Protein 9MRP (pdb70)

Secondary structure (DSSP, 8-state):
--EEEEEEETTEEEEEEE-TT-SS-SS-HHHHHHHH-TTTSS--SEEEEEEE--TT-SEEEEEEETTS---S--HHHHHHHHHHHHHHHGGG---SB--EEETTEEEEEEE-TTS-EEEEEE--B-BGGGTT-SSS-TTSB-SSEEEEETTEEEEEEEEESSSEEEEEE-S-GGGS-HHHHHHHHHT-TT-TT--EEEEEEEEETTEEEEEEEETTTEE-S--HHHHHHHHHHHHHTTSS-SEEEEEETTEEEEEEE-TTTS-EEEEE--EEEEEEE--/--EEEEEEETTEEEEEEE-TT-SS-SS-HHHHHHHH-TTTS---SEEEEEEE--TT-SEEEEEEETTS---S--HHHHHHHHHHHHHHHGGG---SB--EEETTEEEEEEE-TTS-EEEEEE--B-BGGGTT-SSS-TTSB--SEEEEETTEEEEEEEEESSSEEEEEE-S-GGG--HHHHHHHHHT-TT-TT--EEEEEEEEETTEEEEEEEETTTEE-S--HHHHHHHHHHHHHTTSS-SEEEEEETTEEEEEEE-TTTS-EEEEE--EEEEEEE--/--EEEEEEETTEEEEEEE-TT-SS-SS-HHHHHHHH-TTTS---SEEEEEEE--TT-SEEEEEEETTS---S--HHHHHHHHHHHHHHHGGG---SB--EEETTEEEEEEE-TTS-EEEE----B-BGGGTT-SSS-TTSB--SEEEEETTEEEEEEEEESSSEEEEEE-S-GGG--HHHHHHHHHT-TT-TT--EEEEEEEEETTEEEEEEEETTTEE-S--HHHHHHHHHHHHHTTSS-SEEEEEETTEEEEEEE-TTTS-EEEEE--EEEEEEE--/--EEEEEEETTEEEEEEE-TT-SS-SS-HHHHHHHH-TTTS---SEEEEEEE--TT-SEEEEEEETTS---S--HHHHHHHHHHHHHHHGGG---SB--EEETTEEEEEEE-TTS-EEEE----B-BGGGTT-SSS-TTSB--SEEEEETTEEEEEEEEESSSEEEEEE-S-GGG--HHHHHHHHHT-TT-TT--EEEEEEEEETTEEEEEEEETTTEE-S--HHHHHHHHHHHHHTTSS-SEEEEEETTEEEEEEE-TTTS-EEEEE--EEEEEEE--

Nearest PDB structures (foldseek):
  8qzy-assembly1_A  TM=8.515E-01  e=1.798E-38  Pseudomonas aeruginosa PA14
  2q9h-assembly1_A  TM=8.620E-01  e=3.036E-36  Haemophilus influenzae
  1bwz-assembly1_A  TM=8.539E-01  e=1.030E-35  Haemophilus influenzae
  4ik0-assembly1_A  TM=8.401E-01  e=2.735E-35  Escherichia coli K-12
  6vcm-assembly1_A  TM=7.415E-01  e=3.492E-35  Escherichia coli K-12

Foldseek 3Di:
DFKWFWKWFLQQIETEGEAAPDQDPPDALVVFLQQCPVPRHVHHQKYWYFYPDDPPFRTEIWIAGNLSDTAFDFDRVVQQVLVVVCVVCPVVDDAQKGFYQTSLGTKIWGQDDVQKIKIFLFAKDFACLQLPFQQDPRRDGQAQGWDAFVNDTFGWGWIDSSYIEIEGEDADQVPDPQQPRVVSQQPPPRDPNGHKYWYWYDPAQAEIEIWIQGNRRGGGQDTQRHQQGHLVNCVVNVNHDQWHWYQTNSGIKTWGQDPVRRTIMIMGHMGTDDMDDDD/DFKWFWKWFLQQIETEGEAAPDQDPPDALVVFLQQCPVPRHVHHQWYWYFYPDDPPWRTEIWIAGNLSDTAFDFDRVVQQVLVVVCVVCPPVDDAQKTFYQTSLGTKIWGQDDVQKIKIFLFAKDFACLQLPFPQDPRRDGQAQGWDQQPNDIFGWGWIDSSYIETEGEDADQVPDPQQPRVVSQQPPPRDPPGHKYWYWYQPAQAEIEIWIQGNRRGGGQDTQRHVQGRLVNCVVNVNHDQWHWYQTNSGIWTWGCDPVRRTIMIMGHMGTDGMDDDD/DFKWFWKWFLQQIETEGEAAVDQDDPDALVVFLQQCPVPRHVHHQKYWYFYCDDPPWRTEIWIAGNLSHTAFDFDRVVFQSLVVVCVVCDPVDDAQKTFYQTNLGTKIWGQDPVAKIKIFLWAKDFACLQLPFPQDPRRDGQAQGWDQQPNDIFGWGWIDSSYIETEGEDQDQVPDPCQPRQVSQQPPPRDVNGHKYWYWYQPAQAEIEIWIQGNRRGGGQDTQRHQQRHLVNCVVRVNHDQWHWYQTNSGIKTWGCDPVRRTIMIMGHMGTDGMDDDD/DFKWFWKWFLQQIETEGEAQVDQDDPDALVVFLQQCDVPRHVHHQKYWYFYCDDPPFRTEIWIAGNLSDTAFDFDRVVFQVLVVVCVVCDPVDDAQKTFYQTNLGTKIWGQDPVQKIKIFLFAKDFACLQLPFPQDPRRDGQAQGWDAQPNDIFGWGWIDSSYIETEGEDQDQVPDPCQPRVVSQQPPPRGVNGHKYWYWYQPAQAEIEIWIQGNRRGGGQDTQRHQQGRLVNCVVNVNHDQWHWYQGNSGIKTWGCDPVRRTIMIMGHMGTDGMDDDD

Radius of gyration: 39.55 Å; Cα contacts (8 Å, |Δi|>4): 2999; chains: 4; bounding box: 97×107×73 Å

B-factor: mean 26.13, std 8.15, range [13.4, 76.64]

Sequence (1116 aa):
AIEFTKYHGLGNDFILIDNRASKTPAITPEKAVEMCDRHFGIGADGVIFALPGENGTDYTMRIFNSDGSEPEMCGNGIRCLAAFLADLEGLSRNKDTYRIHTLAGVITPQLTPDGQIKVDMGLPRLLAGEIPTNIAAADQKVINQPLEVEGKTWEVTCVSMGNPHCITFVEDVAAIPLETIGPKFEHHPAFPQRTNTEFIQVVSRDYLKMRVWERGAGITLACGTGACASLVAAVLTGRSDRLATVELPGGPLEIEWSEVDQRIYMTGPADRVFTGKLHAIEFTKYHGLGNDFILIDNRASKTPAITPEKAVEMCDRHFGIGADGVIFALPGENGTDYTMRIFNSDGSEPEMCGNGIRCLAAFLADLEGLSRNKDTYRIHTLAGVITPQLTPDGQIKVDMGLPRLLAGEIPTNIAAADQKVINQPLEVEGKTWEVTCVSMGNPHCITFVEDVAAIPLETIGPKFEHHPAFPQRTNTEFIQVVSRDYLKMRVWERGAGITLACGTGACASLVAAVLTGRSDRLATVELPGGPLEIEWSEVDQRIYMTGPADRVFTGKLHAIEFTKYHGLGNDFILIDNRASKTPAITPEKAVEMCDRHFGIGADGVIFALPGENGTDYTMRIFNSDGSEPEMCGNGIRCLAAFLADLEGLSRNKDTYRIHTLAGVITPQLTPDGQIKVDMGLPRLLAGEIPTNIAAADQKVINQPLEVEGKTWEVTCVSMGNPHCITFVEDVAAIPLETIGPKFEHHPAFPQRTNTEFIQVVSRDYLKMRVWERGAGITLACGTGACASLVAAVLTGRSDRLATVELPGGPLEIEWSEVDQRIYMTGPADRVFTGKLHAIEFTKYHGLGNDFILIDNRASKTPAITPEKAVEMCDRHFGIGADGVIFALPGENGTDYTMRIFNSDGSEPEMCGNGIRCLAAFLADLEGLSRNKDTYRIHTLAGVITPQLTPDGQIKVDMGLPRLLAGEIPTNIAAADQKVINQPLEVEGKTWEVTCVSMGNPHCITFVEDVAAIPLETIGPKFEHHPAFPQRTNTEFIQVVSRDYLKMRVWERGAGITLACGTGACASLVAAVLTGRSDRLATVELPGGPLEIEWSEVDQRIYMTGPADRVFTGKLH

Solvent-accessible surface area: 45319 Å² total; per-residue (Å²): 112,49,131,11,6,21,2,55,0,14,21,3,16,5,0,0,8,64,7,109,110,48,87,94,20,79,9,75,50,124,82,0,60,106,4,4,58,129,171,190,34,36,3,2,13,0,0,0,0,0,0,34,32,66,144,74,13,54,28,5,3,76,6,7,10,28,72,14,33,60,10,43,3,16,0,0,0,0,0,0,0,0,19,8,0,18,76,55,36,39,196,96,101,126,81,64,45,0,114,0,46,2,105,20,30,52,5,35,0,65,31,31,148,117,58,51,4,77,0,28,6,9,96,17,85,26,58,0,44,78,4,30,6,108,39,28,64,69,107,97,103,0,35,34,63,88,7,109,4,135,62,114,82,28,73,0,1,1,0,0,5,7,7,0,0,0,1,2,33,26,168,78,0,68,70,20,80,1,117,82,19,0,38,64,0,9,111,34,115,14,7,84,102,59,0,6,0,0,0,0,43,52,84,47,36,82,70,0,63,1,48,1,39,19,17,8,24,11,70,3,86,0,9,1,2,0,0,0,0,0,0,0,0,0,10,31,0,6,23,4,50,32,114,4,26,0,53,5,75,32,18,71,0,75,0,64,16,9,90,146,57,69,72,0,43,0,29,0,43,27,66,108,79,92,76,21,158,44,227,101,46,120,16,9,20,2,51,0,14,22,3,15,4,0,0,7,65,7,108,109,48,113,93,21,79,9,75,51,125,80,0,60,105,4,5,57,129,167,192,34,35,3,2,13,0,0,0,0,0,3,31,26,60,153,74,13,53,28,9,3,76,6,6,10,27,69,12,32,59,11,44,3,16,0,0,0,0,0,0,0,0,20,7,0,19,74,56,36,38,195,97,99,126,80,63,44,0,112,0,51,3,103,19,31,54,5,35,0,65,31,29,146,116,57,53,5,78,0,30,6,8,98,18,85,27,60,0,43,80,3,31,6,43,0,24,53,69,103,96,104,1,54,60,51,47,2,42,4,134,52,117,72,25,76,0,1,1,0,0,5,7,8,1,0,0,1,3,32,25,169,78,0,68,72,21,81,2,117,83,18,0,39,65,0,9,111,14,42,0,7,84,100,58,0,6,0,0,0,0,42,54,86,47,117,81,70,0,64,1,47,1,39,19,16,7,25,11,70,4,86,0,9,1,1,0,0,0,0,0,0,0,0,0,30,46,27,49,69,4,64,56,110,4,28,0,53,5,73,32,17,70,0,74,0,65,16,8,124,145,56,69,71,0,42,0,29,0,33,20,70,114,84,90,82,23,150,45,229,116,39,120,15,7,20,2,55,0,13,22,4,15,4,0,0,6,63,7,98,108,49,133,100,24,64,10,75,54,124,80,0,61,107,4,4,56,129,168,189,32,38,2,2,13,0,0,0,0,0,4,35,27,51,150,75,14,50,28,10,4,76,6,5,9,27,68,12,33,61,12,43,3,15,0,0,0,0,0,0,0,0,22,7,0,18,77,54,30,37,196,89,99,128,77,63,43,0,120,0,57,3,111,18,32,53,5,34,0,63,36,26,147,112,58,50,3,78,0,29,6,8,98,17,85,28,62,0,43,82,4,30,6,43,0,24,59,68,100,92,109,1,52,58,50,44,2,40,4,131,45,118,73,24,77,1,1,1,0,0,6,7,7,0,0,0,0,3,33,27,166,76,0,70,69,22,80,1,118,85,20,0,41,68,0,9,109,16,39,0,7,84,99,58,0,6,0,0,0,0,43,52,87,50,118,80,70,0,67,1,49,0,40,18,18,7,24,11,69,3,88,0,9,1,2,0,0,0,0,0,0,0,0,0,30,47,27,51,69,4,64,57,111,3,27,0,51,5,74,32,16,70,0,77,0,63,16,11,123,147,57,68,70,0,41,0,29,0,42,26,67,102,80,92,86,25,141,42,230,115,41,119,16,8,20,2,50,0,13,23,4,15,4,0,0,6,62,8,97,107,49,121,98,25,63,10,77,50,121,79,0,59,107,5,4,58,128,172,192,32,38,2,2,13,0,0,0,0,0,4,31,25,57,150,74,14,53,28,9,4,79,6,6,8,27,70,12,35,58,11,44,3,16,1,0,0,0,0,0,0,0,23,6,0,15,80,55,31,38,194,88,94,127,79,61,42,0,118,0,58,2,110,19,31,53,5,33,0,65,35,28,150,112,59,50,6,80,0,30,6,8,97,18,85,26,61,0,42,80,4,30,6,108,40,27,62,71,100,91,110,0,35,33,64,88,7,107,4,130,64,118,84,26,75,1,1,1,0,1,5,7,7,0,0,0,0,3,33,28,165,74,0,71,70,21,77,1,117,85,19,0,39,69,0,9,108,35,115,13,7,85,99,59,0,6,0,0,0,0,43,50,81,50,33,83,69,0,66,1,48,1,39,19,17,7,25,11,69,3,87,0,9,1,2,0,0,0,0,0,0,0,0,0,11,32,0,7,23,3,51,31,114,3,26,0,52,5,74,31,16,69,0,75,0,62,16,10,91,146,56,69,73,0,42,0,28,0,32,19,71,110,83,92,85,24,143,40,230

Structure (mmCIF, N/CA/C/O backbone):
data_9MRP
#
_entry.id   9MRP
#
_cell.length_a   179.460
_cell.length_b   102.596
_cell.length_c   47.674
_cell.angle_alpha   90.00
_cell.angle_beta   103.13
_cell.angle_gamma   90.00
#
_symmetry.space_group_name_H-M   'P 1 2 1'
#
loop_
_entity.id
_entity.type
_entity.pdbx_description
1 polymer 'Diaminopimelate epimerase'
2 non-polymer '(2S,6S)-2,6-DIAMINO-2-METHYLHEPTANEDIOIC ACID'
3 water water
#
loop_
_atom_site.group_PDB
_atom_site.id
_atom_site.type_symbol
_atom_site.label_atom_id
_atom_site.label_alt_id
_atom_site.label_comp_id
_atom_site.label_asym_id
_atom_site.label_entity_id
_atom_site.label_seq_id
_atom_site.pdbx_PDB_ins_code
_atom_site.Cartn_x
_atom_site.Cartn_y
_atom_site.Cartn_z
_atom_site.occupancy
_atom_site.B_iso_or_equiv
_atom_site.auth_seq_id
_atom_site.auth_comp_id
_atom_site.auth_asym_id
_atom_site.auth_atom_id
_atom_site.pdbx_PDB_model_num
ATOM 1 N N . ALA A 1 2 ? 2.972 13.691 12.243 1.00 49.57 2 ALA A N 1
ATOM 2 C CA . ALA A 1 2 ? 1.941 14.503 11.595 1.00 50.97 2 ALA A CA 1
ATOM 3 C C . ALA A 1 2 ? 2.579 15.508 10.627 1.00 43.73 2 ALA A C 1
ATOM 4 O O . ALA A 1 2 ? 1.890 16.179 9.875 1.00 47.90 2 ALA A O 1
ATOM 10 N N . ILE A 1 3 ? 3.895 15.627 10.684 1.00 36.34 3 ILE A N 1
ATOM 11 C CA . ILE A 1 3 ? 4.641 16.514 9.810 1.00 33.63 3 ILE A CA 1
ATOM 12 C C . ILE A 1 3 ? 4.872 15.804 8.476 1.00 29.76 3 ILE A C 1
ATOM 13 O O . ILE A 1 3 ? 5.461 14.725 8.446 1.00 29.10 3 ILE A O 1
ATOM 29 N N . GLU A 1 4 ? 4.384 16.401 7.385 1.00 27.48 4 GLU A N 1
ATOM 30 C CA . GLU A 1 4 ? 4.651 15.889 6.038 1.00 26.07 4 GLU A CA 1
ATOM 31 C C . GLU A 1 4 ? 5.879 16.618 5.473 1.00 21.53 4 GLU A C 1
ATOM 32 O O . GLU A 1 4 ? 6.059 17.814 5.685 1.00 22.98 4 GLU A O 1
ATOM 44 N N . PHE A 1 5 ? 6.718 15.895 4.742 1.00 21.40 5 PHE A N 1
ATOM 45 C CA . PHE A 1 5 ? 7.932 16.453 4.193 1.00 20.48 5 PHE A CA 1
ATOM 46 C C . PHE A 1 5 ? 8.269 15.736 2.890 1.00 19.17 5 PHE A C 1
ATOM 47 O O . PHE A 1 5 ? 7.805 14.618 2.625 1.00 20.54 5 PHE A O 1
ATOM 64 N N . THR A 1 6 ? 9.183 16.347 2.160 1.00 18.45 6 THR A N 1
ATOM 65 C CA . THR A 1 6 ? 9.777 15.758 0.973 1.00 18.15 6 THR A CA 1
ATOM 66 C C . THR A 1 6 ? 11.294 15.810 1.077 1.00 16.96 6 THR A C 1
ATOM 67 O O . THR A 1 6 ? 11.881 16.863 1.376 1.00 18.92 6 THR A O 1
ATOM 78 N N . LYS A 1 7 ? 11.932 14.678 0.793 1.00 17.92 7 LYS A N 1
ATOM 79 C CA . LYS A 1 7 ? 13.379 14.604 0.822 1.00 17.60 7 LYS A CA 1
ATOM 80 C C . LYS A 1 7 ? 13.921 14.936 -0.551 1.00 18.99 7 LYS A C 1
ATOM 81 O O . LYS A 1 7 ? 13.481 14.315 -1.534 1.00 20.22 7 LYS A O 1
ATOM 100 N N . TYR A 1 8 ? 14.886 15.837 -0.614 1.00 18.51 8 TYR A N 1
ATOM 101 C CA . TYR A 1 8 ? 15.583 16.229 -1.838 1.00 17.58 8 TYR A CA 1
ATOM 102 C C . TYR A 1 8 ? 17.082 16.098 -1.614 1.00 19.93 8 TYR A C 1
ATOM 103 O O . TYR A 1 8 ? 17.530 16.111 -0.464 1.00 19.49 8 TYR A O 1
ATOM 121 N N . HIS A 1 9 ? 17.851 16.026 -2.690 1.00 18.12 9 HIS A N 1
ATOM 122 C CA . HIS A 1 9 ? 19.274 16.317 -2.614 1.00 17.51 9 HIS A CA 1
ATOM 123 C C . HIS A 1 9 ? 19.742 17.088 -3.830 1.00 19.05 9 HIS A C 1
ATOM 124 O O . HIS A 1 9 ? 19.194 16.950 -4.932 1.00 19.04 9 HIS A O 1
ATOM 138 N N . GLY A 1 10 ? 20.727 17.915 -3.609 1.00 16.94 10 GLY A N 1
ATOM 139 C CA . GLY A 1 10 ? 21.448 18.603 -4.653 1.00 17.70 10 GLY A CA 1
ATOM 140 C C . GLY A 1 10 ? 22.856 18.093 -4.611 1.00 19.32 10 GLY A C 1
ATOM 141 O O . GLY A 1 10 ? 23.661 18.472 -3.742 1.00 17.68 10 GLY A O 1
ATOM 145 N N . LEU A 1 11 ? 23.182 17.207 -5.577 1.00 19.76 11 LEU A N 1
ATOM 146 C CA . LEU A 1 11 ? 24.495 16.583 -5.656 1.00 18.12 11 LEU A CA 1
ATOM 147 C C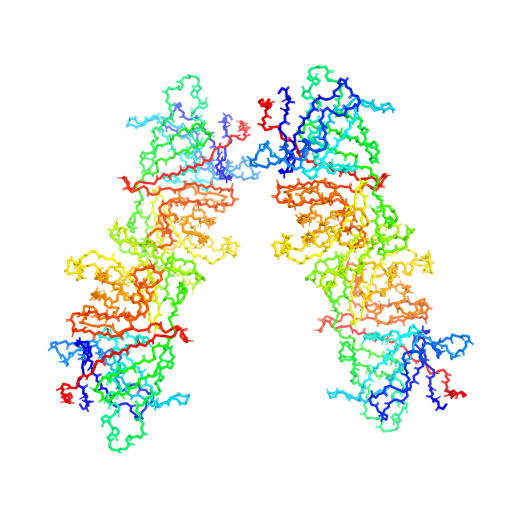 . LEU A 1 11 ? 24.844 15.835 -4.357 1.00 17.94 11 LEU A C 1
ATOM 148 O O . LEU A 1 11 ? 26.016 15.817 -3.962 1.00 19.92 11 LEU A O 1
ATOM 164 N N . GLY A 1 12 ? 23.862 15.261 -3.727 1.00 18.87 12 GLY A N 1
ATOM 165 C CA . GLY A 1 12 ? 24.069 14.510 -2.499 1.00 18.46 12 GLY A CA 1
ATOM 166 C C . GLY A 1 12 ? 24.130 15.329 -1.228 1.00 18.56 12 GLY A C 1
ATOM 167 O O . GLY A 1 12 ? 24.279 14.732 -0.163 1.00 17.84 12 GLY A O 1
ATOM 171 N N . ASN A 1 13 ? 23.996 16.653 -1.301 1.00 17.91 13 ASN A N 1
ATOM 172 C CA . ASN A 1 13 ? 23.756 17.524 -0.131 1.00 16.46 13 ASN A CA 1
ATOM 173 C C . ASN A 1 13 ? 22.261 17.473 0.060 1.00 16.98 13 ASN A C 1
ATOM 174 O O . ASN A 1 13 ? 21.493 17.964 -0.778 1.00 18.75 13 ASN A O 1
ATOM 185 N N . ASP A 1 14 ? 21.804 16.792 1.116 1.00 17.45 14 ASP A N 1
ATOM 186 C CA . ASP A 1 14 ? 20.458 16.304 1.199 1.00 16.85 14 ASP A CA 1
ATOM 187 C C . ASP A 1 14 ? 19.619 17.037 2.263 1.00 19.29 14 ASP A C 1
ATOM 188 O O . ASP A 1 14 ? 20.127 17.417 3.322 1.00 18.41 14 ASP A O 1
ATOM 197 N N . PHE A 1 15 ? 18.354 17.299 1.926 1.00 16.57 15 PHE A N 1
ATOM 198 C CA . PHE A 1 15 ? 17.533 18.216 2.700 1.00 18.26 15 PHE A CA 1
ATOM 199 C C . PHE A 1 15 ? 16.131 17.693 2.856 1.00 17.23 15 PHE A C 1
ATOM 200 O O . PHE A 1 15 ? 15.606 16.941 2.026 1.00 17.11 15 PHE A O 1
ATOM 217 N N . ILE A 1 16 ? 15.562 18.044 3.988 1.00 17.73 16 ILE A N 1
ATOM 218 C CA . ILE A 1 16 ? 14.150 17.842 4.279 1.00 16.39 16 ILE A CA 1
ATOM 219 C C . ILE A 1 16 ? 13.435 19.136 3.931 1.00 17.29 16 ILE A C 1
ATOM 220 O O . ILE A 1 16 ? 13.685 20.179 4.536 1.00 17.31 16 ILE A O 1
ATOM 236 N N . LEU A 1 17 ? 12.477 19.065 2.984 1.00 18.50 17 LEU A N 1
ATOM 237 C CA . LEU A 1 17 ? 11.730 20.237 2.517 1.00 18.61 17 LEU A CA 1
ATOM 238 C C . LEU A 1 17 ? 10.352 20.221 3.167 1.00 16.91 17 LEU A C 1
ATOM 239 O O . LEU A 1 17 ? 9.672 19.188 3.177 1.00 18.54 17 LEU A O 1
ATOM 255 N N . ILE A 1 18 ? 9.980 21.369 3.739 1.00 18.94 18 ILE A N 1
ATOM 256 C CA . ILE A 1 18 ? 8.725 21.572 4.452 1.00 18.16 18 ILE A CA 1
ATOM 257 C C . ILE A 1 18 ? 7.925 22.664 3.749 1.00 17.35 18 ILE A C 1
ATOM 258 O O . ILE A 1 18 ? 8.420 23.778 3.561 1.00 17.23 18 ILE A O 1
ATOM 274 N N . ASP A 1 19 ? 6.694 22.332 3.370 1.00 19.02 19 ASP A N 1
ATOM 275 C CA . ASP A 1 19 ? 5.736 23.346 2.891 1.00 21.32 19 ASP A CA 1
ATOM 276 C C . ASP A 1 19 ? 5.228 24.152 4.080 1.00 17.87 19 ASP A C 1
ATOM 277 O O . ASP A 1 19 ? 4.440 23.658 4.880 1.00 21.64 19 ASP A O 1
ATOM 286 N N . ASN A 1 20 ? 5.696 25.377 4.180 1.00 19.23 20 ASN A N 1
ATOM 287 C CA . ASN A 1 20 ? 5.417 26.278 5.286 1.00 20.82 20 ASN A CA 1
ATOM 288 C C . ASN A 1 20 ? 4.725 27.528 4.758 1.00 20.65 20 ASN A C 1
ATOM 289 O O . ASN A 1 20 ? 4.857 28.620 5.294 1.00 21.11 20 ASN A O 1
ATOM 300 N N . ARG A 1 21 ? 3.894 27.357 3.718 1.00 21.33 21 ARG A N 1
ATOM 301 C CA . ARG A 1 21 ? 3.209 28.512 3.146 1.00 22.51 21 ARG A CA 1
ATOM 302 C C . ARG A 1 21 ? 2.126 29.095 4.072 1.00 22.47 21 ARG A C 1
ATOM 303 O O . ARG A 1 21 ? 1.781 30.273 3.907 1.00 24.96 21 ARG A O 1
ATOM 324 N N . ALA A 1 22 ? 1.683 28.352 5.078 1.00 21.48 22 ALA A N 1
ATOM 325 C CA . ALA A 1 22 ? 0.601 28.797 5.966 1.00 24.90 22 ALA A CA 1
ATOM 326 C C . ALA A 1 22 ? 1.051 29.810 7.018 1.00 27.07 22 ALA A C 1
ATOM 327 O O . ALA A 1 22 ? 0.187 30.365 7.723 1.00 27.36 22 ALA A O 1
ATOM 334 N N . SER A 1 23 ? 2.347 30.043 7.170 1.00 24.11 23 SER A N 1
ATOM 335 C CA . SER A 1 23 ? 2.801 30.953 8.231 1.00 25.17 23 SER A CA 1
ATOM 336 C C . SER A 1 23 ? 4.220 31.399 7.966 1.00 25.34 23 SER A C 1
ATOM 337 O O . SER A 1 23 ? 5.016 30.669 7.383 1.00 25.32 23 SER A O 1
ATOM 345 N N . LYS A 1 24 ? 4.513 32.634 8.361 1.00 24.73 24 LYS A N 1
ATOM 346 C CA . LYS A 1 24 ? 5.882 33.127 8.341 1.00 27.18 24 LYS A CA 1
ATOM 347 C C . LYS A 1 24 ? 6.744 32.456 9.392 1.00 25.72 24 LYS A C 1
ATOM 348 O O . LYS A 1 24 ? 7.975 32.538 9.299 1.00 26.27 24 LYS A O 1
ATOM 367 N N . THR A 1 25 ? 6.133 31.840 10.385 1.00 25.68 25 THR A N 1
ATOM 368 C CA . THR A 1 25 ? 6.854 31.116 11.433 1.00 28.94 25 THR A CA 1
ATOM 369 C C . THR A 1 25 ? 7.158 29.684 10.997 1.00 24.32 25 THR A C 1
ATOM 370 O O . THR A 1 25 ? 6.223 28.902 10.777 1.00 25.76 25 THR A O 1
ATOM 381 N N . PRO A 1 26 ? 8.431 29.291 10.903 1.00 24.53 26 PRO A N 1
ATOM 382 C CA . PRO A 1 26 ? 8.744 27.887 10.636 1.00 23.97 26 PRO A CA 1
ATOM 383 C C . PRO A 1 26 ? 8.044 26.990 11.632 1.00 26.28 26 PRO A C 1
ATOM 384 O O . PRO A 1 26 ? 7.975 27.277 12.825 1.00 27.24 26 PRO A O 1
ATOM 395 N N . ALA A 1 27 ? 7.510 25.889 11.135 1.00 25.93 27 ALA A N 1
ATOM 396 C CA . ALA A 1 27 ? 6.639 25.062 11.933 1.00 29.05 27 ALA A CA 1
ATOM 397 C C . ALA A 1 27 ? 7.390 24.028 12.749 1.00 28.06 27 ALA A C 1
ATOM 398 O O . ALA A 1 27 ? 6.757 23.278 13.500 1.00 28.80 27 ALA A O 1
ATOM 405 N N . ILE A 1 28 ? 8.709 23.991 12.658 1.00 24.51 28 ILE A N 1
ATOM 406 C CA . ILE A 1 28 ? 9.472 23.133 13.550 1.00 27.06 28 ILE A CA 1
ATOM 407 C C . ILE A 1 28 ? 10.591 23.988 14.142 1.00 23.25 28 ILE A C 1
ATOM 408 O O . ILE A 1 28 ? 11.108 24.895 13.501 1.00 24.25 28 ILE A O 1
ATOM 424 N N . THR A 1 29 ? 10.934 23.676 15.387 1.00 23.78 29 THR A N 1
ATOM 425 C CA . THR A 1 29 ? 11.972 24.407 16.074 1.00 21.97 29 THR A CA 1
ATOM 426 C C . THR A 1 29 ? 13.350 23.916 15.651 1.00 22.97 29 THR A C 1
ATOM 427 O O . THR A 1 29 ? 13.493 22.817 15.104 1.00 22.34 29 THR A O 1
ATOM 438 N N . PRO A 1 30 ? 14.381 24.684 15.953 1.00 21.32 30 PRO A N 1
ATOM 439 C CA . PRO A 1 30 ? 15.750 24.171 15.681 1.00 21.62 30 PRO A CA 1
ATOM 440 C C . PRO A 1 30 ? 16.055 22.867 16.375 1.00 24.75 30 PRO A C 1
ATOM 441 O O . PRO A 1 30 ? 16.690 21.983 15.790 1.00 22.53 30 PRO A O 1
ATOM 452 N N . GLU A 1 31 ? 15.608 22.707 17.614 1.00 22.97 31 GLU A N 1
ATOM 453 C CA . GLU A 1 31 ? 15.829 21.463 18.330 1.00 24.59 31 GLU A CA 1
ATOM 454 C C . GLU A 1 31 ? 15.161 20.294 17.624 1.00 24.12 31 GLU A C 1
ATOM 455 O O . GLU A 1 31 ? 15.737 19.209 17.501 1.00 23.68 31 GLU A O 1
ATOM 467 N N . LYS A 1 32 ? 13.911 20.477 17.177 1.00 23.91 32 LYS A N 1
ATOM 468 C CA . LYS A 1 32 ? 13.264 19.411 16.442 1.00 22.86 32 LYS A CA 1
ATOM 469 C C . LYS A 1 32 ? 13.967 19.157 15.115 1.00 21.82 32 LYS A C 1
ATOM 470 O O . LYS A 1 32 ? 14.026 18.009 14.670 1.00 22.70 32 LYS A O 1
ATOM 489 N N . ALA A 1 33 ? 14.528 20.183 14.487 1.00 22.29 33 ALA A N 1
ATOM 490 C CA . ALA A 1 33 ? 15.253 19.961 13.236 1.00 19.78 33 ALA A CA 1
ATOM 491 C C . ALA A 1 33 ? 16.488 19.098 13.453 1.00 22.47 33 ALA A C 1
ATOM 492 O O . ALA A 1 33 ? 16.793 18.237 12.625 1.00 20.45 33 ALA A O 1
ATOM 499 N N . VAL A 1 34 ? 17.167 19.270 14.595 1.00 22.46 34 VAL A N 1
ATOM 500 C CA . VAL A 1 34 ? 18.308 18.393 14.914 1.00 21.90 34 VAL A CA 1
ATOM 501 C C . VAL A 1 34 ? 17.853 16.948 14.983 1.00 19.65 34 VAL A C 1
ATOM 502 O O . VAL A 1 34 ? 18.482 16.052 14.412 1.00 21.02 34 VAL A O 1
ATOM 515 N N . GLU A 1 35 ? 16.703 16.709 15.653 1.00 19.82 35 GLU A N 1
ATOM 516 C CA . GLU A 1 35 ? 16.186 15.351 15.780 1.00 19.52 35 GLU A CA 1
ATOM 517 C C . GLU A 1 35 ? 15.840 14.798 14.405 1.00 21.32 35 GLU A C 1
ATOM 518 O O . GLU A 1 35 ? 16.140 13.646 14.108 1.00 21.10 35 GLU A O 1
ATOM 530 N N . MET A 1 36 ? 15.212 15.625 13.549 1.00 20.94 36 MET A N 1
ATOM 531 C CA . MET A 1 36 ? 14.805 15.152 12.212 1.00 21.71 36 MET A CA 1
ATOM 532 C C . MET A 1 36 ? 15.987 14.871 11.316 1.00 19.37 36 MET A C 1
ATOM 533 O O . MET A 1 36 ? 15.941 13.952 10.493 1.00 18.54 36 MET A O 1
ATOM 547 N N . CYS A 1 37 ? 17.082 15.614 11.456 1.00 18.88 37 CYS A N 1
ATOM 548 C CA . CYS A 1 37 ? 18.255 15.425 10.634 1.00 17.79 37 CYS A CA 1
ATOM 549 C C . CYS A 1 37 ? 19.148 14.283 11.098 1.00 18.26 37 CYS A C 1
ATOM 550 O O . CYS A 1 37 ? 20.032 13.869 10.333 1.00 18.32 37 CYS A O 1
ATOM 558 N N . ASP A 1 38 ? 18.917 13.773 12.300 1.00 18.74 38 ASP A N 1
ATOM 559 C CA . ASP A 1 38 ? 19.700 12.650 12.771 1.00 20.55 38 ASP A CA 1
ATOM 560 C C . ASP A 1 38 ? 19.541 11.452 11.834 1.00 19.10 38 ASP A C 1
ATOM 561 O O . ASP A 1 38 ? 18.422 10.996 11.578 1.00 18.96 38 ASP A O 1
ATOM 570 N N . ARG A 1 39 ? 20.657 10.941 11.357 1.00 19.86 39 ARG A N 1
ATOM 571 C CA . ARG A 1 39 ? 20.586 9.924 10.312 1.00 20.61 39 ARG A CA 1
ATOM 572 C C . ARG A 1 39 ? 20.103 8.587 10.799 1.00 19.89 39 ARG A C 1
ATOM 573 O O . ARG A 1 39 ? 19.514 7.823 10.014 1.00 21.93 39 ARG A O 1
ATOM 594 N N . HIS A 1 40 ? 20.238 8.284 12.074 1.00 19.43 40 HIS A N 1
ATOM 595 C CA . HIS A 1 40 ? 19.765 7.006 12.569 1.00 19.48 40 HIS A CA 1
ATOM 596 C C . HIS A 1 40 ? 18.456 7.048 13.306 1.00 19.56 40 HIS A C 1
ATOM 597 O O . HIS A 1 40 ? 17.674 6.091 13.230 1.00 20.54 40 HIS A O 1
ATOM 611 N N . PHE A 1 41 ? 18.239 8.097 14.101 1.00 18.97 41 PHE A N 1
ATOM 612 C CA . PHE A 1 41 ? 17.058 8.211 14.894 1.00 21.19 41 PHE A CA 1
ATOM 613 C C . PHE A 1 41 ? 15.967 9.050 14.230 1.00 20.68 41 PHE A C 1
ATOM 614 O O . PHE A 1 41 ? 14.848 9.044 14.710 1.00 22.79 41 PHE A O 1
ATOM 631 N N . GLY A 1 42 ? 16.309 9.765 13.169 1.00 21.02 42 GLY A N 1
ATOM 632 C CA . GLY A 1 42 ? 15.323 10.635 12.504 1.00 21.16 42 GLY A CA 1
ATOM 633 C C . GLY A 1 42 ? 15.194 10.287 11.031 1.00 17.55 42 GLY A C 1
ATOM 634 O O . GLY A 1 42 ? 15.275 9.135 10.635 1.00 19.79 42 GLY A O 1
ATOM 638 N N . ILE A 1 43 ? 14.954 11.308 10.223 1.00 19.18 43 ILE A N 1
ATOM 639 C CA . ILE A 1 43 ? 14.854 11.148 8.773 1.00 19.37 43 ILE A CA 1
ATOM 640 C C . ILE A 1 43 ? 16.225 11.080 8.129 1.00 18.30 43 ILE A C 1
ATOM 641 O O . ILE A 1 43 ? 16.488 10.238 7.259 1.00 17.63 43 ILE A O 1
ATOM 657 N N . GLY A 1 44 ? 17.145 11.976 8.536 1.00 17.79 44 GLY A N 1
ATOM 658 C CA . GLY A 1 44 ? 18.509 11.996 8.063 1.00 17.63 44 GLY A CA 1
ATOM 659 C C . GLY A 1 44 ? 18.670 13.058 6.993 1.00 19.86 44 GLY A C 1
ATOM 660 O O . GLY A 1 44 ? 18.089 12.893 5.907 1.00 19.16 44 GLY A O 1
ATOM 664 N N . ALA A 1 45 ? 19.407 14.124 7.275 1.00 15.95 45 ALA A N 1
ATOM 665 C CA . ALA A 1 45 ? 19.655 15.166 6.288 1.00 16.83 45 ALA A CA 1
ATOM 666 C C . ALA A 1 45 ? 20.772 16.083 6.766 1.00 16.74 45 ALA A C 1
ATOM 667 O O . ALA A 1 45 ? 21.119 16.095 7.954 1.00 17.70 45 ALA A O 1
ATOM 674 N N . ASP A 1 46 ? 21.257 16.893 5.830 1.00 15.53 46 ASP A N 1
ATOM 675 C CA . ASP A 1 46 ? 22.190 17.990 6.140 1.00 16.55 46 ASP A CA 1
ATOM 676 C C . ASP A 1 46 ? 21.458 19.229 6.642 1.00 16.47 46 ASP A C 1
ATOM 677 O O . ASP A 1 46 ? 22.088 20.116 7.223 1.00 17.50 46 ASP A O 1
ATOM 686 N N . GLY A 1 47 ? 20.150 19.314 6.416 1.00 16.29 47 GLY A N 1
ATOM 687 C CA . GLY A 1 47 ? 19.396 20.458 6.908 1.00 18.25 47 GLY A CA 1
ATOM 688 C C . GLY A 1 47 ? 17.922 20.344 6.580 1.00 16.53 47 GLY A C 1
ATOM 689 O O . GLY A 1 47 ? 17.485 19.419 5.884 1.00 17.33 47 GLY A O 1
ATOM 693 N N . VAL A 1 48 ? 17.167 21.216 7.217 1.00 16.37 48 VAL A N 1
ATOM 694 C CA . VAL A 1 48 ? 15.719 21.369 6.980 1.00 16.33 48 VAL A CA 1
ATOM 695 C C . VAL A 1 48 ? 15.525 22.704 6.283 1.00 17.25 48 VAL A C 1
ATOM 696 O O . VAL A 1 48 ? 16.056 23.738 6.712 1.00 17.59 48 VAL A O 1
ATOM 709 N N . ILE A 1 49 ? 14.716 22.709 5.212 1.00 17.27 49 ILE A N 1
ATOM 710 C CA . ILE A 1 49 ? 14.450 23.902 4.440 1.00 16.26 49 ILE A CA 1
ATOM 711 C C . ILE A 1 49 ? 12.941 24.165 4.438 1.00 16.59 49 ILE A C 1
ATOM 712 O O . ILE A 1 49 ? 12.169 23.289 4.114 1.00 18.66 49 ILE A O 1
ATOM 728 N N . PHE A 1 50 ? 12.576 25.396 4.768 1.00 17.89 50 PHE A N 1
ATOM 729 C CA . PHE A 1 50 ? 11.196 25.799 4.814 1.00 19.35 50 PHE A CA 1
ATOM 730 C C . PHE A 1 50 ? 10.871 26.647 3.606 1.00 17.52 50 PHE A C 1
ATOM 731 O O . PHE A 1 50 ? 11.537 27.635 3.344 1.00 19.37 50 PHE A O 1
ATOM 748 N N . ALA A 1 51 ? 9.761 26.259 2.921 1.00 19.58 51 ALA A N 1
ATOM 749 C CA . ALA A 1 51 ? 9.169 27.080 1.862 1.00 20.87 51 ALA A CA 1
ATOM 750 C C . ALA A 1 51 ? 8.161 27.979 2.561 1.00 18.30 51 ALA A C 1
ATOM 751 O O . ALA A 1 51 ? 7.133 27.524 3.018 1.00 20.82 51 ALA A O 1
ATOM 758 N N . LEU A 1 52 ? 8.496 29.253 2.676 1.00 19.65 52 LEU A N 1
ATOM 759 C CA . LEU A 1 52 ? 7.753 30.210 3.475 1.00 20.14 52 LEU A CA 1
ATOM 760 C C . LEU A 1 52 ? 7.128 31.290 2.584 1.00 21.78 52 LEU A C 1
ATOM 761 O O . LEU A 1 52 ? 7.534 31.500 1.433 1.00 20.67 52 LEU A O 1
ATOM 777 N N . PRO A 1 53 ? 6.124 31.996 3.100 1.00 22.81 53 PRO A N 1
ATOM 778 C CA . PRO A 1 53 ? 5.538 33.119 2.335 1.00 24.63 53 PRO A CA 1
ATOM 779 C C . PRO A 1 53 ? 6.548 34.155 1.891 1.00 25.72 53 PRO A C 1
ATOM 780 O O . PRO A 1 53 ? 7.540 34.465 2.574 1.00 24.85 53 PRO A O 1
ATOM 791 N N . GLY A 1 54 ? 6.326 34.684 0.694 1.00 23.89 54 GLY A N 1
ATOM 792 C CA . GLY A 1 54 ? 7.078 35.780 0.155 1.00 24.42 54 GLY A CA 1
ATOM 793 C C . GLY A 1 54 ? 7.096 36.995 1.062 1.00 29.84 54 GLY A C 1
ATOM 794 O O . GLY A 1 54 ? 6.149 37.219 1.810 1.00 32.86 54 GLY A O 1
ATOM 798 N N . GLU A 1 55 ? 8.164 37.773 0.975 1.00 34.67 55 GLU A N 1
ATOM 799 C CA . GLU A 1 55 ? 8.379 38.971 1.771 1.00 41.19 55 GLU A CA 1
ATOM 800 C C . GLU A 1 55 ? 8.871 40.065 0.832 1.00 44.60 55 GLU A C 1
ATOM 801 O O . GLU A 1 55 ? 9.737 39.817 -0.014 1.00 41.27 55 GLU A O 1
ATOM 813 N N . ASN A 1 56 ? 8.341 41.279 0.980 1.00 49.79 56 ASN A N 1
ATOM 814 C CA . ASN A 1 56 ? 8.889 42.450 0.280 1.00 51.04 56 ASN A CA 1
ATOM 815 C C . ASN A 1 56 ? 8.947 42.235 -1.238 1.00 45.16 56 ASN A C 1
ATOM 816 O O . ASN A 1 56 ? 9.963 42.494 -1.889 1.00 46.16 56 ASN A O 1
ATOM 827 N N . GLY A 1 57 ? 7.857 41.724 -1.797 1.00 41.85 57 GLY A N 1
ATOM 828 C CA . GLY A 1 57 ? 7.772 41.535 -3.226 1.00 42.69 57 GLY A CA 1
ATOM 829 C C . GLY A 1 57 ? 8.347 40.242 -3.776 1.00 40.72 57 GLY A C 1
ATOM 830 O O . GLY A 1 57 ? 8.133 39.954 -4.957 1.00 40.42 57 GLY A O 1
ATOM 834 N N . THR A 1 58 ? 9.055 39.440 -2.978 1.00 35.53 58 THR A N 1
ATOM 835 C CA . THR A 1 58 ? 9.538 38.165 -3.497 1.00 28.48 58 THR A CA 1
ATOM 836 C C . THR A 1 58 ? 8.383 37.157 -3.624 1.00 27.83 58 THR A C 1
ATOM 837 O O . THR A 1 58 ? 7.300 37.303 -3.030 1.00 27.51 58 THR A O 1
ATOM 848 N N . ASP A 1 59 ? 8.639 36.077 -4.361 1.00 24.66 59 ASP A N 1
ATOM 849 C CA . ASP A 1 59 ? 7.623 35.054 -4.548 1.00 22.42 59 ASP A CA 1
ATOM 850 C C . ASP A 1 59 ? 7.447 34.171 -3.317 1.00 20.72 59 ASP A C 1
ATOM 851 O O . ASP A 1 59 ? 6.334 33.811 -2.945 1.00 22.23 59 ASP A O 1
ATOM 860 N N . TYR A 1 60 ? 8.571 33.815 -2.689 1.00 21.45 60 TYR A N 1
ATOM 861 C CA . TYR A 1 60 ? 8.570 32.935 -1.527 1.00 20.07 60 TYR A CA 1
ATOM 862 C C . TYR A 1 60 ? 9.797 33.348 -0.710 1.00 19.51 60 TYR A C 1
ATOM 863 O O . TYR A 1 60 ? 10.600 34.150 -1.155 1.00 20.07 60 TYR A O 1
ATOM 881 N N . THR A 1 61 ? 9.863 32.829 0.521 1.00 20.98 61 THR A N 1
ATOM 882 C CA . THR A 1 61 ? 11.043 32.983 1.390 1.00 20.27 61 THR A CA 1
ATOM 883 C C . THR A 1 61 ? 11.616 31.613 1.717 1.00 18.23 61 THR A C 1
ATOM 884 O O . THR A 1 61 ? 10.920 30.619 1.792 1.00 19.99 61 THR A O 1
ATOM 895 N N . MET A 1 62 ? 12.954 31.564 1.858 1.00 19.16 62 MET A N 1
ATOM 896 C CA . MET A 1 62 ? 13.621 30.356 2.296 1.00 20.90 62 MET A CA 1
ATOM 897 C C . MET A 1 62 ? 14.281 30.642 3.656 1.00 19.14 62 MET A C 1
ATOM 898 O O . MET A 1 62 ? 14.988 31.635 3.799 1.00 21.37 62 MET A O 1
ATOM 912 N N . ARG A 1 63 ? 13.984 29.801 4.638 1.00 19.91 63 ARG A N 1
ATOM 913 C CA . ARG A 1 63 ? 14.859 29.649 5.803 1.00 21.11 63 ARG A CA 1
ATOM 914 C C . ARG A 1 63 ? 15.374 28.221 5.852 1.00 18.59 63 ARG A C 1
ATOM 915 O O . ARG A 1 63 ? 14.734 27.286 5.379 1.00 18.95 63 ARG A O 1
ATOM 936 N N . ILE A 1 64 ? 16.585 28.058 6.390 1.00 19.47 64 ILE A N 1
ATOM 937 C CA . ILE A 1 64 ? 17.161 26.731 6.503 1.00 19.62 64 ILE A CA 1
ATOM 938 C C . ILE A 1 64 ? 17.769 26.564 7.889 1.00 18.15 64 ILE A C 1
ATOM 939 O O . ILE A 1 64 ? 18.359 27.511 8.414 1.00 18.92 64 ILE A O 1
ATOM 955 N N . PHE A 1 65 ? 17.619 25.381 8.464 1.00 18.81 65 PHE A N 1
ATOM 956 C CA . PHE A 1 65 ? 18.413 25.019 9.637 1.00 19.93 65 PHE A CA 1
ATOM 957 C C . PHE A 1 65 ? 19.426 23.952 9.255 1.00 17.85 65 PHE A C 1
ATOM 958 O O . PHE A 1 65 ? 19.080 22.957 8.634 1.00 17.79 65 PHE A O 1
ATOM 975 N N . ASN A 1 66 ? 20.695 24.161 9.647 1.00 17.65 66 ASN A N 1
ATOM 976 C CA . ASN A 1 66 ? 21.669 23.096 9.506 1.00 17.05 66 ASN A CA 1
ATOM 977 C C . ASN A 1 66 ? 21.297 21.920 10.405 1.00 17.76 66 ASN A C 1
ATOM 978 O O . ASN A 1 66 ? 20.502 22.043 11.323 1.00 18.63 66 ASN A O 1
ATOM 989 N N . SER A 1 67 ? 21.944 20.766 10.178 1.00 15.81 67 SER A N 1
ATOM 990 C CA . SER A 1 67 ? 21.666 19.597 10.996 1.00 16.82 67 SER A CA 1
ATOM 991 C C . SER A 1 67 ? 22.069 19.764 12.458 1.00 18.23 67 SER A C 1
ATOM 992 O O . SER A 1 67 ? 21.590 18.975 13.278 1.00 17.95 67 SER A O 1
ATOM 1000 N N . ASP A 1 68 ? 22.880 20.775 12.804 1.00 17.52 68 ASP A N 1
ATOM 1001 C CA . ASP A 1 68 ? 23.142 21.087 14.214 1.00 19.37 68 ASP A CA 1
ATOM 1002 C C . ASP A 1 68 ? 22.181 22.072 14.803 1.00 21.74 68 ASP A C 1
ATOM 1003 O O . ASP A 1 68 ? 22.327 22.453 15.982 1.00 20.46 68 ASP A O 1
ATOM 1012 N N . GLY A 1 69 ? 21.163 22.498 14.044 1.00 19.17 69 GLY A N 1
ATOM 1013 C CA . GLY A 1 69 ? 20.165 23.409 14.553 1.00 20.47 69 GLY A CA 1
ATOM 1014 C C . GLY A 1 69 ? 20.436 24.863 14.295 1.00 19.81 69 GLY A C 1
ATOM 1015 O O . GLY A 1 69 ? 19.524 25.697 14.456 1.00 22.45 69 GLY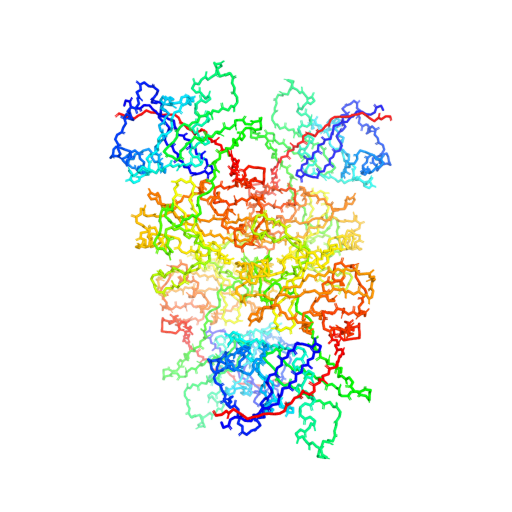 A O 1
ATOM 1019 N N . SER A 1 70 ? 21.639 25.218 13.891 1.00 17.48 70 SER A N 1
ATOM 1020 C CA . SER A 1 70 ? 21.963 26.589 13.620 1.00 18.24 70 SER A CA 1
ATOM 1021 C C . SER A 1 70 ? 21.344 27.027 12.306 1.00 19.55 70 SER A C 1
ATOM 1022 O O . SER A 1 70 ? 21.063 26.199 11.430 1.00 21.61 70 SER A O 1
ATOM 1030 N N . GLU A 1 71 ? 21.144 28.320 12.182 1.00 19.44 71 GLU A N 1
ATOM 1031 C CA . GLU A 1 71 ? 20.467 28.906 11.020 1.00 21.64 71 GLU A CA 1
ATOM 1032 C C . GLU A 1 71 ? 21.412 29.716 10.166 1.00 19.78 71 GLU A C 1
ATOM 1033 O O . GLU A 1 71 ? 21.745 30.872 10.504 1.00 19.93 71 GLU A O 1
ATOM 1045 N N . PRO A 1 72 ? 21.895 29.167 9.057 1.00 18.83 72 PRO A N 1
ATOM 1046 C CA . PRO A 1 72 ? 22.763 29.915 8.147 1.00 19.25 72 PRO A CA 1
ATOM 1047 C C . PRO A 1 72 ? 21.954 30.843 7.248 1.00 20.48 72 PRO A C 1
ATOM 1048 O O . PRO A 1 72 ? 20.722 30.748 7.148 1.00 20.83 72 PRO A O 1
ATOM 1059 N N . GLU A 1 73 ? 22.697 31.703 6.560 1.00 19.42 73 GLU A N 1
ATOM 1060 C CA . GLU A 1 73 ? 22.095 32.817 5.834 1.00 21.07 73 GLU A CA 1
ATOM 1061 C C . GLU A 1 73 ? 21.721 32.441 4.410 1.00 22.68 73 GLU A C 1
ATOM 1062 O O . GLU A 1 73 ? 20.887 33.130 3.815 1.00 23.14 73 GLU A O 1
ATOM 1074 N N . MET A 1 74 ? 22.330 31.410 3.846 1.00 19.98 74 MET A N 1
ATOM 1075 C CA . MET A 1 74 ? 22.037 30.969 2.487 1.00 20.26 74 MET A CA 1
ATOM 1076 C C . MET A 1 74 ? 22.485 29.534 2.329 1.00 22.75 74 MET A C 1
ATOM 1077 O O . MET A 1 74 ? 23.270 29.009 3.118 1.00 21.11 74 MET A O 1
ATOM 1091 N N . CYS A 1 75 ? 22.011 28.913 1.264 1.00 19.48 75 CYS A N 1
ATOM 1092 C CA . CYS A 1 75 ? 22.408 27.591 0.824 1.00 19.30 75 CYS A CA 1
ATOM 1093 C C . CYS A 1 75 ? 22.081 27.413 -0.648 1.00 20.14 75 CYS A C 1
ATOM 1094 O O . CYS A 1 75 ? 20.906 27.469 -1.027 1.00 19.93 75 CYS A O 1
ATOM 1101 N N . GLY A 1 76 ? 23.091 27.184 -1.459 1.00 19.00 76 GLY A N 1
ATOM 1102 C CA . GLY A 1 76 ? 22.915 27.047 -2.903 1.00 20.39 76 GLY A CA 1
ATOM 1103 C C . GLY A 1 76 ? 22.294 25.739 -3.348 1.00 19.25 76 GLY A C 1
ATOM 1104 O O . GLY A 1 76 ? 21.340 25.733 -4.161 1.00 19.35 76 GLY A O 1
ATOM 1108 N N . ASN A 1 77 ? 22.786 24.603 -2.842 1.00 18.27 77 ASN A N 1
ATOM 1109 C CA . ASN A 1 77 ? 22.136 23.332 -3.153 1.00 19.38 77 ASN A CA 1
ATOM 1110 C C . ASN A 1 77 ? 20.711 23.340 -2.667 1.00 19.46 77 ASN A C 1
ATOM 1111 O O . ASN A 1 77 ? 19.800 22.805 -3.342 1.00 20.89 77 ASN A O 1
ATOM 1122 N N . GLY A 1 78 ? 20.467 23.991 -1.537 1.00 19.05 78 GLY A N 1
ATOM 1123 C CA . GLY A 1 78 ? 19.124 23.998 -0.977 1.00 19.73 78 GLY A CA 1
ATOM 1124 C C . GLY A 1 78 ? 18.188 24.878 -1.758 1.00 20.53 78 GLY A C 1
ATOM 1125 O O . GLY A 1 78 ? 16.999 24.530 -1.890 1.00 19.68 78 GLY A O 1
ATOM 1129 N N . ILE A 1 79 ? 18.685 26.007 -2.290 1.00 19.45 79 ILE A N 1
ATOM 1130 C CA . ILE A 1 79 ? 17.863 26.871 -3.149 1.00 20.02 79 ILE A CA 1
ATOM 1131 C C . ILE A 1 79 ? 17.424 26.117 -4.408 1.00 17.84 79 ILE A C 1
ATOM 1132 O O . ILE A 1 79 ? 16.282 26.270 -4.862 1.00 19.43 79 ILE A O 1
ATOM 1148 N N . ARG A 1 80 ? 18.312 25.309 -4.994 1.00 18.90 80 ARG A N 1
ATOM 1149 C CA . ARG A 1 80 ? 17.939 24.500 -6.143 1.00 19.81 80 ARG A CA 1
ATOM 1150 C C . ARG A 1 80 ? 16.858 23.502 -5.747 1.00 19.87 80 ARG A C 1
ATOM 1151 O O . ARG A 1 80 ? 15.833 23.378 -6.435 1.00 18.63 80 ARG A O 1
ATOM 1172 N N . CYS A 1 81 ? 17.025 22.811 -4.599 1.00 17.76 81 CYS A N 1
ATOM 1173 C CA . CYS A 1 81 ? 16.004 21.889 -4.159 1.00 20.53 81 CYS A CA 1
ATOM 1174 C C . CYS A 1 81 ? 14.693 22.619 -3.896 1.00 18.14 81 CYS A C 1
ATOM 1175 O O . CYS A 1 81 ? 13.613 22.134 -4.252 1.00 20.08 81 CYS A O 1
ATOM 1183 N N . LEU A 1 82 ? 14.786 23.798 -3.279 1.00 17.87 82 LEU A N 1
ATOM 1184 C CA . LEU A 1 82 ? 13.561 24.545 -2.985 1.00 19.14 82 LEU A CA 1
ATOM 1185 C C . LEU A 1 82 ? 12.870 24.971 -4.275 1.00 20.33 82 LEU A C 1
ATOM 1186 O O . LEU A 1 82 ? 11.634 24.939 -4.370 1.00 18.14 82 LEU A O 1
ATOM 1202 N N . ALA A 1 83 ? 13.627 25.410 -5.279 1.00 19.02 83 ALA A N 1
ATOM 1203 C CA . ALA A 1 83 ? 12.963 25.783 -6.549 1.00 19.85 83 ALA A CA 1
ATOM 1204 C C . ALA A 1 83 ? 12.206 24.607 -7.148 1.00 18.71 83 ALA A C 1
ATOM 1205 O O . ALA A 1 83 ? 11.056 24.754 -7.607 1.00 18.87 83 ALA A O 1
ATOM 1212 N N . ALA A 1 84 ? 12.785 23.412 -7.106 1.00 19.78 84 ALA A N 1
ATOM 1213 C CA . ALA A 1 84 ? 12.155 22.216 -7.619 1.00 21.63 84 ALA A CA 1
ATOM 1214 C C . ALA A 1 84 ? 10.900 21.882 -6.818 1.00 21.60 84 ALA A C 1
ATOM 1215 O O . ALA A 1 84 ? 9.846 21.522 -7.382 1.00 20.04 84 ALA A O 1
ATOM 1222 N N . PHE A 1 85 ? 10.990 22.042 -5.490 1.00 19.59 85 PHE A N 1
ATOM 1223 C CA . PHE A 1 85 ? 9.870 21.794 -4.592 1.00 19.70 85 PHE A CA 1
ATOM 1224 C C . PHE A 1 85 ? 8.754 22.793 -4.865 1.00 18.42 85 PHE A C 1
ATOM 1225 O O . PHE A 1 85 ? 7.582 22.397 -4.962 1.00 20.08 85 PHE A O 1
ATOM 1242 N N . LEU A 1 86 ? 9.096 24.070 -5.008 1.00 19.53 86 LEU A N 1
ATOM 1243 C CA . LEU A 1 86 ? 8.065 25.077 -5.290 1.00 19.75 86 LEU A CA 1
ATOM 1244 C C . LEU A 1 86 ? 7.372 24.774 -6.601 1.00 21.71 86 LEU A C 1
ATOM 1245 O O . LEU A 1 86 ? 6.143 24.879 -6.704 1.00 20.73 86 LEU A O 1
ATOM 1261 N N . ALA A 1 87 ? 8.124 24.397 -7.629 1.00 20.10 87 ALA A N 1
ATOM 1262 C CA . ALA A 1 87 ? 7.483 24.021 -8.884 1.00 22.08 87 ALA A CA 1
ATOM 1263 C C . ALA A 1 87 ? 6.555 22.827 -8.704 1.00 23.48 87 ALA A C 1
ATOM 1264 O O . ALA A 1 87 ? 5.481 22.749 -9.331 1.00 24.91 87 ALA A O 1
ATOM 1271 N N . ASP A 1 88 ? 6.933 21.858 -7.867 1.00 23.67 88 ASP A N 1
ATOM 1272 C CA . ASP A 1 88 ? 6.072 20.719 -7.603 1.00 24.86 88 ASP A CA 1
ATOM 1273 C C . ASP A 1 88 ? 4.819 21.150 -6.846 1.00 24.08 88 ASP A C 1
ATOM 1274 O O . ASP A 1 88 ? 3.703 20.660 -7.108 1.00 26.62 88 ASP A O 1
ATOM 1283 N N . LEU A 1 89 ? 4.952 22.118 -5.941 1.00 22.00 89 LEU A N 1
ATOM 1284 C CA . LEU A 1 89 ? 3.775 22.534 -5.187 1.00 23.23 89 LEU A CA 1
ATOM 1285 C C . LEU A 1 89 ? 2.811 23.299 -6.106 1.00 24.49 89 LEU A C 1
ATOM 1286 O O . LEU A 1 89 ? 1.600 23.130 -6.006 1.00 25.95 89 LEU A O 1
ATOM 1302 N N . GLU A 1 90 ? 3.358 24.144 -6.979 1.00 23.62 90 GLU A N 1
ATOM 1303 C CA . GLU A 1 90 ? 2.518 24.958 -7.861 1.00 22.39 90 GLU A CA 1
ATOM 1304 C C . GLU A 1 90 ? 1.943 24.149 -9.011 1.00 26.05 90 GLU A C 1
ATOM 1305 O O . GLU A 1 90 ? 0.843 24.479 -9.513 1.00 26.00 90 GLU A O 1
ATOM 1317 N N . GLY A 1 91 ? 2.637 23.117 -9.445 1.00 24.43 91 GLY A N 1
ATOM 1318 C CA . GLY A 1 91 ? 2.090 22.227 -10.459 1.00 25.91 91 GLY A CA 1
ATOM 1319 C C . GLY A 1 91 ? 1.724 23.007 -11.708 1.00 27.87 91 GLY A C 1
ATOM 1320 O O . GLY A 1 91 ? 2.497 23.830 -12.196 1.00 28.38 91 GLY A O 1
ATOM 1324 N N . LEU A 1 92 ? 0.512 22.726 -12.248 1.00 30.77 92 LEU A N 1
ATOM 1325 C CA . LEU A 1 92 ? 0.114 23.399 -13.472 1.00 33.82 92 LEU A CA 1
ATOM 1326 C C . LEU A 1 92 ? -0.321 24.833 -13.248 1.00 33.17 92 LEU A C 1
ATOM 1327 O O . LEU A 1 92 ? -0.616 25.525 -14.225 1.00 33.03 92 LEU A O 1
ATOM 1343 N N . SER A 1 93 ? -0.326 25.331 -12.006 1.00 27.58 93 SER A N 1
ATOM 1344 C CA . SER A 1 93 ? -0.515 26.751 -11.787 1.00 28.96 93 SER A CA 1
ATOM 1345 C C . SER A 1 93 ? 0.753 27.565 -11.996 1.00 26.76 93 SER A C 1
ATOM 1346 O O . SER A 1 93 ? 0.696 28.799 -12.001 1.00 27.72 93 SER A O 1
ATOM 1354 N N . ARG A 1 94 ? 1.905 26.924 -12.179 1.00 27.68 94 ARG A N 1
ATOM 1355 C CA . ARG A 1 94 ? 3.139 27.669 -12.339 1.00 28.32 94 ARG A CA 1
ATOM 1356 C C . ARG A 1 94 ? 3.096 28.443 -13.654 1.00 29.54 94 ARG A C 1
ATOM 1357 O O . ARG A 1 94 ? 2.728 27.881 -14.695 1.00 29.55 94 ARG A O 1
ATOM 1378 N N . ASN A 1 95 ? 3.457 29.715 -13.607 1.00 27.86 95 ASN A N 1
ATOM 1379 C CA . ASN A 1 95 ? 3.371 30.559 -14.793 1.00 32.23 95 ASN A CA 1
ATOM 1380 C C . ASN A 1 95 ? 4.671 31.233 -15.155 1.00 30.93 95 ASN A C 1
ATOM 1381 O O . ASN A 1 95 ? 4.664 32.253 -15.854 1.00 32.02 95 ASN A O 1
ATOM 1392 N N . LYS A 1 96 ? 5.789 30.728 -14.659 1.00 28.78 96 LYS A N 1
ATOM 1393 C CA . LYS A 1 96 ? 7.077 31.348 -14.930 1.00 28.96 96 LYS A CA 1
ATOM 1394 C C . LYS A 1 96 ? 8.158 30.331 -14.591 1.00 27.63 96 LYS A C 1
ATOM 1395 O O . LYS A 1 96 ? 7.887 29.294 -13.984 1.00 26.56 96 LYS A O 1
ATOM 1414 N N . ASP A 1 97 ? 9.370 30.620 -15.043 1.00 28.16 97 ASP A N 1
ATOM 1415 C CA . ASP A 1 97 ? 10.479 29.686 -14.880 1.00 29.41 97 ASP A CA 1
ATOM 1416 C C . ASP A 1 97 ? 11.464 30.157 -13.826 1.00 29.26 97 ASP A C 1
ATOM 1417 O O . ASP A 1 97 ? 12.498 29.515 -13.628 1.00 28.99 97 ASP A O 1
ATOM 1426 N N . THR A 1 98 ? 11.189 31.269 -13.168 1.00 26.60 98 THR A N 1
ATOM 1427 C CA . THR A 1 98 ? 12.123 31.839 -12.204 1.00 25.80 98 THR A CA 1
ATOM 1428 C C . THR A 1 98 ? 11.348 32.187 -10.950 1.00 27.55 98 THR A C 1
ATOM 1429 O O . THR A 1 98 ? 10.176 32.554 -11.017 1.00 28.72 98 THR A O 1
ATOM 1440 N N . TYR A 1 99 ? 11.990 32.068 -9.805 1.00 23.22 99 TYR A N 1
ATOM 1441 C CA . TYR A 1 99 ? 11.401 32.490 -8.544 1.00 22.79 99 TYR A CA 1
ATOM 1442 C C . TYR A 1 99 ? 12.348 33.495 -7.923 1.00 24.11 99 TYR A C 1
ATOM 1443 O O . TYR A 1 99 ? 13.578 33.327 -7.993 1.00 25.23 99 TYR A O 1
ATOM 1461 N N . ARG A 1 100 ? 11.802 34.552 -7.361 1.00 22.47 100 ARG A N 1
ATOM 1462 C CA . ARG A 1 100 ? 12.572 35.467 -6.533 1.00 23.58 100 ARG A CA 1
ATOM 1463 C C . ARG A 1 100 ? 12.350 35.037 -5.093 1.00 22.02 100 ARG A C 1
ATOM 1464 O O . ARG A 1 100 ? 11.211 34.987 -4.634 1.00 21.96 100 ARG A O 1
ATOM 1485 N N . ILE A 1 101 ? 13.436 34.697 -4.385 1.00 22.33 101 ILE A N 1
ATOM 1486 C CA . ILE A 1 101 ? 13.342 34.052 -3.070 1.00 21.12 101 ILE A CA 1
ATOM 1487 C C . ILE A 1 101 ? 14.042 34.944 -2.055 1.00 20.59 101 ILE A C 1
ATOM 1488 O O . ILE A 1 101 ? 15.219 35.273 -2.228 1.00 20.86 101 ILE A O 1
ATOM 1504 N N . HIS A 1 102 ? 13.316 35.351 -1.007 1.00 19.36 102 HIS A N 1
ATOM 1505 C CA . HIS A 1 102 ? 13.909 36.117 0.074 1.00 21.53 102 HIS A CA 1
ATOM 1506 C C . HIS A 1 102 ? 14.684 35.150 0.978 1.00 21.04 102 HIS A C 1
ATOM 1507 O O . HIS A 1 102 ? 14.151 34.116 1.370 1.00 19.84 102 HIS A O 1
ATOM 1521 N N . THR A 1 103 ? 15.933 35.491 1.276 1.00 22.81 103 THR A N 1
ATOM 1522 C CA . THR A 1 103 ? 16.759 34.753 2.229 1.00 22.00 103 THR A CA 1
ATOM 1523 C C . THR A 1 103 ? 17.377 35.759 3.181 1.00 22.18 103 THR A C 1
ATOM 1524 O O . THR A 1 103 ? 17.379 36.974 2.948 1.00 22.22 103 THR A O 1
ATOM 1535 N N . LEU A 1 104 ? 17.974 35.230 4.254 1.00 21.91 104 LEU A N 1
ATOM 1536 C CA . LEU A 1 104 ? 18.706 36.118 5.162 1.00 24.46 104 LEU A CA 1
ATOM 1537 C C . LEU A 1 104 ? 19.825 36.860 4.463 1.00 27.10 104 LEU A C 1
ATOM 1538 O O . LEU A 1 104 ? 20.232 37.947 4.928 1.00 28.08 104 LEU A O 1
ATOM 1554 N N . ALA A 1 105 ? 20.404 36.295 3.396 1.00 22.52 105 ALA A N 1
ATOM 1555 C CA . ALA A 1 105 ? 21.480 36.918 2.650 1.00 23.87 105 ALA A CA 1
ATOM 1556 C C . ALA A 1 105 ? 21.005 37.939 1.628 1.00 26.23 105 ALA A C 1
ATOM 1557 O O . ALA A 1 105 ? 21.824 38.663 1.070 1.00 31.78 105 ALA A O 1
ATOM 1564 N N . GLY A 1 106 ? 19.708 38.002 1.346 1.00 23.06 106 GLY A N 1
ATOM 1565 C CA . GLY A 1 106 ? 19.222 38.865 0.292 1.00 24.48 106 GLY A CA 1
ATOM 1566 C C . GLY A 1 106 ? 18.373 38.058 -0.674 1.00 21.91 106 GLY A C 1
ATOM 1567 O O . GLY A 1 106 ? 18.046 36.901 -0.413 1.00 21.97 106 GLY A O 1
ATOM 1571 N N . VAL A 1 107 ? 17.981 38.698 -1.795 1.00 22.50 107 VAL A N 1
ATOM 1572 C CA . VAL A 1 107 ? 17.114 38.035 -2.772 1.00 22.05 107 VAL A CA 1
ATOM 1573 C C . VAL A 1 107 ? 17.973 37.128 -3.645 1.00 22.12 107 VAL A C 1
ATOM 1574 O O . VAL A 1 107 ? 19.038 37.539 -4.131 1.00 23.29 107 VAL A O 1
ATOM 1587 N N . ILE A 1 108 ? 17.529 35.903 -3.813 1.00 21.26 108 ILE A N 1
ATOM 1588 C CA . ILE A 1 108 ? 18.225 34.897 -4.609 1.00 22.96 108 ILE A CA 1
ATOM 1589 C C . ILE A 1 108 ? 17.236 34.402 -5.636 1.00 22.58 108 ILE A C 1
ATOM 1590 O O . ILE A 1 108 ? 16.062 34.191 -5.315 1.00 21.18 108 ILE A O 1
ATOM 1606 N N . THR A 1 109 ? 17.701 34.231 -6.883 1.00 21.89 109 THR A N 1
ATOM 1607 C CA . THR A 1 109 ? 16.777 33.949 -7.993 1.00 21.97 109 THR A CA 1
ATOM 1608 C C . THR A 1 109 ? 17.168 32.686 -8.736 1.00 21.44 109 THR A C 1
ATOM 1609 O O . THR A 1 109 ? 18.013 32.735 -9.650 1.00 21.69 109 THR A O 1
ATOM 1620 N N . PRO A 1 110 ? 16.539 31.562 -8.435 1.00 20.59 110 PRO A N 1
ATOM 1621 C CA . PRO A 1 110 ? 16.710 30.370 -9.250 1.00 19.64 110 PRO A CA 1
ATOM 1622 C C . PRO A 1 110 ? 15.850 30.437 -10.502 1.00 24.08 110 PRO A C 1
ATOM 1623 O O . PRO A 1 110 ? 14.707 30.885 -10.465 1.00 23.70 110 PRO A O 1
ATOM 1634 N N . GLN A 1 111 ? 16.378 29.851 -11.570 1.00 22.21 111 GLN A N 1
ATOM 1635 C CA . GLN A 1 111 ? 15.680 29.677 -12.832 1.00 23.32 111 GLN A CA 1
ATOM 1636 C C . GLN A 1 111 ? 15.663 28.204 -13.199 1.00 25.42 111 GLN A C 1
ATOM 1637 O O . GLN A 1 111 ? 16.717 27.553 -13.235 1.00 23.66 111 GLN A O 1
ATOM 1651 N N . LEU A 1 112 ? 14.479 27.674 -13.468 1.00 25.22 112 LEU A N 1
ATOM 1652 C CA . LEU A 1 112 ? 14.339 26.292 -13.900 1.00 25.34 112 LEU A CA 1
ATOM 1653 C C . LEU A 1 112 ? 14.623 26.300 -15.396 1.00 31.56 112 LEU A C 1
ATOM 1654 O O . LEU A 1 112 ? 13.947 27.015 -16.140 1.00 32.24 112 LEU A O 1
ATOM 1670 N N . THR A 1 113 ? 15.654 25.602 -15.820 1.00 33.89 113 THR A N 1
ATOM 1671 C CA . THR A 1 113 ? 16.086 25.682 -17.207 1.00 38.42 113 THR A CA 1
ATOM 1672 C C . THR A 1 113 ? 15.507 24.535 -17.981 1.00 40.79 113 THR A C 1
ATOM 1673 O O . THR A 1 113 ? 14.963 23.589 -17.404 1.00 38.77 113 THR A O 1
ATOM 1684 N N . PRO A 1 114 ? 15.586 24.585 -19.311 1.00 49.56 114 PRO A N 1
ATOM 1685 C CA . PRO A 1 114 ? 14.873 23.554 -20.082 1.00 48.57 114 PRO A CA 1
ATOM 1686 C C . PRO A 1 114 ? 15.391 22.155 -19.817 1.00 47.41 114 PRO A C 1
ATOM 1687 O O . PRO A 1 114 ? 14.583 21.227 -19.725 1.00 48.26 114 PRO A O 1
ATOM 1698 N N . ASP A 1 115 ? 16.708 21.977 -19.641 1.00 46.57 115 ASP A N 1
ATOM 1699 C CA . ASP A 1 115 ? 17.260 20.631 -19.530 1.00 46.57 115 ASP A CA 1
ATOM 1700 C C . ASP A 1 115 ? 17.069 19.990 -18.150 1.00 46.03 115 ASP A C 1
ATOM 1701 O O . ASP A 1 115 ? 17.606 18.904 -17.918 1.00 44.94 115 ASP A O 1
ATOM 1710 N N . GLY A 1 116 ? 16.358 20.624 -17.227 1.00 44.28 116 GLY A N 1
ATOM 1711 C CA . GLY A 1 116 ? 16.110 20.048 -15.920 1.00 41.14 116 GLY A CA 1
ATOM 1712 C C . GLY A 1 116 ? 17.015 20.577 -14.828 1.00 41.08 116 GLY A C 1
ATOM 1713 O O . GLY A 1 116 ? 16.738 20.333 -13.649 1.00 39.71 116 GLY A O 1
ATOM 1717 N N . GLN A 1 117 ? 18.073 21.286 -15.194 1.00 38.17 117 GLN A N 1
ATOM 1718 C CA . GLN A 1 117 ? 18.950 21.918 -14.236 1.00 32.94 117 GLN A CA 1
ATOM 1719 C C . GLN A 1 117 ? 18.343 23.218 -13.722 1.00 31.30 117 GLN A C 1
ATOM 1720 O O . GLN A 1 117 ? 17.373 23.743 -14.249 1.00 30.08 117 GLN A O 1
ATOM 1734 N N . ILE A 1 118 ? 18.967 23.783 -12.685 1.00 23.99 118 ILE A N 1
ATOM 1735 C CA . ILE A 1 118 ? 18.517 25.015 -12.088 1.00 21.69 118 ILE A CA 1
ATOM 1736 C C . ILE A 1 118 ? 19.696 25.958 -12.017 1.00 21.87 118 ILE A C 1
ATOM 1737 O O . ILE A 1 118 ? 20.747 25.589 -11.472 1.00 20.59 118 ILE A O 1
ATOM 1753 N N . LYS A 1 119 ? 19.559 27.133 -12.612 1.00 20.85 119 LYS A N 1
ATOM 1754 C CA . LYS A 1 119 ? 20.590 28.156 -12.630 1.00 21.36 119 LYS A CA 1
ATOM 1755 C C . LYS A 1 119 ? 20.204 29.257 -11.656 1.00 21.87 119 LYS A C 1
ATOM 1756 O O . LYS A 1 119 ? 19.104 29.799 -11.725 1.00 21.75 119 LYS A O 1
ATOM 1775 N N . VAL A 1 120 ? 21.107 29.583 -10.750 1.00 20.14 120 VAL A N 1
ATOM 1776 C CA . VAL A 1 120 ? 20.783 30.479 -9.643 1.00 19.70 120 VAL A CA 1
ATOM 1777 C C . VAL A 1 120 ? 21.666 31.722 -9.688 1.00 20.41 120 VAL A C 1
ATOM 1778 O O . VAL A 1 120 ? 22.893 31.625 -9.689 1.00 18.87 120 VAL A O 1
ATOM 1791 N N . ASP A 1 121 ? 21.047 32.885 -9.606 1.00 19.84 121 ASP A N 1
ATOM 1792 C CA . ASP A 1 121 ? 21.723 34.148 -9.349 1.00 19.90 121 ASP A CA 1
ATOM 1793 C C . ASP A 1 121 ? 21.951 34.218 -7.833 1.00 21.86 121 ASP A C 1
ATOM 1794 O O . ASP A 1 121 ? 21.010 34.458 -7.073 1.00 20.26 121 ASP A O 1
ATOM 1803 N N . MET A 1 122 ? 23.188 33.954 -7.429 1.00 19.93 122 MET A N 1
ATOM 1804 C CA . MET A 1 122 ? 23.608 33.870 -6.029 1.00 21.29 122 MET A CA 1
ATOM 1805 C C . MET A 1 122 ? 24.017 35.204 -5.474 1.00 22.21 122 MET A C 1
ATOM 1806 O O . MET A 1 122 ? 24.387 35.282 -4.301 1.00 23.63 122 MET A O 1
ATOM 1820 N N . GLY A 1 123 ? 23.960 36.254 -6.271 1.00 20.87 123 GLY A N 1
ATOM 1821 C CA . GLY A 1 123 ? 24.297 37.572 -5.780 1.00 20.93 123 GLY A CA 1
ATOM 1822 C C . GLY A 1 123 ? 25.773 37.873 -5.875 1.00 22.61 123 GLY A C 1
ATOM 1823 O O . GLY A 1 123 ? 26.553 37.168 -6.521 1.00 21.73 123 GLY A O 1
ATOM 1827 N N . LEU A 1 124 ? 26.149 39.009 -5.258 1.00 21.80 124 LEU A N 1
ATOM 1828 C CA . LEU A 1 124 ? 27.520 39.482 -5.261 1.00 21.78 124 LEU A CA 1
ATOM 1829 C C . LEU A 1 124 ? 28.311 38.792 -4.161 1.00 21.27 124 LEU A C 1
ATOM 1830 O O . LEU A 1 124 ? 27.821 38.655 -3.042 1.00 23.87 124 LEU A O 1
ATOM 1846 N N . PRO A 1 125 ? 29.542 38.364 -4.438 1.00 21.31 125 PRO A N 1
ATOM 1847 C CA . PRO A 1 125 ? 30.401 37.871 -3.366 1.00 22.67 125 PRO A CA 1
ATOM 1848 C C . PRO A 1 125 ? 30.813 39.042 -2.506 1.00 21.55 125 PRO A C 1
ATOM 1849 O O . PRO A 1 125 ? 30.949 40.171 -2.978 1.00 22.67 125 PRO A O 1
ATOM 1860 N N . ARG A 1 126 ? 30.985 38.770 -1.220 1.00 20.74 126 ARG A N 1
ATOM 1861 C CA . ARG A 1 126 ? 31.382 39.775 -0.243 1.00 20.76 126 ARG A CA 1
ATOM 1862 C C . ARG A 1 126 ? 32.809 39.449 0.162 1.00 20.43 126 ARG A C 1
ATOM 1863 O O . ARG A 1 126 ? 33.094 38.320 0.569 1.00 20.76 126 ARG A O 1
ATOM 1884 N N . LEU A 1 127 ? 33.724 40.404 0.006 1.00 21.02 127 LEU A N 1
ATOM 1885 C CA . LEU A 1 127 ? 35.138 40.089 0.107 1.00 20.75 127 LEU A CA 1
ATOM 1886 C C . LEU A 1 127 ? 35.831 40.705 1.312 1.00 22.17 127 LEU A C 1
ATOM 1887 O O . LEU A 1 127 ? 36.996 40.390 1.551 1.00 22.09 127 LEU A O 1
ATOM 1903 N N . LEU A 1 128 ? 35.169 41.592 2.044 1.00 21.80 128 LEU A N 1
ATOM 1904 C CA . LEU A 1 128 ? 35.848 42.273 3.139 1.00 21.91 128 LEU A CA 1
ATOM 1905 C C . LEU A 1 128 ? 35.756 41.433 4.408 1.00 20.71 128 LEU A C 1
ATOM 1906 O O . LEU A 1 128 ? 34.761 40.772 4.675 1.00 20.62 128 LEU A O 1
ATOM 1922 N N . ALA A 1 129 ? 36.812 41.491 5.211 1.00 19.22 129 ALA A N 1
ATOM 1923 C CA . ALA A 1 129 ? 36.881 40.653 6.395 1.00 21.17 129 ALA A CA 1
ATOM 1924 C C . ALA A 1 129 ? 35.691 40.867 7.309 1.00 21.33 129 ALA A C 1
ATOM 1925 O O . ALA A 1 129 ? 35.165 39.916 7.900 1.00 20.64 129 ALA A O 1
ATOM 1932 N N . GLY A 1 130 ? 35.239 42.112 7.440 1.00 22.00 130 GLY A N 1
ATOM 1933 C CA . GLY A 1 130 ? 34.095 42.383 8.279 1.00 22.97 130 GLY A CA 1
ATOM 1934 C C . GLY A 1 130 ? 32.810 41.749 7.795 1.00 22.89 130 GLY A C 1
ATOM 1935 O O . GLY A 1 130 ? 31.867 41.598 8.569 1.00 25.51 130 GLY A O 1
ATOM 1939 N N . GLU A 1 131 ? 32.752 41.373 6.519 1.00 21.39 131 GLU A N 1
ATOM 1940 C CA . GLU A 1 131 ? 31.574 40.746 5.925 1.00 22.36 131 GLU A CA 1
ATOM 1941 C C . GLU A 1 131 ? 31.623 39.230 5.994 1.00 21.37 131 GLU A C 1
ATOM 1942 O O . GLU A 1 131 ? 30.613 38.570 5.668 1.00 22.28 131 GLU A O 1
ATOM 1954 N N . ILE A 1 132 ? 32.755 38.652 6.362 1.00 20.20 132 ILE A N 1
ATOM 1955 C CA . ILE A 1 132 ? 32.860 37.197 6.368 1.00 19.03 132 ILE A CA 1
ATOM 1956 C C . ILE A 1 132 ? 32.014 36.550 7.460 1.00 18.47 132 ILE A C 1
ATOM 1957 O O . ILE A 1 132 ? 31.129 35.728 7.138 1.00 20.71 132 ILE A O 1
ATOM 1973 N N . PRO A 1 133 ? 32.217 36.834 8.766 1.00 19.04 133 PRO A N 1
ATOM 1974 C CA . PRO A 1 133 ? 33.253 37.696 9.352 1.00 20.12 133 PRO A CA 1
ATOM 1975 C C . PRO A 1 133 ? 34.484 36.894 9.778 1.00 17.55 133 PRO A C 1
ATOM 1976 O O . PRO A 1 133 ? 34.420 35.690 10.111 1.00 18.47 133 PRO A O 1
ATOM 1987 N N . THR A 1 134 ? 35.633 37.560 9.749 1.00 18.05 134 THR A N 1
ATOM 1988 C CA . THR A 1 134 ? 36.881 36.998 10.246 1.00 18.86 134 THR A CA 1
ATOM 1989 C C . THR A 1 134 ? 37.741 38.109 10.805 1.00 18.34 134 THR A C 1
ATOM 1990 O O . THR A 1 134 ? 37.676 39.260 10.377 1.00 19.59 134 THR A O 1
ATOM 2001 N N . ASN A 1 135 ? 38.597 37.728 11.759 1.00 19.21 135 ASN A N 1
ATOM 2002 C CA . ASN A 1 135 ? 39.549 38.666 12.342 1.00 18.97 135 ASN A CA 1
ATOM 2003 C C . ASN A 1 135 ? 40.945 38.535 11.744 1.00 19.65 135 ASN A C 1
ATOM 2004 O O . ASN A 1 135 ? 41.908 39.116 12.278 1.00 20.01 135 ASN A O 1
ATOM 2015 N N . ILE A 1 136 ? 41.088 37.857 10.600 1.00 19.33 136 ILE A N 1
ATOM 2016 C CA . ILE A 1 136 ? 42.397 37.697 9.983 1.00 18.88 136 ILE A CA 1
ATOM 2017 C C . ILE A 1 136 ? 42.925 39.005 9.490 1.00 19.70 136 ILE A C 1
ATOM 2018 O O . ILE A 1 136 ? 44.144 39.210 9.481 1.00 20.49 136 ILE A O 1
ATOM 2034 N N . ALA A 1 137 ? 42.072 39.899 9.036 1.00 21.09 137 ALA A N 1
ATOM 2035 C CA . ALA A 1 137 ? 42.477 41.202 8.569 1.00 20.89 137 ALA A CA 1
ATOM 2036 C C . ALA A 1 137 ? 41.509 42.221 9.144 1.00 23.50 137 ALA A C 1
ATOM 2037 O O . ALA A 1 137 ? 40.499 41.864 9.750 1.00 22.78 137 ALA A O 1
ATOM 2044 N N . ALA A 1 138 ? 41.828 43.507 8.954 1.00 24.55 138 ALA A N 1
ATOM 2045 C CA . ALA A 1 138 ? 40.929 44.556 9.405 1.00 24.67 138 ALA A CA 1
ATOM 2046 C C . ALA A 1 138 ? 39.610 44.484 8.643 1.00 27.39 138 ALA A C 1
ATOM 2047 O O . ALA A 1 138 ? 39.538 43.996 7.506 1.00 23.95 138 ALA A O 1
ATOM 2054 N N . ALA A 1 139 ? 38.557 45.016 9.265 1.00 25.64 139 ALA A N 1
ATOM 2055 C CA . ALA A 1 139 ? 37.215 44.828 8.728 1.00 27.35 139 ALA A CA 1
ATOM 2056 C C . ALA A 1 139 ? 37.061 45.313 7.288 1.00 26.12 139 ALA A C 1
ATOM 2057 O O . ALA A 1 139 ? 36.231 44.766 6.547 1.00 26.45 139 ALA A O 1
ATOM 2064 N N . ASP A 1 140 ? 37.786 46.354 6.883 1.00 27.63 140 ASP A N 1
ATOM 2065 C CA . ASP A 1 140 ? 37.650 46.953 5.562 1.00 28.89 140 ASP A CA 1
ATOM 2066 C C . ASP A 1 140 ? 38.655 46.406 4.561 1.00 29.52 140 ASP A C 1
ATOM 2067 O O . ASP A 1 140 ? 38.747 46.930 3.448 1.00 29.67 140 ASP A O 1
ATOM 2076 N N . GLN A 1 141 ? 39.365 45.337 4.911 1.00 27.05 141 GLN A N 1
ATOM 2077 C CA . GLN A 1 141 ? 40.332 44.708 4.023 1.00 25.30 141 GLN A CA 1
ATOM 2078 C C . GLN A 1 141 ? 39.864 43.349 3.493 1.00 23.09 141 GLN A C 1
ATOM 2079 O O . GLN A 1 141 ? 39.135 42.622 4.146 1.00 22.87 141 GLN A O 1
ATOM 2093 N N . LYS A 1 142 ? 40.351 43.003 2.301 1.00 23.53 142 LYS A N 1
ATOM 2094 C CA . LYS A 1 142 ? 40.151 41.646 1.809 1.00 22.74 142 LYS A CA 1
ATOM 2095 C C . LYS A 1 142 ? 41.081 40.664 2.527 1.00 20.19 142 LYS A C 1
ATOM 2096 O O . LYS A 1 142 ? 42.043 41.046 3.217 1.00 22.93 142 LYS A O 1
ATOM 2115 N N . VAL A 1 143 ? 40.802 39.373 2.330 1.00 20.88 143 VAL A N 1
ATOM 2116 C CA . VAL A 1 143 ? 41.535 38.285 2.959 1.00 17.56 143 VAL A CA 1
ATOM 2117 C C . VAL A 1 143 ? 41.930 37.307 1.851 1.00 18.24 143 VAL A C 1
ATOM 2118 O O . VAL A 1 143 ? 41.204 36.348 1.561 1.00 18.10 143 VAL A O 1
ATOM 2131 N N . ILE A 1 144 ? 43.089 37.549 1.222 1.00 19.36 144 ILE A N 1
ATOM 2132 C CA . ILE A 1 144 ? 43.535 36.800 0.045 1.00 18.70 144 ILE A CA 1
ATOM 2133 C C . ILE A 1 144 ? 44.911 36.215 0.350 1.00 19.42 144 ILE A C 1
ATOM 2134 O O . ILE A 1 144 ? 45.874 36.961 0.605 1.00 20.34 144 ILE A O 1
ATOM 2150 N N . ASN A 1 145 ? 45.023 34.879 0.318 1.00 20.07 145 ASN A N 1
ATOM 2151 C CA . ASN A 1 145 ? 46.295 34.191 0.558 1.00 18.21 145 ASN A CA 1
ATOM 2152 C C . ASN A 1 145 ? 46.947 34.642 1.866 1.00 21.04 145 ASN A C 1
ATOM 2153 O O . ASN A 1 145 ? 48.160 34.935 1.939 1.00 20.60 145 ASN A O 1
ATOM 2164 N N . GLN A 1 146 ? 46.162 34.657 2.910 1.00 18.20 146 GLN A N 1
ATOM 2165 C CA . GLN A 1 146 ? 46.619 35.059 4.237 1.00 18.75 146 GLN A CA 1
ATOM 2166 C C . GLN A 1 146 ? 46.899 33.862 5.121 1.00 19.84 146 GLN A C 1
ATOM 2167 O O . GLN A 1 146 ? 46.400 32.758 4.921 1.00 19.01 146 GLN A O 1
ATOM 2181 N N . PRO A 1 147 ? 47.727 34.049 6.154 1.00 19.69 147 PRO A N 1
ATOM 2182 C CA . PRO A 1 147 ? 48.073 32.924 7.015 1.00 18.56 147 PRO A CA 1
ATOM 2183 C C . PRO A 1 147 ? 47.004 32.611 8.032 1.00 20.82 147 PRO A C 1
ATOM 2184 O O . PRO A 1 147 ? 46.362 33.511 8.601 1.00 23.62 147 PRO A O 1
ATOM 2195 N N . LEU A 1 148 ? 46.820 31.320 8.257 1.00 19.25 148 LEU A N 1
ATOM 2196 C CA . LEU A 1 148 ? 45.999 30.819 9.356 1.00 21.13 148 LEU A CA 1
ATOM 2197 C C . LEU A 1 148 ? 46.696 29.630 9.971 1.00 21.67 148 LEU A C 1
ATOM 2198 O O . LEU A 1 148 ? 46.896 28.610 9.317 1.00 21.94 148 LEU A O 1
ATOM 2214 N N . GLU A 1 149 ? 47.039 29.750 11.259 1.00 21.63 149 GLU A N 1
ATOM 2215 C CA . GLU A 1 149 ? 47.724 28.703 11.987 1.00 24.92 149 GLU A CA 1
ATOM 2216 C C . GLU A 1 149 ? 46.683 27.789 12.593 1.00 24.03 149 GLU A C 1
ATOM 2217 O O . GLU A 1 149 ? 45.839 28.223 13.387 1.00 26.48 149 GLU A O 1
ATOM 2229 N N . VAL A 1 150 ? 46.739 26.535 12.223 1.00 25.06 150 VAL A N 1
ATOM 2230 C CA . VAL A 1 150 ? 45.783 25.555 12.691 1.00 30.88 150 VAL A CA 1
ATOM 2231 C C . VAL A 1 150 ? 46.576 24.427 13.313 1.00 36.23 150 VAL A C 1
ATOM 2232 O O . VAL A 1 150 ? 47.190 23.627 12.607 1.00 36.75 150 VAL A O 1
ATOM 2245 N N . GLU A 1 151 ? 46.546 24.350 14.645 1.00 39.91 151 GLU A N 1
ATOM 2246 C CA . GLU A 1 151 ? 47.308 23.325 15.346 1.00 46.26 151 GLU A CA 1
ATOM 2247 C C . GLU A 1 151 ? 48.771 23.384 14.913 1.00 44.07 151 GLU A C 1
ATOM 2248 O O . GLU A 1 151 ? 49.342 22.404 14.443 1.00 44.82 151 GLU A O 1
ATOM 2260 N N . GLY A 1 152 ? 49.348 24.579 14.992 1.00 45.13 152 GLY A N 1
ATOM 2261 C CA . GLY A 1 152 ? 50.760 24.775 14.699 1.00 46.01 152 GLY A CA 1
ATOM 2262 C C . GLY A 1 152 ? 51.192 24.768 13.239 1.00 45.36 152 GLY A C 1
ATOM 2263 O O . GLY A 1 152 ? 52.317 25.205 12.958 1.00 48.90 152 GLY A O 1
ATOM 2267 N N . LYS A 1 153 ? 50.372 24.282 12.300 1.00 38.58 153 LYS A N 1
ATOM 2268 C CA . LYS A 1 153 ? 50.711 24.326 10.880 1.00 35.25 153 LYS A CA 1
ATOM 2269 C C . LYS A 1 153 ? 50.072 25.568 10.258 1.00 30.73 153 LYS A C 1
ATOM 2270 O O . LYS A 1 153 ? 48.908 25.879 10.530 1.00 28.35 153 LYS A O 1
ATOM 2289 N N . THR A 1 154 ? 50.822 26.288 9.450 1.00 26.76 154 THR A N 1
ATOM 2290 C CA . THR A 1 154 ? 50.338 27.537 8.879 1.00 23.17 154 THR A CA 1
ATOM 2291 C C . THR A 1 154 ? 49.799 27.290 7.480 1.00 21.97 154 THR A C 1
ATOM 2292 O O . THR A 1 154 ? 50.531 26.845 6.602 1.00 24.30 154 THR A O 1
ATOM 2303 N N . TRP A 1 155 ? 48.510 27.573 7.292 1.00 20.16 155 TRP A N 1
ATOM 2304 C CA . TRP A 1 155 ? 47.880 27.394 6.009 1.00 19.72 155 TRP A CA 1
ATOM 2305 C C . TRP A 1 155 ? 47.694 28.741 5.340 1.00 19.48 155 TRP A C 1
ATOM 2306 O O . TRP A 1 155 ? 47.519 29.761 5.998 1.00 21.25 155 TRP A O 1
ATOM 2327 N N . GLU A 1 156 ? 47.706 28.731 4.008 1.00 17.46 156 GLU A N 1
ATOM 2328 C CA . GLU A 1 156 ? 47.376 29.909 3.210 1.00 16.99 156 GLU A CA 1
ATOM 2329 C C . GLU A 1 156 ? 45.880 29.843 2.888 1.00 17.01 156 GLU A C 1
ATOM 2330 O O . GLU A 1 156 ? 45.428 28.875 2.245 1.00 18.68 156 GLU A O 1
ATOM 2342 N N . VAL A 1 157 ? 45.128 30.866 3.301 1.00 16.45 157 VAL A N 1
ATOM 2343 C CA . VAL A 1 157 ? 43.669 30.868 3.138 1.00 16.07 157 VAL A CA 1
ATOM 2344 C C . VAL A 1 157 ? 43.167 32.158 2.494 1.00 16.51 157 VAL A C 1
ATOM 2345 O O . VAL A 1 157 ? 43.777 33.221 2.582 1.00 17.65 157 VAL A O 1
ATOM 2358 N N . THR A 1 158 ? 41.985 32.048 1.884 1.00 17.06 158 THR A N 1
ATOM 2359 C CA . THR A 1 158 ? 41.295 33.160 1.264 1.00 16.42 158 THR A CA 1
ATOM 2360 C C . THR A 1 158 ? 39.870 33.089 1.768 1.00 16.99 158 THR A C 1
ATOM 2361 O O . THR A 1 158 ? 39.283 32.006 1.766 1.00 18.81 158 THR A O 1
ATOM 2372 N N . CYS A 1 159 ? 39.330 34.206 2.238 1.00 18.03 159 CYS A N 1
ATOM 2373 C CA . CYS A 1 159 ? 37.963 34.173 2.747 1.00 17.87 159 CYS A CA 1
ATOM 2374 C C . CYS A 1 159 ? 37.041 34.956 1.828 1.00 17.42 159 CYS A C 1
ATOM 2375 O O . CYS A 1 159 ? 37.379 36.032 1.317 1.00 18.05 159 CYS A O 1
ATOM 2383 N N . VAL A 1 160 ? 35.836 34.399 1.651 1.00 16.39 160 VAL A N 1
ATOM 2384 C CA . VAL A 1 160 ? 34.798 34.958 0.808 1.00 18.52 160 VAL A CA 1
ATOM 2385 C C . VAL A 1 160 ? 33.477 34.636 1.481 1.00 19.07 160 VAL A C 1
ATOM 2386 O O . VAL A 1 160 ? 33.307 33.537 2.018 1.00 18.25 160 VAL A O 1
ATOM 2399 N N . SER A 1 161 ? 32.523 35.575 1.428 1.00 17.71 161 SER A N 1
ATOM 2400 C CA . SER A 1 161 ? 31.182 35.305 1.896 1.00 17.73 161 SER A CA 1
ATOM 2401 C C . SER A 1 161 ? 30.185 35.342 0.735 1.00 18.97 161 SER A C 1
ATOM 2402 O O . SER A 1 161 ? 30.274 36.198 -0.148 1.00 19.33 161 SER A O 1
ATOM 2410 N N . MET A 1 162 ? 29.296 34.369 0.731 1.00 17.58 162 MET A N 1
ATOM 2411 C CA . MET A 1 162 ? 28.125 34.313 -0.141 1.00 17.71 162 MET A CA 1
ATOM 2412 C C . MET A 1 162 ? 26.868 34.613 0.616 1.00 19.09 162 MET A C 1
ATOM 2413 O O . MET A 1 162 ? 25.801 34.114 0.262 1.00 21.49 162 MET A O 1
ATOM 2427 N N . GLY A 1 163 ? 26.990 35.416 1.660 1.00 19.51 163 GLY A N 1
ATOM 2428 C CA . GLY A 1 163 ? 25.979 35.515 2.672 1.00 18.75 163 GLY A CA 1
ATOM 2429 C C . GLY A 1 163 ? 26.335 34.721 3.906 1.00 22.66 163 GLY A C 1
ATOM 2430 O O . GLY A 1 163 ? 25.957 35.118 5.010 1.00 24.75 163 GLY A O 1
ATOM 2434 N N . ASN A 1 164 ? 27.038 33.615 3.723 1.00 20.23 164 ASN A N 1
ATOM 2435 C CA . ASN A 1 164 ? 27.660 32.786 4.746 1.00 18.37 164 ASN A CA 1
ATOM 2436 C C . ASN A 1 164 ? 29.172 32.777 4.550 1.00 17.60 164 ASN A C 1
ATOM 2437 O O . ASN A 1 164 ? 29.670 33.065 3.462 1.00 17.72 164 ASN A O 1
ATOM 2448 N N . PRO A 1 165 ? 29.919 32.436 5.611 1.00 17.45 165 PRO A N 1
ATOM 2449 C CA . PRO A 1 165 ? 31.392 32.508 5.554 1.00 17.66 165 PRO A CA 1
ATOM 2450 C C . PRO A 1 165 ? 32.050 31.282 4.941 1.00 15.44 165 PRO A C 1
ATOM 2451 O O . PRO A 1 165 ? 31.689 30.139 5.241 1.00 16.83 165 PRO A O 1
ATOM 2462 N N . HIS A 1 166 ? 33.109 31.544 4.175 1.00 16.73 166 HIS A N 1
ATOM 2463 C CA . HIS A 1 166 ? 33.912 30.485 3.590 1.00 15.66 166 HIS A CA 1
ATOM 2464 C C . HIS A 1 166 ? 35.382 30.807 3.718 1.00 16.29 166 HIS A C 1
ATOM 2465 O O . HIS A 1 166 ? 35.808 31.956 3.560 1.00 18.57 166 HIS A O 1
ATOM 2480 N N . CYS A 1 167 ? 36.126 29.764 4.022 1.00 16.44 167 CYS A N 1
ATOM 2481 C CA . CYS A 1 167 ? 37.590 29.812 4.149 1.00 16.22 167 CYS A CA 1
ATOM 2482 C C . CYS A 1 167 ? 38.121 28.768 3.184 1.00 16.52 167 CYS A C 1
ATOM 2483 O O . CYS A 1 167 ? 37.881 27.572 3.364 1.00 16.27 167 CYS A O 1
ATOM 2491 N N . ILE A 1 168 ? 38.867 29.219 2.197 1.00 16.28 168 ILE A N 1
ATOM 2492 C CA . ILE A 1 168 ? 39.255 28.408 1.057 1.00 16.08 168 ILE A CA 1
ATOM 2493 C C . ILE A 1 168 ? 40.776 28.268 1.066 1.00 16.15 168 ILE A C 1
ATOM 2494 O O . ILE A 1 168 ? 41.505 29.261 1.214 1.00 16.74 168 ILE A O 1
ATOM 2510 N N . THR A 1 169 ? 41.248 27.044 0.912 1.00 16.66 169 THR A N 1
ATOM 2511 C CA . THR A 1 169 ? 42.693 26.789 0.865 1.00 16.57 169 THR A CA 1
ATOM 2512 C C . THR A 1 169 ? 42.977 25.878 -0.332 1.00 16.69 169 THR A C 1
ATOM 2513 O O . THR A 1 169 ? 42.226 24.933 -0.593 1.00 17.18 169 THR A O 1
ATOM 2524 N N . PHE A 1 170 ? 44.087 26.153 -1.030 1.00 18.42 170 PHE A N 1
ATOM 2525 C CA . PHE A 1 170 ? 44.429 25.453 -2.258 1.00 18.16 170 PHE A CA 1
ATOM 2526 C C . PHE A 1 170 ? 45.521 24.428 -1.974 1.00 18.02 170 PHE A C 1
ATOM 2527 O O . PHE A 1 170 ? 46.525 24.761 -1.352 1.00 21.09 170 PHE A O 1
ATOM 2544 N N . VAL A 1 171 ? 45.304 23.197 -2.438 1.00 19.94 171 VAL A N 1
ATOM 2545 C CA . VAL A 1 171 ? 46.102 22.033 -2.080 1.00 21.81 171 VAL A CA 1
ATOM 2546 C C . VAL A 1 171 ? 46.476 21.227 -3.318 1.00 23.73 171 VAL A C 1
ATOM 2547 O O . VAL A 1 171 ? 45.808 21.266 -4.349 1.00 21.18 171 VAL A O 1
ATOM 2560 N N . GLU A 1 172 ? 47.568 20.454 -3.185 1.00 24.46 172 GLU A N 1
ATOM 2561 C CA . GLU A 1 172 ? 47.985 19.659 -4.338 1.00 27.07 172 GLU A CA 1
ATOM 2562 C C . GLU A 1 172 ? 47.144 18.412 -4.535 1.00 25.62 172 GLU A C 1
ATOM 2563 O O . GLU A 1 172 ? 46.950 17.996 -5.668 1.00 27.42 172 GLU A O 1
ATOM 2575 N N . ASP A 1 173 ? 46.629 17.800 -3.463 1.00 25.35 173 ASP A N 1
ATOM 2576 C CA . ASP A 1 173 ? 45.914 16.520 -3.547 1.00 27.74 173 ASP A CA 1
ATOM 2577 C C . ASP A 1 173 ? 44.740 16.557 -2.568 1.00 25.26 173 ASP A C 1
ATOM 2578 O O . ASP A 1 173 ? 44.897 16.246 -1.388 1.00 25.62 173 ASP A O 1
ATOM 2587 N N . VAL A 1 174 ? 43.558 16.909 -3.060 1.00 24.97 174 VAL A N 1
ATOM 2588 C CA . VAL A 1 174 ? 42.460 17.127 -2.122 1.00 24.88 174 VAL A CA 1
ATOM 2589 C C . VAL A 1 174 ? 41.984 15.819 -1.499 1.00 25.49 174 VAL A C 1
ATOM 2590 O O . VAL A 1 174 ? 41.532 15.786 -0.335 1.00 24.64 174 VAL A O 1
ATOM 2603 N N . ALA A 1 175 ? 42.101 14.715 -2.231 1.00 26.48 175 ALA A N 1
ATOM 2604 C CA . ALA A 1 175 ? 41.677 13.437 -1.680 1.00 28.45 175 ALA A CA 1
ATOM 2605 C C . ALA A 1 175 ? 42.489 13.052 -0.451 1.00 29.29 175 ALA A C 1
ATOM 2606 O O . ALA A 1 175 ? 41.985 12.304 0.389 1.00 31.43 175 ALA A O 1
ATOM 2613 N N . ALA A 1 176 ? 43.702 13.573 -0.312 1.00 29.26 176 ALA A N 1
ATOM 2614 C CA . ALA A 1 176 ? 44.594 13.258 0.788 1.00 29.75 176 ALA A CA 1
ATOM 2615 C C . ALA A 1 176 ? 44.378 14.109 2.039 1.00 30.48 176 ALA A C 1
ATOM 2616 O O . ALA A 1 176 ? 45.064 13.909 3.045 1.00 32.02 176 ALA A O 1
ATOM 2623 N N . ILE A 1 177 ? 43.463 15.062 2.008 1.00 28.29 177 ILE A N 1
ATOM 2624 C CA . ILE A 1 177 ? 43.224 15.883 3.195 1.00 24.94 177 ILE A CA 1
ATOM 2625 C C . ILE A 1 177 ? 42.507 15.032 4.244 1.00 25.66 177 ILE A C 1
ATOM 2626 O O . ILE A 1 177 ? 41.483 14.407 3.929 1.00 26.26 177 ILE A O 1
ATOM 2642 N N . PRO A 1 178 ? 42.990 14.979 5.504 1.00 26.39 178 PRO A N 1
ATOM 2643 C CA . PRO A 1 178 ? 42.259 14.260 6.590 1.00 25.91 178 PRO A CA 1
ATOM 2644 C C . PRO A 1 178 ? 41.106 15.094 7.142 1.00 25.26 178 PRO A C 1
ATOM 2645 O O . PRO A 1 178 ? 41.109 15.652 8.261 1.00 23.76 178 PRO A O 1
ATOM 2656 N N . LEU A 1 179 ? 40.046 15.134 6.341 1.00 24.05 179 LEU A N 1
ATOM 2657 C CA . LEU A 1 179 ? 39.026 16.148 6.515 1.00 23.62 179 LEU A CA 1
ATOM 2658 C C . LEU A 1 179 ? 38.275 16.011 7.836 1.00 25.14 179 LEU A C 1
ATOM 2659 O O . LEU A 1 179 ? 37.889 17.023 8.435 1.00 22.76 179 LEU A O 1
ATOM 2675 N N . GLU A 1 180 ? 38.033 14.773 8.292 1.00 25.10 180 GLU A N 1
ATOM 2676 C CA . GLU A 1 180 ? 37.294 14.559 9.540 1.00 26.17 180 GLU A CA 1
ATOM 2677 C C . GLU A 1 180 ? 38.035 15.123 10.747 1.00 25.94 180 GLU A C 1
ATOM 2678 O O . GLU A 1 180 ? 37.416 15.462 11.772 1.00 27.47 180 GLU A O 1
ATOM 2690 N N . THR A 1 181 ? 39.358 15.155 10.679 1.00 26.48 181 THR A N 1
ATOM 2691 C CA . THR A 1 181 ? 40.178 15.661 11.764 1.00 26.57 181 THR A CA 1
ATOM 2692 C C . THR A 1 181 ? 40.401 17.160 11.689 1.00 23.47 181 THR A C 1
ATOM 2693 O O . THR A 1 181 ? 40.176 17.859 12.679 1.00 25.76 181 THR A O 1
ATOM 2704 N N . ILE A 1 182 ? 40.801 17.663 10.521 1.00 23.04 182 ILE A N 1
ATOM 2705 C CA . ILE A 1 182 ? 41.184 19.065 10.407 1.00 24.22 182 ILE A CA 1
ATOM 2706 C C . ILE A 1 182 ? 39.990 19.987 10.148 1.00 23.03 182 ILE A C 1
ATOM 2707 O O . ILE A 1 182 ? 40.019 21.146 10.562 1.00 22.41 182 ILE A O 1
ATOM 2723 N N . GLY A 1 183 ? 38.941 19.487 9.509 1.00 21.07 183 GLY A N 1
ATOM 2724 C CA . GLY A 1 183 ? 37.765 20.304 9.264 1.00 21.88 183 GLY A CA 1
ATOM 2725 C C . GLY A 1 183 ? 37.214 21.075 10.461 1.00 19.02 183 GLY A C 1
ATOM 2726 O O . GLY A 1 183 ? 37.073 22.296 10.408 1.00 20.03 183 GLY A O 1
ATOM 2730 N N . PRO A 1 184 ? 36.898 20.372 11.572 1.00 18.32 184 PRO A N 1
ATOM 2731 C CA . PRO A 1 184 ? 36.402 21.058 12.774 1.00 20.09 184 PRO A CA 1
ATOM 2732 C C . PRO A 1 184 ? 37.371 22.096 13.334 1.00 20.54 184 PRO A C 1
ATOM 2733 O O . PRO A 1 184 ? 36.959 23.045 14.010 1.00 21.65 184 PRO A O 1
ATOM 2744 N N . LYS A 1 185 ? 38.664 21.895 13.122 1.00 21.36 185 LYS A N 1
ATOM 2745 C CA . LYS A 1 185 ? 39.611 22.850 13.645 1.00 19.99 185 LYS A CA 1
ATOM 2746 C C . LYS A 1 185 ? 39.591 24.150 12.867 1.00 21.13 185 LYS A C 1
ATOM 2747 O O . LYS A 1 185 ? 39.816 25.221 13.447 1.00 23.35 185 LYS A O 1
ATOM 2766 N N . PHE A 1 186 ? 39.307 24.102 11.572 1.00 19.94 186 PHE A N 1
ATOM 2767 C CA . PHE A 1 186 ? 39.038 25.331 10.832 1.00 18.26 186 PHE A CA 1
ATOM 2768 C C . PHE A 1 186 ? 37.690 25.917 11.251 1.00 18.35 186 PHE A C 1
ATOM 2769 O O . PHE A 1 186 ? 37.554 27.124 11.487 1.00 17.34 186 PHE A O 1
ATOM 2786 N N . GLU A 1 187 ? 36.672 25.058 11.287 1.00 17.26 187 GLU A N 1
ATOM 2787 C CA . GLU A 1 187 ? 35.319 25.538 11.518 1.00 19.29 187 GLU A CA 1
ATOM 2788 C C . GLU A 1 187 ? 35.236 26.396 12.762 1.00 20.11 187 GLU A C 1
ATOM 2789 O O . GLU A 1 187 ? 34.558 27.427 12.784 1.00 19.26 187 GLU A O 1
ATOM 2801 N N . HIS A 1 188 ? 35.896 25.944 13.835 1.00 17.96 188 HIS A N 1
ATOM 2802 C CA . HIS A 1 188 ? 35.842 26.578 15.148 1.00 19.53 188 HIS A CA 1
ATOM 2803 C C . HIS A 1 188 ? 37.093 27.373 15.452 1.00 19.42 188 HIS A C 1
ATOM 2804 O O . HIS A 1 188 ? 37.306 27.722 16.616 1.00 20.03 188 HIS A O 1
ATOM 2818 N N . HIS A 1 189 ? 37.857 27.731 14.442 1.00 19.09 189 HIS A N 1
ATOM 2819 C CA . HIS A 1 189 ? 39.069 28.507 14.700 1.00 18.14 189 HIS A CA 1
ATOM 2820 C C . HIS A 1 189 ? 38.679 29.853 15.288 1.00 20.16 189 HIS A C 1
ATOM 2821 O O . HIS A 1 189 ? 37.710 30.480 14.846 1.00 18.49 189 HIS A O 1
ATOM 2835 N N . PRO A 1 190 ? 39.431 30.374 16.268 1.00 19.58 190 PRO A N 1
ATOM 2836 C CA . PRO A 1 190 ? 39.064 31.666 16.872 1.00 18.23 190 PRO A CA 1
ATOM 2837 C C . PRO A 1 190 ? 39.014 32.834 15.902 1.00 19.37 190 PRO A C 1
ATOM 2838 O O . PRO A 1 190 ? 38.407 33.878 16.208 1.00 19.58 190 PRO A O 1
ATOM 2849 N N . ALA A 1 191 ? 39.696 32.720 14.759 1.00 18.92 191 ALA A N 1
ATOM 2850 C CA . ALA A 1 191 ? 39.666 33.761 13.757 1.00 18.12 191 ALA A CA 1
ATOM 2851 C C . ALA A 1 191 ? 38.273 33.958 13.170 1.00 17.38 191 ALA A C 1
ATOM 2852 O O . ALA A 1 191 ? 38.072 34.934 12.445 1.00 18.13 191 ALA A O 1
ATOM 2859 N N . PHE A 1 192 ? 37.363 33.018 13.398 1.00 17.99 192 PHE A N 1
ATOM 2860 C CA . PHE A 1 192 ? 36.018 33.077 12.806 1.00 18.37 192 PHE A CA 1
ATOM 2861 C C . PHE A 1 192 ? 34.925 33.193 13.860 1.00 18.20 192 PHE A C 1
ATOM 2862 O O . PHE A 1 192 ? 34.453 32.170 14.372 1.00 18.11 192 PHE A O 1
ATOM 2879 N N . PRO A 1 193 ? 34.466 34.405 14.157 1.00 17.89 193 PRO A N 1
ATOM 2880 C CA . PRO A 1 193 ? 33.548 34.584 15.304 1.00 20.32 193 PRO A CA 1
ATOM 2881 C C . PRO A 1 193 ? 32.203 33.908 15.147 1.00 19.38 193 PRO A C 1
ATOM 2882 O O . PRO A 1 193 ? 31.560 33.598 16.168 1.00 20.56 193 PRO A O 1
ATOM 2893 N N . GLN A 1 194 ? 31.761 33.707 13.910 1.00 20.90 194 GLN A N 1
ATOM 2894 C CA . GLN A 1 194 ? 30.511 33.009 13.633 1.00 18.59 194 GLN A CA 1
ATOM 2895 C C . GLN A 1 194 ? 30.759 31.632 13.044 1.00 17.94 194 GLN A C 1
ATOM 2896 O O . GLN A 1 194 ? 29.866 31.064 12.414 1.00 19.14 194 GLN A O 1
ATOM 2910 N N . ARG A 1 195 ? 31.957 31.062 13.251 1.00 17.06 195 ARG A N 1
ATOM 2911 C CA . ARG A 1 195 ? 32.416 29.837 12.607 1.00 16.38 195 ARG A CA 1
ATOM 2912 C C . ARG A 1 195 ? 32.553 30.083 11.103 1.00 16.87 195 ARG A C 1
ATOM 2913 O O . ARG A 1 195 ? 32.347 31.198 10.598 1.00 17.68 195 ARG A O 1
ATOM 2934 N N . THR A 1 196 ? 33.016 29.057 10.407 1.00 17.30 196 THR A N 1
ATOM 2935 C CA . THR A 1 196 ? 33.165 29.172 8.951 1.00 16.48 196 THR A CA 1
ATOM 2936 C C . THR A 1 196 ? 32.922 27.809 8.323 1.00 16.37 196 THR A C 1
ATOM 2937 O O . THR A 1 196 ? 33.044 26.754 8.966 1.00 15.64 196 THR A O 1
ATOM 2948 N N . ASN A 1 197 ? 32.572 27.837 7.036 1.00 16.33 197 ASN A N 1
ATOM 2949 C CA . ASN A 1 197 ? 32.692 26.680 6.169 1.00 16.44 197 ASN A CA 1
ATOM 2950 C C . ASN A 1 197 ? 34.119 26.667 5.621 1.00 16.30 197 ASN A C 1
ATOM 2951 O O . ASN A 1 197 ? 34.713 27.723 5.443 1.00 16.71 197 ASN A O 1
ATOM 2962 N N . THR A 1 198 ? 34.644 25.460 5.312 1.00 16.72 198 THR A N 1
ATOM 2963 C CA . THR A 1 198 ? 36.058 25.370 4.920 1.00 15.95 198 THR A CA 1
ATOM 2964 C C . THR A 1 198 ? 36.111 24.488 3.682 1.00 16.67 198 THR A C 1
ATOM 2965 O O . THR A 1 198 ? 35.613 23.353 3.672 1.00 17.19 198 THR A O 1
ATOM 2976 N N . GLU A 1 199 ? 36.710 25.026 2.642 1.00 17.05 199 GLU A N 1
ATOM 2977 C CA . GLU A 1 199 ? 36.848 24.336 1.375 1.00 16.63 199 GLU A CA 1
ATOM 2978 C C . GLU A 1 199 ? 38.322 24.122 1.065 1.00 16.50 199 GLU A C 1
ATOM 2979 O O . GLU A 1 199 ? 39.112 25.049 1.143 1.00 16.96 199 GLU A O 1
ATOM 2991 N N . PHE A 1 200 ? 38.631 22.894 0.631 1.00 16.68 200 PHE A N 1
ATOM 2992 C CA . PHE A 1 200 ? 39.955 22.478 0.178 1.00 17.91 200 PHE A CA 1
ATOM 2993 C C . PHE A 1 200 ? 39.811 22.281 -1.320 1.00 18.05 200 PHE A C 1
ATOM 2994 O O . PHE A 1 200 ? 38.934 21.546 -1.750 1.00 17.35 200 PHE A O 1
ATOM 3011 N N . ILE A 1 201 ? 40.653 22.955 -2.100 1.00 16.78 201 ILE A N 1
ATOM 3012 C CA . ILE A 1 201 ? 40.529 23.024 -3.562 1.00 16.68 201 ILE A CA 1
ATOM 3013 C C . ILE A 1 201 ? 41.792 22.545 -4.214 1.00 17.43 201 ILE A C 1
ATOM 3014 O O . ILE A 1 201 ? 42.866 23.058 -3.913 1.00 18.67 201 ILE A O 1
ATOM 3030 N N . GLN A 1 202 ? 41.647 21.632 -5.167 1.00 17.97 202 GLN A N 1
ATOM 3031 C CA . GLN A 1 202 ? 42.731 21.217 -6.041 1.00 18.09 202 GLN A CA 1
ATOM 3032 C C . GLN A 1 202 ? 42.429 21.802 -7.408 1.00 18.40 202 GLN A C 1
ATOM 3033 O O . GLN A 1 202 ? 41.376 21.496 -7.970 1.00 19.65 202 GLN A O 1
ATOM 3047 N N . VAL A 1 203 ? 43.318 22.650 -7.938 1.00 18.80 203 VAL A N 1
ATOM 3048 C CA . VAL A 1 203 ? 43.133 23.231 -9.258 1.00 20.02 203 VAL A CA 1
ATOM 3049 C C . VAL A 1 203 ? 43.583 22.180 -10.264 1.00 20.41 203 VAL A C 1
ATOM 3050 O O . VAL A 1 203 ? 44.764 21.786 -10.273 1.00 22.89 203 VAL A O 1
ATOM 3063 N N . VAL A 1 204 ? 42.661 21.682 -11.049 1.00 22.11 204 VAL A N 1
ATOM 3064 C CA . VAL A 1 204 ? 42.999 20.774 -12.146 1.00 22.21 204 VAL A CA 1
ATOM 3065 C C . VAL A 1 204 ? 43.375 21.544 -13.392 1.00 23.16 204 VAL A C 1
ATOM 3066 O O . VAL A 1 204 ? 44.366 21.211 -14.051 1.00 26.05 204 VAL A O 1
ATOM 3079 N N . SER A 1 205 ? 42.622 22.583 -13.708 1.00 21.77 205 SER A N 1
ATOM 3080 C CA . SER A 1 205 ? 42.944 23.490 -14.783 1.00 21.99 205 SER A CA 1
ATOM 3081 C C . SER A 1 205 ? 42.309 24.830 -14.461 1.00 22.41 205 SER A C 1
ATOM 3082 O O . SER A 1 205 ? 41.628 24.965 -13.448 1.00 21.87 205 SER A O 1
ATOM 3090 N N . ARG A 1 206 ? 42.485 25.813 -15.355 1.00 22.14 206 ARG A N 1
ATOM 3091 C CA . ARG A 1 206 ? 41.939 27.127 -15.074 1.00 20.27 206 ARG A CA 1
ATOM 3092 C C . ARG A 1 206 ? 40.414 27.149 -15.142 1.00 20.36 206 ARG A C 1
ATOM 3093 O O . ARG A 1 206 ? 39.804 28.164 -14.786 1.00 21.47 206 ARG A O 1
ATOM 3114 N N . ASP A 1 207 ? 39.782 26.094 -15.627 1.00 19.99 207 ASP A N 1
ATOM 3115 C CA . ASP A 1 207 ? 38.325 26.048 -15.616 1.00 21.07 207 ASP A CA 1
ATOM 3116 C C . ASP A 1 207 ? 37.783 24.807 -14.906 1.00 20.41 207 ASP A C 1
ATOM 3117 O O . ASP A 1 207 ? 36.639 24.431 -15.153 1.00 21.43 207 ASP A O 1
ATOM 3126 N N . TYR A 1 208 ? 38.567 24.181 -14.028 1.00 19.48 208 TYR A N 1
ATOM 3127 C CA . TYR A 1 208 ? 38.143 22.944 -13.392 1.00 21.01 208 TYR A CA 1
ATOM 3128 C C . TYR A 1 208 ? 38.805 22.832 -12.033 1.00 19.86 208 TYR A C 1
ATOM 3129 O O . TYR A 1 208 ? 40.019 22.687 -11.944 1.00 19.23 208 TYR A O 1
ATOM 3147 N N . LEU A 1 209 ? 37.994 22.905 -10.987 1.00 19.29 209 LEU A N 1
ATOM 3148 C CA . LEU A 1 209 ? 38.417 22.817 -9.607 1.00 18.05 209 LEU A CA 1
ATOM 3149 C C . LEU A 1 209 ? 37.796 21.592 -8.981 1.00 20.50 209 LEU A C 1
ATOM 3150 O O . LEU A 1 209 ? 36.620 21.315 -9.207 1.00 19.89 209 LEU A O 1
ATOM 3166 N N . LYS A 1 210 ? 38.568 20.863 -8.195 1.00 17.73 210 LYS A N 1
ATOM 3167 C CA . LYS A 1 210 ? 38.078 19.742 -7.393 1.00 18.50 210 LYS A CA 1
ATOM 3168 C C . LYS A 1 210 ? 38.011 20.212 -5.944 1.00 18.10 210 LYS A C 1
ATOM 3169 O O . LYS A 1 210 ? 38.962 20.813 -5.440 1.00 19.39 210 LYS A O 1
ATOM 3188 N N . MET A 1 211 ? 36.851 19.997 -5.305 1.00 17.46 211 MET A N 1
ATOM 3189 C CA . MET A 1 211 ? 36.616 20.550 -3.959 1.00 16.36 211 MET A CA 1
ATOM 3190 C C . MET A 1 211 ? 36.132 19.497 -2.991 1.00 16.38 211 MET A C 1
ATOM 3191 O O . MET A 1 211 ? 35.278 18.655 -3.317 1.00 17.40 211 MET A O 1
ATOM 3205 N N . ARG A 1 212 ? 36.659 19.569 -1.753 1.00 16.83 212 ARG A N 1
ATOM 3206 C CA . ARG A 1 212 ? 36.069 18.885 -0.619 1.00 17.06 212 ARG A CA 1
ATOM 3207 C C . ARG A 1 212 ? 35.782 19.948 0.431 1.00 16.23 212 ARG A C 1
ATOM 3208 O O . ARG A 1 212 ? 36.462 20.991 0.502 1.00 16.87 212 ARG A O 1
ATOM 3229 N N . VAL A 1 213 ? 34.749 19.698 1.236 1.00 15.98 213 VAL A N 1
ATOM 3230 C CA . VAL A 1 213 ? 34.283 20.704 2.197 1.00 17.16 213 VAL A CA 1
ATOM 3231 C C . VAL A 1 213 ? 33.976 20.098 3.568 1.00 16.03 213 VAL A C 1
ATOM 3232 O O . VAL A 1 213 ? 33.436 18.994 3.701 1.00 17.44 213 VAL A O 1
ATOM 3245 N N . TRP A 1 214 ? 34.273 20.878 4.586 1.00 16.07 214 TRP A N 1
ATOM 3246 C CA . TRP A 1 214 ? 33.788 20.653 5.954 1.00 16.55 214 TRP A CA 1
ATOM 3247 C C . TRP A 1 214 ? 32.873 21.840 6.214 1.00 16.59 214 TRP A C 1
ATOM 3248 O O . TRP A 1 214 ? 33.331 22.991 6.281 1.00 16.83 214 TRP A O 1
ATOM 3269 N N . GLU A 1 215 ? 31.570 21.583 6.294 1.00 16.01 215 GLU A N 1
ATOM 3270 C CA . GLU A 1 215 ? 30.609 22.647 6.470 1.00 17.37 215 GLU A CA 1
ATOM 3271 C C . GLU A 1 215 ? 30.371 23.027 7.933 1.00 17.36 215 GLU A C 1
ATOM 3272 O O . GLU A 1 215 ? 30.239 22.161 8.801 1.00 17.44 215 GLU A O 1
ATOM 3284 N N . ARG A 1 216 ? 30.220 24.319 8.154 1.00 16.87 216 ARG A N 1
ATOM 3285 C CA . ARG A 1 216 ? 29.721 24.817 9.414 1.00 16.61 216 ARG A CA 1
ATOM 3286 C C . ARG A 1 216 ? 28.384 24.160 9.694 1.00 17.50 216 ARG A C 1
ATOM 3287 O O . ARG A 1 216 ? 27.493 24.137 8.835 1.00 18.58 216 ARG A O 1
ATOM 3308 N N . GLY A 1 217 ? 28.241 23.571 10.894 1.00 16.91 217 GLY A N 1
ATOM 3309 C CA . GLY A 1 217 ? 26.987 23.012 11.325 1.00 16.99 217 GLY A CA 1
ATOM 3310 C C . GLY A 1 217 ? 26.529 21.758 10.633 1.00 18.44 217 GLY A C 1
ATOM 3311 O O . GLY A 1 217 ? 25.397 21.307 10.905 1.00 21.25 217 GLY A O 1
ATOM 3315 N N . ALA A 1 218 ? 27.291 21.197 9.717 1.00 17.30 218 ALA A N 1
ATOM 3316 C CA . ALA A 1 218 ? 26.872 19.982 9.015 1.00 19.32 218 ALA A CA 1
ATOM 3317 C C . ALA A 1 218 ? 27.987 18.977 8.798 1.00 17.25 218 ALA A C 1
ATOM 3318 O O . ALA A 1 218 ? 27.675 17.805 8.579 1.00 19.59 218 ALA A O 1
ATOM 3325 N N . GLY A 1 219 ? 29.255 19.364 8.884 1.00 18.42 219 GLY A N 1
ATOM 3326 C CA . GLY A 1 219 ? 30.362 18.439 8.720 1.00 18.56 219 GLY A CA 1
ATOM 3327 C C . GLY A 1 219 ? 30.667 18.080 7.280 1.00 17.95 219 GLY A C 1
ATOM 3328 O O . GLY A 1 219 ? 30.577 18.915 6.382 1.00 18.45 219 GLY A O 1
ATOM 3332 N N . ILE A 1 220 ? 31.047 16.837 7.034 1.00 17.53 220 ILE A N 1
ATOM 3333 C CA . ILE A 1 220 ? 31.405 16.442 5.688 1.00 18.07 220 ILE A CA 1
ATOM 3334 C C . ILE A 1 220 ? 30.105 16.289 4.897 1.00 18.64 220 ILE A C 1
ATOM 3335 O O . ILE A 1 220 ? 29.276 15.436 5.192 1.00 19.92 220 ILE A O 1
ATOM 3351 N N . THR A 1 221 ? 30.008 17.066 3.830 1.00 18.54 221 THR A N 1
ATOM 3352 C CA . THR A 1 221 ? 28.887 16.972 2.913 1.00 18.65 221 THR A CA 1
ATOM 3353 C C . THR A 1 221 ? 29.461 16.645 1.533 1.00 16.98 221 THR A C 1
ATOM 3354 O O . THR A 1 221 ? 30.656 16.808 1.255 1.00 18.37 221 THR A O 1
ATOM 3365 N N . LEU A 1 222 ? 28.571 16.128 0.687 1.00 18.55 222 LEU A N 1
ATOM 3366 C CA . LEU A 1 222 ? 28.989 15.704 -0.646 1.00 17.63 222 LEU A CA 1
ATOM 3367 C C . LEU A 1 222 ? 29.006 16.841 -1.636 1.00 17.99 222 LEU A C 1
ATOM 3368 O O . LEU A 1 222 ? 29.522 16.671 -2.753 1.00 18.50 222 LEU A O 1
ATOM 3384 N N . ALA A 1 223 ? 28.467 17.996 -1.271 1.00 16.76 223 ALA A N 1
ATOM 3385 C CA . ALA A 1 223 ? 28.458 19.145 -2.158 1.00 17.79 223 ALA A CA 1
ATOM 3386 C C . ALA A 1 223 ? 28.060 20.364 -1.343 1.00 16.81 223 ALA A C 1
ATOM 3387 O O . ALA A 1 223 ? 27.348 20.240 -0.364 1.00 18.85 223 ALA A O 1
ATOM 3394 N N . CYS A 1 224 ? 28.524 21.534 -1.762 1.00 17.75 224 CYS A N 1
ATOM 3395 C CA . CYS A 1 224 ? 28.136 22.794 -1.138 1.00 18.70 224 CYS A CA 1
ATOM 3396 C C . CYS A 1 224 ? 28.107 23.862 -2.224 1.00 17.40 224 CYS A C 1
ATOM 3397 O O . CYS A 1 224 ? 29.142 24.134 -2.835 1.00 19.18 224 CYS A O 1
ATOM 3405 N N . GLY A 1 225 ? 26.917 24.404 -2.503 1.00 17.83 225 GLY A N 1
ATOM 3406 C CA . GLY A 1 225 ? 26.801 25.396 -3.557 1.00 17.40 225 GLY A CA 1
ATOM 3407 C C . GLY A 1 225 ? 27.417 26.735 -3.225 1.00 16.21 225 GLY A C 1
ATOM 3408 O O . GLY A 1 225 ? 28.141 27.336 -4.041 1.00 16.50 225 GLY A O 1
ATOM 3412 N N . THR A 1 226 ? 27.099 27.274 -2.040 1.00 16.98 226 THR A N 1
ATOM 3413 C CA . THR A 1 226 ? 27.759 28.506 -1.654 1.00 15.39 226 THR A CA 1
ATOM 3414 C C . THR A 1 226 ? 29.273 28.315 -1.613 1.00 15.48 226 THR A C 1
ATOM 3415 O O . THR A 1 226 ? 30.018 29.202 -2.025 1.00 16.51 226 THR A O 1
ATOM 3426 N N . GLY A 1 227 ? 29.716 27.145 -1.157 1.00 15.59 227 GLY A N 1
ATOM 3427 C CA . GLY A 1 227 ? 31.145 26.894 -1.033 1.00 15.54 227 GLY A CA 1
ATOM 3428 C C . GLY A 1 227 ? 31.814 26.793 -2.398 1.00 16.84 227 GLY A C 1
ATOM 3429 O O . GLY A 1 227 ? 32.970 27.205 -2.561 1.00 16.63 227 GLY A O 1
ATOM 3433 N N . ALA A 1 228 ? 31.122 26.190 -3.386 1.00 16.56 228 ALA A N 1
ATOM 3434 C CA . ALA A 1 228 ? 31.697 26.157 -4.732 1.00 16.10 228 ALA A CA 1
ATOM 3435 C C . ALA A 1 228 ? 31.786 27.546 -5.318 1.00 16.46 228 ALA A C 1
ATOM 3436 O O . ALA A 1 228 ? 32.772 27.899 -5.969 1.00 17.62 228 ALA A O 1
ATOM 3443 N N . CYS A 1 229 ? 30.756 28.366 -5.090 1.00 16.16 229 CYS A N 1
ATOM 3444 C CA . CYS A 1 229 ? 30.811 29.752 -5.529 1.00 17.14 229 CYS A CA 1
ATOM 3445 C C . CYS A 1 229 ? 31.975 30.495 -4.899 1.00 17.90 229 CYS A C 1
ATOM 3446 O O . CYS A 1 229 ? 32.732 31.191 -5.571 1.00 17.34 229 CYS A O 1
ATOM 3454 N N . ALA A 1 230 ? 32.101 30.362 -3.577 1.00 17.31 230 ALA A N 1
ATOM 3455 C CA . ALA A 1 230 ? 33.150 31.050 -2.857 1.00 17.23 230 ALA A CA 1
ATOM 3456 C C . ALA A 1 230 ? 34.503 30.594 -3.320 1.00 16.35 230 ALA A C 1
ATOM 3457 O O . ALA A 1 230 ? 35.439 31.396 -3.375 1.00 16.46 230 ALA A O 1
ATOM 3464 N N . SER A 1 231 ? 34.622 29.296 -3.642 1.00 16.38 231 SER A N 1
ATOM 3465 C CA . SER A 1 231 ? 35.918 28.755 -4.039 1.00 15.24 231 SER A CA 1
ATOM 3466 C C . SER A 1 231 ? 36.311 29.252 -5.421 1.00 16.70 231 SER A C 1
ATOM 3467 O O . SER A 1 231 ? 37.490 29.524 -5.652 1.00 16.73 231 SER A O 1
ATOM 3475 N N . LEU A 1 232 ? 35.350 29.329 -6.351 1.00 17.16 232 LEU A N 1
ATOM 3476 C CA . LEU A 1 232 ? 35.626 29.953 -7.634 1.00 15.63 232 LEU A CA 1
ATOM 3477 C C . LEU A 1 232 ? 36.071 31.401 -7.463 1.00 17.25 232 LEU A C 1
ATOM 3478 O O . LEU A 1 232 ? 37.058 31.834 -8.059 1.00 17.88 232 LEU A O 1
ATOM 3494 N N . VAL A 1 233 ? 35.373 32.169 -6.628 1.00 16.04 233 VAL A N 1
ATOM 3495 C CA . VAL A 1 233 ? 35.783 33.530 -6.378 1.00 16.92 233 VAL A CA 1
ATOM 3496 C C . VAL A 1 233 ? 37.203 33.567 -5.840 1.00 17.20 233 VAL A C 1
ATOM 3497 O O . VAL A 1 233 ? 38.023 34.362 -6.274 1.00 17.48 233 VAL A O 1
ATOM 3510 N N . ALA A 1 234 ? 37.496 32.717 -4.872 1.00 17.05 234 ALA A N 1
ATOM 3511 C CA . ALA A 1 234 ? 38.875 32.682 -4.336 1.00 16.69 234 ALA A CA 1
ATOM 3512 C C . ALA A 1 234 ? 39.900 32.312 -5.387 1.00 17.50 234 ALA A C 1
ATOM 3513 O O . ALA A 1 234 ? 41.040 32.842 -5.385 1.00 17.87 234 ALA A O 1
ATOM 3520 N N . ALA A 1 235 ? 39.553 31.378 -6.276 1.00 17.05 235 ALA A N 1
ATOM 3521 C CA . ALA A 1 235 ? 40.492 30.996 -7.339 1.00 17.08 235 ALA A CA 1
ATOM 3522 C C . ALA A 1 235 ? 40.749 32.139 -8.305 1.00 16.46 235 ALA A C 1
ATOM 3523 O O . ALA A 1 235 ? 41.890 32.280 -8.790 1.00 18.58 235 ALA A O 1
ATOM 3530 N N . VAL A 1 236 ? 39.740 32.955 -8.607 1.00 17.46 236 VAL A N 1
ATOM 3531 C CA . VAL A 1 236 ? 39.928 34.128 -9.462 1.00 18.07 236 VAL A CA 1
ATOM 3532 C C . VAL A 1 236 ? 40.780 35.162 -8.724 1.00 19.41 236 VAL A C 1
ATOM 3533 O O . VAL A 1 236 ? 41.795 35.649 -9.248 1.00 19.59 236 VAL A O 1
ATOM 3546 N N . LEU A 1 237 ? 40.409 35.473 -7.486 1.00 18.56 237 LEU A N 1
ATOM 3547 C CA . LEU A 1 237 ? 41.145 36.489 -6.730 1.00 19.13 237 LEU A CA 1
ATOM 3548 C C . LEU A 1 237 ? 42.619 36.153 -6.591 1.00 19.21 237 LEU A C 1
ATOM 3549 O O . LEU A 1 237 ? 43.446 37.063 -6.448 1.00 20.51 237 LEU A O 1
ATOM 3565 N N . THR A 1 238 ? 42.970 34.877 -6.519 1.00 18.87 238 THR A N 1
ATOM 3566 C CA . THR A 1 238 ? 44.365 34.470 -6.341 1.00 17.95 238 THR A CA 1
ATOM 3567 C C . THR A 1 238 ? 45.054 34.188 -7.688 1.00 18.55 238 THR A C 1
ATOM 3568 O O . THR A 1 238 ? 46.225 33.767 -7.688 1.00 18.90 238 THR A O 1
ATOM 3579 N N . GLY A 1 239 ? 44.370 34.428 -8.786 1.00 19.84 239 GLY A N 1
ATOM 3580 C CA . GLY A 1 239 ? 44.919 34.251 -10.129 1.00 19.51 239 GLY A CA 1
ATOM 3581 C C . GLY A 1 239 ? 45.019 32.829 -10.623 1.00 20.68 239 GLY A C 1
ATOM 3582 O O . GLY A 1 239 ? 45.655 32.578 -11.666 1.00 20.67 239 GLY A O 1
ATOM 3586 N N . ARG A 1 240 ? 44.393 31.886 -9.931 1.00 17.68 240 ARG A N 1
ATOM 3587 C CA . ARG A 1 240 ? 44.521 30.474 -10.223 1.00 17.83 240 ARG A CA 1
ATOM 3588 C C . ARG A 1 240 ? 43.522 29.971 -11.241 1.00 19.12 240 ARG A C 1
ATOM 3589 O O . ARG A 1 240 ? 43.739 28.898 -11.822 1.00 19.29 240 ARG A O 1
ATOM 3610 N N . SER A 1 241 ? 42.439 30.707 -11.468 1.00 18.80 241 SER A N 1
ATOM 3611 C CA . SER A 1 241 ? 41.382 30.226 -12.331 1.00 18.32 241 SER A CA 1
ATOM 3612 C C . SER A 1 241 ? 40.711 31.344 -13.098 1.00 19.16 241 SER A C 1
ATOM 3613 O O . SER A 1 241 ? 40.760 32.523 -12.730 1.00 19.84 241 SER A O 1
ATOM 3621 N N . ASP A 1 242 ? 40.011 30.936 -14.147 1.00 19.49 242 ASP A N 1
ATOM 3622 C CA . ASP A 1 242 ? 39.147 31.837 -14.878 1.00 20.79 242 ASP A CA 1
ATOM 3623 C C . ASP A 1 242 ? 37.811 31.999 -14.135 1.00 20.65 242 ASP A C 1
ATOM 3624 O O . ASP A 1 242 ? 37.541 31.318 -13.143 1.00 20.28 242 ASP A O 1
ATOM 3633 N N . ARG A 1 243 ? 36.960 32.881 -14.642 1.00 19.52 243 ARG A N 1
ATOM 3634 C CA . ARG A 1 243 ? 35.688 33.198 -14.008 1.00 19.37 243 ARG A CA 1
ATOM 3635 C C . ARG A 1 243 ? 34.570 32.228 -14.335 1.00 21.94 243 ARG A C 1
ATOM 3636 O O . ARG A 1 243 ? 33.479 32.349 -13.750 1.00 21.80 243 ARG A O 1
ATOM 3657 N N . LEU A 1 244 ? 34.790 31.291 -15.247 1.00 20.33 244 LEU A N 1
ATOM 3658 C CA . LEU A 1 244 ? 33.842 30.250 -15.557 1.00 20.30 244 LEU A CA 1
ATOM 3659 C C . LEU A 1 244 ? 34.545 28.923 -15.350 1.00 22.64 244 LEU A C 1
ATOM 3660 O O . LEU A 1 244 ? 35.608 28.677 -15.940 1.00 21.00 244 LEU A O 1
ATOM 3676 N N . ALA A 1 245 ? 34.006 28.103 -14.444 1.00 21.13 245 ALA A N 1
ATOM 3677 C CA . ALA A 1 245 ? 34.639 26.839 -14.144 1.00 20.33 245 ALA A CA 1
ATOM 3678 C C . ALA A 1 245 ? 33.616 25.805 -13.721 1.00 21.21 245 ALA A C 1
ATOM 3679 O O . ALA A 1 245 ? 32.509 26.122 -13.255 1.00 21.92 245 ALA A O 1
ATOM 3686 N N . THR A 1 246 ? 33.992 24.559 -13.891 1.00 19.85 246 THR A N 1
ATOM 3687 C CA . THR A 1 246 ? 33.331 23.450 -13.249 1.00 18.95 246 THR A CA 1
ATOM 3688 C C . THR A 1 246 ? 33.962 23.267 -11.886 1.00 19.41 246 THR A C 1
ATOM 3689 O O . THR A 1 246 ? 35.186 23.290 -11.771 1.00 19.40 246 THR A O 1
ATOM 3700 N N . VAL A 1 247 ? 33.139 23.089 -10.883 1.00 19.37 247 VAL A N 1
ATOM 3701 C CA . VAL A 1 247 ? 33.614 22.672 -9.568 1.00 18.07 247 VAL A CA 1
ATOM 3702 C C . VAL A 1 247 ? 33.120 21.257 -9.353 1.00 18.13 247 VAL A C 1
ATOM 3703 O O . VAL A 1 247 ? 31.901 21.008 -9.245 1.00 20.27 247 VAL A O 1
ATOM 3716 N N . GLU A 1 248 ? 34.057 20.323 -9.256 1.00 18.73 248 GLU A N 1
ATOM 3717 C CA . GLU A 1 248 ? 33.759 18.921 -9.081 1.00 18.45 248 GLU A CA 1
ATOM 3718 C C . GLU A 1 248 ? 33.744 18.640 -7.591 1.00 18.69 248 GLU A C 1
ATOM 3719 O O . GLU A 1 248 ? 34.770 18.808 -6.935 1.00 18.55 248 GLU A O 1
ATOM 3731 N N . LEU A 1 249 ? 32.621 18.246 -7.083 1.00 19.37 249 LEU A N 1
ATOM 3732 C CA . LEU A 1 249 ? 32.412 17.889 -5.700 1.00 18.39 249 LEU A CA 1
ATOM 3733 C C . LEU A 1 249 ? 32.269 16.394 -5.563 1.00 18.96 249 LEU A C 1
ATOM 3734 O O . LEU A 1 249 ? 32.042 15.686 -6.559 1.00 19.66 249 LEU A O 1
ATOM 3750 N N . PRO A 1 250 ? 32.337 15.865 -4.331 1.00 18.34 250 PRO A N 1
ATOM 3751 C CA . PRO A 1 250 ? 32.151 14.417 -4.179 1.00 19.22 250 PRO A CA 1
ATOM 3752 C C . PRO A 1 250 ? 30.865 13.910 -4.788 1.00 21.64 250 PRO A C 1
ATOM 3753 O O . PRO A 1 250 ? 30.859 12.784 -5.300 1.00 22.80 250 PRO A O 1
ATOM 3764 N N . GLY A 1 251 ? 29.784 14.685 -4.761 1.00 18.83 251 GLY A N 1
ATOM 3765 C CA . GLY A 1 251 ? 28.510 14.279 -5.323 1.00 18.84 251 GLY A CA 1
ATOM 3766 C C . GLY A 1 251 ? 28.279 14.590 -6.788 1.00 20.13 251 GLY A C 1
ATOM 3767 O O . GLY A 1 251 ? 27.231 14.229 -7.346 1.00 21.52 251 GLY A O 1
ATOM 3771 N N . GLY A 1 252 ? 29.231 15.247 -7.432 1.00 19.48 252 GLY A N 1
ATOM 3772 C CA . GLY A 1 252 ? 29.121 15.625 -8.822 1.00 20.33 252 GLY A CA 1
ATOM 3773 C C . GLY A 1 252 ? 29.445 17.081 -9.065 1.00 20.24 252 GLY A C 1
ATOM 3774 O O . GLY A 1 252 ? 29.948 17.810 -8.1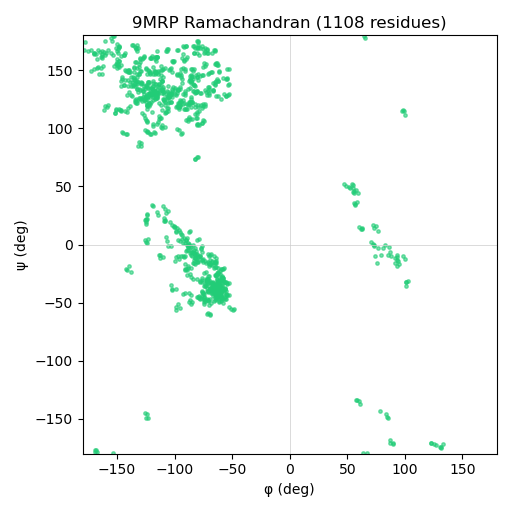74 1.00 20.11 252 GLY A O 1
ATOM 3778 N N . PRO A 1 253 ? 29.241 17.528 -10.305 1.00 20.05 253 PRO A N 1
ATOM 3779 C CA . PRO A 1 253 ? 29.699 18.857 -10.726 1.00 19.56 253 PRO A CA 1
ATOM 3780 C C . PRO A 1 253 ? 28.678 19.970 -10.663 1.00 18.62 253 PRO A C 1
ATOM 3781 O O . PRO A 1 253 ? 27.483 19.791 -10.926 1.00 19.03 253 PRO A O 1
ATOM 3792 N N . LEU A 1 254 ? 29.189 21.168 -10.348 1.00 19.59 254 LEU A N 1
ATOM 3793 C CA . LEU A 1 254 ? 28.444 22.409 -10.494 1.00 19.58 254 LEU A CA 1
ATOM 3794 C C . LEU A 1 254 ? 29.156 23.289 -11.504 1.00 20.22 254 LEU A C 1
ATOM 3795 O O . LEU A 1 254 ? 30.386 23.271 -11.600 1.00 20.67 254 LEU A O 1
ATOM 3811 N N . GLU A 1 255 ? 28.407 24.089 -12.241 1.00 18.92 255 GLU A N 1
ATOM 3812 C CA . GLU A 1 255 ? 28.962 25.094 -13.130 1.00 19.58 255 GLU A CA 1
ATOM 3813 C C . GLU A 1 255 ? 28.817 26.464 -12.464 1.00 19.32 255 GLU A C 1
ATOM 3814 O O . GLU A 1 255 ? 27.697 26.876 -12.114 1.00 21.24 255 GLU A O 1
ATOM 3826 N N . ILE A 1 256 ? 29.933 27.147 -12.294 1.00 18.25 256 ILE A N 1
ATOM 3827 C CA . ILE A 1 256 ? 30.011 28.422 -11.590 1.00 18.66 256 ILE A CA 1
ATOM 3828 C C . ILE A 1 256 ? 30.535 29.486 -12.551 1.00 21.92 256 ILE A C 1
ATOM 3829 O O . ILE A 1 256 ? 31.521 29.259 -13.254 1.00 22.00 256 ILE A O 1
ATOM 3845 N N . GLU A 1 257 ? 29.882 30.645 -12.566 1.00 20.54 257 GLU A N 1
ATOM 3846 C CA . GLU A 1 257 ? 30.293 31.769 -13.393 1.00 19.35 257 GLU A CA 1
ATOM 3847 C C . GLU A 1 257 ? 30.266 33.033 -12.537 1.00 21.35 257 GLU A C 1
ATOM 3848 O O . GLU A 1 257 ? 29.229 33.382 -11.960 1.00 22.72 257 GLU A O 1
ATOM 3860 N N . TRP A 1 258 ? 31.377 33.717 -12.466 1.00 19.39 258 TRP A N 1
ATOM 3861 C CA . TRP A 1 258 ? 31.435 35.039 -11.875 1.00 18.42 258 TRP A CA 1
ATOM 3862 C C . TRP A 1 258 ? 31.316 36.011 -13.058 1.00 21.25 258 TRP A C 1
ATOM 3863 O O . TRP A 1 258 ? 32.285 36.269 -13.769 1.00 21.11 258 TRP A O 1
ATOM 3884 N N . SER A 1 259 ? 30.127 36.518 -13.274 1.00 20.30 259 SER A N 1
ATOM 3885 C CA . SER A 1 259 ? 29.851 37.315 -14.461 1.00 23.46 259 SER A CA 1
ATOM 3886 C C . SER A 1 259 ? 30.594 38.641 -14.469 1.00 26.38 259 SER A C 1
ATOM 3887 O O . SER A 1 259 ? 30.610 39.386 -13.483 1.00 26.32 259 SER A O 1
ATOM 3895 N N . GLU A 1 260 ? 31.212 38.937 -15.616 1.00 28.45 260 GLU A N 1
ATOM 3896 C CA . GLU A 1 260 ? 31.828 40.238 -15.824 1.00 32.05 260 GLU A CA 1
ATOM 3897 C C . GLU A 1 260 ? 30.799 41.298 -16.195 1.00 31.99 260 GLU A C 1
ATOM 3898 O O . GLU A 1 260 ? 31.138 42.483 -16.198 1.00 36.13 260 GLU A O 1
ATOM 3910 N N . VAL A 1 261 ? 29.568 40.897 -16.500 1.00 30.27 261 VAL A N 1
ATOM 3911 C CA . VAL A 1 261 ? 28.505 41.849 -16.833 1.00 32.49 261 VAL A CA 1
ATOM 3912 C C . VAL A 1 261 ? 28.018 42.549 -15.574 1.00 32.69 261 VAL A C 1
ATOM 3913 O O . VAL A 1 261 ? 27.933 43.781 -15.509 1.00 33.40 261 VAL A O 1
ATOM 3926 N N . ASP A 1 262 ? 27.689 41.766 -14.547 1.00 29.47 262 ASP A N 1
ATOM 3927 C CA . ASP A 1 262 ? 27.099 42.313 -13.334 1.00 29.04 262 ASP A CA 1
ATOM 3928 C C . ASP A 1 262 ? 27.864 41.984 -12.063 1.00 27.00 262 ASP A C 1
ATOM 3929 O O . ASP A 1 262 ? 27.427 42.393 -10.985 1.00 26.78 262 ASP A O 1
ATOM 3938 N N . GLN A 1 263 ? 28.989 41.275 -12.153 1.00 26.05 263 GLN A N 1
ATOM 3939 C CA . GLN A 1 263 ? 29.798 40.879 -11.008 1.00 23.64 263 GLN A CA 1
ATOM 3940 C C . GLN A 1 263 ? 29.081 39.947 -10.021 1.00 23.40 263 GLN A C 1
ATOM 3941 O O . GLN A 1 263 ? 29.571 39.741 -8.905 1.00 22.29 263 GLN A O 1
ATOM 3955 N N . ARG A 1 264 ? 27.955 39.371 -10.417 1.00 23.00 264 ARG A N 1
ATOM 3956 C CA . ARG A 1 264 ? 27.224 38.399 -9.615 1.00 20.83 264 ARG A CA 1
ATOM 3957 C C . ARG A 1 264 ? 27.694 37.000 -9.957 1.00 22.49 264 ARG A C 1
ATOM 3958 O O . ARG A 1 264 ? 28.292 36.750 -11.013 1.00 20.61 264 ARG A O 1
ATOM 3979 N N . ILE A 1 265 ? 27.468 36.092 -9.021 1.00 19.88 265 ILE A N 1
ATOM 3980 C CA . ILE A 1 265 ? 27.757 34.679 -9.197 1.00 21.59 265 ILE A CA 1
ATOM 3981 C C . ILE A 1 265 ? 26.517 33.946 -9.646 1.00 21.16 265 ILE A C 1
ATOM 3982 O O . ILE A 1 265 ? 25.434 34.057 -9.018 1.00 21.36 265 ILE A O 1
ATOM 3998 N N . TYR A 1 266 ? 26.691 33.095 -10.659 1.00 20.98 266 TYR A N 1
ATOM 3999 C CA . TYR A 1 266 ? 25.662 32.211 -11.180 1.00 20.82 266 TYR A CA 1
ATOM 4000 C C . TYR A 1 266 ? 26.122 30.769 -11.012 1.00 20.42 266 TYR A C 1
ATOM 4001 O O . TYR A 1 266 ? 27.274 30.440 -11.343 1.00 22.18 266 TYR A O 1
ATOM 4019 N N . MET A 1 267 ? 25.269 29.947 -10.455 1.00 17.99 267 MET A N 1
ATOM 4020 C CA . MET A 1 267 ? 25.547 28.569 -10.102 1.00 19.06 267 MET A CA 1
ATOM 4021 C C . MET A 1 267 ? 24.507 27.676 -10.703 1.00 19.14 267 MET A C 1
ATOM 4022 O O . MET A 1 267 ? 23.300 27.858 -10.434 1.00 20.68 267 MET A O 1
ATOM 4036 N N . THR A 1 268 ? 24.931 26.692 -11.475 1.00 18.49 268 THR A N 1
ATOM 4037 C CA . THR A 1 268 ? 24.000 25.801 -12.156 1.00 18.92 268 THR A CA 1
ATOM 4038 C C . THR A 1 268 ? 24.266 24.367 -11.746 1.00 20.04 268 THR A C 1
ATOM 4039 O O . THR A 1 268 ? 25.418 23.926 -11.744 1.00 20.72 268 THR A O 1
ATOM 4050 N N . GLY A 1 269 ? 23.212 23.660 -11.366 1.00 19.87 269 GLY A N 1
ATOM 4051 C CA . GLY A 1 269 ? 23.311 22.276 -10.998 1.00 21.62 269 GLY A CA 1
ATOM 4052 C C . GLY A 1 269 ? 21.937 21.648 -10.891 1.00 20.36 269 GLY A C 1
ATOM 4053 O O . GLY A 1 269 ? 20.919 22.305 -11.080 1.00 19.99 269 GLY A O 1
ATOM 4057 N N . PRO A 1 270 ? 21.908 20.385 -10.493 1.00 19.53 270 PRO A N 1
ATOM 4058 C CA . PRO A 1 270 ? 20.669 19.610 -10.436 1.00 20.52 270 PRO A CA 1
ATOM 4059 C C . PRO A 1 270 ? 19.994 19.659 -9.069 1.00 19.65 270 PRO A C 1
ATOM 4060 O O . PRO A 1 270 ? 20.547 20.163 -8.095 1.00 19.62 270 PRO A O 1
ATOM 4071 N N . ALA A 1 271 ? 18.780 19.125 -9.027 1.00 19.65 271 ALA A N 1
ATOM 4072 C CA . ALA A 1 271 ? 18.053 18.913 -7.784 1.00 19.48 271 ALA A CA 1
ATOM 4073 C C . ALA A 1 271 ? 17.251 17.644 -8.012 1.00 23.58 271 ALA A C 1
ATOM 4074 O O . ALA A 1 271 ? 16.638 17.485 -9.077 1.00 28.95 271 ALA A O 1
ATO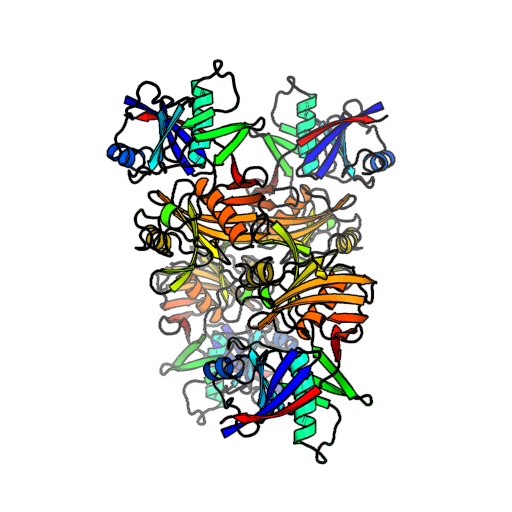M 4081 N N . ASP A 1 272 ? 17.231 16.755 -7.038 1.00 19.34 272 ASP A N 1
ATOM 4082 C CA . ASP A 1 272 ? 16.559 15.468 -7.163 1.00 20.76 272 ASP A CA 1
ATOM 4083 C C . ASP A 1 272 ? 15.594 15.256 -6.003 1.00 22.42 272 ASP A C 1
ATOM 4084 O O . ASP A 1 272 ? 15.974 15.366 -4.828 1.00 21.17 272 ASP A O 1
ATOM 4093 N N . ARG A 1 273 ? 14.346 14.945 -6.333 1.00 20.23 273 ARG A N 1
ATOM 4094 C CA . ARG A 1 273 ? 13.356 14.548 -5.342 1.00 21.51 273 ARG A CA 1
ATOM 4095 C C . ARG A 1 273 ? 13.483 13.064 -5.091 1.00 24.15 273 ARG A C 1
ATOM 4096 O O . ARG A 1 273 ? 13.384 12.253 -6.026 1.00 24.91 273 ARG A O 1
ATOM 4117 N N . VAL A 1 274 ? 13.667 12.680 -3.830 1.00 20.80 274 VAL A N 1
ATOM 4118 C CA . VAL A 1 274 ? 13.932 11.288 -3.473 1.00 20.13 274 VAL A CA 1
ATOM 4119 C C . VAL A 1 274 ? 12.684 10.569 -3.006 1.00 21.83 274 VAL A C 1
ATOM 4120 O O . VAL A 1 274 ? 12.350 9.472 -3.491 1.00 22.28 274 VAL A O 1
ATOM 4133 N N . PHE A 1 275 ? 12.002 11.122 -2.018 1.00 20.42 275 PHE A N 1
ATOM 4134 C CA . PHE A 1 275 ? 10.841 10.464 -1.449 1.00 21.05 275 PHE A CA 1
ATOM 4135 C C . PHE A 1 275 ? 10.020 11.470 -0.658 1.00 19.80 275 PHE A C 1
ATOM 4136 O O . PHE A 1 275 ? 10.496 12.558 -0.334 1.00 19.22 275 PHE A O 1
ATOM 4153 N N . THR A 1 276 ? 8.765 11.140 -0.422 1.00 21.70 276 THR A N 1
ATOM 4154 C CA . THR A 1 276 ? 7.883 11.939 0.411 1.00 19.52 276 THR A CA 1
ATOM 4155 C C . THR A 1 276 ? 7.527 11.129 1.629 1.00 21.24 276 THR A C 1
ATOM 4156 O O . THR A 1 276 ? 7.444 9.905 1.558 1.00 25.08 276 THR A O 1
ATOM 4167 N N . GLY A 1 277 ? 7.354 11.802 2.745 1.00 20.41 277 GLY A N 1
ATOM 4168 C CA . GLY A 1 277 ? 7.127 11.077 3.976 1.00 23.15 277 GLY A CA 1
ATOM 4169 C C . GLY A 1 277 ? 6.285 11.829 4.970 1.00 21.40 277 GLY A C 1
ATOM 4170 O O . GLY A 1 277 ? 5.925 12.998 4.786 1.00 22.63 277 GLY A O 1
ATOM 4174 N N . LYS A 1 278 ? 5.937 11.122 6.029 1.00 23.18 278 LYS A N 1
ATOM 4175 C CA . LYS A 1 278 ? 5.195 11.707 7.137 1.00 26.25 278 LYS A CA 1
ATOM 4176 C C . LYS A 1 278 ? 5.760 11.156 8.436 1.00 26.68 278 LYS A C 1
ATOM 4177 O O . LYS A 1 278 ? 5.891 9.941 8.570 1.00 25.86 278 LYS A O 1
ATOM 4196 N N . LEU A 1 279 ? 6.046 12.044 9.393 1.00 30.17 279 LEU A N 1
ATOM 4197 C CA . LEU A 1 279 ? 6.558 11.613 10.697 1.00 34.41 279 LEU A CA 1
ATOM 4198 C C . LEU A 1 279 ? 5.484 10.911 11.516 1.00 40.50 279 LEU A C 1
ATOM 4199 O O . LEU A 1 279 ? 4.356 11.388 11.630 1.00 42.23 279 LEU A O 1
ATOM 4215 N N . HIS A 1 280 ? 5.837 9.789 12.135 1.00 43.25 280 HIS A N 1
ATOM 4216 C CA . HIS A 1 280 ? 4.856 9.023 12.923 1.00 52.16 280 HIS A CA 1
ATOM 4217 C C . HIS A 1 280 ? 4.161 9.747 14.083 1.00 58.39 280 HIS A C 1
ATOM 4218 O O . HIS A 1 280 ? 4.730 10.012 15.131 1.00 63.80 280 HIS A O 1
ATOM 4232 N N . ALA B 1 2 ? 86.710 -37.509 -12.298 1.00 48.45 2 ALA B N 1
ATOM 4233 C CA . ALA B 1 2 ? 87.752 -36.734 -11.621 1.00 50.71 2 ALA B CA 1
ATOM 4234 C C . ALA B 1 2 ? 87.131 -35.763 -10.608 1.00 40.83 2 ALA B C 1
ATOM 4235 O O . ALA B 1 2 ? 87.829 -35.186 -9.783 1.00 46.42 2 ALA B O 1
ATOM 4241 N N . ILE B 1 3 ? 85.823 -35.585 -10.708 1.00 34.95 3 ILE B N 1
ATOM 4242 C CA . ILE B 1 3 ? 85.053 -34.735 -9.808 1.00 33.66 3 ILE B CA 1
ATOM 4243 C C . ILE B 1 3 ? 84.857 -35.478 -8.488 1.00 27.00 3 ILE B C 1
ATOM 4244 O O . ILE B 1 3 ? 84.258 -36.557 -8.477 1.00 27.32 3 ILE B O 1
ATOM 4260 N N . GLU B 1 4 ? 85.336 -34.903 -7.399 1.00 27.19 4 GLU B N 1
ATOM 4261 C CA . GLU B 1 4 ? 85.110 -35.405 -6.041 1.00 26.32 4 GLU B CA 1
ATOM 4262 C C . GLU B 1 4 ? 83.886 -34.699 -5.447 1.00 26.02 4 GLU B C 1
ATOM 4263 O O . GLU B 1 4 ? 83.696 -33.517 -5.673 1.00 24.26 4 GLU B O 1
ATOM 4275 N N . PHE B 1 5 ? 83.042 -35.453 -4.735 1.00 22.41 5 PHE B N 1
ATOM 4276 C CA . PHE B 1 5 ? 81.797 -34.880 -4.215 1.00 20.64 5 PHE B CA 1
ATOM 4277 C C . PHE B 1 5 ? 81.420 -35.571 -2.909 1.00 22.68 5 PHE B C 1
ATOM 4278 O O . PHE B 1 5 ? 81.898 -36.662 -2.579 1.00 19.83 5 PHE B O 1
ATOM 4295 N N . THR B 1 6 ? 80.500 -34.951 -2.172 1.00 20.82 6 THR B N 1
ATOM 4296 C CA . THR B 1 6 ? 79.964 -35.563 -0.971 1.00 18.29 6 THR B CA 1
ATOM 4297 C C . THR B 1 6 ? 78.455 -35.497 -1.042 1.00 18.88 6 THR B C 1
ATOM 4298 O O . THR B 1 6 ? 77.891 -34.462 -1.413 1.00 19.54 6 THR B O 1
ATOM 4309 N N . LYS B 1 7 ? 77.806 -36.632 -0.753 1.00 17.62 7 LYS B N 1
ATOM 4310 C CA . LYS B 1 7 ? 76.347 -36.695 -0.770 1.00 16.29 7 LYS B CA 1
ATOM 4311 C C . LYS B 1 7 ? 75.819 -36.379 0.602 1.00 16.05 7 LYS B C 1
ATOM 4312 O O . LYS B 1 7 ? 76.258 -36.949 1.587 1.00 19.13 7 LYS B O 1
ATOM 4331 N N . TYR B 1 8 ? 74.814 -35.472 0.647 1.00 16.92 8 TYR B N 1
ATOM 4332 C CA . TYR B 1 8 ? 74.131 -35.083 1.876 1.00 17.33 8 TYR B CA 1
ATOM 4333 C C . TYR B 1 8 ? 72.630 -35.197 1.611 1.00 15.89 8 TYR B C 1
ATOM 4334 O O . TYR B 1 8 ? 72.182 -35.184 0.459 1.00 18.30 8 TYR B O 1
ATOM 4352 N N . HIS B 1 9 ? 71.882 -35.290 2.705 1.00 17.55 9 HIS B N 1
ATOM 4353 C CA . HIS B 1 9 ? 70.453 -35.009 2.589 1.00 16.65 9 HIS B CA 1
ATOM 4354 C C . HIS B 1 9 ? 70.005 -34.231 3.821 1.00 16.85 9 HIS B C 1
ATOM 4355 O O . HIS B 1 9 ? 70.535 -34.356 4.911 1.00 17.49 9 HIS B O 1
ATOM 4369 N N . GLY B 1 10 ? 68.979 -33.398 3.598 1.00 17.85 10 GLY B N 1
ATOM 4370 C CA . GLY B 1 10 ? 68.300 -32.703 4.671 1.00 17.52 10 GLY B CA 1
ATOM 4371 C C . GLY B 1 10 ? 66.850 -33.188 4.626 1.00 17.11 10 GLY B C 1
ATOM 4372 O O . GLY B 1 10 ? 66.077 -32.851 3.731 1.00 16.87 10 GLY B O 1
ATOM 4376 N N . LEU B 1 11 ? 66.539 -34.066 5.577 1.00 18.85 11 LEU B N 1
ATOM 4377 C CA . LEU B 1 11 ? 65.220 -34.728 5.614 1.00 18.75 11 LEU B CA 1
ATOM 4378 C C . LEU B 1 11 ? 64.884 -35.477 4.330 1.00 19.17 11 LEU B C 1
ATOM 4379 O O . LEU B 1 11 ? 63.730 -35.511 3.882 1.00 18.74 11 LEU B O 1
ATOM 4395 N N . GLY B 1 12 ? 65.873 -36.060 3.661 1.00 19.72 12 GLY B N 1
ATOM 4396 C CA . GLY B 1 12 ? 65.625 -36.802 2.469 1.00 17.78 12 GLY B CA 1
ATOM 4397 C C . GLY B 1 12 ? 65.597 -35.987 1.204 1.00 15.82 12 GLY B C 1
ATOM 4398 O O . GLY B 1 12 ? 65.428 -36.547 0.117 1.00 17.28 12 GLY B O 1
ATOM 4402 N N . ASN B 1 13 ? 65.758 -34.648 1.290 1.00 17.68 13 ASN B N 1
ATOM 4403 C CA . ASN B 1 13 ? 65.975 -33.787 0.125 1.00 16.56 13 ASN B CA 1
ATOM 4404 C C . ASN B 1 13 ? 67.489 -33.839 -0.043 1.00 15.22 13 ASN B C 1
ATOM 4405 O O . ASN B 1 13 ? 68.234 -33.342 0.793 1.00 17.49 13 ASN B O 1
ATOM 4416 N N . ASP B 1 14 ? 67.926 -34.501 -1.112 1.00 16.43 14 ASP B N 1
ATOM 4417 C CA . ASP B 1 14 ? 69.295 -34.979 -1.180 1.00 16.80 14 ASP B CA 1
ATOM 4418 C C . ASP B 1 14 ? 70.094 -34.236 -2.258 1.00 16.51 14 ASP B C 1
ATOM 4419 O O . ASP B 1 14 ? 69.574 -33.862 -3.284 1.00 17.22 14 ASP B O 1
ATOM 4428 N N . PHE B 1 15 ? 71.379 -33.982 -1.936 1.00 17.89 15 PHE B N 1
ATOM 4429 C CA . PHE B 1 15 ? 72.199 -33.079 -2.718 1.00 17.06 15 PHE B CA 1
ATOM 4430 C C . PHE B 1 15 ? 73.610 -33.635 -2.860 1.00 15.37 15 PHE B C 1
ATOM 4431 O O . PHE B 1 15 ? 74.129 -34.305 -1.975 1.00 16.26 15 PHE B O 1
ATOM 4448 N N . ILE B 1 16 ? 74.182 -33.261 -3.970 1.00 16.37 16 ILE B N 1
ATOM 4449 C CA . ILE B 1 16 ? 75.609 -33.477 -4.264 1.00 13.64 16 ILE B CA 1
ATOM 4450 C C . ILE B 1 16 ? 76.329 -32.181 -3.925 1.00 17.78 16 ILE B C 1
ATOM 4451 O O . ILE B 1 16 ? 76.066 -31.148 -4.554 1.00 16.98 16 ILE B O 1
ATOM 4467 N N . LEU B 1 17 ? 77.257 -32.246 -2.965 1.00 17.74 17 LEU B N 1
ATOM 4468 C CA . LEU B 1 17 ? 77.998 -31.076 -2.487 1.00 15.86 17 LEU B CA 1
ATOM 4469 C C . LEU B 1 17 ? 79.363 -31.076 -3.160 1.00 19.81 17 LEU B C 1
ATOM 4470 O O . LEU B 1 17 ? 80.060 -32.100 -3.164 1.00 19.53 17 LEU B O 1
ATOM 4486 N N . ILE B 1 18 ? 79.721 -29.934 -3.737 1.00 20.49 18 ILE B N 1
ATOM 4487 C CA . ILE B 1 18 ? 81.005 -29.754 -4.431 1.00 17.60 18 ILE B CA 1
ATOM 4488 C C . ILE B 1 18 ? 81.795 -28.661 -3.749 1.00 18.80 18 ILE B C 1
ATOM 4489 O O . ILE B 1 18 ? 81.298 -27.543 -3.585 1.00 18.80 18 ILE B O 1
ATOM 4505 N N . ASP B 1 19 ? 83.040 -28.957 -3.380 1.00 17.46 19 ASP B N 1
ATOM 4506 C CA . ASP B 1 19 ? 83.973 -27.964 -2.865 1.00 18.79 19 ASP B CA 1
ATOM 4507 C C . ASP B 1 19 ? 84.457 -27.149 -4.063 1.00 22.81 19 ASP B C 1
ATOM 4508 O O . ASP B 1 19 ? 85.230 -27.644 -4.886 1.00 22.96 19 ASP B O 1
ATOM 4517 N N . ASN B 1 20 ? 83.996 -25.913 -4.182 1.00 20.59 20 ASN B N 1
ATOM 4518 C CA . ASN B 1 20 ? 84.297 -25.027 -5.293 1.00 19.79 20 ASN B CA 1
ATOM 4519 C C . ASN B 1 20 ? 85.012 -23.780 -4.768 1.00 20.59 20 ASN B C 1
ATOM 4520 O O . ASN B 1 20 ? 84.873 -22.687 -5.328 1.00 21.06 20 ASN B O 1
ATOM 4531 N N . ARG B 1 21 ? 85.814 -23.930 -3.722 1.00 20.55 21 ARG B N 1
ATOM 4532 C CA . ARG B 1 21 ? 86.512 -22.801 -3.136 1.00 19.28 21 ARG B CA 1
ATOM 4533 C C . ARG B 1 21 ? 87.588 -22.208 -4.063 1.00 20.18 21 ARG B C 1
ATOM 4534 O O . ARG B 1 21 ? 87.964 -21.047 -3.870 1.00 23.13 21 ARG B O 1
ATOM 4555 N N . ALA B 1 22 ? 88.014 -22.934 -5.076 1.00 21.77 22 ALA B N 1
ATOM 4556 C CA . ALA B 1 22 ? 89.109 -22.491 -5.942 1.00 26.24 22 ALA B CA 1
ATOM 4557 C C . ALA B 1 22 ? 88.680 -21.503 -7.021 1.00 24.56 22 ALA B C 1
ATOM 4558 O O . ALA B 1 22 ? 89.549 -20.950 -7.710 1.00 26.29 22 ALA B O 1
ATOM 4565 N N . SER B 1 23 ? 87.384 -21.224 -7.147 1.00 22.83 23 SER B N 1
ATOM 4566 C CA . SER B 1 23 ? 86.948 -20.319 -8.216 1.00 23.67 23 SER B CA 1
ATOM 4567 C C . SER B 1 23 ? 85.517 -19.881 -7.951 1.00 25.24 23 SER B C 1
ATOM 4568 O O . SER B 1 23 ? 84.713 -20.650 -7.430 1.00 24.42 23 SER B O 1
ATOM 4576 N N . LYS B 1 24 ? 85.220 -18.641 -8.350 1.00 24.37 24 LYS B N 1
ATOM 4577 C CA . LYS B 1 24 ? 83.838 -18.160 -8.351 1.00 26.02 24 LYS B CA 1
ATOM 4578 C C . LYS B 1 24 ? 82.991 -18.838 -9.404 1.00 26.03 24 LYS B C 1
ATOM 4579 O O . LYS B 1 24 ? 81.746 -18.770 -9.346 1.00 25.40 24 LYS B O 1
ATOM 4598 N N . THR B 1 25 ? 83.599 -19.489 -10.391 1.00 25.31 25 THR B N 1
ATOM 4599 C CA . THR B 1 25 ? 82.879 -20.177 -11.443 1.00 26.87 25 THR B CA 1
ATOM 4600 C C . THR B 1 25 ? 82.561 -21.606 -10.997 1.00 25.23 25 THR B C 1
ATOM 4601 O O . THR B 1 25 ? 83.494 -22.370 -10.730 1.00 24.87 25 THR B O 1
ATOM 4612 N N . PRO B 1 26 ? 81.294 -22.011 -10.943 1.00 24.31 26 PRO B N 1
ATOM 4613 C CA . PRO B 1 26 ? 80.975 -23.415 -10.656 1.00 23.38 26 PRO B CA 1
ATOM 4614 C C . PRO B 1 26 ? 81.710 -24.320 -11.627 1.00 25.06 26 PRO B C 1
ATOM 4615 O O . PRO B 1 26 ? 81.766 -24.065 -12.832 1.00 24.62 26 PRO B O 1
ATOM 4626 N N . ALA B 1 27 ? 82.254 -25.407 -11.088 1.00 24.88 27 ALA B N 1
ATOM 4627 C CA . ALA B 1 27 ? 83.104 -26.269 -11.889 1.00 28.85 27 ALA B CA 1
ATOM 4628 C C . ALA B 1 27 ? 82.331 -27.283 -12.711 1.00 26.36 27 ALA B C 1
ATOM 4629 O O . ALA B 1 27 ? 82.955 -28.056 -13.448 1.00 28.10 27 ALA B O 1
ATOM 4636 N N . ILE B 1 28 ? 81.013 -27.308 -12.629 1.00 21.72 28 ILE B N 1
ATOM 4637 C CA . ILE B 1 28 ? 80.255 -28.157 -13.535 1.00 25.77 28 ILE B CA 1
ATOM 4638 C C . ILE B 1 28 ? 79.136 -27.314 -14.141 1.00 22.48 28 ILE B C 1
ATOM 4639 O O . ILE B 1 28 ? 78.607 -26.408 -13.495 1.00 25.40 28 ILE B O 1
ATOM 4655 N N . THR B 1 29 ? 78.813 -27.610 -15.371 1.00 23.45 29 THR B N 1
ATOM 4656 C CA . THR B 1 29 ? 77.772 -26.903 -16.073 1.00 22.67 29 THR B CA 1
ATOM 4657 C C . THR B 1 29 ? 76.392 -27.389 -15.660 1.00 23.71 29 THR B C 1
ATOM 4658 O O . THR B 1 29 ? 76.227 -28.483 -15.116 1.00 21.94 29 THR B O 1
ATOM 4669 N N . PRO B 1 30 ? 75.359 -26.611 -15.949 1.00 22.03 30 PRO B N 1
ATOM 4670 C CA . PRO B 1 30 ? 74.004 -27.140 -15.713 1.00 22.41 30 PRO B CA 1
ATOM 4671 C C . PRO B 1 30 ? 73.714 -28.447 -16.402 1.00 22.90 30 PRO B C 1
ATOM 4672 O O . PRO B 1 30 ? 73.052 -29.324 -15.831 1.00 21.97 30 PRO B O 1
ATOM 4683 N N . GLU B 1 31 ? 74.138 -28.593 -17.667 1.00 24.31 31 GLU B N 1
ATOM 4684 C CA . GLU B 1 31 ? 73.917 -29.841 -18.366 1.00 23.74 31 GLU B CA 1
ATOM 4685 C C . GLU B 1 31 ? 74.586 -31.007 -17.648 1.00 23.64 31 GLU B C 1
ATOM 4686 O O . GLU B 1 31 ? 73.999 -32.080 -17.505 1.00 23.64 31 GLU B O 1
ATOM 4698 N N . LYS B 1 32 ? 75.819 -30.823 -17.188 1.00 22.80 32 LYS B N 1
ATOM 4699 C CA . LYS B 1 32 ? 76.471 -31.880 -16.436 1.00 22.78 32 LYS B CA 1
ATOM 4700 C C . LYS B 1 32 ? 75.778 -32.127 -15.107 1.00 24.98 32 LYS B C 1
ATOM 4701 O O . LYS B 1 32 ? 75.718 -33.273 -14.646 1.00 21.91 32 LYS B O 1
ATOM 4720 N N . ALA B 1 33 ? 75.228 -31.085 -14.479 1.00 23.13 33 ALA B N 1
ATOM 4721 C CA . ALA B 1 33 ? 74.481 -31.326 -13.242 1.00 21.35 33 ALA B CA 1
ATOM 4722 C C . ALA B 1 33 ? 73.248 -32.188 -13.482 1.00 21.02 33 ALA B C 1
ATOM 4723 O O . ALA B 1 33 ? 72.930 -33.033 -12.633 1.00 20.50 33 ALA B O 1
ATOM 4730 N N . VAL B 1 34 ? 72.565 -32.028 -14.625 1.00 20.08 34 VAL B N 1
ATOM 4731 C CA . VAL B 1 34 ? 71.417 -32.889 -14.939 1.00 20.39 34 VAL B CA 1
ATOM 4732 C C . VAL B 1 34 ? 71.871 -34.334 -14.984 1.00 21.07 34 VAL B C 1
ATOM 4733 O O . VAL B 1 34 ? 71.229 -35.224 -14.442 1.00 20.53 34 VAL B O 1
ATOM 4746 N N . GLU B 1 35 ? 73.015 -34.568 -15.662 1.00 21.56 35 GLU B N 1
ATOM 4747 C CA . GLU B 1 35 ? 73.544 -35.924 -15.761 1.00 20.17 35 GLU B CA 1
ATOM 4748 C C . GLU B 1 35 ? 73.888 -36.484 -14.395 1.00 20.26 35 GLU B C 1
ATOM 4749 O O . GLU B 1 35 ? 73.587 -37.644 -14.105 1.00 21.83 35 GLU B O 1
ATOM 4761 N N . MET B 1 36 ? 74.510 -35.677 -13.533 1.00 18.68 36 MET B N 1
ATOM 4762 C CA . MET B 1 36 ? 74.945 -36.160 -12.212 1.00 19.42 36 MET B CA 1
ATOM 4763 C C . MET B 1 36 ? 73.726 -36.459 -11.334 1.00 19.32 36 MET B C 1
ATOM 4764 O O . MET B 1 36 ? 73.786 -37.345 -10.469 1.00 18.74 36 MET B O 1
ATOM 4778 N N . CYS B 1 37 ? 72.647 -35.690 -11.471 1.00 19.52 37 CYS B N 1
ATOM 4779 C CA . CYS B 1 37 ? 71.491 -35.879 -10.617 1.00 19.13 37 CYS B CA 1
ATOM 4780 C C . CYS B 1 37 ? 70.618 -37.028 -11.078 1.00 19.13 37 CYS B C 1
ATOM 4781 O O . CYS B 1 37 ? 69.697 -37.433 -10.351 1.00 18.47 37 CYS B O 1
ATOM 4789 N N . ASP B 1 38 ? 70.806 -37.510 -12.306 1.00 17.82 38 ASP B N 1
ATOM 4790 C CA . ASP B 1 38 ? 70.039 -38.645 -12.774 1.00 19.17 38 ASP B CA 1
ATOM 4791 C C . ASP B 1 38 ? 70.192 -39.834 -11.817 1.00 18.98 38 ASP B C 1
ATOM 4792 O O . ASP B 1 38 ? 71.299 -40.254 -11.497 1.00 19.50 38 ASP B O 1
ATOM 4801 N N . ARG B 1 39 ? 69.066 -40.380 -11.378 1.00 20.37 39 ARG B N 1
ATOM 4802 C CA . ARG B 1 39 ? 69.126 -41.374 -10.318 1.00 20.61 39 ARG B CA 1
ATOM 4803 C C . ARG B 1 39 ? 69.635 -42.727 -10.779 1.00 18.96 39 ARG B C 1
ATOM 4804 O O . ARG B 1 39 ? 70.192 -43.480 -9.955 1.00 22.88 39 ARG B O 1
ATOM 4825 N N . HIS B 1 40 ? 69.501 -43.027 -12.049 1.00 20.00 40 HIS B N 1
ATOM 4826 C CA . HIS B 1 40 ? 69.943 -44.317 -12.549 1.00 20.63 40 HIS B CA 1
ATOM 4827 C C . HIS B 1 40 ? 71.254 -44.270 -13.286 1.00 20.01 40 HIS B C 1
ATOM 4828 O O . HIS B 1 40 ? 72.067 -45.198 -13.154 1.00 20.78 40 HIS B O 1
ATOM 4842 N N . PHE B 1 41 ? 71.464 -43.221 -14.077 1.00 19.39 41 PHE B N 1
ATOM 4843 C CA . PHE B 1 41 ? 72.684 -43.088 -14.866 1.00 19.92 41 PHE B CA 1
ATOM 4844 C C . PHE B 1 41 ? 73.740 -42.232 -14.235 1.00 21.00 41 PHE B C 1
ATOM 4845 O O . PHE B 1 41 ? 74.894 -42.225 -14.717 1.00 22.82 41 PHE B O 1
ATOM 4862 N N . GLY B 1 42 ? 73.443 -41.513 -13.158 1.00 21.57 42 GLY B N 1
ATOM 4863 C CA . GLY B 1 42 ? 74.427 -40.710 -12.473 1.00 19.50 42 GLY B CA 1
ATOM 4864 C C . GLY B 1 42 ? 74.507 -41.042 -11.004 1.00 18.53 42 GLY B C 1
ATOM 4865 O O . GLY B 1 42 ? 74.411 -42.202 -10.587 1.00 20.05 42 GLY B O 1
ATOM 4869 N N . ILE B 1 43 ? 74.769 -40.006 -10.184 1.00 17.28 43 ILE B N 1
ATOM 4870 C CA . ILE B 1 43 ? 74.872 -40.161 -8.755 1.00 17.50 43 ILE B CA 1
ATOM 4871 C C . ILE B 1 43 ? 73.484 -40.223 -8.121 1.00 19.85 43 ILE B C 1
ATOM 4872 O O . ILE B 1 43 ? 73.235 -41.043 -7.222 1.00 18.50 43 ILE B O 1
ATOM 4888 N N . GLY B 1 44 ? 72.599 -39.334 -8.540 1.00 18.63 44 GLY B N 1
ATOM 4889 C CA . GLY B 1 44 ? 71.238 -39.302 -8.035 1.00 18.61 44 GLY B CA 1
ATOM 4890 C C . GLY B 1 44 ? 71.101 -38.231 -6.963 1.00 16.90 44 GLY B C 1
ATOM 4891 O O . GLY B 1 44 ? 71.652 -38.379 -5.879 1.00 18.72 44 GLY B O 1
ATOM 4895 N N . ALA B 1 45 ? 70.292 -37.192 -7.263 1.00 16.35 45 ALA B N 1
ATOM 4896 C CA . ALA B 1 45 ? 70.099 -36.130 -6.277 1.00 16.77 45 ALA B CA 1
ATOM 4897 C C . ALA B 1 45 ? 68.976 -35.217 -6.753 1.00 15.33 45 ALA B C 1
ATOM 4898 O O . ALA B 1 45 ? 68.596 -35.226 -7.920 1.00 15.34 45 ALA B O 1
ATOM 4905 N N . ASP B 1 46 ? 68.473 -34.416 -5.814 1.00 16.50 46 ASP B N 1
ATOM 4906 C CA . ASP B 1 46 ? 67.538 -33.330 -6.143 1.00 16.12 46 ASP B CA 1
ATOM 4907 C C . ASP B 1 46 ? 68.258 -32.071 -6.611 1.00 16.45 46 ASP B C 1
ATOM 4908 O O . ASP B 1 46 ? 67.616 -31.211 -7.225 1.00 17.58 46 ASP B O 1
ATOM 4917 N N . GLY B 1 47 ? 69.575 -31.990 -6.422 1.00 15.45 47 GLY B N 1
ATOM 4918 C CA . GLY B 1 47 ? 70.333 -30.867 -6.928 1.00 17.82 47 GLY B CA 1
ATOM 4919 C C . GLY B 1 47 ? 71.809 -31.011 -6.633 1.00 16.72 47 GLY B C 1
ATOM 4920 O O . GLY B 1 47 ? 72.241 -31.872 -5.840 1.00 17.22 47 GLY B O 1
ATOM 4924 N N . VAL B 1 48 ? 72.571 -30.066 -7.171 1.00 16.16 48 VAL B N 1
ATOM 4925 C CA . VAL B 1 48 ? 74.010 -29.947 -6.959 1.00 15.69 48 VAL B CA 1
ATOM 4926 C C . VAL B 1 48 ? 74.233 -28.608 -6.275 1.00 18.24 48 VAL B C 1
ATOM 4927 O O . VAL B 1 48 ? 73.690 -27.586 -6.761 1.00 17.91 48 VAL B O 1
ATOM 4940 N N . ILE B 1 49 ? 74.984 -28.595 -5.190 1.00 15.92 49 ILE B N 1
ATOM 4941 C CA . ILE B 1 49 ? 75.280 -27.392 -4.450 1.00 15.29 49 ILE B CA 1
ATOM 4942 C C . ILE B 1 49 ? 76.768 -27.149 -4.461 1.00 18.21 49 ILE B C 1
ATOM 4943 O O . ILE B 1 49 ? 77.542 -28.037 -4.104 1.00 17.93 49 ILE B O 1
ATOM 4959 N N . PHE B 1 50 ? 77.151 -25.912 -4.764 1.00 17.77 50 PHE B N 1
ATOM 4960 C CA . PHE B 1 50 ? 78.555 -25.502 -4.826 1.00 17.20 50 PHE B CA 1
ATOM 4961 C C . PHE B 1 50 ? 78.906 -24.648 -3.640 1.00 19.20 50 PHE B C 1
ATOM 4962 O O . PHE B 1 50 ? 78.193 -23.668 -3.342 1.00 19.91 50 PHE B O 1
ATOM 4979 N N . ALA B 1 51 ? 79.989 -25.033 -2.943 1.00 18.26 51 ALA B N 1
ATOM 4980 C CA . ALA B 1 51 ? 80.574 -24.250 -1.866 1.00 18.19 51 ALA B CA 1
ATOM 4981 C C . ALA B 1 51 ? 81.565 -23.327 -2.553 1.00 21.69 51 ALA B C 1
ATOM 4982 O O . ALA B 1 51 ? 82.637 -23.769 -2.989 1.00 21.00 51 ALA B O 1
ATOM 4989 N N . LEU B 1 52 ? 81.218 -22.043 -2.658 1.00 21.71 52 LEU B N 1
ATOM 4990 C CA . LEU B 1 52 ? 81.953 -21.062 -3.447 1.00 20.23 52 LEU B CA 1
ATOM 4991 C C . LEU B 1 52 ? 82.546 -19.972 -2.579 1.00 18.90 52 LEU B C 1
ATOM 4992 O O . LEU B 1 52 ? 82.211 -19.817 -1.390 1.00 19.49 52 LEU B O 1
ATOM 5008 N N . PRO B 1 53 ? 83.603 -19.287 -3.088 1.00 19.81 53 PRO B N 1
ATOM 5009 C CA . PRO B 1 53 ? 84.209 -18.200 -2.326 1.00 22.44 53 PRO B CA 1
ATOM 5010 C C . PRO B 1 53 ? 83.193 -17.148 -1.909 1.00 22.37 53 PRO B C 1
ATOM 5011 O O . PRO B 1 53 ? 82.210 -16.871 -2.621 1.00 24.82 53 PRO B O 1
ATOM 5022 N N . GLY B 1 54 ? 83.408 -16.640 -0.702 1.00 22.69 54 GLY B N 1
ATOM 5023 C CA . GLY B 1 54 ? 82.665 -15.532 -0.135 1.00 26.57 54 GLY B CA 1
ATOM 5024 C C . GLY B 1 54 ? 82.636 -14.325 -1.056 1.00 32.99 54 GLY B C 1
ATOM 5025 O O . GLY B 1 54 ? 83.565 -14.099 -1.844 1.00 32.88 54 GLY B O 1
ATOM 5029 N N . GLU B 1 55 ? 81.564 -13.545 -0.948 1.00 35.69 55 GLU B N 1
ATOM 5030 C CA . GLU B 1 55 ? 81.361 -12.336 -1.742 1.00 41.87 55 GLU B CA 1
ATOM 5031 C C . GLU B 1 55 ? 80.839 -11.239 -0.836 1.00 45.79 55 GLU B C 1
ATOM 5032 O O . GLU B 1 55 ? 79.965 -11.485 -0.004 1.00 42.94 55 GLU B O 1
ATOM 5044 N N . ASN B 1 56 ? 81.372 -10.031 -0.984 1.00 50.33 56 ASN B N 1
ATOM 5045 C CA . ASN B 1 56 ? 80.835 -8.853 -0.290 1.00 52.12 56 ASN B CA 1
ATOM 5046 C C . ASN B 1 56 ? 80.774 -9.062 1.225 1.00 46.07 56 ASN B C 1
ATOM 5047 O O . ASN B 1 56 ? 79.758 -8.785 1.871 1.00 47.25 56 ASN B O 1
ATOM 5058 N N . GLY B 1 57 ? 81.844 -9.596 1.790 1.00 39.36 57 GLY B N 1
ATOM 5059 C CA . GLY B 1 57 ? 81.924 -9.762 3.221 1.00 38.63 57 GLY B CA 1
ATOM 5060 C C . GLY B 1 57 ? 81.370 -11.058 3.788 1.00 37.35 57 GLY B C 1
ATOM 5061 O O . GLY B 1 57 ? 81.587 -11.329 4.973 1.00 37.13 57 GLY B O 1
ATOM 5065 N N . THR B 1 58 ? 80.669 -11.867 2.996 1.00 33.53 58 THR B N 1
ATOM 5066 C CA . THR B 1 58 ? 80.185 -13.142 3.513 1.00 26.79 58 THR B CA 1
ATOM 5067 C C . THR B 1 58 ? 81.337 -14.142 3.629 1.00 27.41 58 THR B C 1
ATOM 5068 O O . THR B 1 58 ? 82.418 -13.971 3.047 1.00 26.79 58 THR B O 1
ATOM 5079 N N . ASP B 1 59 ? 81.086 -15.224 4.371 1.00 24.44 59 ASP B N 1
ATOM 5080 C CA . ASP B 1 59 ? 82.115 -16.249 4.544 1.00 21.04 59 ASP B CA 1
ATOM 5081 C C . ASP B 1 59 ? 82.284 -17.119 3.312 1.00 22.43 59 ASP B C 1
ATOM 5082 O O . ASP B 1 59 ? 83.419 -17.500 2.964 1.00 23.37 59 ASP B O 1
ATOM 5091 N N . TYR B 1 60 ? 81.181 -17.502 2.691 1.00 19.26 60 TYR B N 1
ATOM 5092 C CA . TYR B 1 60 ? 81.146 -18.353 1.516 1.00 19.53 60 TYR B CA 1
ATOM 5093 C C . TYR B 1 60 ? 79.919 -17.947 0.712 1.00 20.48 60 TYR B C 1
ATOM 5094 O O . TYR B 1 60 ? 79.109 -17.146 1.181 1.00 20.82 60 TYR B O 1
ATOM 5112 N N . THR B 1 61 ? 79.847 -18.441 -0.527 1.00 19.93 61 THR B N 1
ATOM 5113 C CA . THR B 1 61 ? 78.677 -18.287 -1.404 1.00 19.05 61 THR B CA 1
ATOM 5114 C C . THR B 1 61 ? 78.090 -19.655 -1.712 1.00 20.50 61 THR B C 1
ATOM 5115 O O . THR B 1 61 ? 78.789 -20.663 -1.773 1.00 19.82 61 THR B O 1
ATOM 5126 N N . MET B 1 62 ? 76.757 -19.709 -1.861 1.00 17.88 62 MET B N 1
ATOM 5127 C CA . MET B 1 62 ? 76.104 -20.920 -2.304 1.00 19.70 62 MET B CA 1
ATOM 5128 C C . MET B 1 62 ? 75.483 -20.648 -3.661 1.00 21.33 62 MET B C 1
ATOM 5129 O O . MET B 1 62 ? 74.747 -19.660 -3.835 1.00 21.54 62 MET B O 1
ATOM 5143 N N . ARG B 1 63 ? 75.739 -21.521 -4.638 1.00 19.14 63 ARG B N 1
ATOM 5144 C CA . ARG B 1 63 ? 74.887 -21.652 -5.797 1.00 20.02 63 ARG B CA 1
ATOM 5145 C C . ARG B 1 63 ? 74.391 -23.080 -5.869 1.00 18.90 63 ARG B C 1
ATOM 5146 O O . ARG B 1 63 ? 75.025 -23.993 -5.341 1.00 19.23 63 ARG B O 1
ATOM 5167 N N . ILE B 1 64 ? 73.180 -23.238 -6.392 1.00 18.55 64 ILE B N 1
ATOM 5168 C CA . ILE B 1 64 ? 72.546 -24.543 -6.501 1.00 18.40 64 ILE B CA 1
ATOM 5169 C C . ILE B 1 64 ? 71.968 -24.704 -7.883 1.00 20.55 64 ILE B C 1
ATOM 5170 O O . ILE B 1 64 ? 71.372 -23.762 -8.436 1.00 18.99 64 ILE B O 1
ATOM 5186 N N . PHE B 1 65 ? 72.094 -25.900 -8.466 1.00 18.66 65 PHE B N 1
ATOM 5187 C CA . PHE B 1 65 ? 71.344 -26.263 -9.650 1.00 17.63 65 PHE B CA 1
ATOM 5188 C C . PHE B 1 65 ? 70.320 -27.335 -9.276 1.00 18.10 65 PHE B C 1
ATOM 5189 O O . PHE B 1 65 ? 70.651 -28.301 -8.591 1.00 16.65 65 PHE B O 1
ATOM 5206 N N . ASN B 1 66 ? 69.064 -27.138 -9.673 1.00 16.16 66 ASN B N 1
ATOM 5207 C CA . ASN B 1 66 ? 68.063 -28.187 -9.503 1.00 16.53 66 ASN B CA 1
ATOM 5208 C C . ASN B 1 66 ? 68.426 -29.368 -10.391 1.00 18.43 66 ASN B C 1
ATOM 5209 O O . ASN B 1 66 ? 69.231 -29.256 -11.306 1.00 18.52 66 ASN B O 1
ATOM 5220 N N . SER B 1 67 ? 67.778 -30.492 -10.165 1.00 16.93 67 SER B N 1
ATOM 5221 C CA . SER B 1 67 ? 68.058 -31.681 -10.979 1.00 16.79 67 SER B CA 1
ATOM 5222 C C . SER B 1 67 ? 67.676 -31.528 -12.435 1.00 20.27 67 SER B C 1
ATOM 5223 O O . SER B 1 67 ? 68.139 -32.329 -13.271 1.00 19.68 67 SER B O 1
ATOM 5231 N N . ASP B 1 68 ? 66.853 -30.514 -12.803 1.00 17.25 68 ASP B N 1
ATOM 5232 C CA . ASP B 1 68 ? 66.594 -30.211 -14.196 1.00 16.88 68 ASP B CA 1
ATOM 5233 C C . ASP B 1 68 ? 67.551 -29.213 -14.805 1.00 20.01 68 ASP B C 1
ATOM 5234 O O . ASP B 1 68 ? 67.376 -28.840 -15.985 1.00 21.48 68 ASP B O 1
ATOM 5243 N N . GLY B 1 69 ? 68.553 -28.785 -14.053 1.00 19.13 69 GLY B N 1
ATOM 5244 C CA . GLY B 1 69 ? 69.574 -27.892 -14.540 1.00 21.18 69 GLY B CA 1
ATOM 5245 C C . GLY B 1 69 ? 69.289 -26.433 -14.332 1.00 20.15 69 GLY B C 1
ATOM 5246 O O . GLY B 1 69 ? 70.199 -25.604 -14.474 1.00 22.19 69 GLY B O 1
ATOM 5250 N N . SER B 1 70 ? 68.068 -26.083 -13.960 1.00 18.10 70 SER B N 1
ATOM 5251 C CA . SER B 1 70 ? 67.771 -24.705 -13.627 1.00 19.26 70 SER B CA 1
ATOM 5252 C C . SER B 1 70 ? 68.375 -24.288 -12.300 1.00 18.88 70 SER B C 1
ATOM 5253 O O . SER B 1 70 ? 68.631 -25.101 -11.391 1.00 19.91 70 SER B O 1
ATOM 5261 N N . GLU B 1 71 ? 68.590 -22.984 -12.165 1.00 18.65 71 GLU B N 1
ATOM 5262 C CA . GLU B 1 71 ? 69.277 -22.412 -11.027 1.00 18.69 71 GLU B CA 1
ATOM 5263 C C . GLU B 1 71 ? 68.319 -21.593 -10.185 1.00 21.53 71 GLU B C 1
ATOM 5264 O O . GLU B 1 71 ? 68.012 -20.438 -10.540 1.00 21.61 71 GLU B O 1
ATOM 5276 N N . PRO B 1 72 ? 67.837 -22.129 -9.072 1.00 19.68 72 PRO B N 1
ATOM 5277 C CA . PRO B 1 72 ? 66.962 -21.373 -8.165 1.00 18.36 72 PRO B CA 1
ATOM 5278 C C . PRO B 1 72 ? 67.768 -20.448 -7.275 1.00 20.43 72 PRO B C 1
ATOM 5279 O O . PRO B 1 72 ? 69.002 -20.544 -7.132 1.00 20.46 72 PRO B O 1
ATOM 5290 N N . GLU B 1 73 ? 67.026 -19.597 -6.552 1.00 20.51 73 GLU B N 1
ATOM 5291 C CA . GLU B 1 73 ? 67.632 -18.501 -5.816 1.00 18.68 73 GLU B CA 1
ATOM 5292 C C . GLU B 1 73 ? 68.008 -18.876 -4.401 1.00 18.51 73 GLU B C 1
ATOM 5293 O O . GLU B 1 73 ? 68.828 -18.180 -3.798 1.00 21.22 73 GLU B O 1
ATOM 5305 N N . MET B 1 74 ? 67.416 -19.920 -3.846 1.00 17.39 74 MET B N 1
ATOM 5306 C CA . MET B 1 74 ? 67.706 -20.336 -2.485 1.00 17.39 74 MET B CA 1
ATOM 5307 C C . MET B 1 74 ? 67.244 -21.770 -2.303 1.00 17.91 74 MET B C 1
ATOM 5308 O O . MET B 1 74 ? 66.450 -22.284 -3.072 1.00 18.75 74 MET B O 1
ATOM 5322 N N . CYS B 1 75 ? 67.704 -22.382 -1.213 1.00 17.76 75 CYS B N 1
ATOM 5323 C CA . CYS B 1 75 ? 67.322 -23.719 -0.810 1.00 17.40 75 CYS B CA 1
ATOM 5324 C C . CYS B 1 75 ? 67.635 -23.903 0.650 1.00 18.00 75 CYS B C 1
ATOM 5325 O O . CYS B 1 75 ? 68.811 -23.832 1.053 1.00 19.04 75 CYS B O 1
ATOM 5332 N N . GLY B 1 76 ? 66.637 -24.170 1.441 1.00 17.77 76 GLY B N 1
ATOM 5333 C CA . GLY B 1 76 ? 66.844 -24.268 2.855 1.00 16.58 76 GLY B CA 1
ATOM 5334 C C . GLY B 1 76 ? 67.457 -25.576 3.336 1.00 16.97 76 GLY B C 1
ATOM 5335 O O . GLY B 1 76 ? 68.362 -25.570 4.170 1.00 18.27 76 GLY B O 1
ATOM 5339 N N . ASN B 1 77 ? 66.947 -26.719 2.840 1.00 17.58 77 ASN B N 1
ATOM 5340 C CA . ASN B 1 77 ? 67.599 -27.988 3.179 1.00 17.53 77 ASN B CA 1
ATOM 5341 C C . ASN B 1 77 ? 69.039 -27.966 2.671 1.00 18.19 77 ASN B C 1
ATOM 5342 O O . ASN B 1 77 ? 69.960 -28.465 3.354 1.00 18.17 77 ASN B O 1
ATOM 5353 N N . GLY B 1 78 ? 69.219 -27.390 1.498 1.00 17.72 78 GLY B N 1
ATOM 5354 C CA . GLY B 1 78 ? 70.582 -27.286 0.931 1.00 18.99 78 GLY B CA 1
ATOM 5355 C C . GLY B 1 78 ? 71.513 -26.440 1.770 1.00 18.42 78 GLY B C 1
ATOM 5356 O O . GLY B 1 78 ? 72.702 -26.773 1.913 1.00 16.70 78 GLY B O 1
ATOM 5360 N N . ILE B 1 79 ? 71.047 -25.280 2.237 1.00 17.77 79 ILE B N 1
ATOM 5361 C CA . ILE B 1 79 ? 71.873 -24.440 3.117 1.00 18.02 79 ILE B CA 1
ATOM 5362 C C . ILE B 1 79 ? 72.328 -25.193 4.382 1.00 17.54 79 ILE B C 1
ATOM 5363 O O . ILE B 1 79 ? 73.463 -25.010 4.843 1.00 18.57 79 ILE B O 1
ATOM 5379 N N . ARG B 1 80 ? 71.442 -26.010 4.986 1.00 17.83 80 ARG B N 1
ATOM 5380 C CA . ARG B 1 80 ? 71.817 -26.798 6.143 1.00 18.69 80 ARG B CA 1
ATOM 5381 C C . ARG B 1 80 ? 72.889 -27.810 5.754 1.00 17.58 80 ARG B C 1
ATOM 5382 O O . ARG B 1 80 ? 73.910 -27.938 6.445 1.00 17.95 80 ARG B O 1
ATOM 5403 N N . CYS B 1 81 ? 72.725 -28.467 4.603 1.00 17.01 81 CYS B N 1
ATOM 5404 C CA . CYS B 1 81 ? 73.760 -29.403 4.195 1.00 18.78 81 CYS B CA 1
ATOM 5405 C C . CYS B 1 81 ? 75.068 -28.661 3.908 1.00 19.03 81 CYS B C 1
ATOM 5406 O O . CYS B 1 81 ? 76.162 -29.183 4.181 1.00 17.65 81 CYS B O 1
ATOM 5414 N N . LEU B 1 82 ? 74.975 -27.492 3.248 1.00 16.82 82 LEU B N 1
ATOM 5415 C CA . LEU B 1 82 ? 76.180 -26.713 2.989 1.00 16.63 82 LEU B CA 1
ATOM 5416 C C . LEU B 1 82 ? 76.877 -26.319 4.274 1.00 18.81 82 LEU B C 1
ATOM 5417 O O . LEU B 1 82 ? 78.138 -26.346 4.372 1.00 16.42 82 LEU B O 1
ATOM 5433 N N . ALA B 1 83 ? 76.116 -25.907 5.287 1.00 18.08 83 ALA B N 1
ATOM 5434 C CA . ALA B 1 83 ? 76.752 -25.521 6.557 1.00 19.72 83 ALA B CA 1
ATOM 5435 C C . ALA B 1 83 ? 77.525 -26.685 7.173 1.00 18.57 83 ALA B C 1
ATOM 5436 O O . ALA B 1 83 ? 78.676 -26.529 7.607 1.00 19.28 83 ALA B O 1
ATOM 5443 N N . ALA B 1 84 ? 76.939 -27.877 7.123 1.00 19.20 84 ALA B N 1
ATOM 5444 C CA . ALA B 1 84 ? 77.596 -29.079 7.605 1.00 19.04 84 ALA B CA 1
ATOM 5445 C C . ALA B 1 84 ? 78.819 -29.398 6.765 1.00 18.11 84 ALA B C 1
ATOM 5446 O O . ALA B 1 84 ? 79.877 -29.778 7.326 1.00 19.71 84 ALA B O 1
ATOM 5453 N N . PHE B 1 85 ? 78.704 -29.271 5.447 1.00 18.97 85 PHE B N 1
ATOM 5454 C CA . PHE B 1 85 ? 79.844 -29.501 4.557 1.00 18.42 85 PHE B CA 1
ATOM 5455 C C . PHE B 1 85 ? 80.963 -28.513 4.830 1.00 20.57 85 PHE B C 1
ATOM 5456 O O . PHE B 1 85 ? 82.148 -28.901 4.882 1.00 20.34 85 PHE B O 1
ATOM 5473 N N . LEU B 1 86 ? 80.633 -27.240 5.047 1.00 19.62 86 LEU B N 1
ATOM 5474 C CA . LEU B 1 86 ? 81.682 -26.247 5.303 1.00 17.81 86 LEU B CA 1
ATOM 5475 C C . LEU B 1 86 ? 82.370 -26.523 6.620 1.00 20.56 86 LEU B C 1
ATOM 5476 O O . LEU B 1 86 ? 83.607 -26.391 6.747 1.00 18.87 86 LEU B O 1
ATOM 5492 N N . ALA B 1 87 ? 81.625 -26.939 7.622 1.00 20.25 87 ALA B N 1
ATOM 5493 C CA . ALA B 1 87 ? 82.236 -27.289 8.888 1.00 21.93 87 ALA B CA 1
ATOM 5494 C C . ALA B 1 87 ? 83.170 -28.485 8.737 1.00 22.23 87 ALA B C 1
ATOM 5495 O O . ALA B 1 87 ? 84.244 -28.538 9.365 1.00 23.32 87 ALA B O 1
ATOM 5502 N N . ASP B 1 88 ? 82.799 -29.440 7.892 1.00 21.40 88 ASP B N 1
ATOM 5503 C CA . ASP B 1 88 ? 83.679 -30.576 7.627 1.00 24.95 88 ASP B CA 1
ATOM 5504 C C . ASP B 1 88 ? 84.926 -30.115 6.877 1.00 25.41 88 ASP B C 1
ATOM 5505 O O . ASP B 1 88 ? 86.044 -30.592 7.157 1.00 26.02 88 ASP B O 1
ATOM 5514 N N . LEU B 1 89 ? 84.769 -29.231 5.895 1.00 22.24 89 LEU B N 1
ATOM 5515 C CA . LEU B 1 89 ? 85.965 -28.743 5.177 1.00 22.69 89 LEU B CA 1
ATOM 5516 C C . LEU B 1 89 ? 86.905 -27.996 6.121 1.00 25.28 89 LEU B C 1
ATOM 5517 O O . LEU B 1 89 ? 88.143 -28.173 6.065 1.00 25.53 89 LEU B O 1
ATOM 5533 N N . GLU B 1 90 ? 86.365 -27.161 6.999 1.00 24.72 90 GLU B N 1
ATOM 5534 C CA . GLU B 1 90 ? 87.189 -26.347 7.859 1.00 22.01 90 GLU B CA 1
ATOM 5535 C C . GLU B 1 90 ? 87.787 -27.144 9.014 1.00 25.63 90 GLU B C 1
ATOM 5536 O O . GLU B 1 90 ? 88.883 -26.815 9.495 1.00 24.19 90 GLU B O 1
ATOM 5548 N N . GLY B 1 91 ? 87.089 -28.174 9.470 1.00 26.09 91 GLY B N 1
ATOM 5549 C CA . GLY B 1 91 ? 87.649 -29.065 10.473 1.00 25.55 91 GLY B CA 1
ATOM 5550 C C . GLY B 1 91 ? 88.018 -28.293 11.707 1.00 26.76 91 GLY B C 1
ATOM 5551 O O . GLY B 1 91 ? 87.260 -27.453 12.185 1.00 26.66 91 GLY B O 1
ATOM 5555 N N . LEU B 1 92 ? 89.219 -28.558 12.236 1.00 27.92 92 LEU B N 1
ATOM 5556 C CA . LEU B 1 92 ? 89.613 -27.894 13.463 1.00 29.29 92 LEU B CA 1
ATOM 5557 C C . LEU B 1 92 ? 90.046 -26.447 13.262 1.00 28.08 92 LEU B C 1
ATOM 5558 O O . LEU B 1 92 ? 90.340 -25.771 14.249 1.00 28.72 92 LEU B O 1
ATOM 5574 N N . SER B 1 93 ? 90.089 -25.953 12.024 1.00 26.13 93 SER B N 1
ATOM 5575 C CA . SER B 1 93 ? 90.253 -24.531 11.775 1.00 27.61 93 SER B CA 1
ATOM 5576 C C . SER B 1 93 ? 88.966 -23.733 11.981 1.00 26.40 93 SER B C 1
ATOM 5577 O O . SER B 1 93 ? 89.014 -22.506 12.013 1.00 26.48 93 SER B O 1
ATOM 5585 N N . ARG B 1 94 ? 87.828 -24.389 12.153 1.00 26.18 94 ARG B N 1
ATOM 5586 C CA . ARG B 1 94 ? 86.588 -23.634 12.325 1.00 26.64 94 ARG B CA 1
ATOM 5587 C C . ARG B 1 94 ? 86.627 -22.864 13.638 1.00 27.09 94 ARG B C 1
ATOM 5588 O O . ARG B 1 94 ? 86.983 -23.410 14.690 1.00 29.16 94 ARG B O 1
ATOM 5609 N N . ASN B 1 95 ? 86.272 -21.570 13.579 1.00 27.17 95 ASN B N 1
ATOM 5610 C CA . ASN B 1 95 ? 86.359 -20.750 14.781 1.00 28.91 95 ASN B CA 1
ATOM 5611 C C . ASN B 1 95 ? 85.056 -20.060 15.142 1.00 28.93 95 ASN B C 1
ATOM 5612 O O . ASN B 1 95 ? 85.062 -19.096 15.907 1.00 31.86 95 ASN B O 1
ATOM 5623 N N . LYS B 1 96 ? 83.946 -20.525 14.604 1.00 28.37 96 LYS B N 1
ATOM 5624 C CA . LYS B 1 96 ? 82.655 -19.915 14.897 1.00 29.87 96 LYS B CA 1
ATOM 5625 C C . LYS B 1 96 ? 81.586 -20.954 14.602 1.00 27.18 96 LYS B C 1
ATOM 5626 O O . LYS B 1 96 ? 81.841 -21.986 13.978 1.00 26.37 96 LYS B O 1
ATOM 5645 N N . ASP B 1 97 ? 80.370 -20.663 15.059 1.00 26.15 97 ASP B N 1
ATOM 5646 C CA . ASP B 1 97 ? 79.259 -21.598 14.887 1.00 26.34 97 ASP B CA 1
ATOM 5647 C C . ASP B 1 97 ? 78.266 -21.126 13.842 1.00 28.23 97 ASP B C 1
ATOM 5648 O O . ASP B 1 97 ? 77.228 -21.774 13.653 1.00 26.91 97 ASP B O 1
ATOM 5657 N N . THR B 1 98 ? 78.557 -20.043 13.142 1.00 25.72 98 THR B N 1
ATOM 5658 C CA . THR B 1 98 ? 77.632 -19.485 12.170 1.00 24.94 98 THR B CA 1
ATOM 5659 C C . THR B 1 98 ? 78.399 -19.137 10.925 1.00 24.34 98 THR B C 1
ATOM 5660 O O . THR B 1 98 ? 79.581 -18.792 11.004 1.00 26.41 98 THR B O 1
ATOM 5671 N N . TYR B 1 99 ? 77.750 -19.241 9.792 1.00 21.44 99 TYR B N 1
ATOM 5672 C CA . TYR B 1 99 ? 78.321 -18.820 8.530 1.00 21.87 99 TYR B CA 1
ATOM 5673 C C . TYR B 1 99 ? 77.386 -17.801 7.924 1.00 24.25 99 TYR B C 1
ATOM 5674 O O . TYR B 1 99 ? 76.166 -17.989 7.956 1.00 25.17 99 TYR B O 1
ATOM 5692 N N . ARG B 1 100 ? 77.931 -16.758 7.323 1.00 22.93 100 ARG B N 1
ATOM 5693 C CA . ARG B 1 100 ? 77.156 -15.839 6.513 1.00 21.68 100 ARG B CA 1
ATOM 5694 C C . ARG B 1 100 ? 77.376 -16.253 5.070 1.00 22.16 100 ARG B C 1
ATOM 5695 O O . ARG B 1 100 ? 78.523 -16.281 4.608 1.00 23.25 100 ARG B O 1
ATOM 5716 N N . ILE B 1 101 ? 76.311 -16.636 4.392 1.00 19.42 101 ILE B N 1
ATOM 5717 C CA . ILE B 1 101 ? 76.391 -17.237 3.062 1.00 19.59 101 ILE B CA 1
ATOM 5718 C C . ILE B 1 101 ? 75.695 -16.319 2.086 1.00 22.09 101 ILE B C 1
ATOM 5719 O O . ILE B 1 101 ? 74.503 -16.023 2.240 1.00 21.74 101 ILE B O 1
ATOM 5735 N N . HIS B 1 102 ? 76.406 -15.919 1.031 1.00 19.52 102 HIS B N 1
ATOM 5736 C CA . HIS B 1 102 ? 75.814 -15.200 -0.069 1.00 20.70 102 HIS B CA 1
ATOM 5737 C C . HIS B 1 102 ? 75.037 -16.159 -0.975 1.00 22.73 102 HIS B C 1
ATOM 5738 O O . HIS B 1 102 ? 75.563 -17.188 -1.389 1.00 20.37 102 HIS B O 1
ATOM 5752 N N . THR B 1 103 ? 73.788 -15.809 -1.297 1.00 20.75 103 THR B N 1
ATOM 5753 C CA . THR B 1 103 ? 72.968 -16.552 -2.232 1.00 20.73 103 THR B CA 1
ATOM 5754 C C . THR B 1 103 ? 72.332 -15.547 -3.189 1.00 21.88 103 THR B C 1
ATOM 5755 O O . THR B 1 103 ? 72.370 -14.327 -2.962 1.00 22.06 103 THR B O 1
ATOM 5766 N N . LEU B 1 104 ? 71.734 -16.075 -4.249 1.00 21.61 104 LEU B N 1
ATOM 5767 C CA . LEU B 1 104 ? 71.011 -15.201 -5.171 1.00 22.49 104 LEU B CA 1
ATOM 5768 C C . LEU B 1 104 ? 69.900 -14.445 -4.463 1.00 26.02 104 LEU B C 1
ATOM 5769 O O . LEU B 1 104 ? 69.506 -13.363 -4.933 1.00 28.43 104 LEU B O 1
ATOM 5785 N N . ALA B 1 105 ? 69.356 -14.989 -3.384 1.00 24.07 105 ALA B N 1
ATOM 5786 C CA . ALA B 1 105 ? 68.261 -14.357 -2.654 1.00 25.06 105 ALA B CA 1
ATOM 5787 C C . ALA B 1 105 ? 68.725 -13.354 -1.618 1.00 27.15 105 ALA B C 1
ATOM 5788 O O . ALA B 1 105 ? 67.886 -12.691 -1.004 1.00 32.90 105 ALA B O 1
ATOM 5795 N N . GLY B 1 106 ? 70.027 -13.278 -1.342 1.00 22.35 106 GLY B N 1
ATOM 5796 C CA . GLY B 1 106 ? 70.527 -12.421 -0.302 1.00 23.14 106 GLY B CA 1
ATOM 5797 C C . GLY B 1 106 ? 71.367 -13.229 0.667 1.00 22.18 106 GLY B C 1
ATOM 5798 O O . GLY B 1 106 ? 71.662 -14.399 0.428 1.00 22.12 106 GLY B O 1
ATOM 5802 N N . VAL B 1 107 ? 71.750 -12.605 1.782 1.00 20.79 107 VAL B N 1
ATOM 5803 C CA . VAL B 1 107 ? 72.611 -13.256 2.769 1.00 21.71 107 VAL B CA 1
ATOM 5804 C C . VAL B 1 107 ? 71.754 -14.163 3.645 1.00 24.02 107 VAL B C 1
ATOM 5805 O O . VAL B 1 107 ? 70.672 -13.764 4.117 1.00 23.87 107 VAL B O 1
ATOM 5818 N N . ILE B 1 108 ? 72.206 -15.390 3.824 1.00 20.74 108 ILE B N 1
ATOM 5819 C CA . ILE B 1 108 ? 71.514 -16.406 4.605 1.00 21.25 108 ILE B CA 1
ATOM 5820 C C . ILE B 1 108 ? 72.495 -16.893 5.652 1.00 22.08 108 ILE B C 1
ATOM 5821 O O . ILE B 1 108 ? 73.688 -17.075 5.357 1.00 21.09 108 ILE B O 1
ATOM 5837 N N . THR B 1 109 ? 72.029 -17.052 6.881 1.00 21.49 109 THR B N 1
ATOM 5838 C CA . THR B 1 109 ? 72.936 -17.334 7.994 1.00 21.58 109 THR B CA 1
ATOM 5839 C C . THR B 1 109 ? 72.559 -18.602 8.727 1.00 22.00 109 THR B C 1
ATOM 5840 O O . THR B 1 109 ? 71.708 -18.575 9.623 1.00 20.68 109 THR B O 1
ATOM 5851 N N . PRO B 1 110 ? 73.204 -19.728 8.433 1.00 19.92 110 PRO B N 1
ATOM 5852 C CA . PRO B 1 110 ? 73.030 -20.916 9.246 1.00 20.78 110 PRO B CA 1
ATOM 5853 C C . PRO B 1 110 ? 73.883 -20.878 10.495 1.00 22.01 110 PRO B C 1
ATOM 5854 O O . PRO B 1 110 ? 75.037 -20.423 10.485 1.00 21.48 110 PRO B O 1
ATOM 5865 N N . GLN B 1 111 ? 73.340 -21.443 11.564 1.00 20.77 111 GLN B N 1
ATOM 5866 C CA . GLN B 1 111 ? 74.035 -21.614 12.824 1.00 22.37 111 GLN B CA 1
ATOM 5867 C C . GLN B 1 111 ? 74.064 -23.092 13.180 1.00 24.33 111 GLN B C 1
ATOM 5868 O O . GLN B 1 111 ? 73.024 -23.765 13.205 1.00 21.25 111 GLN B O 1
ATOM 5882 N N . LEU B 1 112 ? 75.262 -23.612 13.445 1.00 25.74 112 LEU B N 1
ATOM 5883 C CA . LEU B 1 112 ? 75.406 -24.985 13.913 1.00 26.00 112 LEU B CA 1
ATOM 5884 C C . LEU B 1 112 ? 75.098 -24.970 15.393 1.00 29.13 112 LEU B C 1
ATOM 5885 O O . LEU B 1 112 ? 75.773 -24.273 16.148 1.00 30.37 112 LEU B O 1
ATOM 5901 N N . THR B 1 113 ? 74.072 -25.681 15.812 1.00 31.98 113 THR B N 1
ATOM 5902 C CA . THR B 1 113 ? 73.660 -25.620 17.209 1.00 35.34 113 THR B CA 1
ATOM 5903 C C . THR B 1 113 ? 74.224 -26.782 17.972 1.00 39.18 113 THR B C 1
ATOM 5904 O O . THR B 1 113 ? 74.733 -27.742 17.390 1.00 36.89 113 THR B O 1
ATOM 5915 N N . PRO B 1 114 ? 74.156 -26.736 19.303 1.00 48.74 114 PRO B N 1
ATOM 5916 C CA . PRO B 1 114 ? 74.866 -27.773 20.072 1.00 49.21 114 PRO B CA 1
ATOM 5917 C C . PRO B 1 114 ? 74.339 -29.174 19.837 1.00 49.70 114 PRO B C 1
ATOM 5918 O O . PRO B 1 114 ? 75.134 -30.117 19.838 1.00 50.67 114 PRO B O 1
ATOM 5929 N N . ASP B 1 115 ? 73.031 -29.344 19.609 1.00 47.20 115 ASP B N 1
ATOM 5930 C CA . ASP B 1 115 ? 72.450 -30.681 19.492 1.00 47.75 115 ASP B CA 1
ATOM 5931 C C . ASP B 1 115 ? 72.647 -31.317 18.126 1.00 45.32 115 ASP B C 1
ATOM 5932 O O . ASP B 1 115 ? 72.123 -32.409 17.884 1.00 43.20 115 ASP B O 1
ATOM 5941 N N . GLY B 1 116 ? 73.366 -30.678 17.228 1.00 42.29 116 GLY B N 1
ATOM 5942 C CA . GLY B 1 116 ? 73.613 -31.235 15.923 1.00 37.13 116 GLY B CA 1
ATOM 5943 C C . GLY B 1 116 ? 72.697 -30.717 14.835 1.00 36.99 116 GLY B C 1
ATOM 5944 O O . GLY B 1 116 ? 72.947 -30.995 13.661 1.00 36.58 116 GLY B O 1
ATOM 5948 N N . GLN B 1 117 ? 71.651 -29.978 15.200 1.00 35.80 117 GLN B N 1
ATOM 5949 C CA . GLN B 1 117 ? 70.761 -29.379 14.225 1.00 31.94 117 GLN B CA 1
ATOM 5950 C C . GLN B 1 117 ? 71.363 -28.081 13.699 1.00 27.75 117 GLN B C 1
ATOM 5951 O O . GLN B 1 117 ? 72.322 -27.542 14.232 1.00 27.17 117 GLN B O 1
ATOM 5965 N N . ILE B 1 118 ? 70.765 -27.537 12.632 1.00 22.47 118 ILE B N 1
ATOM 5966 C CA . ILE B 1 118 ? 71.205 -26.285 12.078 1.00 20.38 118 ILE B CA 1
ATOM 5967 C C . ILE B 1 118 ? 70.020 -25.344 12.029 1.00 19.47 118 ILE B C 1
ATOM 5968 O O . ILE B 1 118 ? 68.986 -25.706 11.467 1.00 20.06 118 ILE B O 1
ATOM 5984 N N . LYS B 1 119 ? 70.178 -24.163 12.595 1.00 19.73 119 LYS B N 1
ATOM 5985 C CA . LYS B 1 119 ? 69.133 -23.132 12.608 1.00 19.42 119 LYS B CA 1
ATOM 5986 C C . LYS B 1 119 ? 69.511 -22.038 11.645 1.00 18.80 119 LYS B C 1
ATOM 5987 O O . LYS B 1 119 ? 70.635 -21.508 11.720 1.00 19.72 119 LYS B O 1
ATOM 6006 N N . VAL B 1 120 ? 68.613 -21.710 10.720 1.00 17.73 120 VAL B N 1
ATOM 6007 C CA . VAL B 1 120 ? 68.939 -20.812 9.632 1.00 17.89 120 VAL B CA 1
ATOM 6008 C C . VAL B 1 120 ? 68.057 -19.563 9.703 1.00 20.17 120 VAL B C 1
ATOM 6009 O O . VAL B 1 120 ? 66.828 -19.658 9.705 1.00 18.43 120 VAL B O 1
ATOM 6022 N N . ASP B 1 121 ? 68.685 -18.412 9.623 1.00 19.21 121 ASP B N 1
ATOM 6023 C CA . ASP B 1 121 ? 68.003 -17.142 9.343 1.00 18.97 121 ASP B CA 1
ATOM 6024 C C . ASP B 1 121 ? 67.797 -17.081 7.835 1.00 20.18 121 ASP B C 1
ATOM 6025 O O . ASP B 1 121 ? 68.730 -16.821 7.083 1.00 20.21 121 ASP B O 1
ATOM 6034 N N . MET B 1 122 ? 66.560 -17.338 7.412 1.00 17.65 122 MET B N 1
ATOM 6035 C CA . MET B 1 122 ? 66.141 -17.426 6.026 1.00 17.86 122 MET B CA 1
ATOM 6036 C C . MET B 1 122 ? 65.701 -16.092 5.465 1.00 19.63 122 MET B C 1
ATOM 6037 O O . MET B 1 122 ? 65.377 -16.011 4.278 1.00 22.22 122 MET B O 1
ATOM 6051 N N . GLY B 1 123 ? 65.750 -15.043 6.277 1.00 20.87 123 GLY B N 1
ATOM 6052 C CA . GLY B 1 123 ? 65.431 -13.728 5.759 1.00 20.28 123 GLY B CA 1
ATOM 6053 C C . GLY B 1 123 ? 63.961 -13.403 5.887 1.00 21.61 123 GLY B C 1
ATOM 6054 O O . GLY B 1 123 ? 63.181 -14.094 6.541 1.00 20.53 123 GLY B O 1
ATOM 6058 N N . LEU B 1 124 ? 63.610 -12.285 5.269 1.00 21.04 124 LEU B N 1
ATOM 6059 C CA . LEU B 1 124 ? 62.226 -11.821 5.269 1.00 22.02 124 LEU B CA 1
ATOM 6060 C C . LEU B 1 124 ? 61.432 -12.504 4.167 1.00 19.30 124 LEU B C 1
ATOM 6061 O O . LEU B 1 124 ? 61.905 -12.610 3.033 1.00 23.65 124 LEU B O 1
ATOM 6077 N N . PRO B 1 125 ? 60.192 -12.923 4.444 1.00 19.72 125 PRO B N 1
ATOM 6078 C CA . PRO B 1 125 ? 59.327 -13.419 3.371 1.00 21.56 125 PRO B CA 1
ATOM 6079 C C . PRO B 1 125 ? 58.916 -12.256 2.497 1.00 21.87 125 PRO B C 1
ATOM 6080 O O . PRO B 1 125 ? 58.796 -11.122 2.958 1.00 22.64 125 PRO B O 1
ATOM 6091 N N . ARG B 1 126 ? 58.752 -12.534 1.227 1.00 19.71 126 ARG B N 1
ATOM 6092 C CA . ARG B 1 126 ? 58.351 -11.533 0.245 1.00 21.56 126 ARG B CA 1
ATOM 6093 C C . ARG B 1 126 ? 56.923 -11.860 -0.162 1.00 19.84 126 ARG B C 1
ATOM 6094 O O . ARG B 1 126 ? 56.626 -12.984 -0.582 1.00 19.81 126 ARG B O 1
ATOM 6115 N N . LEU B 1 127 ? 56.008 -10.889 -0.020 1.00 21.48 127 LEU B N 1
ATOM 6116 C CA . LEU B 1 127 ? 54.594 -11.192 -0.115 1.00 20.60 127 LEU B CA 1
ATOM 6117 C C . LEU B 1 127 ? 53.896 -10.571 -1.310 1.00 22.02 127 LEU B C 1
ATOM 6118 O O . LEU B 1 127 ? 52.737 -10.911 -1.557 1.00 22.05 127 LEU B O 1
ATOM 6134 N N . LEU B 1 128 ? 54.560 -9.684 -2.047 1.00 20.40 128 LEU B N 1
ATOM 6135 C CA . LEU B 1 128 ? 53.881 -9.014 -3.153 1.00 21.51 128 LEU B CA 1
ATOM 6136 C C . LEU B 1 128 ? 53.967 -9.871 -4.405 1.00 22.20 128 LEU B C 1
ATOM 6137 O O . LEU B 1 128 ? 54.974 -10.528 -4.665 1.00 21.24 128 LEU B O 1
ATOM 6153 N N . ALA B 1 129 ? 52.917 -9.819 -5.207 1.00 18.95 129 ALA B N 1
ATOM 6154 C CA . ALA B 1 129 ? 52.836 -10.652 -6.400 1.00 21.75 129 ALA B CA 1
ATOM 6155 C C . ALA B 1 129 ? 54.027 -10.435 -7.304 1.00 22.12 129 ALA B C 1
ATOM 6156 O O . ALA B 1 129 ? 54.543 -11.389 -7.913 1.00 22.22 129 ALA B O 1
ATOM 6163 N N . GLY B 1 130 ? 54.503 -9.194 -7.414 1.00 21.97 130 GLY B N 1
ATOM 6164 C CA . GLY B 1 130 ? 55.633 -8.912 -8.259 1.00 23.06 130 GLY B CA 1
ATOM 6165 C C . GLY B 1 130 ? 56.910 -9.556 -7.800 1.00 23.35 130 GLY B C 1
ATOM 6166 O O . GLY B 1 130 ? 57.848 -9.693 -8.592 1.00 26.25 130 GLY B O 1
ATOM 6170 N N . GLU B 1 131 ? 56.980 -9.931 -6.530 1.00 20.24 131 GLU B N 1
ATOM 6171 C CA . GLU B 1 131 ? 58.154 -10.554 -5.919 1.00 21.56 131 GLU B CA 1
ATOM 6172 C C . GLU B 1 131 ? 58.115 -12.077 -5.994 1.00 20.34 131 GLU B C 1
ATOM 6173 O O . GLU B 1 131 ? 59.119 -12.733 -5.641 1.00 21.77 131 GLU B O 1
ATOM 6185 N N . ILE B 1 132 ? 57.004 -12.659 -6.385 1.00 20.23 132 ILE B N 1
ATOM 6186 C CA . ILE B 1 132 ? 56.863 -14.110 -6.372 1.00 19.89 132 ILE B CA 1
ATOM 6187 C C . ILE B 1 132 ? 57.705 -14.753 -7.472 1.00 18.98 132 ILE B C 1
ATOM 6188 O O . ILE B 1 132 ? 58.607 -15.560 -7.142 1.00 21.43 132 ILE B O 1
ATOM 6204 N N . PRO B 1 133 ? 57.515 -14.458 -8.757 1.00 20.51 133 PRO B N 1
ATOM 6205 C CA . PRO B 1 133 ? 56.466 -13.604 -9.345 1.00 19.89 133 PRO B CA 1
ATOM 6206 C C . PRO B 1 133 ? 55.254 -14.388 -9.776 1.00 19.40 133 PRO B C 1
ATOM 6207 O O . PRO B 1 133 ? 55.280 -15.581 -10.092 1.00 19.10 133 PRO B O 1
ATOM 6218 N N . THR B 1 134 ? 54.084 -13.726 -9.771 1.00 18.87 134 THR B N 1
ATOM 6219 C CA . THR B 1 134 ? 52.848 -14.301 -10.260 1.00 19.41 134 THR B CA 1
ATOM 6220 C C . THR B 1 134 ? 51.972 -13.191 -10.792 1.00 19.90 134 THR B C 1
ATOM 6221 O O . THR B 1 134 ? 52.052 -12.054 -10.345 1.00 19.95 134 THR B O 1
ATOM 6232 N N . ASN B 1 135 ? 51.127 -13.551 -11.764 1.00 20.08 135 ASN B N 1
ATOM 6233 C CA . ASN B 1 135 ? 50.175 -12.612 -12.351 1.00 20.29 135 ASN B CA 1
ATOM 6234 C C . ASN B 1 135 ? 48.795 -12.754 -11.747 1.00 21.40 135 ASN B C 1
ATOM 6235 O O . ASN B 1 135 ? 47.824 -12.185 -12.282 1.00 20.96 135 ASN B O 1
ATOM 6246 N N . ILE B 1 136 ? 48.652 -13.442 -10.611 1.00 19.09 136 ILE B N 1
ATOM 6247 C CA . ILE B 1 136 ? 47.341 -13.606 -9.973 1.00 19.32 136 ILE B CA 1
ATOM 6248 C C . ILE B 1 136 ? 46.801 -12.277 -9.496 1.00 19.56 136 ILE B C 1
ATOM 6249 O O . ILE B 1 136 ? 45.572 -12.065 -9.487 1.00 21.82 136 ILE B O 1
ATOM 6265 N N . ALA B 1 137 ? 47.652 -11.408 -9.021 1.00 20.59 137 ALA B N 1
ATOM 6266 C CA . ALA B 1 137 ? 47.265 -10.088 -8.550 1.00 22.31 137 ALA B CA 1
ATOM 6267 C C . ALA B 1 137 ? 48.216 -9.075 -9.153 1.00 25.34 137 ALA B C 1
ATOM 6268 O O . ALA B 1 137 ? 49.227 -9.430 -9.751 1.00 22.82 137 ALA B O 1
ATOM 6275 N N . ALA B 1 138 ? 47.912 -7.786 -8.968 1.00 25.37 138 ALA B N 1
ATOM 6276 C CA . ALA B 1 138 ? 48.811 -6.745 -9.411 1.00 24.27 138 ALA B CA 1
ATOM 6277 C C . ALA B 1 138 ? 50.130 -6.814 -8.649 1.00 26.58 138 ALA B C 1
ATOM 6278 O O . ALA B 1 138 ? 50.202 -7.311 -7.512 1.00 23.62 138 ALA B O 1
ATOM 6285 N N . ALA B 1 139 ? 51.177 -6.280 -9.273 1.00 25.78 139 ALA B N 1
ATOM 6286 C CA . ALA B 1 139 ? 52.527 -6.456 -8.739 1.00 26.49 139 ALA B CA 1
ATOM 6287 C C . ALA B 1 139 ? 52.674 -5.974 -7.304 1.00 27.13 139 ALA B C 1
ATOM 6288 O O . ALA B 1 139 ? 53.496 -6.518 -6.557 1.00 26.27 139 ALA B O 1
ATOM 6295 N N . ASP B 1 140 ? 51.932 -4.938 -6.896 1.00 27.91 140 ASP B N 1
ATOM 6296 C CA . ASP B 1 140 ? 52.076 -4.354 -5.565 1.00 28.17 140 ASP B CA 1
ATOM 6297 C C . ASP B 1 140 ? 51.067 -4.897 -4.570 1.00 29.22 140 ASP B C 1
ATOM 6298 O O . ASP B 1 140 ? 50.993 -4.393 -3.441 1.00 29.36 140 ASP B O 1
ATOM 6307 N N . GLN B 1 141 ? 50.369 -5.973 -4.914 1.00 26.48 141 GLN B N 1
ATOM 6308 C CA . GLN B 1 141 ? 49.408 -6.599 -4.023 1.00 26.28 141 GLN B CA 1
ATOM 6309 C C . GLN B 1 141 ? 49.866 -7.963 -3.507 1.00 24.75 141 GLN B C 1
ATOM 6310 O O . GLN B 1 141 ? 50.575 -8.702 -4.177 1.00 23.14 141 GLN B O 1
ATOM 6324 N N . LYS B 1 142 ? 49.403 -8.301 -2.314 1.00 24.15 142 LYS B N 1
ATOM 6325 C CA . LYS B 1 142 ? 49.594 -9.656 -1.818 1.00 22.87 142 LYS B CA 1
ATOM 6326 C C . LYS B 1 142 ? 48.675 -10.632 -2.540 1.00 22.06 142 LYS B C 1
ATOM 6327 O O . LYS B 1 142 ? 47.722 -10.255 -3.249 1.00 24.34 142 LYS B O 1
ATOM 6346 N N . VAL B 1 143 ? 48.931 -11.925 -2.322 1.00 20.12 143 VAL B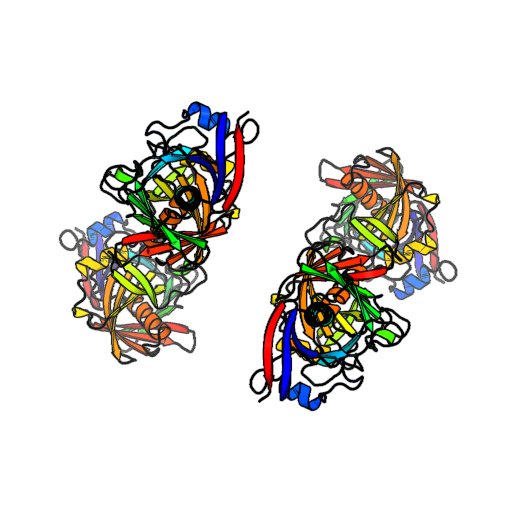 N 1
ATOM 6347 C CA . VAL B 1 143 ? 48.197 -13.009 -2.957 1.00 17.10 143 VAL B CA 1
ATOM 6348 C C . VAL B 1 143 ? 47.795 -13.991 -1.860 1.00 19.97 143 VAL B C 1
ATOM 6349 O O . VAL B 1 143 ? 48.518 -14.954 -1.558 1.00 18.85 143 VAL B O 1
ATOM 6362 N N . ILE B 1 144 ? 46.632 -13.757 -1.236 1.00 18.90 144 ILE B N 1
ATOM 6363 C CA . ILE B 1 144 ? 46.189 -14.495 -0.065 1.00 18.47 144 ILE B CA 1
ATOM 6364 C C . ILE B 1 144 ? 44.824 -15.087 -0.370 1.00 19.61 144 ILE B C 1
ATOM 6365 O O . ILE B 1 144 ? 43.842 -14.345 -0.611 1.00 19.91 144 ILE B O 1
ATOM 6381 N N . ASN B 1 145 ? 44.707 -16.416 -0.315 1.00 18.63 145 ASN B N 1
ATOM 6382 C CA . ASN B 1 145 ? 43.445 -17.110 -0.540 1.00 18.60 145 ASN B CA 1
ATOM 6383 C C . ASN B 1 145 ? 42.782 -16.655 -1.840 1.00 21.19 145 ASN B C 1
ATOM 6384 O O . ASN B 1 145 ? 41.565 -16.348 -1.882 1.00 19.68 145 ASN B O 1
ATOM 6395 N N . GLN B 1 146 ? 43.547 -16.640 -2.905 1.00 19.07 146 GLN B N 1
ATOM 6396 C CA . GLN B 1 146 ? 43.094 -16.233 -4.235 1.00 19.38 146 GLN B CA 1
ATOM 6397 C C . GLN B 1 146 ? 42.825 -17.432 -5.121 1.00 21.70 146 GLN B C 1
ATOM 6398 O O . GLN B 1 146 ? 43.308 -18.543 -4.893 1.00 19.24 146 GLN B O 1
ATOM 6412 N N . PRO B 1 147 ? 41.997 -17.255 -6.160 1.00 20.52 147 PRO B N 1
ATOM 6413 C CA . PRO B 1 147 ? 41.655 -18.389 -7.002 1.00 18.48 147 PRO B CA 1
ATOM 6414 C C . PRO B 1 147 ? 42.726 -18.696 -8.024 1.00 20.73 147 PRO B C 1
ATOM 6415 O O . PRO B 1 147 ? 43.338 -17.797 -8.622 1.00 23.17 147 PRO B O 1
ATOM 6426 N N . LEU B 1 148 ? 42.886 -19.989 -8.264 1.00 20.44 148 LEU B N 1
ATOM 6427 C CA . LEU B 1 148 ? 43.729 -20.483 -9.348 1.00 20.28 148 LEU B CA 1
ATOM 6428 C C . LEU B 1 148 ? 43.028 -21.668 -9.975 1.00 20.56 148 LEU B C 1
ATOM 6429 O O . LEU B 1 148 ? 42.834 -22.689 -9.329 1.00 22.24 148 LEU B O 1
ATOM 6445 N N . GLU B 1 149 ? 42.681 -21.541 -11.265 1.00 21.69 149 GLU B N 1
ATOM 6446 C CA . GLU B 1 149 ? 41.996 -22.592 -11.988 1.00 26.08 149 GLU B CA 1
ATOM 6447 C C . GLU B 1 149 ? 43.041 -23.512 -12.595 1.00 24.95 149 GLU B C 1
ATOM 6448 O O . GLU B 1 149 ? 43.867 -23.086 -13.414 1.00 26.26 149 GLU B O 1
ATOM 6460 N N . VAL B 1 150 ? 42.989 -24.764 -12.208 1.00 25.86 150 VAL B N 1
ATOM 6461 C CA . VAL B 1 150 ? 43.949 -25.749 -12.666 1.00 31.53 150 VAL B CA 1
ATOM 6462 C C . VAL B 1 150 ? 43.161 -26.880 -13.289 1.00 36.50 150 VAL B C 1
ATOM 6463 O O . VAL B 1 150 ? 42.545 -27.678 -12.581 1.00 38.37 150 VAL B O 1
ATOM 6476 N N . GLU B 1 151 ? 43.177 -26.946 -14.621 1.00 41.19 151 GLU B N 1
ATOM 6477 C CA . GLU B 1 151 ? 42.419 -27.974 -15.322 1.00 47.20 151 GLU B CA 1
ATOM 6478 C C . GLU B 1 151 ? 40.955 -27.909 -14.899 1.00 44.57 151 GLU B C 1
ATOM 6479 O O . GLU B 1 151 ? 40.381 -28.888 -14.435 1.00 45.10 151 GLU B O 1
ATOM 6491 N N . GLY B 1 152 ? 40.383 -26.711 -14.972 1.00 46.96 152 GLY B N 1
ATOM 6492 C CA . GLY B 1 152 ? 38.971 -26.511 -14.690 1.00 47.11 152 GLY B CA 1
ATOM 6493 C C . GLY B 1 152 ? 38.523 -26.567 -13.237 1.00 46.11 152 GLY B C 1
ATOM 6494 O O . GLY B 1 152 ? 37.363 -26.227 -12.966 1.00 48.80 152 GLY B O 1
ATOM 6498 N N . LYS B 1 153 ? 39.371 -26.994 -12.290 1.00 38.58 153 LYS B N 1
ATOM 6499 C CA . LYS B 1 153 ? 39.030 -26.971 -10.870 1.00 34.62 153 LYS B CA 1
ATOM 6500 C C . LYS B 1 153 ? 39.678 -25.738 -10.246 1.00 31.34 153 LYS B C 1
ATOM 6501 O O . LYS B 1 153 ? 40.832 -25.421 -10.543 1.00 29.03 153 LYS B O 1
ATOM 6520 N N . THR B 1 154 ? 38.935 -25.014 -9.431 1.00 27.38 154 THR B N 1
ATOM 6521 C CA . THR B 1 154 ? 39.415 -23.755 -8.880 1.00 23.00 154 THR B CA 1
ATOM 6522 C C . THR B 1 154 ? 39.943 -23.999 -7.476 1.00 21.20 154 THR B C 1
ATOM 6523 O O . THR B 1 154 ? 39.207 -24.455 -6.611 1.00 23.45 154 THR B O 1
ATOM 6534 N N . TRP B 1 155 ? 41.229 -23.719 -7.283 1.00 20.41 155 TRP B N 1
ATOM 6535 C CA . TRP B 1 155 ? 41.853 -23.901 -5.992 1.00 19.74 155 TRP B CA 1
ATOM 6536 C C . TRP B 1 155 ? 42.029 -22.553 -5.317 1.00 17.77 155 TRP B C 1
ATOM 6537 O O . TRP B 1 155 ? 42.233 -21.532 -5.955 1.00 20.89 155 TRP B O 1
ATOM 6558 N N . GLU B 1 156 ? 42.027 -22.575 -3.990 1.00 17.57 156 GLU B N 1
ATOM 6559 C CA . GLU B 1 156 ? 42.365 -21.387 -3.222 1.00 17.13 156 GLU B CA 1
ATOM 6560 C C . GLU B 1 156 ? 43.852 -21.459 -2.890 1.00 16.79 156 GLU B C 1
ATOM 6561 O O . GLU B 1 156 ? 44.284 -22.411 -2.206 1.00 19.34 156 GLU B O 1
ATOM 6573 N N . VAL B 1 157 ? 44.589 -20.439 -3.273 1.00 15.61 157 VAL B N 1
ATOM 6574 C CA . VAL B 1 157 ? 46.058 -20.437 -3.124 1.00 16.43 157 VAL B CA 1
ATOM 6575 C C . VAL B 1 157 ? 46.566 -19.162 -2.483 1.00 17.85 157 VAL B C 1
ATOM 6576 O O . VAL B 1 157 ? 45.963 -18.087 -2.596 1.00 17.89 157 VAL B O 1
ATOM 6589 N N . THR B 1 158 ? 47.740 -19.262 -1.859 1.00 16.36 158 THR B N 1
ATOM 6590 C CA . THR B 1 158 ? 48.433 -18.147 -1.251 1.00 15.52 158 THR B CA 1
ATOM 6591 C C . THR B 1 158 ? 49.849 -18.222 -1.757 1.00 17.59 158 THR B C 1
ATOM 6592 O O . THR B 1 158 ? 50.427 -19.320 -1.790 1.00 19.08 158 THR B O 1
ATOM 6603 N N . CYS B 1 159 ? 50.395 -17.104 -2.193 1.00 16.45 159 CYS B N 1
ATOM 6604 C CA . CYS B 1 159 ? 51.772 -17.131 -2.722 1.00 17.22 159 CYS B CA 1
ATOM 6605 C C . CYS B 1 159 ? 52.708 -16.346 -1.843 1.00 19.80 159 CYS B C 1
ATOM 6606 O O . CYS B 1 159 ? 52.391 -15.261 -1.350 1.00 18.88 159 CYS B O 1
ATOM 6614 N N . VAL B 1 160 ? 53.914 -16.918 -1.627 1.00 17.59 160 VAL B N 1
ATOM 6615 C CA . VAL B 1 160 ? 54.937 -16.358 -0.779 1.00 17.82 160 VAL B CA 1
ATOM 6616 C C . VAL B 1 160 ? 56.255 -16.672 -1.467 1.00 18.56 160 VAL B C 1
ATOM 6617 O O . VAL B 1 160 ? 56.389 -17.742 -2.068 1.00 18.12 160 VAL B O 1
ATOM 6630 N N . SER B 1 161 ? 57.190 -15.728 -1.428 1.00 16.89 161 SER B N 1
ATOM 6631 C CA . SER B 1 161 ? 58.543 -15.979 -1.905 1.00 16.57 161 SER B CA 1
ATOM 6632 C C . SER B 1 161 ? 59.519 -15.965 -0.737 1.00 19.68 161 SER B C 1
ATOM 6633 O O . SER B 1 161 ? 59.490 -15.088 0.123 1.00 18.58 161 SER B O 1
ATOM 6641 N N . MET B 1 162 ? 60.437 -16.936 -0.753 1.00 17.53 162 MET B N 1
ATOM 6642 C CA . MET B 1 162 ? 61.590 -16.995 0.144 1.00 18.48 162 MET B CA 1
ATOM 6643 C C . MET B 1 162 ? 62.860 -16.685 -0.602 1.00 18.97 162 MET B C 1
ATOM 6644 O O . MET B 1 162 ? 63.931 -17.189 -0.232 1.00 20.77 162 MET B O 1
ATOM 6658 N N . GLY B 1 163 ? 62.744 -15.909 -1.670 1.00 19.75 163 GLY B N 1
ATOM 6659 C CA . GLY B 1 163 ? 63.765 -15.797 -2.689 1.00 19.42 163 GLY B CA 1
ATOM 6660 C C . GLY B 1 163 ? 63.427 -16.585 -3.923 1.00 19.00 163 GLY B C 1
ATOM 6661 O O . GLY B 1 163 ? 63.754 -16.146 -5.042 1.00 24.13 163 GLY B O 1
ATOM 6665 N N . ASN B 1 164 ? 62.726 -17.692 -3.755 1.00 18.14 164 ASN B N 1
ATOM 6666 C CA . ASN B 1 164 ? 62.071 -18.500 -4.764 1.00 17.18 164 ASN B CA 1
ATOM 6667 C C . ASN B 1 164 ? 60.544 -18.507 -4.585 1.00 16.76 164 ASN B C 1
ATOM 6668 O O . ASN B 1 164 ? 60.061 -18.267 -3.478 1.00 17.23 164 ASN B O 1
ATOM 6679 N N . PRO B 1 165 ? 59.800 -18.866 -5.620 1.00 17.02 165 PRO B N 1
ATOM 6680 C CA . PRO B 1 165 ? 58.325 -18.770 -5.582 1.00 16.20 165 PRO B CA 1
ATOM 6681 C C . PRO B 1 165 ? 57.684 -19.998 -4.981 1.00 16.96 165 PRO B C 1
ATOM 6682 O O . PRO B 1 165 ? 58.052 -21.136 -5.289 1.00 17.12 165 PRO B O 1
ATOM 6693 N N . HIS B 1 166 ? 56.611 -19.765 -4.219 1.00 16.41 166 HIS B N 1
ATOM 6694 C CA . HIS B 1 166 ? 55.821 -20.820 -3.589 1.00 14.01 166 HIS B CA 1
ATOM 6695 C C . HIS B 1 166 ? 54.358 -20.492 -3.727 1.00 16.21 166 HIS B C 1
ATOM 6696 O O . HIS B 1 166 ? 53.963 -19.332 -3.599 1.00 18.97 166 HIS B O 1
ATOM 6711 N N . CYS B 1 167 ? 53.599 -21.507 -4.065 1.00 15.68 167 CYS B N 1
ATOM 6712 C CA . CYS B 1 167 ? 52.129 -21.527 -4.193 1.00 15.69 167 CYS B CA 1
ATOM 6713 C C . CYS B 1 167 ? 51.618 -22.544 -3.211 1.00 18.52 167 CYS B C 1
ATOM 6714 O O . CYS B 1 167 ? 51.852 -23.744 -3.370 1.00 17.27 167 CYS B O 1
ATOM 6722 N N . ILE B 1 168 ? 50.881 -22.081 -2.193 1.00 15.85 168 ILE B N 1
ATOM 6723 C CA . ILE B 1 168 ? 50.470 -22.881 -1.064 1.00 15.78 168 ILE B CA 1
ATOM 6724 C C . ILE B 1 168 ? 48.956 -23.022 -1.061 1.00 16.40 168 ILE B C 1
ATOM 6725 O O . ILE B 1 168 ? 48.223 -22.022 -1.189 1.00 17.67 168 ILE B O 1
ATOM 6741 N N . THR B 1 169 ? 48.474 -24.244 -0.915 1.00 16.15 169 THR B N 1
ATOM 6742 C CA . THR B 1 169 ? 47.027 -24.517 -0.878 1.00 16.18 169 THR B CA 1
ATOM 6743 C C . THR B 1 169 ? 46.759 -25.419 0.310 1.00 17.50 169 THR B C 1
ATOM 6744 O O . THR B 1 169 ? 47.507 -26.363 0.573 1.00 17.06 169 THR B O 1
ATOM 6755 N N . PHE B 1 170 ? 45.646 -25.162 1.026 1.00 17.05 170 PHE B N 1
ATOM 6756 C CA . PHE B 1 170 ? 45.308 -25.845 2.256 1.00 16.45 170 PHE B CA 1
ATOM 6757 C C . PHE B 1 170 ? 44.236 -26.882 1.956 1.00 17.73 170 PHE B C 1
ATOM 6758 O O . PHE B 1 170 ? 43.225 -26.558 1.304 1.00 20.91 170 PHE B O 1
ATOM 6775 N N . VAL B 1 171 ? 44.437 -28.098 2.436 1.00 19.24 171 VAL B N 1
ATOM 6776 C CA . VAL B 1 171 ? 43.626 -29.260 2.083 1.00 20.83 171 VAL B CA 1
ATOM 6777 C C . VAL B 1 171 ? 43.252 -30.062 3.310 1.00 23.25 171 VAL B C 1
ATOM 6778 O O . VAL B 1 171 ? 43.919 -30.026 4.356 1.00 22.08 171 VAL B O 1
ATOM 6791 N N . GLU B 1 172 ? 42.153 -30.829 3.183 1.00 23.26 172 GLU B N 1
ATOM 6792 C CA . GLU B 1 172 ? 41.746 -31.627 4.326 1.00 26.03 172 GLU B CA 1
ATOM 6793 C C . GLU B 1 172 ? 42.602 -32.870 4.517 1.00 25.53 172 GLU B C 1
ATOM 6794 O O . GLU B 1 172 ? 42.774 -33.299 5.639 1.00 25.75 172 GLU B O 1
ATOM 6806 N N . ASP B 1 173 ? 43.120 -33.488 3.449 1.00 24.56 173 ASP B N 1
ATOM 6807 C CA . ASP B 1 173 ? 43.834 -34.776 3.533 1.00 26.45 173 ASP B CA 1
ATOM 6808 C C . ASP B 1 173 ? 45.006 -34.745 2.549 1.00 23.92 173 ASP B C 1
ATOM 6809 O O . ASP B 1 173 ? 44.841 -35.035 1.360 1.00 25.46 173 ASP B O 1
ATOM 6818 N N . VAL B 1 174 ? 46.193 -34.395 3.043 1.00 23.39 174 VAL B N 1
ATOM 6819 C CA . VAL B 1 174 ? 47.293 -34.170 2.108 1.00 23.89 174 VAL B CA 1
ATOM 6820 C C . VAL B 1 174 ? 47.765 -35.487 1.497 1.00 25.01 174 VAL B C 1
ATOM 6821 O O . VAL B 1 174 ? 48.206 -35.533 0.329 1.00 22.99 174 VAL B O 1
ATOM 6834 N N . ALA B 1 175 ? 47.629 -36.581 2.235 1.00 25.97 175 ALA B N 1
ATOM 6835 C CA . ALA B 1 175 ? 48.044 -37.868 1.699 1.00 27.73 175 ALA B CA 1
ATOM 6836 C C . ALA B 1 175 ? 47.241 -38.258 0.469 1.00 28.86 175 ALA B C 1
ATOM 6837 O O . ALA B 1 175 ? 47.762 -39.000 -0.364 1.00 31.47 175 ALA B O 1
ATOM 6844 N N . ALA B 1 176 ? 46.024 -37.740 0.310 1.00 28.79 176 ALA B N 1
ATOM 6845 C CA . ALA B 1 176 ? 45.142 -38.058 -0.800 1.00 29.16 176 ALA B CA 1
ATOM 6846 C C . ALA B 1 176 ? 45.357 -37.206 -2.045 1.00 28.92 176 ALA B C 1
ATOM 6847 O O . ALA B 1 176 ? 44.688 -37.416 -3.064 1.00 32.45 176 ALA B O 1
ATOM 6854 N N . ILE B 1 177 ? 46.254 -36.231 -2.006 1.00 27.81 177 ILE B N 1
ATOM 6855 C CA . ILE B 1 177 ? 46.503 -35.417 -3.190 1.00 23.68 177 ILE B CA 1
ATOM 6856 C C . ILE B 1 177 ? 47.228 -36.273 -4.233 1.00 26.41 177 ILE B C 1
ATOM 6857 O O . ILE B 1 177 ? 48.246 -36.909 -3.901 1.00 25.92 177 ILE B O 1
ATOM 6873 N N . PRO B 1 178 ? 46.754 -36.322 -5.485 1.00 25.82 178 PRO B N 1
ATOM 6874 C CA . PRO B 1 178 ? 47.480 -37.037 -6.578 1.00 26.74 178 PRO B CA 1
ATOM 6875 C C . PRO B 1 178 ? 48.615 -36.186 -7.136 1.00 23.84 178 PRO B C 1
ATOM 6876 O O . PRO B 1 178 ? 48.603 -35.633 -8.255 1.00 24.52 178 PRO B O 1
ATOM 6887 N N . LEU B 1 179 ? 49.673 -36.135 -6.340 1.00 24.18 179 LEU B N 1
ATOM 6888 C CA . LEU B 1 179 ? 50.694 -35.127 -6.520 1.00 24.26 179 LEU B CA 1
ATOM 6889 C C . LEU B 1 179 ? 51.445 -35.274 -7.833 1.00 24.61 179 LEU B C 1
ATOM 6890 O O . LEU B 1 179 ? 51.844 -34.270 -8.448 1.00 22.77 179 LEU B O 1
ATOM 6906 N N . GLU B 1 180 ? 51.681 -36.519 -8.286 1.00 26.65 180 GLU B N 1
ATOM 6907 C CA . GLU B 1 180 ? 52.412 -36.736 -9.539 1.00 26.92 180 GLU B CA 1
ATOM 6908 C C . GLU B 1 180 ? 51.685 -36.170 -10.746 1.00 25.60 180 GLU B C 1
ATOM 6909 O O . GLU B 1 180 ? 52.318 -35.821 -11.756 1.00 27.26 180 GLU B O 1
ATOM 6921 N N . THR B 1 181 ? 50.354 -36.149 -10.705 1.00 25.92 181 THR B N 1
ATOM 6922 C CA . THR B 1 181 ? 49.548 -35.627 -11.795 1.00 26.49 181 THR B CA 1
ATOM 6923 C C . THR B 1 181 ? 49.321 -34.128 -11.695 1.00 24.84 181 THR B C 1
ATOM 6924 O O . THR B 1 181 ? 49.522 -33.417 -12.678 1.00 24.67 181 THR B O 1
ATOM 6935 N N . ILE B 1 182 ? 48.925 -33.643 -10.511 1.00 23.57 182 ILE B N 1
ATOM 6936 C CA . ILE B 1 182 ? 48.541 -32.238 -10.366 1.00 24.75 182 ILE B CA 1
ATOM 6937 C C . ILE B 1 182 ? 49.747 -31.319 -10.132 1.00 23.28 182 ILE B C 1
ATOM 6938 O O . ILE B 1 182 ? 49.721 -30.172 -10.565 1.00 22.48 182 ILE B O 1
ATOM 6954 N N . GLY B 1 183 ? 50.821 -31.817 -9.513 1.00 21.12 183 GLY B N 1
ATOM 6955 C CA . GLY B 1 183 ? 51.983 -30.992 -9.260 1.00 20.43 183 GLY B CA 1
ATOM 6956 C C . GLY B 1 183 ? 52.504 -30.239 -10.476 1.00 19.53 183 GLY B C 1
ATOM 6957 O O . GLY B 1 183 ? 52.662 -29.014 -10.447 1.00 20.22 183 GLY B O 1
ATOM 6961 N N . PRO B 1 184 ? 52.824 -30.942 -11.589 1.00 19.90 184 PRO B N 1
ATOM 6962 C CA . PRO B 1 184 ? 53.324 -30.239 -12.768 1.00 20.49 184 PRO B CA 1
ATOM 6963 C C . PRO B 1 184 ? 52.365 -29.186 -13.324 1.00 20.43 184 PRO B C 1
ATOM 6964 O O . PRO B 1 184 ? 52.795 -28.238 -13.986 1.00 22.00 184 PRO B O 1
ATOM 6975 N N . LYS B 1 185 ? 51.074 -29.399 -13.136 1.00 21.68 185 LYS B N 1
ATOM 6976 C CA . LYS B 1 185 ? 50.109 -28.450 -13.655 1.00 21.49 185 LYS B CA 1
ATOM 6977 C C . LYS B 1 185 ? 50.117 -27.150 -12.858 1.00 20.85 185 LYS B C 1
ATOM 6978 O O . LYS B 1 185 ? 49.869 -26.081 -13.435 1.00 24.31 185 LYS B O 1
ATOM 6997 N N . PHE B 1 186 ? 50.420 -27.210 -11.564 1.00 19.59 186 PHE B N 1
ATOM 6998 C CA . PHE B 1 186 ? 50.697 -25.979 -10.826 1.00 17.79 186 PHE B CA 1
ATOM 6999 C C . PHE B 1 186 ? 52.039 -25.391 -11.241 1.00 20.23 186 PHE B C 1
ATOM 7000 O O . PHE B 1 186 ? 52.167 -24.192 -11.488 1.00 19.16 186 PHE B O 1
ATOM 7017 N N . GLU B 1 187 ? 53.070 -26.245 -11.314 1.00 18.23 187 GLU B N 1
ATOM 7018 C CA . GLU B 1 187 ? 54.410 -25.748 -11.541 1.00 19.53 187 GLU B CA 1
ATOM 7019 C C . GLU B 1 187 ? 54.499 -24.890 -12.782 1.00 19.39 187 GLU B C 1
ATOM 7020 O O . GLU B 1 187 ? 55.201 -23.872 -12.804 1.00 19.35 187 GLU B O 1
ATOM 7032 N N . HIS B 1 188 ? 53.852 -25.354 -13.846 1.00 19.35 188 HIS B N 1
ATOM 7033 C CA . HIS B 1 188 ? 53.881 -24.734 -15.169 1.00 19.74 188 HIS B CA 1
ATOM 7034 C C . HIS B 1 188 ? 52.644 -23.909 -15.450 1.00 20.13 188 HIS B C 1
ATOM 7035 O O . HIS B 1 188 ? 52.414 -23.560 -16.615 1.00 21.29 188 HIS B O 1
ATOM 7049 N N . HIS B 1 189 ? 51.864 -23.574 -14.434 1.00 19.47 189 HIS B N 1
ATOM 7050 C CA . HIS B 1 189 ? 50.654 -22.796 -14.696 1.00 18.54 189 HIS B CA 1
ATOM 7051 C C . HIS B 1 189 ? 51.046 -21.447 -15.285 1.00 18.15 189 HIS B C 1
ATOM 7052 O O . HIS B 1 189 ? 52.022 -20.829 -14.867 1.00 19.15 189 HIS B O 1
ATOM 7066 N N . PRO B 1 190 ? 50.292 -20.930 -16.273 1.00 18.48 190 PRO B N 1
ATOM 7067 C CA . PRO B 1 190 ? 50.647 -19.633 -16.867 1.00 18.95 190 PRO B CA 1
ATOM 7068 C C . PRO B 1 190 ? 50.682 -18.462 -15.882 1.00 18.50 190 PRO B C 1
ATOM 7069 O O . PRO B 1 190 ? 51.296 -17.433 -16.177 1.00 19.75 190 PRO B O 1
ATOM 7080 N N . ALA B 1 191 ? 50.009 -18.591 -14.732 1.00 19.27 191 ALA B N 1
ATOM 7081 C CA . ALA B 1 191 ? 50.062 -17.551 -13.721 1.00 18.66 191 ALA B CA 1
ATOM 7082 C C . ALA B 1 191 ? 51.440 -17.345 -13.149 1.00 19.65 191 ALA B C 1
ATOM 7083 O O . ALA B 1 191 ? 51.658 -16.354 -12.456 1.00 18.20 191 ALA B O 1
ATOM 7090 N N . PHE B 1 192 ? 52.395 -18.250 -13.418 1.00 18.99 192 PHE B N 1
ATOM 7091 C CA . PHE B 1 192 ? 53.712 -18.215 -12.796 1.00 18.53 192 PHE B CA 1
ATOM 7092 C C . PHE B 1 192 ? 54.791 -18.103 -13.852 1.00 19.98 192 PHE B C 1
ATOM 7093 O O . PHE B 1 192 ? 55.252 -19.139 -14.368 1.00 19.40 192 PHE B O 1
ATOM 7110 N N . PRO B 1 193 ? 55.246 -16.898 -14.149 1.00 18.60 193 PRO B N 1
ATOM 7111 C CA . PRO B 1 193 ? 56.177 -16.708 -15.284 1.00 19.87 193 PRO B CA 1
ATOM 7112 C C . PRO B 1 193 ? 57.502 -17.397 -15.126 1.00 20.16 193 PRO B C 1
ATOM 7113 O O . PRO B 1 193 ? 58.158 -17.686 -16.156 1.00 22.04 193 PRO B O 1
ATOM 7124 N N . GLN B 1 194 ? 57.928 -17.600 -13.901 1.00 19.62 194 GLN B N 1
ATOM 7125 C CA . GLN B 1 194 ? 59.199 -18.275 -13.605 1.00 19.72 194 GLN B CA 1
ATOM 7126 C C . GLN B 1 194 ? 58.970 -19.668 -13.031 1.00 16.92 194 GLN B C 1
ATOM 7127 O O . GLN B 1 194 ? 59.860 -20.220 -12.390 1.00 19.18 194 GLN B O 1
ATOM 7141 N N . ARG B 1 195 ? 57.793 -20.244 -13.247 1.00 16.03 195 ARG B N 1
ATOM 7142 C CA . ARG B 1 195 ? 57.298 -21.454 -12.596 1.00 15.93 195 ARG B CA 1
ATOM 7143 C C . ARG B 1 195 ? 57.136 -21.217 -11.100 1.00 16.68 195 ARG B C 1
ATOM 7144 O O . ARG B 1 195 ? 57.393 -20.119 -10.584 1.00 17.31 195 ARG B O 1
ATOM 7165 N N . THR B 1 196 ? 56.702 -22.241 -10.407 1.00 16.77 196 THR B N 1
ATOM 7166 C CA . THR B 1 196 ? 56.555 -22.146 -8.949 1.00 16.16 196 THR B CA 1
ATOM 7167 C C . THR B 1 196 ? 56.814 -23.505 -8.333 1.00 15.69 196 THR B C 1
ATOM 7168 O O . THR B 1 196 ? 56.629 -24.563 -8.971 1.00 15.99 196 THR B O 1
ATOM 7179 N N . ASN B 1 197 ? 57.159 -23.474 -7.040 1.00 14.76 197 ASN B N 1
ATOM 7180 C CA . ASN B 1 197 ? 57.041 -24.612 -6.161 1.00 16.32 197 ASN B CA 1
ATOM 7181 C C . ASN B 1 197 ? 55.619 -24.637 -5.630 1.00 17.24 197 ASN B C 1
ATOM 7182 O O . ASN B 1 197 ? 55.017 -23.570 -5.495 1.00 16.29 197 ASN B O 1
ATOM 7193 N N . THR B 1 198 ? 55.092 -25.838 -5.312 1.00 16.49 198 THR B N 1
ATOM 7194 C CA . THR B 1 198 ? 53.679 -25.924 -4.926 1.00 15.60 198 THR B CA 1
ATOM 7195 C C . THR B 1 198 ? 53.617 -26.797 -3.691 1.00 19.64 198 THR B C 1
ATOM 7196 O O . THR B 1 198 ? 54.092 -27.954 -3.686 1.00 18.46 198 THR B O 1
ATOM 7207 N N . GLU B 1 199 ? 53.039 -26.264 -2.620 1.00 16.42 199 GLU B N 1
ATOM 7208 C CA . GLU B 1 199 ? 52.881 -26.952 -1.367 1.00 16.45 199 GLU B CA 1
ATOM 7209 C C . GLU B 1 199 ? 51.419 -27.175 -1.054 1.00 18.20 199 GLU B C 1
ATOM 7210 O O . GLU B 1 199 ? 50.617 -26.248 -1.173 1.00 18.28 199 GLU B O 1
ATOM 7222 N N . PHE B 1 200 ? 51.106 -28.401 -0.652 1.00 17.03 200 PHE B N 1
ATOM 7223 C CA . PHE B 1 200 ? 49.787 -28.833 -0.207 1.00 16.42 200 PHE B CA 1
ATOM 7224 C C . PHE B 1 200 ? 49.910 -29.023 1.279 1.00 17.39 200 PHE B C 1
ATOM 7225 O O . PHE B 1 200 ? 50.785 -29.768 1.751 1.00 16.98 200 PHE B O 1
ATOM 7242 N N . ILE B 1 201 ? 49.082 -28.318 2.036 1.00 16.83 201 ILE B N 1
ATOM 7243 C CA . ILE B 1 201 ? 49.195 -28.265 3.493 1.00 15.95 201 ILE B CA 1
ATOM 7244 C C . ILE B 1 201 ? 47.939 -28.741 4.177 1.00 18.76 201 ILE B C 1
ATOM 7245 O O . ILE B 1 201 ? 46.844 -28.224 3.905 1.00 18.78 201 ILE B O 1
ATOM 7261 N N . GLN B 1 202 ? 48.092 -29.667 5.108 1.00 17.59 202 GLN B N 1
ATOM 7262 C CA . GLN B 1 202 ? 47.030 -30.076 6.020 1.00 17.35 202 GLN B CA 1
ATOM 7263 C C . GLN B 1 202 ? 47.311 -29.496 7.389 1.00 18.97 202 GLN B C 1
ATOM 7264 O O . GLN B 1 202 ? 48.339 -29.831 8.014 1.00 18.87 202 GLN B O 1
ATOM 7278 N N . VAL B 1 203 ? 46.415 -28.633 7.888 1.00 18.69 203 VAL B N 1
ATOM 7279 C CA . VAL B 1 203 ? 46.576 -28.081 9.221 1.00 17.73 203 VAL B CA 1
ATOM 7280 C C . VAL B 1 203 ? 46.129 -29.113 10.237 1.00 21.24 203 VAL B C 1
ATOM 7281 O O . VAL B 1 203 ? 44.955 -29.535 10.239 1.00 21.81 203 VAL B O 1
ATOM 7294 N N . VAL B 1 204 ? 47.048 -29.599 11.057 1.00 20.03 204 VAL B N 1
ATOM 7295 C CA . VAL B 1 204 ? 46.713 -30.506 12.144 1.00 20.54 204 VAL B CA 1
ATOM 7296 C C . VAL B 1 204 ? 46.348 -29.739 13.394 1.00 21.89 204 VAL B C 1
ATOM 7297 O O . VAL B 1 204 ? 45.415 -30.111 14.108 1.00 24.03 204 VAL B O 1
ATOM 7310 N N . SER B 1 205 ? 47.082 -28.682 13.711 1.00 20.60 205 SER B N 1
ATOM 7311 C CA . SER B 1 205 ? 46.783 -27.820 14.831 1.00 20.51 205 SER B CA 1
ATOM 7312 C C . SER B 1 205 ? 47.411 -26.473 14.500 1.00 19.45 205 SER B C 1
ATOM 7313 O O . SER B 1 205 ? 48.060 -26.321 13.476 1.00 20.85 205 SER B O 1
ATOM 7321 N N . ARG B 1 206 ? 47.224 -25.481 15.391 1.00 21.57 206 ARG B N 1
ATOM 7322 C CA . ARG B 1 206 ? 47.774 -24.177 15.077 1.00 19.32 206 ARG B CA 1
ATOM 7323 C C . ARG B 1 206 ? 49.308 -24.146 15.165 1.00 18.22 206 ARG B C 1
ATOM 7324 O O . ARG B 1 206 ? 49.921 -23.142 14.774 1.00 19.78 206 ARG B O 1
ATOM 7345 N N . ASP B 1 207 ? 49.926 -25.207 15.652 1.00 18.30 207 ASP B N 1
ATOM 7346 C CA . ASP B 1 207 ? 51.395 -25.253 15.645 1.00 21.16 207 ASP B CA 1
ATOM 7347 C C . ASP B 1 207 ? 51.943 -26.481 14.917 1.00 20.71 207 ASP B C 1
ATOM 7348 O O . ASP B 1 207 ? 53.101 -26.879 15.165 1.00 20.13 207 ASP B O 1
ATOM 7357 N N . TYR B 1 208 ? 51.156 -27.091 14.038 1.00 18.77 208 TYR B N 1
ATOM 7358 C CA . TYR B 1 208 ? 51.574 -28.337 13.400 1.00 19.16 208 TYR B CA 1
ATOM 7359 C C . TYR B 1 208 ? 50.928 -28.460 12.047 1.00 20.17 208 TYR B C 1
ATOM 7360 O O . TYR B 1 208 ? 49.709 -28.602 11.947 1.00 18.49 208 TYR B O 1
ATOM 7378 N N . LEU B 1 209 ? 51.734 -28.393 11.012 1.00 17.93 209 LEU B N 1
ATOM 7379 C CA . LEU B 1 209 ? 51.325 -28.480 9.638 1.00 16.97 209 LEU B CA 1
ATOM 7380 C C . LEU B 1 209 ? 51.934 -29.710 8.999 1.00 20.88 209 LEU B C 1
ATOM 7381 O O . LEU B 1 209 ? 53.115 -29.984 9.225 1.00 20.77 209 LEU B O 1
ATOM 7397 N N . LYS B 1 210 ? 51.160 -30.428 8.202 1.00 17.66 210 LYS B N 1
ATOM 7398 C CA . LYS B 1 210 ? 51.637 -31.533 7.353 1.00 18.09 210 LYS B CA 1
ATOM 7399 C C . LYS B 1 210 ? 51.733 -31.070 5.919 1.00 18.74 210 LYS B C 1
ATOM 7400 O O . LYS B 1 210 ? 50.778 -30.509 5.378 1.00 18.57 210 LYS B O 1
ATOM 7419 N N . MET B 1 211 ? 52.885 -31.301 5.276 1.00 16.43 211 MET B N 1
ATOM 7420 C CA . MET B 1 211 ? 53.135 -30.751 3.956 1.00 15.50 211 MET B CA 1
ATOM 7421 C C . MET B 1 211 ? 53.600 -31.814 2.988 1.00 17.24 211 MET B C 1
ATOM 7422 O O . MET B 1 211 ? 54.458 -32.644 3.341 1.00 17.78 211 MET B O 1
ATOM 7436 N N . ARG B 1 212 ? 53.076 -31.747 1.753 1.00 17.06 212 ARG B N 1
ATOM 7437 C CA . ARG B 1 212 ? 53.663 -32.410 0.591 1.00 16.82 212 ARG B CA 1
ATOM 7438 C C . ARG B 1 212 ? 53.953 -31.358 -0.454 1.00 18.39 212 ARG B C 1
ATOM 7439 O O . ARG B 1 212 ? 53.250 -30.335 -0.570 1.00 17.90 212 ARG B O 1
ATOM 7460 N N . VAL B 1 213 ? 54.996 -31.589 -1.254 1.00 15.51 213 VAL B N 1
ATOM 7461 C CA . VAL B 1 213 ? 55.470 -30.587 -2.191 1.00 16.65 213 VAL B CA 1
ATOM 7462 C C . VAL B 1 213 ? 55.757 -31.185 -3.562 1.00 17.29 213 VAL B C 1
ATOM 7463 O O . VAL B 1 213 ? 56.280 -32.305 -3.683 1.00 18.92 213 VAL B O 1
ATOM 7476 N N . TRP B 1 214 ? 55.454 -30.418 -4.577 1.00 16.72 214 TRP B N 1
ATOM 7477 C CA . TRP B 1 214 ? 55.924 -30.623 -5.939 1.00 17.05 214 TRP B CA 1
ATOM 7478 C C . TRP B 1 214 ? 56.847 -29.444 -6.216 1.00 17.02 214 TRP B C 1
ATOM 7479 O O . TRP B 1 214 ? 56.398 -28.293 -6.323 1.00 17.09 214 TRP B O 1
ATOM 7500 N N . GLU B 1 215 ? 58.149 -29.715 -6.295 1.00 15.68 215 GLU B N 1
ATOM 7501 C CA . GLU B 1 215 ? 59.130 -28.652 -6.477 1.00 17.35 215 GLU B CA 1
ATOM 7502 C C . GLU B 1 215 ? 59.359 -28.278 -7.917 1.00 18.10 215 GLU B C 1
ATOM 7503 O O . GLU B 1 215 ? 59.467 -29.140 -8.811 1.00 17.71 215 GLU B O 1
ATOM 7515 N N . ARG B 1 216 ? 59.519 -26.985 -8.139 1.00 17.32 216 ARG B N 1
ATOM 7516 C CA . ARG B 1 216 ? 59.995 -26.495 -9.411 1.00 16.99 216 ARG B CA 1
ATOM 7517 C C . ARG B 1 216 ? 61.346 -27.154 -9.701 1.00 15.82 216 ARG B C 1
ATOM 7518 O O . ARG B 1 216 ? 62.227 -27.168 -8.853 1.00 18.20 216 ARG B O 1
ATOM 7539 N N . GLY B 1 217 ? 61.470 -27.718 -10.900 1.00 17.91 217 GLY B N 1
ATOM 7540 C CA . GLY B 1 217 ? 62.764 -28.245 -11.301 1.00 17.62 217 GLY B CA 1
ATOM 7541 C C . GLY B 1 217 ? 63.196 -29.515 -10.641 1.00 19.15 217 GLY B C 1
ATOM 7542 O O . GLY B 1 217 ? 64.339 -29.948 -10.896 1.00 20.42 217 GLY B O 1
ATOM 7546 N N . ALA B 1 218 ? 62.438 -30.079 -9.732 1.00 18.26 218 ALA B N 1
ATOM 7547 C CA . ALA B 1 218 ? 62.842 -31.280 -8.996 1.00 16.84 218 ALA B CA 1
ATOM 7548 C C . ALA B 1 218 ? 61.741 -32.309 -8.815 1.00 17.14 218 ALA B C 1
ATOM 7549 O O . ALA B 1 218 ? 62.064 -33.475 -8.560 1.00 20.53 218 ALA B O 1
ATOM 7556 N N . GLY B 1 219 ? 60.452 -31.937 -8.864 1.00 17.49 219 GLY B N 1
ATOM 7557 C CA . GLY B 1 219 ? 59.377 -32.903 -8.745 1.00 18.23 219 GLY B CA 1
ATOM 7558 C C . GLY B 1 219 ? 59.051 -33.224 -7.313 1.00 17.66 219 GLY B C 1
ATOM 7559 O O . GLY B 1 219 ? 59.183 -32.380 -6.417 1.00 18.03 219 GLY B O 1
ATOM 7563 N N . ILE B 1 220 ? 58.669 -34.468 -7.047 1.00 18.50 220 ILE B N 1
ATOM 7564 C CA . ILE B 1 220 ? 58.339 -34.866 -5.703 1.00 17.67 220 ILE B CA 1
ATOM 7565 C C . ILE B 1 220 ? 59.606 -35.026 -4.894 1.00 19.64 220 ILE B C 1
ATOM 7566 O O . ILE B 1 220 ? 60.452 -35.872 -5.202 1.00 20.97 220 ILE B O 1
ATOM 7582 N N . THR B 1 221 ? 59.721 -34.239 -3.827 1.00 17.83 221 THR B N 1
ATOM 7583 C CA . THR B 1 221 ? 60.828 -34.343 -2.898 1.00 16.90 221 THR B CA 1
ATOM 7584 C C . THR B 1 221 ? 60.270 -34.657 -1.527 1.00 17.95 221 THR B C 1
ATOM 7585 O O . THR B 1 221 ? 59.068 -34.513 -1.252 1.00 18.61 221 THR B O 1
ATOM 7596 N N . LEU B 1 222 ? 61.146 -35.177 -0.692 1.00 18.33 222 LEU B N 1
ATOM 7597 C CA . LEU B 1 222 ? 60.743 -35.600 0.629 1.00 15.34 222 LEU B CA 1
ATOM 7598 C C . LEU B 1 222 ? 60.693 -34.460 1.624 1.00 17.72 222 LEU B C 1
ATOM 7599 O O . LEU B 1 222 ? 60.210 -34.658 2.744 1.00 17.78 222 LEU B O 1
ATOM 7615 N N . ALA B 1 223 ? 61.236 -33.302 1.269 1.00 17.28 223 ALA B N 1
ATOM 7616 C CA . ALA B 1 223 ? 61.297 -32.175 2.182 1.00 17.86 223 ALA B CA 1
ATOM 7617 C C . ALA B 1 223 ? 61.647 -30.945 1.367 1.00 19.42 223 ALA B C 1
ATOM 7618 O O . ALA B 1 223 ? 62.347 -31.043 0.357 1.00 17.70 223 ALA B O 1
ATOM 7625 N N . CYS B 1 224 ? 61.227 -29.762 1.832 1.00 18.72 224 CYS B N 1
ATOM 7626 C CA . CYS B 1 224 ? 61.626 -28.524 1.153 1.00 19.13 224 CYS B CA 1
ATOM 7627 C C . CYS B 1 224 ? 61.653 -27.439 2.217 1.00 17.71 224 CYS B C 1
ATOM 7628 O O . CYS B 1 224 ? 60.620 -27.171 2.817 1.00 18.47 224 CYS B O 1
ATOM 7636 N N . GLY B 1 225 ? 62.827 -26.873 2.484 1.00 16.87 225 GLY B N 1
ATOM 7637 C CA . GLY B 1 225 ? 62.944 -25.918 3.566 1.00 16.58 225 GLY B CA 1
ATOM 7638 C C . GLY B 1 225 ? 62.336 -24.574 3.221 1.00 17.57 225 GLY B C 1
ATOM 7639 O O . GLY B 1 225 ? 61.602 -23.990 4.036 1.00 16.50 225 GLY B O 1
ATOM 7643 N N . THR B 1 226 ? 62.642 -24.053 2.044 1.00 16.39 226 THR B N 1
ATOM 7644 C CA . THR B 1 226 ? 61.986 -22.806 1.667 1.00 15.66 226 THR B CA 1
ATOM 7645 C C . THR B 1 226 ? 60.481 -23.001 1.615 1.00 16.18 226 THR B C 1
ATOM 7646 O O . THR B 1 226 ? 59.724 -22.090 1.969 1.00 16.45 226 THR B O 1
ATOM 7657 N N . GLY B 1 227 ? 60.015 -24.160 1.122 1.00 13.59 227 GLY B N 1
ATOM 7658 C CA . GLY B 1 227 ? 58.578 -24.391 1.049 1.00 14.87 227 GLY B CA 1
ATOM 7659 C C . GLY B 1 227 ? 57.919 -24.491 2.412 1.00 16.95 227 GLY B C 1
ATOM 7660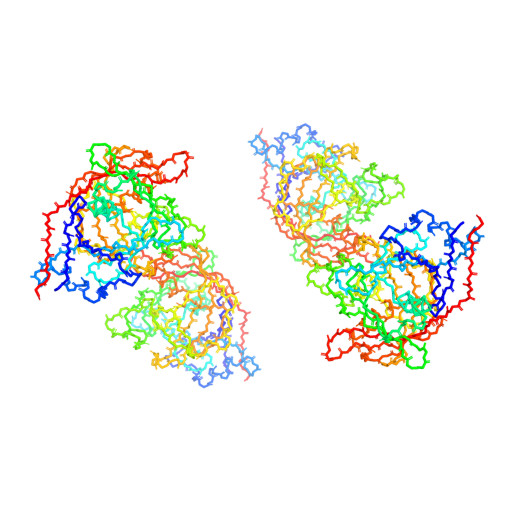 O O . GLY B 1 227 ? 56.750 -24.067 2.575 1.00 16.35 227 GLY B O 1
ATOM 7664 N N . ALA B 1 228 ? 58.584 -25.114 3.373 1.00 15.74 228 ALA B N 1
ATOM 7665 C CA . ALA B 1 228 ? 58.050 -25.146 4.731 1.00 14.25 228 ALA B CA 1
ATOM 7666 C C . ALA B 1 228 ? 57.960 -23.745 5.314 1.00 18.23 228 ALA B C 1
ATOM 7667 O O . ALA B 1 228 ? 56.984 -23.405 6.015 1.00 15.87 228 ALA B O 1
ATOM 7674 N N . CYS B 1 229 ? 58.990 -22.934 5.081 1.00 15.67 229 CYS B N 1
ATOM 7675 C CA . CYS B 1 229 ? 58.950 -21.541 5.494 1.00 16.71 229 CYS B CA 1
ATOM 7676 C C . CYS B 1 229 ? 57.778 -20.810 4.867 1.00 16.79 229 CYS B C 1
ATOM 7677 O O . CYS B 1 229 ? 57.003 -20.129 5.561 1.00 17.34 229 CYS B O 1
ATOM 7685 N N . ALA B 1 230 ? 57.629 -20.936 3.565 1.00 16.07 230 ALA B N 1
ATOM 7686 C CA . ALA B 1 230 ? 56.565 -20.248 2.861 1.00 16.37 230 ALA B CA 1
ATOM 7687 C C . ALA B 1 230 ? 55.226 -20.712 3.346 1.00 17.08 230 ALA B C 1
ATOM 7688 O O . ALA B 1 230 ? 54.279 -19.905 3.406 1.00 16.71 230 ALA B O 1
ATOM 7695 N N . SER B 1 231 ? 55.090 -22.010 3.633 1.00 15.62 231 SER B N 1
ATOM 7696 C CA . SER B 1 231 ? 53.802 -22.565 4.035 1.00 16.02 231 SER B CA 1
ATOM 7697 C C . SER B 1 231 ? 53.412 -22.061 5.411 1.00 15.89 231 SER B C 1
ATOM 7698 O O . SER B 1 231 ? 52.215 -21.812 5.656 1.00 16.63 231 SER B O 1
ATOM 7706 N N . LEU B 1 232 ? 54.373 -21.933 6.347 1.00 16.10 232 LEU B N 1
ATOM 7707 C CA . LEU B 1 232 ? 54.092 -21.344 7.634 1.00 15.68 232 LEU B CA 1
ATOM 7708 C C . LEU B 1 232 ? 53.651 -19.892 7.481 1.00 17.22 232 LEU B C 1
ATOM 7709 O O . LEU B 1 232 ? 52.658 -19.472 8.102 1.00 16.91 232 LEU B O 1
ATOM 7725 N N . VAL B 1 233 ? 54.330 -19.128 6.649 1.00 16.42 233 VAL B N 1
ATOM 7726 C CA . VAL B 1 233 ? 53.928 -17.756 6.409 1.00 16.67 233 VAL B CA 1
ATOM 7727 C C . VAL B 1 233 ? 52.518 -17.721 5.863 1.00 16.54 233 VAL B C 1
ATOM 7728 O O . VAL B 1 233 ? 51.695 -16.929 6.315 1.00 17.68 233 VAL B O 1
ATOM 7741 N N . ALA B 1 234 ? 52.234 -18.562 4.871 1.00 15.17 234 ALA B N 1
ATOM 7742 C CA . ALA B 1 234 ? 50.866 -18.622 4.337 1.00 15.33 234 ALA B CA 1
ATOM 7743 C C . ALA B 1 234 ? 49.857 -18.982 5.391 1.00 17.20 234 ALA B C 1
ATOM 7744 O O . ALA B 1 234 ? 48.708 -18.468 5.368 1.00 18.16 234 ALA B O 1
ATOM 7751 N N . ALA B 1 235 ? 50.177 -19.921 6.286 1.00 15.86 235 ALA B N 1
ATOM 7752 C CA . ALA B 1 235 ? 49.246 -20.290 7.336 1.00 16.37 235 ALA B CA 1
ATOM 7753 C C . ALA B 1 235 ? 48.991 -19.155 8.315 1.00 17.54 235 ALA B C 1
ATOM 7754 O O . ALA B 1 235 ? 47.848 -19.024 8.795 1.00 18.23 235 ALA B O 1
ATOM 7761 N N . VAL B 1 236 ? 50.005 -18.330 8.613 1.00 17.61 236 VAL B N 1
ATOM 7762 C CA . VAL B 1 236 ? 49.811 -17.169 9.480 1.00 17.47 236 VAL B CA 1
ATOM 7763 C C . VAL B 1 236 ? 48.954 -16.135 8.749 1.00 19.84 236 VAL B C 1
ATOM 7764 O O . VAL B 1 236 ? 47.948 -15.649 9.297 1.00 19.73 236 VAL B O 1
ATOM 7777 N N . LEU B 1 237 ? 49.290 -15.855 7.506 1.00 17.30 237 LEU B N 1
ATOM 7778 C CA . LEU B 1 237 ? 48.581 -14.816 6.738 1.00 18.76 237 LEU B CA 1
ATOM 7779 C C . LEU B 1 237 ? 47.110 -15.140 6.583 1.00 19.82 237 LEU B C 1
ATOM 7780 O O . LEU B 1 237 ? 46.287 -14.219 6.448 1.00 20.69 237 LEU B O 1
ATOM 7796 N N . THR B 1 238 ? 46.749 -16.412 6.493 1.00 18.57 238 THR B N 1
ATOM 7797 C CA . THR B 1 238 ? 45.346 -16.828 6.346 1.00 16.29 238 THR B CA 1
ATOM 7798 C C . THR B 1 238 ? 44.668 -17.101 7.673 1.00 17.93 238 THR B C 1
ATOM 7799 O O . THR B 1 238 ? 43.520 -17.583 7.688 1.00 18.54 238 THR B O 1
ATOM 7810 N N . GLY B 1 239 ? 45.354 -16.837 8.764 1.00 18.58 239 GLY B N 1
ATOM 7811 C CA . GLY B 1 239 ? 44.835 -17.033 10.105 1.00 17.42 239 GLY B CA 1
ATOM 7812 C C . GLY B 1 239 ? 44.714 -18.455 10.596 1.00 18.90 239 GLY B C 1
ATOM 7813 O O . GLY B 1 239 ? 44.100 -18.692 11.647 1.00 19.14 239 GLY B O 1
ATOM 7817 N N . ARG B 1 240 ? 45.343 -19.418 9.906 1.00 17.58 240 ARG B N 1
ATOM 7818 C CA . ARG B 1 240 ? 45.192 -20.821 10.227 1.00 18.26 240 ARG B CA 1
ATOM 7819 C C . ARG B 1 240 ? 46.219 -21.347 11.206 1.00 18.45 240 ARG B C 1
ATOM 7820 O O . ARG B 1 240 ? 45.973 -22.386 11.846 1.00 17.66 240 ARG B O 1
ATOM 7841 N N . SER B 1 241 ? 47.314 -20.617 11.402 1.00 17.91 241 SER B N 1
ATOM 7842 C CA . SER B 1 241 ? 48.364 -21.081 12.304 1.00 16.96 241 SER B CA 1
ATOM 7843 C C . SER B 1 241 ? 49.021 -19.956 13.075 1.00 18.74 241 SER B C 1
ATOM 7844 O O . SER B 1 241 ? 48.966 -18.784 12.698 1.00 18.43 241 SER B O 1
ATOM 7852 N N . ASP B 1 242 ? 49.718 -20.357 14.148 1.00 18.38 242 ASP B N 1
ATOM 7853 C CA . ASP B 1 242 ? 50.583 -19.466 14.896 1.00 19.01 242 ASP B CA 1
ATOM 7854 C C . ASP B 1 242 ? 51.927 -19.298 14.158 1.00 19.91 242 ASP B C 1
ATOM 7855 O O . ASP B 1 242 ? 52.189 -19.965 13.160 1.00 18.73 242 ASP B O 1
ATOM 7864 N N . ARG B 1 243 ? 52.779 -18.403 14.676 1.00 18.38 243 ARG B N 1
ATOM 7865 C CA . ARG B 1 243 ? 54.046 -18.083 14.019 1.00 19.48 243 ARG B CA 1
ATOM 7866 C C . ARG B 1 243 ? 55.159 -19.058 14.349 1.00 21.04 243 ARG B C 1
ATOM 7867 O O . ARG B 1 243 ? 56.242 -18.935 13.754 1.00 22.12 243 ARG B O 1
ATOM 7888 N N . LEU B 1 244 ? 54.931 -19.985 15.251 1.00 18.78 244 LEU B N 1
ATOM 7889 C CA . LEU B 1 244 ? 55.870 -21.037 15.579 1.00 19.43 244 LEU B CA 1
ATOM 7890 C C . LEU B 1 244 ? 55.174 -22.360 15.343 1.00 21.78 244 LEU B C 1
ATOM 7891 O O . LEU B 1 244 ? 54.125 -22.628 15.932 1.00 20.98 244 LEU B O 1
ATOM 7907 N N . ALA B 1 245 ? 55.721 -23.175 14.438 1.00 20.00 245 ALA B N 1
ATOM 7908 C CA . ALA B 1 245 ? 55.088 -24.443 14.171 1.00 18.68 245 ALA B CA 1
ATOM 7909 C C . ALA B 1 245 ? 56.116 -25.479 13.758 1.00 20.94 245 ALA B C 1
ATOM 7910 O O . ALA B 1 245 ? 57.201 -25.151 13.244 1.00 20.85 245 ALA B O 1
ATOM 7917 N N . THR B 1 246 ? 55.724 -26.724 13.908 1.00 19.03 246 THR B N 1
ATOM 7918 C CA . THR B 1 246 ? 56.388 -27.839 13.250 1.00 19.24 246 THR B CA 1
ATOM 7919 C C . THR B 1 246 ? 55.761 -28.031 11.891 1.00 20.48 246 THR B C 1
ATOM 7920 O O . THR B 1 246 ? 54.527 -27.997 11.768 1.00 19.34 246 THR B O 1
ATOM 7931 N N . VAL B 1 247 ? 56.574 -28.189 10.856 1.00 18.69 247 VAL B N 1
ATOM 7932 C CA . VAL B 1 247 ? 56.121 -28.645 9.560 1.00 19.08 247 VAL B CA 1
ATOM 7933 C C . VAL B 1 247 ? 56.615 -30.064 9.359 1.00 18.60 247 VAL B C 1
ATOM 7934 O O . VAL B 1 247 ? 57.838 -30.314 9.256 1.00 18.97 247 VAL B O 1
ATOM 7947 N N . GLU B 1 248 ? 55.670 -30.991 9.293 1.00 17.77 248 GLU B N 1
ATOM 7948 C CA . GLU B 1 248 ? 55.957 -32.400 9.101 1.00 18.97 248 GLU B CA 1
ATOM 7949 C C . GLU B 1 248 ? 56.000 -32.663 7.606 1.00 18.25 248 GLU B C 1
ATOM 7950 O O . GLU B 1 248 ? 54.995 -32.506 6.887 1.00 17.80 248 GLU B O 1
ATOM 7962 N N . LEU B 1 249 ? 57.136 -33.058 7.125 1.00 18.81 249 LEU B N 1
ATOM 7963 C CA . LEU B 1 249 ? 57.326 -33.401 5.737 1.00 16.57 249 LEU B CA 1
ATOM 7964 C C . LEU B 1 249 ? 57.466 -34.913 5.586 1.00 18.29 249 LEU B C 1
ATOM 7965 O O . LEU B 1 249 ? 57.698 -35.621 6.579 1.00 19.33 249 LEU B O 1
ATOM 7981 N N . PRO B 1 250 ? 57.380 -35.434 4.347 1.00 18.58 250 PRO B N 1
ATOM 7982 C CA . PRO B 1 250 ? 57.557 -36.896 4.206 1.00 19.55 250 PRO B CA 1
ATOM 7983 C C . PRO B 1 250 ? 58.869 -37.406 4.796 1.00 20.38 250 PRO B C 1
ATOM 7984 O O . PRO B 1 250 ? 58.894 -38.516 5.336 1.00 22.59 250 PRO B O 1
ATOM 7995 N N . GLY B 1 251 ? 59.936 -36.617 4.759 1.00 18.18 251 GLY B N 1
ATOM 7996 C CA . GLY B 1 251 ? 61.202 -37.020 5.360 1.00 19.07 251 GLY B CA 1
ATOM 7997 C C . GLY B 1 251 ? 61.443 -36.702 6.811 1.00 20.78 251 GLY B C 1
ATOM 7998 O O . GLY B 1 251 ? 62.495 -37.059 7.369 1.00 21.47 251 GLY B O 1
ATOM 8002 N N . GLY B 1 252 ? 60.498 -36.032 7.490 1.00 18.53 252 GLY B N 1
ATOM 8003 C CA . GLY B 1 252 ? 60.628 -35.681 8.866 1.00 18.78 252 GLY B CA 1
ATOM 8004 C C . GLY B 1 252 ? 60.285 -34.214 9.109 1.00 18.60 252 GLY B C 1
ATOM 8005 O O . GLY B 1 252 ? 59.777 -33.509 8.215 1.00 18.75 252 GLY B O 1
ATOM 8009 N N . PRO B 1 253 ? 60.481 -33.772 10.322 1.00 18.75 253 PRO B N 1
ATOM 8010 C CA . PRO B 1 253 ? 60.039 -32.427 10.733 1.00 17.59 253 PRO B CA 1
ATOM 8011 C C . PRO B 1 253 ? 61.069 -31.321 10.634 1.00 18.63 253 PRO B C 1
ATOM 8012 O O . PRO B 1 253 ? 62.254 -31.487 10.958 1.00 18.48 253 PRO B O 1
ATOM 8023 N N . LEU B 1 254 ? 60.564 -30.121 10.308 1.00 18.24 254 LEU B N 1
ATOM 8024 C CA . LEU B 1 254 ? 61.291 -28.870 10.492 1.00 17.48 254 LEU B CA 1
ATOM 8025 C C . LEU B 1 254 ? 60.572 -27.994 11.495 1.00 19.22 254 LEU B C 1
ATOM 8026 O O . LEU B 1 254 ? 59.339 -28.049 11.609 1.00 19.13 254 LEU B O 1
ATOM 8042 N N . GLU B 1 255 ? 61.321 -27.196 12.234 1.00 18.92 255 GLU B N 1
ATOM 8043 C CA . GLU B 1 255 ? 60.779 -26.202 13.145 1.00 18.79 255 GLU B CA 1
ATOM 8044 C C . GLU B 1 255 ? 60.919 -24.843 12.468 1.00 20.72 255 GLU B C 1
ATOM 8045 O O . GLU B 1 255 ? 62.032 -24.421 12.120 1.00 20.55 255 GLU B O 1
ATOM 8057 N N . ILE B 1 256 ? 59.800 -24.142 12.306 1.00 17.48 256 ILE B N 1
ATOM 8058 C CA . ILE B 1 256 ? 59.731 -22.873 11.587 1.00 19.70 256 ILE B CA 1
ATOM 8059 C C . ILE B 1 256 ? 59.205 -21.812 12.558 1.00 19.17 256 ILE B C 1
ATOM 8060 O O . ILE B 1 256 ? 58.226 -22.050 13.265 1.00 20.96 256 ILE B O 1
ATOM 8076 N N . GLU B 1 257 ? 59.842 -20.651 12.565 1.00 18.55 257 GLU B N 1
ATOM 8077 C CA . GLU B 1 257 ? 59.457 -19.529 13.416 1.00 20.01 257 GLU B CA 1
ATOM 8078 C C . GLU B 1 257 ? 59.467 -18.271 12.573 1.00 22.77 257 GLU B C 1
ATOM 8079 O O . GLU B 1 257 ? 60.497 -17.912 11.988 1.00 21.05 257 GLU B O 1
ATOM 8091 N N . TRP B 1 258 ? 58.338 -17.571 12.513 1.00 19.53 258 TRP B N 1
ATOM 8092 C CA . TRP B 1 258 ? 58.283 -16.269 11.862 1.00 19.27 258 TRP B CA 1
ATOM 8093 C C . TRP B 1 258 ? 58.404 -15.276 13.015 1.00 20.26 258 TRP B C 1
ATOM 8094 O O . TRP B 1 258 ? 57.443 -15.045 13.763 1.00 21.23 258 TRP B O 1
ATOM 8115 N N . SER B 1 259 ? 59.595 -14.752 13.226 1.00 20.09 259 SER B N 1
ATOM 8116 C CA . SER B 1 259 ? 59.874 -14.023 14.444 1.00 21.18 259 SER B CA 1
ATOM 8117 C C . SER B 1 259 ? 59.132 -12.694 14.487 1.00 24.19 259 SER B C 1
ATOM 8118 O O . SER B 1 259 ? 59.157 -11.919 13.548 1.00 24.54 259 SER B O 1
ATOM 8126 N N . GLU B 1 260 ? 58.513 -12.404 15.637 1.00 27.14 260 GLU B N 1
ATOM 8127 C CA . GLU B 1 260 ? 57.903 -11.091 15.825 1.00 30.73 260 GLU B CA 1
ATOM 8128 C C . GLU B 1 260 ? 58.935 -10.024 16.176 1.00 32.10 260 GLU B C 1
ATOM 8129 O O . GLU B 1 260 ? 58.597 -8.838 16.158 1.00 35.10 260 GLU B O 1
ATOM 8141 N N . VAL B 1 261 ? 60.173 -10.420 16.481 1.00 29.76 261 VAL B N 1
ATOM 8142 C CA . VAL B 1 261 ? 61.229 -9.462 16.829 1.00 31.88 261 VAL B CA 1
ATOM 8143 C C . VAL B 1 261 ? 61.710 -8.749 15.583 1.00 31.51 261 VAL B C 1
ATOM 8144 O O . VAL B 1 261 ? 61.799 -7.514 15.538 1.00 32.64 261 VAL B O 1
ATOM 8157 N N . ASP B 1 262 ? 62.025 -9.520 14.536 1.00 27.04 262 ASP B N 1
ATOM 8158 C CA . ASP B 1 262 ? 62.613 -8.985 13.321 1.00 27.30 262 ASP B CA 1
ATOM 8159 C C . ASP B 1 262 ? 61.861 -9.318 12.055 1.00 25.20 262 ASP B C 1
ATOM 8160 O O . ASP B 1 262 ? 62.304 -8.916 10.979 1.00 24.20 262 ASP B O 1
ATOM 8169 N N . GLN B 1 263 ? 60.720 -10.014 12.135 1.00 24.29 263 GLN B N 1
ATOM 8170 C CA . GLN B 1 263 ? 59.918 -10.406 10.985 1.00 23.80 263 GLN B CA 1
ATOM 8171 C C . GLN B 1 263 ? 60.625 -11.358 10.010 1.00 21.51 263 GLN B C 1
ATOM 8172 O O . GLN B 1 263 ? 60.147 -11.567 8.902 1.00 21.20 263 GLN B O 1
ATOM 8186 N N . ARG B 1 264 ? 61.759 -11.936 10.419 1.00 22.25 264 ARG B N 1
ATOM 8187 C CA . ARG B 1 264 ? 62.491 -12.903 9.610 1.00 20.81 264 ARG B CA 1
ATOM 8188 C C . ARG B 1 264 ? 62.023 -14.305 9.957 1.00 20.46 264 ARG B C 1
ATOM 8189 O O . ARG B 1 264 ? 61.450 -14.547 11.020 1.00 19.79 264 ARG B O 1
ATOM 8210 N N . ILE B 1 265 ? 62.261 -15.228 9.028 1.00 19.97 265 ILE B N 1
ATOM 8211 C CA . ILE B 1 265 ? 61.950 -16.641 9.213 1.00 20.29 265 ILE B CA 1
ATOM 8212 C C . ILE B 1 265 ? 63.180 -17.383 9.656 1.00 20.92 265 ILE B C 1
ATOM 8213 O O . ILE B 1 265 ? 64.249 -17.232 9.048 1.00 20.14 265 ILE B O 1
ATOM 8229 N N . TYR B 1 266 ? 63.030 -18.205 10.690 1.00 19.77 266 TYR B N 1
ATOM 8230 C CA . TYR B 1 266 ? 64.062 -19.102 11.187 1.00 18.18 266 TYR B CA 1
ATOM 8231 C C . TYR B 1 266 ? 63.611 -20.540 10.984 1.00 21.73 266 TYR B C 1
ATOM 8232 O O . TYR B 1 266 ? 62.453 -20.884 11.303 1.00 21.92 266 TYR B O 1
ATOM 8250 N N . MET B 1 267 ? 64.487 -21.364 10.390 1.00 17.83 267 MET B N 1
ATOM 8251 C CA . MET B 1 267 ? 64.203 -22.745 10.013 1.00 16.43 267 MET B CA 1
ATOM 8252 C C . MET B 1 267 ? 65.221 -23.639 10.662 1.00 19.62 267 MET B C 1
ATOM 8253 O O . MET B 1 267 ? 66.424 -23.417 10.458 1.00 20.95 267 MET B O 1
ATOM 8267 N N . THR B 1 268 ? 64.793 -24.578 11.505 1.00 17.27 268 THR B N 1
ATOM 8268 C CA . THR B 1 268 ? 65.729 -25.476 12.158 1.00 18.05 268 THR B CA 1
ATOM 8269 C C . THR B 1 268 ? 65.491 -26.919 11.765 1.00 19.69 268 THR B C 1
ATOM 8270 O O . THR B 1 268 ? 64.349 -27.394 11.792 1.00 19.45 268 THR B O 1
ATOM 8281 N N . GLY B 1 269 ? 66.558 -27.636 11.393 1.00 18.37 269 GLY B N 1
ATOM 8282 C CA . GLY B 1 269 ? 66.416 -29.004 10.976 1.00 19.23 269 GLY B CA 1
ATOM 8283 C C . GLY B 1 269 ? 67.787 -29.647 10.880 1.00 19.19 269 GLY B C 1
ATOM 8284 O O . GLY B 1 269 ? 68.813 -28.980 11.052 1.00 18.32 269 GLY B O 1
ATOM 8288 N N . PRO B 1 270 ? 67.805 -30.906 10.481 1.00 18.04 270 PRO B N 1
ATOM 8289 C CA . PRO B 1 270 ? 69.045 -31.690 10.430 1.00 19.37 270 PRO B CA 1
ATOM 8290 C C . PRO B 1 270 ? 69.729 -31.625 9.081 1.00 18.34 270 PRO B C 1
ATOM 8291 O O . PRO B 1 270 ? 69.193 -31.126 8.110 1.00 18.32 270 PRO B O 1
ATOM 8302 N N . ALA B 1 271 ? 70.967 -32.160 9.068 1.00 19.21 271 ALA B N 1
ATOM 8303 C CA . ALA B 1 271 ? 71.638 -32.380 7.794 1.00 18.25 271 ALA B CA 1
ATOM 8304 C C . ALA B 1 271 ? 72.466 -33.641 8.019 1.00 20.59 271 ALA B C 1
ATOM 8305 O O . ALA B 1 271 ? 73.007 -33.821 9.114 1.00 25.95 271 ALA B O 1
ATOM 8312 N N . ASP B 1 272 ? 72.531 -34.509 7.022 1.00 18.92 272 ASP B N 1
ATOM 8313 C CA . ASP B 1 272 ? 73.175 -35.809 7.175 1.00 20.16 272 ASP B CA 1
ATOM 8314 C C . ASP B 1 272 ? 74.139 -36.050 6.029 1.00 17.85 272 ASP B C 1
ATOM 8315 O O . ASP B 1 272 ? 73.757 -35.972 4.872 1.00 18.84 272 ASP B O 1
ATOM 8324 N N . ARG B 1 273 ? 75.387 -36.365 6.366 1.00 18.81 273 ARG B N 1
ATOM 8325 C CA . ARG B 1 273 ? 76.350 -36.766 5.357 1.00 21.92 273 ARG B CA 1
ATOM 8326 C C . ARG B 1 273 ? 76.229 -38.260 5.094 1.00 20.77 273 ARG B C 1
ATOM 8327 O O . ARG B 1 273 ? 76.340 -39.057 6.027 1.00 23.89 273 ARG B O 1
ATOM 8348 N N . VAL B 1 274 ? 76.066 -38.629 3.835 1.00 19.05 274 VAL B N 1
ATOM 8349 C CA . VAL B 1 274 ? 75.781 -40.011 3.470 1.00 20.77 274 VAL B CA 1
ATOM 8350 C C . VAL B 1 274 ? 77.047 -40.742 3.021 1.00 23.73 274 VAL B C 1
ATOM 8351 O O . VAL B 1 274 ? 77.369 -41.806 3.555 1.00 22.80 274 VAL B O 1
ATOM 8364 N N . PHE B 1 275 ? 77.723 -40.195 2.012 1.00 20.86 275 PHE B N 1
ATOM 8365 C CA . PHE B 1 275 ? 78.909 -40.854 1.449 1.00 22.25 275 PHE B CA 1
ATOM 8366 C C . PHE B 1 275 ? 79.725 -39.828 0.679 1.00 22.08 275 PHE B C 1
ATOM 8367 O O . PHE B 1 275 ? 79.255 -38.760 0.314 1.00 20.49 275 PHE B O 1
ATOM 8384 N N . THR B 1 276 ? 80.995 -40.176 0.417 1.00 22.09 276 THR B N 1
ATOM 8385 C CA . THR B 1 276 ? 81.856 -39.368 -0.421 1.00 22.43 276 THR B CA 1
ATOM 8386 C C . THR B 1 276 ? 82.214 -40.186 -1.636 1.00 23.29 276 THR B C 1
ATOM 8387 O O . THR B 1 276 ? 82.265 -41.419 -1.554 1.00 27.10 276 THR B O 1
ATOM 8398 N N . GLY B 1 277 ? 82.388 -39.525 -2.764 1.00 20.16 277 GLY B N 1
ATOM 8399 C CA . GLY B 1 277 ? 82.548 -40.220 -4.026 1.00 24.08 277 GLY B CA 1
ATOM 8400 C C . GLY B 1 277 ? 83.431 -39.469 -4.985 1.00 22.28 277 GLY B C 1
ATOM 8401 O O . GLY B 1 277 ? 83.788 -38.306 -4.781 1.00 23.04 277 GLY B O 1
ATOM 8405 N N . LYS B 1 278 ? 83.777 -40.162 -6.058 1.00 23.95 278 LYS B N 1
ATOM 8406 C CA . LYS B 1 278 ? 84.541 -39.599 -7.164 1.00 23.76 278 LYS B CA 1
ATOM 8407 C C . LYS B 1 278 ? 83.996 -40.144 -8.451 1.00 25.41 278 LYS B C 1
ATOM 8408 O O . LYS B 1 278 ? 83.830 -41.357 -8.596 1.00 24.61 278 LYS B O 1
ATOM 8427 N N . LEU B 1 279 ? 83.688 -39.260 -9.390 1.00 26.30 279 LEU B N 1
ATOM 8428 C CA . LEU B 1 279 ? 83.154 -39.685 -10.668 1.00 29.92 279 LEU B CA 1
ATOM 8429 C C . LEU B 1 279 ? 84.214 -40.382 -11.500 1.00 36.96 279 LEU B C 1
ATOM 8430 O O . LEU B 1 279 ? 85.340 -39.906 -11.607 1.00 37.71 279 LEU B O 1
ATOM 8446 N N . HIS B 1 280 ? 83.854 -41.497 -12.119 1.00 40.19 280 HIS B N 1
ATOM 8447 C CA . HIS B 1 280 ? 84.811 -42.253 -12.930 1.00 52.06 280 HIS B CA 1
ATOM 8448 C C . HIS B 1 280 ? 85.368 -41.505 -14.138 1.00 55.95 280 HIS B C 1
ATOM 8449 O O . HIS B 1 280 ? 84.728 -41.390 -15.174 1.00 60.35 280 HIS B O 1
ATOM 8463 N N . ALA C 1 2 ? 82.519 55.617 6.487 1.00 47.96 2 ALA C N 1
ATOM 8464 C CA . ALA C 1 2 ? 83.760 54.859 6.334 1.00 52.35 2 ALA C CA 1
ATOM 8465 C C . ALA C 1 2 ? 83.678 53.971 5.089 1.00 46.91 2 ALA C C 1
ATOM 8466 O O . ALA C 1 2 ? 84.653 53.335 4.709 1.00 48.44 2 ALA C O 1
ATOM 8472 N N . ILE C 1 3 ? 82.512 53.945 4.452 1.00 38.82 3 ILE C N 1
ATOM 8473 C CA . ILE C 1 3 ? 82.257 53.050 3.326 1.00 32.30 3 ILE C CA 1
ATOM 8474 C C . ILE C 1 3 ? 82.613 53.787 2.037 1.00 30.58 3 ILE C C 1
ATOM 8475 O O . ILE C 1 3 ? 82.037 54.844 1.751 1.00 29.64 3 ILE C O 1
ATOM 8491 N N . GLU C 1 4 ? 83.533 53.217 1.254 1.00 28.42 4 GLU C N 1
ATOM 8492 C CA . GLU C 1 4 ? 83.884 53.707 -0.074 1.00 25.15 4 GLU C CA 1
ATOM 8493 C C . GLU C 1 4 ? 83.061 52.958 -1.108 1.00 25.77 4 GLU C C 1
ATOM 8494 O O . GLU C 1 4 ? 82.777 51.771 -0.946 1.00 24.12 4 GLU C O 1
ATOM 8506 N N . PHE C 1 5 ? 82.660 53.661 -2.169 1.00 23.43 5 PHE C N 1
ATOM 8507 C CA . PHE C 1 5 ? 81.774 53.081 -3.160 1.00 22.16 5 PHE C CA 1
ATOM 8508 C C . PHE C 1 5 ? 81.997 53.786 -4.501 1.00 21.31 5 PHE C C 1
ATOM 8509 O O . PHE C 1 5 ? 82.573 54.865 -4.576 1.00 21.50 5 PHE C O 1
ATOM 8526 N N . THR C 1 6 ? 81.525 53.153 -5.558 1.00 21.83 6 THR C N 1
ATOM 8527 C CA . THR C 1 6 ? 81.568 53.751 -6.878 1.00 20.31 6 THR C CA 1
ATOM 8528 C C . THR C 1 6 ? 80.155 53.696 -7.444 1.00 19.48 6 THR C C 1
ATOM 8529 O O . THR C 1 6 ? 79.498 52.661 -7.349 1.00 21.53 6 THR C O 1
ATOM 8540 N N . LYS C 1 7 ? 79.685 54.813 -7.983 1.00 19.79 7 LYS C N 1
ATOM 8541 C CA . LYS C 1 7 ? 78.349 54.856 -8.578 1.00 18.98 7 LYS C CA 1
ATOM 8542 C C . LYS C 1 7 ? 78.465 54.558 -10.067 1.00 17.95 7 LYS C C 1
ATOM 8543 O O . LYS C 1 7 ? 79.305 55.137 -10.766 1.00 20.24 7 LYS C O 1
ATOM 8562 N N . TYR C 1 8 ? 77.647 53.614 -10.527 1.00 18.37 8 TYR C N 1
ATOM 8563 C CA . TYR C 1 8 ? 77.546 53.204 -11.915 1.00 19.40 8 TYR C CA 1
ATOM 8564 C C . TYR C 1 8 ? 76.078 53.282 -12.347 1.00 18.15 8 TYR C C 1
ATOM 8565 O O . TYR C 1 8 ? 75.168 53.245 -11.526 1.00 19.69 8 TYR C O 1
ATOM 8583 N N . HIS C 1 9 ? 75.872 53.299 -13.664 1.00 19.21 9 HIS C N 1
ATOM 8584 C CA . HIS C 1 9 ? 74.549 53.001 -14.207 1.00 17.71 9 HIS C CA 1
ATOM 8585 C C . HIS C 1 9 ? 74.728 52.223 -15.508 1.00 18.67 9 HIS C C 1
ATOM 8586 O O . HIS C 1 9 ? 75.705 52.402 -16.223 1.00 20.39 9 HIS C O 1
ATOM 8600 N N . GLY C 1 10 ? 73.737 51.376 -15.792 1.00 19.09 10 GLY C N 1
ATOM 8601 C CA . GLY C 1 10 ? 73.603 50.662 -17.046 1.00 19.44 10 GLY C CA 1
ATOM 8602 C C . GLY C 1 10 ? 72.284 51.137 -17.632 1.00 18.37 10 GLY C C 1
ATOM 8603 O O . GLY C 1 10 ? 71.216 50.755 -17.165 1.00 18.57 10 GLY C O 1
ATOM 8607 N N . LEU C 1 11 ? 72.409 52.046 -18.624 1.00 20.86 11 LEU C N 1
ATOM 8608 C CA . LEU C 1 11 ? 71.224 52.637 -19.258 1.00 19.22 11 LEU C CA 1
ATOM 8609 C C . LEU C 1 11 ? 70.334 53.345 -18.246 1.00 19.76 11 LEU C C 1
ATOM 8610 O O . LEU C 1 11 ? 69.104 53.358 -18.381 1.00 19.84 11 LEU C O 1
ATOM 8626 N N . GLY C 1 12 ? 70.955 53.979 -17.260 1.00 19.19 12 GLY C N 1
ATOM 8627 C CA . GLY C 1 12 ? 70.228 54.725 -16.261 1.00 19.53 12 GLY C CA 1
ATOM 8628 C C . GLY C 1 12 ? 69.633 53.918 -15.130 1.00 19.03 12 GLY C C 1
ATOM 8629 O O . GLY C 1 12 ? 69.014 54.507 -14.228 1.00 19.06 12 GLY C O 1
ATOM 8633 N N . ASN C 1 13 ? 69.753 52.583 -15.152 1.00 18.87 13 ASN C N 1
ATOM 8634 C CA . ASN C 1 13 ? 69.476 51.731 -13.996 1.00 17.60 13 ASN C CA 1
ATOM 8635 C C . ASN C 1 13 ? 70.735 51.809 -13.141 1.00 17.67 13 ASN C C 1
ATOM 8636 O O . ASN C 1 13 ? 71.806 51.387 -13.565 1.00 17.45 13 ASN C O 1
ATOM 8647 N N . ASP C 1 14 ? 70.640 52.485 -11.999 1.00 18.58 14 ASP C N 1
ATOM 8648 C CA . ASP C 1 14 ? 71.842 52.969 -11.321 1.00 16.92 14 ASP C CA 1
ATOM 8649 C C . ASP C 1 14 ? 72.078 52.230 -9.994 1.00 17.31 14 ASP C C 1
ATOM 8650 O O . ASP C 1 14 ? 71.162 51.814 -9.303 1.00 18.17 14 ASP C O 1
ATOM 8659 N N . PHE C 1 15 ? 73.381 52.048 -9.693 1.00 18.21 15 PHE C N 1
ATOM 8660 C CA . PHE C 1 15 ? 73.807 51.159 -8.620 1.00 19.09 15 PHE C CA 1
ATOM 8661 C C . PHE C 1 15 ? 75.011 51.731 -7.875 1.00 16.77 15 PHE C C 1
ATOM 8662 O O . PHE C 1 15 ? 75.837 52.460 -8.422 1.00 17.98 15 PHE C O 1
ATOM 8679 N N . ILE C 1 16 ? 75.042 51.383 -6.598 1.00 17.76 16 ILE C N 1
ATOM 8680 C CA . ILE C 1 16 ? 76.191 51.616 -5.729 1.00 18.23 16 ILE C CA 1
ATOM 8681 C C . ILE C 1 16 ? 76.996 50.313 -5.721 1.00 18.33 16 ILE C C 1
ATOM 8682 O O . ILE C 1 16 ? 76.486 49.282 -5.282 1.00 19.80 16 ILE C O 1
ATOM 8698 N N . LEU C 1 17 ? 78.234 50.370 -6.221 1.00 19.62 17 LEU C N 1
ATOM 8699 C CA . LEU C 1 17 ? 79.110 49.207 -6.266 1.00 19.91 17 LEU C CA 1
ATOM 8700 C C . LEU C 1 17 ? 80.090 49.285 -5.074 1.00 20.63 17 LEU C C 1
ATOM 8701 O O . LEU C 1 17 ? 80.677 50.338 -4.802 1.00 21.16 17 LEU C O 1
ATOM 8717 N N . ILE C 1 18 ? 80.230 48.164 -4.376 1.00 20.47 18 ILE C N 1
ATOM 8718 C CA . ILE C 1 18 ? 81.112 48.076 -3.206 1.00 20.73 18 ILE C CA 1
ATOM 8719 C C . ILE C 1 18 ? 82.129 46.979 -3.481 1.00 20.84 18 ILE C C 1
ATOM 8720 O O . ILE C 1 18 ? 81.761 45.871 -3.857 1.00 21.21 18 ILE C O 1
ATOM 8736 N N . ASP C 1 19 ? 83.407 47.299 -3.269 1.00 21.87 19 ASP C N 1
ATOM 8737 C CA . ASP C 1 19 ? 84.494 46.305 -3.340 1.00 22.62 19 ASP C CA 1
ATOM 8738 C C . ASP C 1 19 ? 84.417 45.478 -2.048 1.00 25.59 19 ASP C C 1
ATOM 8739 O O . ASP C 1 19 ? 84.839 45.942 -0.980 1.00 25.12 19 ASP C O 1
ATOM 8748 N N . ASN C 1 20 ? 83.912 44.256 -2.147 1.00 21.75 20 ASN C N 1
ATOM 8749 C CA . ASN C 1 20 ? 83.713 43.367 -1.020 1.00 21.97 20 ASN C CA 1
ATOM 8750 C C . ASN C 1 20 ? 84.633 42.135 -1.132 1.00 22.47 20 ASN C C 1
ATOM 8751 O O . ASN C 1 20 ? 84.300 41.063 -0.640 1.00 23.58 20 ASN C O 1
ATOM 8762 N N . ARG C 1 21 ? 85.731 42.293 -1.828 1.00 23.55 21 ARG C N 1
ATOM 8763 C CA . ARG C 1 21 ? 86.637 41.164 -2.063 1.00 25.05 21 ARG C CA 1
ATOM 8764 C C . ARG C 1 21 ? 87.326 40.717 -0.786 1.00 25.72 21 ARG C C 1
ATOM 8765 O O . ARG C 1 21 ? 87.811 39.581 -0.733 1.00 26.84 21 ARG C O 1
ATOM 8786 N N . ALA C 1 22 ? 87.312 41.544 0.245 1.00 25.22 22 ALA C N 1
ATOM 8787 C CA . ALA C 1 22 ? 87.995 41.218 1.503 1.00 28.69 22 ALA C CA 1
ATOM 8788 C C . ALA C 1 22 ? 87.245 40.186 2.332 1.00 30.85 22 ALA C C 1
ATOM 8789 O O . ALA C 1 22 ? 87.819 39.656 3.284 1.00 34.31 22 ALA C O 1
ATOM 8796 N N . SER C 1 23 ? 85.990 39.870 2.018 1.00 27.99 23 SER C N 1
ATOM 8797 C CA . SER C 1 23 ? 85.204 38.989 2.871 1.00 26.81 23 SER C CA 1
ATOM 8798 C C . SER C 1 23 ? 83.992 38.484 2.119 1.00 31.25 23 SER C C 1
ATOM 8799 O O . SER C 1 23 ? 83.470 39.175 1.242 1.00 30.12 23 SER C O 1
ATOM 8807 N N . LYS C 1 24 ? 83.517 37.289 2.498 1.00 31.47 24 LYS C N 1
ATOM 8808 C CA . LYS C 1 24 ? 82.241 36.780 2.009 1.00 33.12 24 LYS C CA 1
ATOM 8809 C C . LYS C 1 24 ? 81.049 37.448 2.662 1.00 30.98 24 LYS C C 1
ATOM 8810 O O . LYS C 1 24 ? 79.922 37.321 2.149 1.00 33.79 24 LYS C O 1
ATOM 8829 N N . THR C 1 25 ? 81.244 38.163 3.773 1.00 33.12 25 THR C N 1
ATOM 8830 C CA . THR C 1 25 ? 80.145 38.854 4.433 1.00 31.25 25 THR C CA 1
ATOM 8831 C C . THR C 1 25 ? 79.943 40.221 3.795 1.00 31.06 25 THR C C 1
ATOM 8832 O O . THR C 1 25 ? 80.873 41.021 3.784 1.00 30.12 25 THR C O 1
ATOM 8843 N N . PRO C 1 26 ? 78.759 40.528 3.251 1.00 31.19 26 PRO C N 1
ATOM 8844 C CA . PRO C 1 26 ? 78.546 41.881 2.715 1.00 29.60 26 PRO C CA 1
ATOM 8845 C C . PRO C 1 26 ? 78.834 42.950 3.752 1.00 28.91 26 PRO C C 1
ATOM 8846 O O . PRO C 1 26 ? 78.470 42.818 4.924 1.00 30.42 26 PRO C O 1
ATOM 8857 N N . ALA C 1 27 ? 79.429 44.055 3.288 1.00 26.38 27 ALA C N 1
ATOM 8858 C CA . ALA C 1 27 ? 79.826 45.150 4.169 1.00 29.15 27 ALA C CA 1
ATOM 8859 C C . ALA C 1 27 ? 78.659 45.940 4.753 1.00 29.47 27 ALA C C 1
ATOM 8860 O O . ALA C 1 27 ? 78.866 46.707 5.699 1.00 30.55 27 ALA C O 1
ATOM 8867 N N . ILE C 1 28 ? 77.456 45.808 4.211 1.00 25.25 28 ILE C N 1
ATOM 8868 C CA . ILE C 1 28 ? 76.286 46.515 4.719 1.00 27.89 28 ILE C CA 1
ATOM 8869 C C . ILE C 1 28 ? 75.101 45.580 4.814 1.00 25.18 28 ILE C C 1
ATOM 8870 O O . ILE C 1 28 ? 74.981 44.603 4.061 1.00 26.56 28 ILE C O 1
ATOM 8886 N N . THR C 1 29 ? 74.202 45.888 5.723 1.00 25.30 29 THR C N 1
ATOM 8887 C CA . THR C 1 29 ? 73.000 45.116 5.878 1.00 25.25 29 THR C CA 1
ATOM 8888 C C . THR C 1 29 ? 71.946 45.580 4.872 1.00 24.81 29 THR C C 1
ATOM 8889 O O . THR C 1 29 ? 72.052 46.669 4.292 1.00 23.96 29 THR C O 1
ATOM 8900 N N . PRO C 1 30 ? 70.925 44.795 4.674 1.00 24.42 30 PRO C N 1
ATOM 8901 C CA . PRO C 1 30 ? 69.807 45.262 3.821 1.00 23.87 30 PRO C CA 1
ATOM 8902 C C . PRO C 1 30 ? 69.169 46.529 4.317 1.00 26.06 30 PRO C C 1
ATOM 8903 O O . PRO C 1 30 ? 68.867 47.404 3.498 1.00 23.32 30 PRO C O 1
ATOM 8914 N N . GLU C 1 31 ? 69.062 46.711 5.641 1.00 24.61 31 GLU C N 1
ATOM 8915 C CA . GLU C 1 31 ? 68.492 47.941 6.165 1.00 24.86 31 GLU C CA 1
ATOM 8916 C C . GLU C 1 31 ? 69.339 49.152 5.798 1.00 23.46 31 GLU C C 1
ATOM 8917 O O . GLU C 1 31 ? 68.814 50.196 5.423 1.00 24.17 31 GLU C O 1
ATOM 8929 N N . LYS C 1 32 ? 70.660 49.038 5.918 1.00 23.83 32 LYS C N 1
ATOM 8930 C CA . LYS C 1 32 ? 71.551 50.124 5.535 1.00 23.51 32 LYS C CA 1
ATOM 8931 C C . LYS C 1 32 ? 71.498 50.346 4.018 1.00 24.08 32 LYS C C 1
ATOM 8932 O O . LYS C 1 32 ? 71.656 51.476 3.544 1.00 23.38 32 LYS C O 1
ATOM 8951 N N . ALA C 1 33 ? 71.288 49.284 3.248 1.00 23.92 33 ALA C N 1
ATOM 8952 C CA . ALA C 1 33 ? 71.201 49.465 1.797 1.00 22.36 33 ALA C CA 1
ATOM 8953 C C . ALA C 1 33 ? 69.977 50.304 1.435 1.00 21.84 33 ALA C C 1
ATOM 8954 O O . ALA C 1 33 ? 70.041 51.130 0.507 1.00 21.72 33 ALA C O 1
ATOM 8961 N N . VAL C 1 34 ? 68.874 50.119 2.154 1.00 20.88 34 VAL C N 1
ATOM 8962 C CA . VAL C 1 34 ? 67.688 50.944 1.927 1.00 20.28 34 VAL C CA 1
ATOM 8963 C C . VAL C 1 34 ? 68.038 52.401 2.169 1.00 21.87 34 VAL C C 1
ATOM 8964 O O . VAL C 1 34 ? 67.681 53.293 1.385 1.00 21.85 34 VAL C O 1
ATOM 8977 N N . GLU C 1 35 ? 68.732 52.662 3.281 1.00 21.23 35 GLU C N 1
ATOM 8978 C CA . GLU C 1 35 ? 69.143 54.022 3.599 1.00 20.48 35 GLU C CA 1
ATOM 8979 C C . GLU C 1 35 ? 70.050 54.588 2.528 1.00 20.64 35 GLU C C 1
ATOM 8980 O O . GLU C 1 35 ? 69.890 55.745 2.131 1.00 22.11 35 GLU C O 1
ATOM 8992 N N . MET C 1 36 ? 71.014 53.798 2.037 1.00 19.52 36 MET C N 1
ATOM 8993 C CA . MET C 1 36 ? 71.963 54.319 1.079 1.00 18.60 36 MET C CA 1
ATOM 8994 C C . MET C 1 36 ? 71.288 54.554 -0.281 1.00 19.48 36 MET C C 1
ATOM 8995 O O . MET C 1 36 ? 71.695 55.459 -1.034 1.00 18.38 36 MET C O 1
ATOM 9009 N N . CYS C 1 37 ? 70.322 53.735 -0.622 1.00 20.03 37 CYS C N 1
ATOM 9010 C CA . CYS C 1 37 ? 69.616 53.898 -1.903 1.00 18.88 37 CYS C CA 1
ATOM 9011 C C . CYS C 1 37 ? 68.612 55.042 -1.894 1.00 19.64 37 CYS C C 1
ATOM 9012 O O . CYS C 1 37 ? 68.093 55.391 -2.967 1.00 19.05 37 CYS C O 1
ATOM 9020 N N . ASP C 1 38 ? 68.275 55.576 -0.724 1.00 18.94 38 ASP C N 1
ATOM 9021 C CA . ASP C 1 38 ? 67.283 56.652 -0.670 1.00 19.96 38 ASP C CA 1
ATOM 9022 C C . ASP C 1 38 ? 67.822 57.854 -1.460 1.00 18.86 38 ASP C C 1
ATOM 9023 O O . ASP C 1 38 ? 68.939 58.302 -1.254 1.00 18.54 38 ASP C O 1
ATOM 9032 N N . ARG C 1 39 ? 67.003 58.355 -2.410 1.00 20.77 39 ARG C N 1
ATOM 9033 C CA . ARG C 1 39 ? 67.546 59.364 -3.323 1.00 21.01 39 ARG C CA 1
ATOM 9034 C C . ARG C 1 39 ? 67.786 60.713 -2.654 1.00 20.09 39 ARG C C 1
ATOM 9035 O O . ARG C 1 39 ? 68.682 61.468 -3.064 1.00 22.64 39 ARG C O 1
ATOM 9056 N N . HIS C 1 40 ? 67.028 61.015 -1.611 1.00 20.45 40 HIS C N 1
ATOM 9057 C CA . HIS C 1 40 ? 67.159 62.312 -0.969 1.00 19.34 40 HIS C CA 1
ATOM 9058 C C . HIS C 1 40 ? 68.011 62.276 0.284 1.00 19.96 40 HIS C C 1
ATOM 9059 O O . HIS C 1 40 ? 68.768 63.201 0.538 1.00 20.00 40 HIS C O 1
ATOM 9073 N N . PHE C 1 41 ? 67.895 61.204 1.079 1.00 20.75 41 PHE C N 1
ATOM 9074 C CA . PHE C 1 41 ? 68.607 61.110 2.345 1.00 19.92 41 PHE C CA 1
ATOM 9075 C C . PHE C 1 41 ? 69.875 60.292 2.266 1.00 20.16 41 PHE C C 1
ATOM 9076 O O . PHE C 1 41 ? 70.707 60.378 3.170 1.00 21.57 41 PHE C O 1
ATOM 9093 N N . GLY C 1 42 ? 70.090 59.577 1.167 1.00 20.53 42 GLY C N 1
ATOM 9094 C CA . GLY C 1 42 ? 71.257 58.764 0.983 1.00 18.99 42 GLY C CA 1
ATOM 9095 C C . GLY C 1 42 ? 72.003 59.120 -0.288 1.00 19.24 42 GLY C C 1
ATOM 9096 O O . GLY C 1 42 ? 72.070 60.295 -0.711 1.00 20.26 42 GLY C O 1
ATOM 9100 N N . ILE C 1 43 ? 72.643 58.105 -0.866 1.00 19.40 43 ILE C N 1
ATOM 9101 C CA . ILE C 1 43 ? 73.376 58.295 -2.108 1.00 19.22 43 ILE C CA 1
ATOM 9102 C C . ILE C 1 43 ? 72.401 58.330 -3.286 1.00 18.59 43 ILE C C 1
ATOM 9103 O O . ILE C 1 43 ? 72.556 59.149 -4.211 1.00 19.66 43 ILE C O 1
ATOM 9119 N N . GLY C 1 44 ? 71.486 57.392 -3.311 1.00 18.31 44 GLY C N 1
ATOM 9120 C CA . GLY C 1 44 ? 70.444 57.296 -4.329 1.00 18.82 44 GLY C CA 1
ATOM 9121 C C . GLY C 1 44 ? 70.834 56.287 -5.387 1.00 17.77 44 GLY C C 1
ATOM 9122 O O . GLY C 1 44 ? 71.844 56.464 -6.056 1.00 19.51 44 GLY C O 1
ATOM 9126 N N . ALA C 1 45 ? 70.049 55.207 -5.483 1.00 17.88 45 ALA C N 1
ATOM 9127 C CA . ALA C 1 45 ? 70.316 54.141 -6.444 1.00 17.69 45 ALA C CA 1
ATOM 9128 C C . ALA C 1 45 ? 69.135 53.195 -6.483 1.00 17.12 45 ALA C C 1
ATOM 9129 O O . ALA C 1 45 ? 68.287 53.172 -5.600 1.00 16.46 45 ALA C O 1
ATOM 9136 N N . ASP C 1 46 ? 69.113 52.364 -7.543 1.00 16.60 46 ASP C N 1
ATOM 9137 C CA . ASP C 1 46 ? 68.137 51.294 -7.643 1.00 17.90 46 ASP C CA 1
ATOM 9138 C C . ASP C 1 46 ? 68.595 50.050 -6.883 1.00 18.41 46 ASP C C 1
ATOM 9139 O O . ASP C 1 46 ? 67.786 49.170 -6.622 1.00 17.72 46 ASP C O 1
ATOM 9148 N N . GLY C 1 47 ? 69.888 49.992 -6.535 1.00 17.10 47 GLY C N 1
ATOM 9149 C CA . GLY C 1 47 ? 70.382 48.840 -5.780 1.00 18.05 47 GLY C CA 1
ATOM 9150 C C . GLY C 1 47 ? 71.817 49.050 -5.338 1.00 17.30 47 GLY C C 1
ATOM 9151 O O . GLY C 1 47 ? 72.535 49.931 -5.818 1.00 18.82 47 GLY C O 1
ATOM 9155 N N . VAL C 1 48 ? 72.231 48.167 -4.427 1.00 17.78 48 VAL C N 1
ATOM 9156 C CA . VAL C 1 48 ? 73.630 48.046 -3.997 1.00 16.63 48 VAL C CA 1
ATOM 9157 C C . VAL C 1 48 ? 74.125 46.707 -4.503 1.00 17.74 48 VAL C C 1
ATOM 9158 O O . VAL C 1 48 ? 73.458 45.678 -4.307 1.00 18.21 48 VAL C O 1
ATOM 9171 N N . ILE C 1 49 ? 75.301 46.722 -5.116 1.00 19.51 49 ILE C N 1
ATOM 9172 C CA . ILE C 1 49 ? 75.910 45.542 -5.688 1.00 19.15 49 ILE C CA 1
ATOM 9173 C C . ILE C 1 49 ? 77.266 45.330 -5.022 1.00 19.62 49 ILE C C 1
ATOM 9174 O O . ILE C 1 49 ? 78.109 46.231 -5.014 1.00 19.32 49 ILE C O 1
ATOM 9190 N N . PHE C 1 50 ? 77.489 44.104 -4.549 1.00 21.96 50 PHE C N 1
ATOM 9191 C CA . PHE C 1 50 ? 78.733 43.719 -3.892 1.00 20.69 50 PHE C CA 1
ATOM 9192 C C . PHE C 1 50 ? 79.564 42.843 -4.808 1.00 20.85 50 PHE C C 1
ATOM 9193 O O . PHE C 1 50 ? 79.081 41.809 -5.284 1.00 21.41 50 PHE C O 1
ATOM 9210 N N . ALA C 1 51 ? 80.832 43.244 -4.993 1.00 21.24 51 ALA C N 1
ATOM 9211 C CA . ALA C 1 51 ? 81.849 42.439 -5.653 1.00 21.22 51 ALA C CA 1
ATOM 9212 C C . ALA C 1 51 ? 82.459 41.566 -4.560 1.00 22.05 51 ALA C C 1
ATOM 9213 O O . ALA C 1 51 ? 83.201 42.068 -3.698 1.00 23.69 51 ALA C O 1
ATOM 9220 N N . LEU C 1 52 ? 82.156 40.291 -4.596 1.00 21.47 52 LEU C N 1
ATOM 9221 C CA . LEU C 1 52 ? 82.437 39.325 -3.539 1.00 24.17 52 LEU C CA 1
ATOM 9222 C C . LEU C 1 52 ? 83.415 38.280 -4.047 1.00 23.78 52 LEU C C 1
ATOM 9223 O O . LEU C 1 52 ? 83.637 38.125 -5.263 1.00 22.96 52 LEU C O 1
ATOM 9239 N N . PRO C 1 53 ? 84.061 37.563 -3.128 1.00 24.42 53 PRO C N 1
ATOM 9240 C CA . PRO C 1 53 ? 84.970 36.496 -3.547 1.00 25.38 53 PRO C CA 1
ATOM 9241 C C . PRO C 1 53 ? 84.252 35.397 -4.337 1.00 23.87 53 PRO C C 1
ATOM 9242 O O . PRO C 1 53 ? 83.072 35.092 -4.115 1.00 27.17 53 PRO C O 1
ATOM 9253 N N . GLY C 1 54 ? 85.009 34.810 -5.268 1.00 26.72 54 GLY C N 1
ATOM 9254 C CA . GLY C 1 54 ? 84.487 33.710 -6.068 1.00 29.10 54 GLY C CA 1
ATOM 9255 C C . GLY C 1 54 ? 84.118 32.504 -5.226 1.00 34.13 54 GLY C C 1
ATOM 9256 O O . GLY C 1 54 ? 84.666 32.284 -4.146 1.00 36.13 54 GLY C O 1
ATOM 9260 N N . GLU C 1 55 ? 83.184 31.702 -5.750 1.00 35.67 55 GLU C N 1
ATOM 9261 C CA . GLU C 1 55 ? 82.668 30.507 -5.090 1.00 41.04 55 GLU C CA 1
ATOM 9262 C C . GLU C 1 55 ? 82.669 29.389 -6.112 1.00 45.17 55 GLU C C 1
ATOM 9263 O O . GLU C 1 55 ? 82.180 29.589 -7.224 1.00 41.04 55 GLU C O 1
ATOM 9275 N N . ASN C 1 56 ? 83.165 28.205 -5.738 1.00 48.50 56 ASN C N 1
ATOM 9276 C CA . ASN C 1 56 ? 83.005 27.015 -6.585 1.00 49.95 56 ASN C CA 1
ATOM 9277 C C . ASN C 1 56 ? 83.543 27.258 -7.992 1.00 44.71 56 ASN C C 1
ATOM 9278 O O . ASN C 1 56 ? 82.873 26.999 -8.991 1.00 45.05 56 ASN C O 1
ATOM 9289 N N . GLY C 1 57 ? 84.756 27.789 -8.055 1.00 40.65 57 GLY C N 1
ATOM 9290 C CA . GLY C 1 57 ? 85.470 27.935 -9.289 1.00 39.39 57 GLY C CA 1
ATOM 9291 C C . GLY C 1 57 ? 85.276 29.255 -10.000 1.00 41.09 57 GLY C C 1
ATOM 9292 O O . GLY C 1 57 ? 86.060 29.571 -10.901 1.00 40.32 57 GLY C O 1
ATOM 9296 N N . THR C 1 58 ? 84.251 30.032 -9.646 1.00 36.39 58 THR C N 1
ATOM 9297 C CA . THR C 1 58 ? 84.045 31.277 -10.375 1.00 31.94 58 THR C CA 1
ATOM 9298 C C . THR C 1 58 ? 85.124 32.286 -9.991 1.00 29.65 58 THR C C 1
ATOM 9299 O O . THR C 1 58 ? 85.827 32.147 -8.979 1.00 31.34 58 THR C O 1
ATOM 9310 N N . ASP C 1 59 ? 85.245 33.335 -10.803 1.00 26.67 59 ASP C N 1
ATOM 9311 C CA . ASP C 1 59 ? 86.215 34.389 -10.510 1.00 23.54 59 ASP C CA 1
ATOM 9312 C C . ASP C 1 59 ? 85.749 35.288 -9.368 1.00 26.23 59 ASP C C 1
ATOM 9313 O O . ASP C 1 59 ? 86.560 35.755 -8.560 1.00 26.37 59 ASP C O 1
ATOM 9322 N N . TYR C 1 60 ? 84.468 35.637 -9.347 1.00 22.91 60 TYR C N 1
ATOM 9323 C CA . TYR C 1 60 ? 83.907 36.522 -8.337 1.00 23.52 60 TYR C CA 1
ATOM 9324 C C . TYR C 1 60 ? 82.468 36.107 -8.098 1.00 23.74 60 TYR C C 1
ATOM 9325 O O . TYR C 1 60 ? 81.933 35.237 -8.790 1.00 24.78 60 TYR C O 1
ATOM 9343 N N . THR C 1 61 ? 81.861 36.684 -7.057 1.00 22.47 61 THR C N 1
ATOM 9344 C CA . THR C 1 61 ? 80.438 36.512 -6.786 1.00 22.11 61 THR C CA 1
ATOM 9345 C C . THR C 1 61 ? 79.782 37.880 -6.780 1.00 21.99 61 THR C C 1
ATOM 9346 O O . THR C 1 61 ? 80.388 38.888 -6.405 1.00 21.84 61 THR C O 1
ATOM 9357 N N . MET C 1 62 ? 78.523 37.903 -7.229 1.00 20.49 62 MET C N 1
ATOM 9358 C CA . MET C 1 62 ? 77.710 39.102 -7.145 1.00 23.98 62 MET C CA 1
ATOM 9359 C C . MET C 1 62 ? 76.546 38.836 -6.204 1.00 21.16 62 MET C C 1
ATOM 9360 O O . MET C 1 62 ? 75.825 37.838 -6.352 1.00 21.42 62 MET C O 1
ATOM 9374 N N . ARG C 1 63 ? 76.368 39.710 -5.224 1.00 19.82 63 ARG C N 1
ATOM 9375 C CA . ARG C 1 63 ? 75.095 39.818 -4.525 1.00 20.06 63 ARG C CA 1
ATOM 9376 C C . ARG C 1 63 ? 74.602 41.244 -4.703 1.00 18.97 63 ARG C C 1
ATOM 9377 O O . ARG C 1 63 ? 75.377 42.171 -4.893 1.00 20.18 63 ARG C O 1
ATOM 9398 N N . ILE C 1 64 ? 73.278 41.377 -4.751 1.00 19.35 64 ILE C N 1
ATOM 9399 C CA . ILE C 1 64 ? 72.643 42.666 -4.995 1.00 20.82 64 ILE C CA 1
ATOM 9400 C C . ILE C 1 64 ? 71.487 42.804 -4.016 1.00 19.34 64 ILE C C 1
ATOM 9401 O O . ILE C 1 64 ? 70.759 41.850 -3.761 1.00 19.68 64 ILE C O 1
ATOM 9417 N N . PHE C 1 65 ? 71.331 43.997 -3.429 1.00 18.06 65 PHE C N 1
ATOM 9418 C CA . PHE C 1 65 ? 70.145 44.357 -2.689 1.00 19.08 65 PHE C CA 1
ATOM 9419 C C . PHE C 1 65 ? 69.378 45.406 -3.499 1.00 17.79 65 PHE C C 1
ATOM 9420 O O . PHE C 1 65 ? 69.978 46.381 -3.959 1.00 18.37 65 PHE C O 1
ATOM 9437 N N . ASN C 1 66 ? 68.074 45.177 -3.696 1.00 18.72 66 ASN C N 1
ATOM 9438 C CA . ASN C 1 66 ? 67.216 46.193 -4.307 1.00 18.03 66 ASN C CA 1
ATOM 9439 C C . ASN C 1 66 ? 67.155 47.401 -3.367 1.00 19.53 66 ASN C C 1
ATOM 9440 O O . ASN C 1 66 ? 67.457 47.303 -2.176 1.00 18.63 66 ASN C O 1
ATOM 9451 N N . SER C 1 67 ? 66.636 48.527 -3.881 1.00 18.32 67 SER C N 1
ATOM 9452 C CA . SER C 1 67 ? 66.519 49.729 -3.059 1.00 18.69 67 SER C CA 1
ATOM 9453 C C . SER C 1 67 ? 65.497 49.557 -1.941 1.00 17.19 67 SER C C 1
ATOM 9454 O O . SER C 1 67 ? 65.525 50.344 -0.985 1.00 19.45 67 SER C O 1
ATOM 9462 N N . ASP C 1 68 ? 64.636 48.536 -1.995 1.00 17.23 68 ASP C N 1
ATOM 9463 C CA . ASP C 1 68 ? 63.756 48.190 -0.880 1.00 18.01 68 ASP C CA 1
ATOM 9464 C C . ASP C 1 68 ? 64.376 47.224 0.133 1.00 18.89 68 ASP C C 1
ATOM 9465 O O . ASP C 1 68 ? 63.700 46.841 1.107 1.00 20.39 68 ASP C O 1
ATOM 9474 N N . GLY C 1 69 ? 65.617 46.815 -0.066 1.00 19.97 69 GLY C N 1
ATOM 9475 C CA . GLY C 1 69 ? 66.301 45.923 0.855 1.00 19.92 69 GLY C CA 1
ATOM 9476 C C . GLY C 1 69 ? 66.208 44.449 0.514 1.00 21.46 69 GLY C C 1
ATOM 9477 O O . GLY C 1 69 ? 66.987 43.650 1.068 1.00 21.82 69 GLY C O 1
ATOM 9481 N N . SER C 1 70 ? 65.315 44.054 -0.374 1.00 18.65 70 SER C N 1
ATOM 9482 C CA . SER C 1 70 ? 65.165 42.653 -0.757 1.00 18.85 70 SER C CA 1
ATOM 9483 C C . SER C 1 70 ? 66.320 42.229 -1.634 1.00 20.08 70 SER C C 1
ATOM 9484 O O . SER C 1 70 ? 66.952 43.053 -2.293 1.00 20.89 70 SER C O 1
ATOM 9492 N N . GLU C 1 71 ? 66.632 40.927 -1.609 1.00 19.84 71 GLU C N 1
ATOM 9493 C CA . GLU C 1 71 ? 67.793 40.440 -2.339 1.00 20.21 71 GLU C CA 1
ATOM 9494 C C . GLU C 1 71 ? 67.315 39.592 -3.511 1.00 20.48 71 GLU C C 1
ATOM 9495 O O . GLU C 1 71 ? 66.875 38.442 -3.318 1.00 21.66 71 GLU C O 1
ATOM 9507 N N . PRO C 1 72 ? 67.341 40.127 -4.742 1.00 19.64 72 PRO C N 1
ATOM 9508 C CA . PRO C 1 72 ? 66.965 39.350 -5.926 1.00 20.26 72 PRO C CA 1
ATOM 9509 C C . PRO C 1 72 ? 68.101 38.459 -6.402 1.00 20.85 72 PRO C C 1
ATOM 9510 O O . PRO C 1 72 ? 69.246 38.564 -5.985 1.00 21.27 72 PRO C O 1
ATOM 9521 N N . GLU C 1 73 ? 67.735 37.567 -7.332 1.00 21.43 73 GLU C N 1
ATOM 9522 C CA . GLU C 1 73 ? 68.638 36.494 -7.754 1.00 21.85 73 GLU C CA 1
ATOM 9523 C C . GLU C 1 73 ? 69.600 36.889 -8.847 1.00 23.50 73 GLU C C 1
ATOM 9524 O O . GLU C 1 73 ? 70.632 36.215 -9.030 1.00 22.45 73 GLU C O 1
ATOM 9536 N N . MET C 1 74 ? 69.319 37.948 -9.607 1.00 19.15 74 MET C N 1
ATOM 9537 C CA . MET C 1 74 ? 70.182 38.333 -10.693 1.00 20.15 74 MET C CA 1
ATOM 9538 C C . MET C 1 74 ? 69.801 39.753 -11.087 1.00 21.22 74 MET C C 1
ATOM 9539 O O . MET C 1 74 ? 68.730 40.247 -10.725 1.00 20.10 74 MET C O 1
ATOM 9553 N N . CYS C 1 75 ? 70.678 40.368 -11.856 1.00 19.69 75 CYS C N 1
ATOM 9554 C CA . CYS C 1 75 ? 70.528 41.708 -12.403 1.00 17.92 75 CYS C CA 1
ATOM 9555 C C . CYS C 1 75 ? 71.466 41.895 -13.576 1.00 20.60 75 CYS C C 1
ATOM 9556 O O . CYS C 1 75 ? 72.687 41.905 -13.401 1.00 19.97 75 CYS C O 1
ATOM 9563 N N . GLY C 1 76 ? 70.883 42.094 -14.765 1.00 18.82 76 GLY C N 1
ATOM 9564 C CA . GLY C 1 76 ? 71.668 42.209 -15.962 1.00 17.78 76 GLY C CA 1
ATOM 9565 C C . GLY C 1 76 ? 72.402 43.523 -16.097 1.00 19.44 76 GLY C C 1
ATOM 9566 O O . GLY C 1 76 ? 73.596 43.547 -16.441 1.00 19.05 76 GLY C O 1
ATOM 9570 N N . ASN C 1 77 ? 71.726 44.656 -15.828 1.00 18.22 77 ASN C N 1
ATOM 9571 C CA . ASN C 1 77 ? 72.423 45.943 -15.888 1.00 18.90 77 ASN C CA 1
ATOM 9572 C C . ASN C 1 77 ? 73.518 45.973 -14.821 1.00 19.14 77 ASN C C 1
ATOM 9573 O O . ASN C 1 77 ? 74.614 46.477 -15.062 1.00 20.90 77 ASN C O 1
ATOM 9584 N N . GLY C 1 78 ? 73.214 45.374 -13.680 1.00 20.03 78 GLY C N 1
ATOM 9585 C CA . GLY C 1 78 ? 74.163 45.334 -12.590 1.00 20.94 78 GLY C CA 1
ATOM 9586 C C . GLY C 1 78 ? 75.378 44.479 -12.890 1.00 21.21 78 GLY C C 1
ATOM 9587 O O . GLY C 1 78 ? 76.489 44.823 -12.452 1.00 20.52 78 GLY C O 1
ATOM 9591 N N . ILE C 1 79 ? 75.188 43.339 -13.574 1.00 20.75 79 ILE C N 1
ATOM 9592 C CA . ILE C 1 79 ? 76.323 42.487 -13.966 1.00 20.55 79 ILE C CA 1
ATOM 9593 C C . ILE C 1 79 ? 77.246 43.238 -14.900 1.00 20.46 79 ILE C C 1
ATOM 9594 O O . ILE C 1 79 ? 78.480 43.091 -14.832 1.00 20.46 79 ILE C O 1
ATOM 9610 N N . ARG C 1 80 ? 76.700 44.016 -15.851 1.00 18.97 80 ARG C N 1
ATOM 9611 C CA . ARG C 1 80 ? 77.539 44.788 -16.739 1.00 20.98 80 ARG C CA 1
ATOM 9612 C C . ARG C 1 80 ? 78.350 45.814 -15.945 1.00 20.61 80 ARG C C 1
ATOM 9613 O O . ARG C 1 80 ? 79.540 45.976 -16.165 1.00 21.63 80 ARG C O 1
ATOM 9634 N N . CYS C 1 81 ? 77.708 46.477 -14.974 1.00 20.01 81 CYS C N 1
ATOM 9635 C CA . CYS C 1 81 ? 78.464 47.459 -14.210 1.00 22.59 81 CYS C CA 1
ATOM 9636 C C . CYS C 1 81 ? 79.515 46.764 -13.357 1.00 21.06 81 CYS C C 1
ATOM 9637 O O . CYS C 1 81 ? 80.635 47.274 -13.202 1.00 21.05 81 CYS C O 1
ATOM 9645 N N . LEU C 1 82 ? 79.125 45.643 -12.740 1.00 20.56 82 LEU C N 1
ATOM 9646 C CA . LEU C 1 82 ? 80.089 44.856 -11.958 1.00 21.58 82 LEU C CA 1
ATOM 9647 C C . LEU C 1 82 ? 81.299 44.444 -12.789 1.00 21.45 82 LEU C C 1
ATOM 9648 O O . LEU C 1 82 ? 82.438 44.526 -12.312 1.00 20.98 82 LEU C O 1
ATOM 9664 N N . ALA C 1 83 ? 81.092 43.997 -14.030 1.00 22.08 83 ALA C N 1
ATOM 9665 C CA . ALA C 1 83 ? 82.241 43.615 -14.856 1.00 22.92 83 ALA C CA 1
ATOM 9666 C C . ALA C 1 83 ? 83.182 44.784 -15.078 1.00 22.83 83 ALA C C 1
ATOM 9667 O O . ALA C 1 83 ? 84.422 44.634 -15.056 1.00 23.95 83 ALA C O 1
ATOM 9674 N N . ALA C 1 84 ? 82.630 45.968 -15.349 1.00 22.27 84 ALA C N 1
ATOM 9675 C CA . ALA C 1 84 ? 83.424 47.164 -15.533 1.00 24.85 84 ALA C CA 1
ATOM 9676 C C . ALA C 1 84 ? 84.167 47.533 -14.260 1.00 23.34 84 ALA C C 1
ATOM 9677 O O . ALA C 1 84 ? 85.359 47.868 -14.304 1.00 24.89 84 ALA C O 1
ATOM 9684 N N . PHE C 1 85 ? 83.505 47.370 -13.121 1.00 23.25 85 PHE C N 1
ATOM 9685 C CA . PHE C 1 85 ? 84.115 47.663 -11.821 1.00 23.40 85 PHE C CA 1
ATOM 9686 C C . PHE C 1 85 ? 85.238 46.674 -11.543 1.00 23.59 85 PHE C C 1
ATOM 9687 O O . PHE C 1 85 ? 86.309 47.077 -11.070 1.00 24.72 85 PHE C O 1
ATOM 9704 N N . LEU C 1 86 ? 85.008 45.379 -11.805 1.00 23.18 86 LEU C N 1
ATOM 9705 C CA . LEU C 1 86 ? 86.063 44.383 -11.550 1.00 23.57 86 LEU C CA 1
ATOM 9706 C C . LEU C 1 86 ? 87.265 44.658 -12.423 1.00 26.66 86 LEU C C 1
ATOM 9707 O O . LEU C 1 86 ? 88.434 44.560 -11.974 1.00 25.15 86 LEU C O 1
ATOM 9723 N N . ALA C 1 87 ? 87.036 45.080 -13.666 1.00 23.76 87 ALA C N 1
ATOM 9724 C CA . ALA C 1 87 ? 88.166 45.371 -14.532 1.00 26.47 87 ALA C CA 1
ATOM 9725 C C . ALA C 1 87 ? 88.956 46.548 -13.990 1.00 27.16 87 ALA C C 1
ATOM 9726 O O . ALA C 1 87 ? 90.193 46.537 -14.005 1.00 29.54 87 ALA C O 1
ATOM 9733 N N . ASP C 1 88 ? 88.261 47.548 -13.440 1.00 26.85 88 ASP C N 1
ATOM 9734 C CA . ASP C 1 88 ? 88.986 48.639 -12.779 1.00 29.95 88 ASP C CA 1
ATOM 9735 C C . ASP C 1 88 ? 89.741 48.141 -11.560 1.00 28.73 88 ASP C C 1
ATOM 9736 O O . ASP C 1 88 ? 90.909 48.526 -11.358 1.00 30.41 88 ASP C O 1
ATOM 9745 N N . LEU C 1 89 ? 89.125 47.299 -10.740 1.00 27.42 89 LEU C N 1
ATOM 9746 C CA . LEU C 1 89 ? 89.811 46.852 -9.525 1.00 29.58 89 LEU C CA 1
ATOM 9747 C C . LEU C 1 89 ? 91.054 46.039 -9.889 1.00 29.84 89 LEU C C 1
ATOM 9748 O O . LEU C 1 89 ? 92.102 46.163 -9.239 1.00 31.71 89 LEU C O 1
ATOM 9764 N N . GLU C 1 90 ? 90.962 45.218 -10.937 1.00 28.29 90 GLU C N 1
ATOM 9765 C CA . GLU C 1 90 ? 92.069 44.368 -11.323 1.00 29.60 90 GLU C CA 1
ATOM 9766 C C . GLU C 1 90 ? 93.152 45.190 -11.987 1.00 33.41 90 GLU C C 1
ATOM 9767 O O . GLU C 1 90 ? 94.351 44.943 -11.773 1.00 34.47 90 GLU C O 1
ATOM 9779 N N . GLY C 1 91 ? 92.759 46.205 -12.757 1.00 33.48 91 GLY C N 1
ATOM 9780 C CA . GLY C 1 91 ? 93.725 47.082 -13.385 1.00 35.31 91 GLY C CA 1
ATOM 9781 C C . GLY C 1 91 ? 94.625 46.305 -14.324 1.00 39.04 91 GLY C C 1
ATOM 9782 O O . GLY C 1 91 ? 94.179 45.431 -15.070 1.00 37.35 91 GLY C O 1
ATOM 9786 N N . LEU C 1 92 ? 95.934 46.608 -14.274 1.00 43.29 92 LEU C N 1
ATOM 9787 C CA . LEU C 1 92 ? 96.883 45.962 -15.172 1.00 42.36 92 LEU C CA 1
ATOM 9788 C C . LEU C 1 92 ? 97.064 44.474 -14.884 1.00 42.67 92 LEU C C 1
ATOM 9789 O O . LEU C 1 92 ? 97.571 43.751 -15.745 1.00 45.86 92 LEU C O 1
ATOM 9805 N N . SER C 1 93 ? 96.611 43.987 -13.731 1.00 38.48 93 SER C N 1
ATOM 9806 C CA . SER C 1 93 ? 96.647 42.563 -13.424 1.00 36.53 93 SER C CA 1
ATOM 9807 C C . SER C 1 93 ? 95.571 41.751 -14.134 1.00 38.19 93 SER C C 1
ATOM 9808 O O . SER C 1 93 ? 95.557 40.520 -14.018 1.00 36.87 93 SER C O 1
ATOM 9816 N N . ARG C 1 94 ? 94.647 42.399 -14.841 1.00 39.59 94 ARG C N 1
ATOM 9817 C CA . ARG C 1 94 ? 93.613 41.651 -15.550 1.00 37.87 94 ARG C CA 1
ATOM 9818 C C . ARG C 1 94 ? 94.228 40.915 -16.732 1.00 37.72 94 ARG C C 1
ATOM 9819 O O . ARG C 1 94 ? 94.932 41.530 -17.543 1.00 39.82 94 ARG C O 1
ATOM 9840 N N . ASN C 1 95 ? 93.926 39.615 -16.846 1.00 37.82 95 ASN C N 1
ATOM 9841 C CA . ASN C 1 95 ? 94.500 38.745 -17.873 1.00 42.00 95 ASN C CA 1
ATOM 9842 C C . ASN C 1 95 ? 93.451 38.052 -18.737 1.00 40.92 95 ASN C C 1
ATOM 9843 O O . ASN C 1 95 ? 93.709 36.973 -19.273 1.00 40.68 95 ASN C O 1
ATOM 9854 N N . LYS C 1 96 ? 92.262 38.634 -18.867 1.00 39.88 96 LYS C N 1
ATOM 9855 C CA . LYS C 1 96 ? 91.177 37.988 -19.590 1.00 38.35 96 LYS C CA 1
ATOM 9856 C C . LYS C 1 96 ? 90.099 39.035 -19.808 1.00 35.38 96 LYS C C 1
ATOM 9857 O O . LYS C 1 96 ? 90.081 40.069 -19.139 1.00 32.29 96 LYS C O 1
ATOM 9876 N N . ASP C 1 97 ? 89.233 38.770 -20.783 1.00 36.44 97 ASP C N 1
ATOM 9877 C CA . ASP C 1 97 ? 88.148 39.681 -21.143 1.00 37.04 97 ASP C CA 1
ATOM 9878 C C . ASP C 1 97 ? 86.801 39.205 -20.619 1.00 34.30 97 ASP C C 1
ATOM 9879 O O . ASP C 1 97 ? 85.793 39.890 -20.817 1.00 33.07 97 ASP C O 1
ATOM 9888 N N . THR C 1 98 ? 86.746 38.066 -19.961 1.00 32.11 98 THR C N 1
ATOM 9889 C CA . THR C 1 98 ? 85.497 37.553 -19.442 1.00 29.92 98 THR C CA 1
ATOM 9890 C C . THR C 1 98 ? 85.680 37.202 -17.985 1.00 32.45 98 THR C C 1
ATOM 9891 O O . THR C 1 98 ? 86.771 36.804 -17.570 1.00 33.86 98 THR C O 1
ATOM 9902 N N . TYR C 1 99 ? 84.610 37.325 -17.207 1.00 26.74 99 TYR C N 1
ATOM 9903 C CA . TYR C 1 99 ? 84.558 36.862 -15.832 1.00 26.53 99 TYR C CA 1
ATOM 9904 C C . TYR C 1 99 ? 83.424 35.865 -15.696 1.00 28.94 99 TYR C C 1
ATOM 9905 O O . TYR C 1 99 ? 82.335 36.064 -16.259 1.00 27.83 99 TYR C O 1
ATOM 9923 N N . ARG C 1 100 ? 83.653 34.802 -14.936 1.00 26.70 100 ARG C N 1
ATOM 9924 C CA . ARG C 1 100 ? 82.617 33.892 -14.523 1.00 26.60 100 ARG C CA 1
ATOM 9925 C C . ARG C 1 100 ? 82.182 34.328 -13.139 1.00 25.42 100 ARG C C 1
ATOM 9926 O O . ARG C 1 100 ? 83.006 34.398 -12.209 1.00 25.63 100 ARG C O 1
ATOM 9947 N N . ILE C 1 101 ? 80.914 34.704 -13.020 1.00 21.84 101 ILE C N 1
ATOM 9948 C CA . ILE C 1 101 ? 80.406 35.325 -11.808 1.00 24.45 101 ILE C CA 1
ATOM 9949 C C . ILE C 1 101 ? 79.344 34.430 -11.201 1.00 24.42 101 ILE C C 1
ATOM 9950 O O . ILE C 1 101 ? 78.335 34.115 -11.847 1.00 23.21 101 ILE C O 1
ATOM 9966 N N . HIS C 1 102 ? 79.509 34.098 -9.923 1.00 21.11 102 HIS C N 1
ATOM 9967 C CA . HIS C 1 102 ? 78.523 33.311 -9.217 1.00 23.72 102 HIS C CA 1
ATOM 9968 C C . HIS C 1 102 ? 77.400 34.226 -8.738 1.00 23.37 102 HIS C C 1
ATOM 9969 O O . HIS C 1 102 ? 77.669 35.279 -8.162 1.00 22.69 102 HIS C O 1
ATOM 9983 N N . THR C 1 103 ? 76.156 33.846 -9.006 1.00 23.91 103 THR C N 1
ATOM 9984 C CA . THR C 1 103 ? 74.981 34.563 -8.544 1.00 22.17 103 THR C CA 1
ATOM 9985 C C . THR C 1 103 ? 74.013 33.560 -7.950 1.00 22.90 103 THR C C 1
ATOM 9986 O O . THR C 1 103 ? 74.146 32.342 -8.139 1.00 23.92 103 THR C O 1
ATOM 9997 N N . LEU C 1 104 ? 73.015 34.072 -7.241 1.00 20.95 104 LEU C N 1
ATOM 9998 C CA . LEU C 1 104 ? 71.950 33.202 -6.752 1.00 24.24 104 LEU C CA 1
ATOM 9999 C C . LEU C 1 104 ? 71.242 32.444 -7.869 1.00 28.03 104 LEU C C 1
ATOM 10000 O O . LEU C 1 104 ? 70.682 31.375 -7.616 1.00 29.12 104 LEU C O 1
ATOM 10016 N N . ALA C 1 105 ? 71.201 33.006 -9.073 1.00 24.47 105 ALA C N 1
ATOM 10017 C CA . ALA C 1 105 ? 70.586 32.360 -10.224 1.00 25.55 105 ALA C CA 1
ATOM 10018 C C . ALA C 1 105 ? 71.485 31.353 -10.923 1.00 27.05 105 ALA C C 1
ATOM 10019 O O . ALA C 1 105 ? 71.009 30.656 -11.823 1.00 32.14 105 ALA C O 1
ATOM 10026 N N . GLY C 1 106 ? 72.772 31.264 -10.573 1.00 24.89 106 GLY C N 1
ATOM 10027 C CA . GLY C 1 106 ? 73.722 30.420 -11.280 1.00 23.83 106 GLY C CA 1
ATOM 10028 C C . GLY C 1 106 ? 74.892 31.233 -11.799 1.00 24.12 106 GLY C C 1
ATOM 10029 O O . GLY C 1 106 ? 75.069 32.399 -11.454 1.00 23.60 106 GLY C O 1
ATOM 10033 N N . VAL C 1 107 ? 75.723 30.603 -12.626 1.00 25.24 107 VAL C N 1
ATOM 10034 C CA . VAL C 1 107 ? 76.902 31.281 -13.142 1.00 23.88 107 VAL C CA 1
ATOM 10035 C C . VAL C 1 107 ? 76.517 32.155 -14.329 1.00 23.42 107 VAL C C 1
ATOM 10036 O O . VAL C 1 107 ? 75.838 31.696 -15.264 1.00 23.93 107 VAL C O 1
ATOM 10049 N N . ILE C 1 108 ? 76.964 33.400 -14.295 1.00 23.03 108 ILE C N 1
ATOM 10050 C CA . ILE C 1 108 ? 76.693 34.410 -15.305 1.00 22.78 108 ILE C CA 1
ATOM 10051 C C . ILE C 1 108 ? 78.037 34.906 -15.802 1.00 24.70 108 ILE C C 1
ATOM 10052 O O . ILE C 1 108 ? 78.943 35.169 -14.992 1.00 23.12 108 ILE C O 1
ATOM 10068 N N . THR C 1 109 ? 78.196 35.031 -17.127 1.00 22.51 109 THR C N 1
ATOM 10069 C CA . THR C 1 109 ? 79.486 35.376 -17.708 1.00 25.01 109 THR C CA 1
ATOM 10070 C C . THR C 1 109 ? 79.456 36.628 -18.575 1.00 23.03 109 THR C C 1
ATOM 10071 O O . THR C 1 109 ? 79.190 36.557 -19.790 1.00 23.48 109 THR C O 1
ATOM 10082 N N . PRO C 1 110 ? 79.823 37.770 -18.023 1.00 23.08 110 PRO C N 1
ATOM 10083 C CA . PRO C 1 110 ? 80.059 38.946 -18.848 1.00 22.26 110 PRO C CA 1
ATOM 10084 C C . PRO C 1 110 ? 81.365 38.897 -19.602 1.00 26.85 110 PRO C C 1
ATOM 10085 O O . PRO C 1 110 ? 82.391 38.445 -19.088 1.00 26.90 110 PRO C O 1
ATOM 10096 N N . GLN C 1 111 ? 81.329 39.474 -20.790 1.00 25.54 111 GLN C N 1
ATOM 10097 C CA . GLN C 1 111 ? 82.495 39.633 -21.630 1.00 24.78 111 GLN C CA 1
ATOM 10098 C C . GLN C 1 111 ? 82.678 41.084 -21.994 1.00 28.83 111 GLN C C 1
ATOM 10099 O O . GLN C 1 111 ? 81.771 41.700 -22.565 1.00 27.98 111 GLN C O 1
ATOM 10113 N N . LEU C 1 112 ? 83.882 41.609 -21.748 1.00 28.24 112 LEU C N 1
ATOM 10114 C CA . LEU C 1 112 ? 84.202 42.990 -22.068 1.00 30.54 112 LEU C CA 1
ATOM 10115 C C . LEU C 1 112 ? 84.568 43.024 -23.537 1.00 34.59 112 LEU C C 1
ATOM 10116 O O . LEU C 1 112 ? 85.604 42.487 -23.919 1.00 34.97 112 LEU C O 1
ATOM 10132 N N . THR C 1 113 ? 83.755 43.644 -24.351 1.00 37.97 113 THR C N 1
ATOM 10133 C CA . THR C 1 113 ? 83.992 43.581 -25.784 1.00 40.16 113 THR C CA 1
ATOM 10134 C C . THR C 1 113 ? 84.816 44.753 -26.248 1.00 43.42 113 THR C C 1
ATOM 10135 O O . THR C 1 113 ? 84.972 45.750 -25.536 1.00 43.23 113 THR C O 1
ATOM 10146 N N . PRO C 1 114 ? 85.381 44.654 -27.448 1.00 49.33 114 PRO C N 1
ATOM 10147 C CA . PRO C 1 114 ? 86.380 45.663 -27.838 1.00 51.36 114 PRO C CA 1
ATOM 10148 C C . PRO C 1 114 ? 85.827 47.077 -27.867 1.00 53.70 114 PRO C C 1
ATOM 10149 O O . PRO C 1 114 ? 86.553 48.022 -27.534 1.00 54.83 114 PRO C O 1
ATOM 10160 N N . ASP C 1 115 ? 84.551 47.248 -28.194 1.00 54.82 115 ASP C N 1
ATOM 10161 C CA . ASP C 1 115 ? 83.951 48.562 -28.386 1.00 55.26 115 ASP C CA 1
ATOM 10162 C C . ASP C 1 115 ? 83.422 49.197 -27.116 1.00 51.43 115 ASP C C 1
ATOM 10163 O O . ASP C 1 115 ? 82.740 50.220 -27.193 1.00 51.60 115 ASP C O 1
ATOM 10172 N N . GLY C 1 116 ? 83.738 48.648 -25.952 1.00 46.18 116 GLY C N 1
ATOM 10173 C CA . GLY C 1 116 ? 83.338 49.240 -24.700 1.00 41.87 116 GLY C CA 1
ATOM 10174 C C . GLY C 1 116 ? 82.041 48.710 -24.142 1.00 39.68 116 GLY C C 1
ATOM 10175 O O . GLY C 1 116 ? 81.702 49.021 -23.000 1.00 39.74 116 GLY C O 1
ATOM 10179 N N . GLN C 1 117 ? 81.307 47.922 -24.908 1.00 42.81 117 GLN C N 1
ATOM 10180 C CA . GLN C 1 117 ? 80.087 47.321 -24.398 1.00 35.94 117 GLN C CA 1
ATOM 10181 C C . GLN C 1 117 ? 80.440 46.050 -23.644 1.00 34.35 117 GLN C C 1
ATOM 10182 O O . GLN C 1 117 ? 81.580 45.581 -23.663 1.00 32.52 117 GLN C O 1
ATOM 10196 N N . ILE C 1 118 ? 79.448 45.481 -22.962 1.00 26.31 118 ILE C N 1
ATOM 10197 C CA . ILE C 1 118 ? 79.611 44.236 -22.244 1.00 22.04 118 ILE C CA 1
ATOM 10198 C C . ILE C 1 118 ? 78.535 43.296 -22.743 1.00 24.31 118 ILE C C 1
ATOM 10199 O O . ILE C 1 118 ? 77.354 43.638 -22.717 1.00 23.56 118 ILE C O 1
ATOM 10215 N N . LYS C 1 119 ? 78.937 42.120 -23.223 1.00 22.16 119 LYS C N 1
ATOM 10216 C CA . LYS C 1 119 ? 78.042 41.065 -23.654 1.00 21.61 119 LYS C CA 1
ATOM 10217 C C . LYS C 1 119 ? 77.975 39.994 -22.585 1.00 23.31 119 LYS C C 1
ATOM 10218 O O . LYS C 1 119 ? 79.021 39.524 -22.105 1.00 22.98 119 LYS C O 1
ATOM 10237 N N . VAL C 1 120 ? 76.767 39.648 -22.161 1.00 18.99 120 VAL C N 1
ATOM 10238 C CA . VAL C 1 120 ? 76.562 38.773 -21.021 1.00 20.73 120 VAL C CA 1
ATOM 10239 C C . VAL C 1 120 ? 75.827 37.504 -21.431 1.00 23.79 120 VAL C C 1
ATOM 10240 O O . VAL C 1 120 ? 74.718 37.554 -22.005 1.00 20.66 120 VAL C O 1
ATOM 10253 N N . ASP C 1 121 ? 76.394 36.360 -21.062 1.00 21.01 121 ASP C N 1
ATOM 10254 C CA . ASP C 1 121 ? 75.723 35.078 -21.099 1.00 21.15 121 ASP C CA 1
ATOM 10255 C C . ASP C 1 121 ? 74.823 35.007 -19.875 1.00 21.91 121 ASP C C 1
ATOM 10256 O O . ASP C 1 121 ? 75.277 34.791 -18.746 1.00 22.37 121 ASP C O 1
ATOM 10265 N N . MET C 1 122 ? 73.514 35.221 -20.094 1.00 19.08 122 MET C N 1
ATOM 10266 C CA . MET C 1 122 ? 72.556 35.311 -19.010 1.00 21.75 122 MET C CA 1
ATOM 10267 C C . MET C 1 122 ? 71.917 33.978 -18.702 1.00 21.21 122 MET C C 1
ATOM 10268 O O . MET C 1 122 ? 71.043 33.896 -17.830 1.00 21.22 122 MET C O 1
ATOM 10282 N N . GLY C 1 123 ? 72.316 32.924 -19.411 1.00 22.15 123 GLY C N 1
ATOM 10283 C CA . GLY C 1 123 ? 71.848 31.606 -19.091 1.00 22.02 123 GLY C CA 1
ATOM 10284 C C . GLY C 1 123 ? 70.574 31.221 -19.808 1.00 23.09 123 GLY C C 1
ATOM 10285 O O . GLY C 1 123 ? 70.119 31.902 -20.715 1.00 21.11 123 GLY C O 1
ATOM 10289 N N . LEU C 1 124 ? 70.015 30.096 -19.390 1.00 22.03 124 LEU C N 1
ATOM 10290 C CA . LEU C 1 124 ? 68.777 29.613 -20.007 1.00 21.52 124 LEU C CA 1
ATOM 10291 C C . LEU C 1 124 ? 67.571 30.319 -19.399 1.00 21.30 124 LEU C C 1
ATOM 10292 O O . LEU C 1 124 ? 67.480 30.453 -18.182 1.00 23.93 124 LEU C O 1
ATOM 10308 N N . PRO C 1 125 ? 66.623 30.744 -20.210 1.00 20.77 125 PRO C N 1
ATOM 10309 C CA . PRO C 1 125 ? 65.356 31.220 -19.652 1.00 21.66 125 PRO C CA 1
ATOM 10310 C C . PRO C 1 125 ? 64.606 30.066 -19.015 1.00 22.13 125 PRO C C 1
ATOM 10311 O O . PRO C 1 125 ? 64.682 28.912 -19.464 1.00 22.36 125 PRO C O 1
ATOM 10322 N N . ARG C 1 126 ? 63.841 30.384 -17.970 1.00 20.05 126 ARG C N 1
ATOM 10323 C CA . ARG C 1 126 ? 63.075 29.400 -17.229 1.00 19.57 126 ARG C CA 1
ATOM 10324 C C . ARG C 1 126 ? 61.600 29.687 -17.463 1.00 21.05 126 ARG C C 1
ATOM 10325 O O . ARG C 1 126 ? 61.133 30.799 -17.203 1.00 20.11 126 ARG C O 1
ATOM 10346 N N . LEU C 1 127 ? 60.881 28.694 -17.986 1.00 19.73 127 LEU C N 1
ATOM 10347 C CA . LEU C 1 127 ? 59.558 28.959 -18.548 1.00 20.48 127 LEU C CA 1
ATOM 10348 C C . LEU C 1 127 ? 58.424 28.335 -17.761 1.00 21.44 127 LEU C C 1
ATOM 10349 O O . LEU C 1 127 ? 57.259 28.642 -18.062 1.00 20.92 127 LEU C O 1
ATOM 10365 N N . LEU C 1 128 ? 58.700 27.453 -16.818 1.00 21.68 128 LEU C N 1
ATOM 10366 C CA . LEU C 1 128 ? 57.626 26.755 -16.117 1.00 21.32 128 LEU C CA 1
ATOM 10367 C C . LEU C 1 128 ? 57.116 27.600 -14.968 1.00 20.56 128 LEU C C 1
ATOM 10368 O O . LEU C 1 128 ? 57.876 28.326 -14.329 1.00 20.82 128 LEU C O 1
ATOM 10384 N N . ALA C 1 129 ? 55.806 27.519 -14.732 1.00 20.02 129 ALA C N 1
ATOM 10385 C CA . ALA C 1 129 ? 55.190 28.346 -13.697 1.00 21.45 129 ALA C CA 1
ATOM 10386 C C . ALA C 1 129 ? 55.860 28.159 -12.354 1.00 20.25 129 ALA C C 1
ATOM 10387 O O . ALA C 1 129 ? 56.071 29.131 -11.612 1.00 19.89 129 ALA C O 1
ATOM 10394 N N . GLY C 1 130 ? 56.221 26.921 -12.012 1.00 21.08 130 GLY C N 1
ATOM 10395 C CA . GLY C 1 130 ? 56.916 26.660 -10.762 1.00 22.68 130 GLY C CA 1
ATOM 10396 C C . GLY C 1 130 ? 58.256 27.322 -10.632 1.00 20.32 130 GLY C C 1
ATOM 10397 O O . GLY C 1 130 ? 58.730 27.537 -9.506 1.00 22.92 130 GLY C O 1
ATOM 10401 N N . GLU C 1 131 ? 58.861 27.724 -11.750 1.00 19.92 131 GLU C N 1
ATOM 10402 C CA . GLU C 1 131 ? 60.184 28.332 -11.741 1.00 20.57 131 GLU C CA 1
ATOM 10403 C C . GLU C 1 131 ? 60.103 29.849 -11.699 1.00 20.37 131 GLU C C 1
ATOM 10404 O O . GLU C 1 131 ? 61.140 30.495 -11.564 1.00 21.38 131 GLU C O 1
ATOM 10416 N N . ILE C 1 132 ? 58.915 30.421 -11.874 1.00 20.32 132 ILE C N 1
ATOM 10417 C CA . ILE C 1 132 ? 58.762 31.869 -11.983 1.00 20.68 132 ILE C CA 1
ATOM 10418 C C . ILE C 1 132 ? 59.008 32.516 -10.623 1.00 17.12 132 ILE C C 1
ATOM 10419 O O . ILE C 1 132 ? 59.955 33.325 -10.505 1.00 21.29 132 ILE C O 1
ATOM 10435 N N . PRO C 1 133 ? 58.261 32.180 -9.568 1.00 19.39 133 PRO C N 1
ATOM 10436 C CA . PRO C 1 133 ? 57.073 31.330 -9.480 1.00 19.33 133 PRO C CA 1
ATOM 10437 C C . PRO C 1 133 ? 55.796 32.104 -9.647 1.00 18.08 133 PRO C C 1
ATOM 10438 O O . PRO C 1 133 ? 55.697 33.298 -9.339 1.00 19.82 133 PRO C O 1
ATOM 10449 N N . THR C 1 134 ? 54.801 31.430 -10.203 1.00 18.46 134 THR C N 1
ATOM 10450 C CA . THR C 1 134 ? 53.464 31.994 -10.300 1.00 17.50 134 THR C CA 1
ATOM 10451 C C . THR C 1 134 ? 52.441 30.891 -10.176 1.00 19.79 134 THR C C 1
ATOM 10452 O O . THR C 1 134 ? 52.695 29.735 -10.514 1.00 20.42 134 THR C O 1
ATOM 10463 N N . ASN C 1 135 ? 51.247 31.262 -9.721 1.00 18.08 135 ASN C N 1
ATOM 10464 C CA . ASN C 1 135 ? 50.141 30.323 -9.639 1.00 18.14 135 ASN C CA 1
ATOM 10465 C C . ASN C 1 135 ? 49.161 30.418 -10.804 1.00 18.32 135 ASN C C 1
ATOM 10466 O O . ASN C 1 135 ? 48.101 29.790 -10.765 1.00 20.35 135 ASN C O 1
ATOM 10477 N N . ILE C 1 136 ? 49.499 31.158 -11.857 1.00 19.23 136 ILE C N 1
ATOM 10478 C CA . ILE C 1 136 ? 48.608 31.274 -13.011 1.00 19.61 136 ILE C CA 1
ATOM 10479 C C . ILE C 1 136 ? 48.374 29.932 -13.676 1.00 20.54 136 ILE C C 1
ATOM 10480 O O . ILE C 1 136 ? 47.292 29.673 -14.207 1.00 22.05 136 ILE C O 1
ATOM 10496 N N . ALA C 1 137 ? 49.364 29.058 -13.654 1.00 19.37 137 ALA C N 1
ATOM 10497 C CA . ALA C 1 137 ? 49.238 27.738 -14.248 1.00 18.09 137 ALA C CA 1
ATOM 10498 C C . ALA C 1 137 ? 49.852 26.722 -13.293 1.00 20.14 137 ALA C C 1
ATOM 10499 O O . ALA C 1 137 ? 50.502 27.077 -12.302 1.00 21.50 137 ALA C O 1
ATOM 10506 N N . ALA C 1 138 ? 49.671 25.443 -13.612 1.00 21.73 138 ALA C N 1
ATOM 10507 C CA . ALA C 1 138 ? 50.322 24.402 -12.830 1.00 21.74 138 ALA C CA 1
ATOM 10508 C C . ALA C 1 138 ? 51.843 24.501 -12.924 1.00 23.23 138 ALA C C 1
ATOM 10509 O O . ALA C 1 138 ? 52.399 25.002 -13.902 1.00 20.86 138 ALA C O 1
ATOM 10516 N N . ALA C 1 139 ? 52.502 23.986 -11.897 1.00 22.98 139 ALA C N 1
ATOM 10517 C CA . ALA C 1 139 ? 53.930 24.225 -11.740 1.00 22.32 139 ALA C CA 1
ATOM 10518 C C . ALA C 1 139 ? 54.727 23.744 -12.938 1.00 23.64 139 ALA C C 1
ATOM 10519 O O . ALA C 1 139 ? 55.800 24.314 -13.226 1.00 24.80 139 ALA C O 1
ATOM 10526 N N . ASP C 1 140 ? 54.249 22.691 -13.611 1.00 23.66 140 ASP C N 1
ATOM 10527 C CA . ASP C 1 140 ? 54.950 22.045 -14.711 1.00 28.35 140 ASP C CA 1
ATOM 10528 C C . ASP C 1 140 ? 54.537 22.585 -16.068 1.00 26.04 140 ASP C C 1
ATOM 10529 O O . ASP C 1 140 ? 54.944 22.032 -17.109 1.00 26.34 140 ASP C O 1
ATOM 10538 N N . GLN C 1 141 ? 53.742 23.662 -16.096 1.00 25.41 141 GLN C N 1
ATOM 10539 C CA . GLN C 1 141 ? 53.261 24.242 -17.333 1.00 22.56 141 GLN C CA 1
ATOM 10540 C C . GLN C 1 141 ? 53.898 25.598 -17.594 1.00 21.74 141 GLN C C 1
ATOM 10541 O O . GLN C 1 141 ? 54.219 26.339 -16.670 1.00 21.21 141 GLN C O 1
ATOM 10555 N N . LYS C 1 142 ? 54.032 25.929 -18.878 1.00 21.76 142 LYS C N 1
ATOM 10556 C CA . LYS C 1 142 ? 54.396 27.283 -19.279 1.00 21.14 142 LYS C CA 1
ATOM 10557 C C . LYS C 1 142 ? 53.230 28.257 -19.053 1.00 20.88 142 LYS C C 1
ATOM 10558 O O . LYS C 1 142 ? 52.076 27.855 -18.791 1.00 20.88 142 LYS C O 1
ATOM 10577 N N . VAL C 1 143 ? 53.547 29.552 -19.161 1.00 19.11 143 VAL C N 1
ATOM 10578 C CA . VAL C 1 143 ? 52.588 30.624 -18.917 1.00 16.75 143 VAL C CA 1
ATOM 10579 C C . VAL C 1 143 ? 52.669 31.600 -20.060 1.00 16.68 143 VAL C C 1
ATOM 10580 O O . VAL C 1 143 ? 53.446 32.561 -20.006 1.00 17.18 143 VAL C O 1
ATOM 10593 N N . ILE C 1 144 ? 51.939 31.315 -21.156 1.00 18.33 144 ILE C N 1
ATOM 10594 C CA . ILE C 1 144 ? 52.031 32.054 -22.395 1.00 18.56 144 ILE C CA 1
ATOM 10595 C C . ILE C 1 144 ? 50.668 32.611 -22.760 1.00 18.28 144 ILE C C 1
ATOM 10596 O O . ILE C 1 144 ? 49.712 31.845 -22.998 1.00 20.31 144 ILE C O 1
ATOM 10612 N N . ASN C 1 145 ? 50.591 33.921 -22.905 1.00 18.60 145 ASN C N 1
ATOM 10613 C CA . ASN C 1 145 ? 49.344 34.617 -23.230 1.00 19.99 145 ASN C CA 1
ATOM 10614 C C . ASN C 1 145 ? 48.195 34.134 -22.347 1.00 19.45 145 ASN C C 1
ATOM 10615 O O . ASN C 1 145 ? 47.108 33.770 -22.832 1.00 19.74 145 ASN C O 1
ATOM 10626 N N . GLN C 1 146 ? 48.410 34.146 -21.050 1.00 17.41 146 GLN C N 1
ATOM 10627 C CA . GLN C 1 146 ? 47.418 33.715 -20.064 1.00 19.58 146 GLN C CA 1
ATOM 10628 C C . GLN C 1 146 ? 46.754 34.911 -19.410 1.00 19.16 146 GLN C C 1
ATOM 10629 O O . GLN C 1 146 ? 47.272 36.016 -19.397 1.00 18.25 146 GLN C O 1
ATOM 10643 N N . PRO C 1 147 ? 45.557 34.728 -18.844 1.00 20.00 147 PRO C N 1
ATOM 10644 C CA . PRO C 1 147 ? 44.866 35.866 -18.244 1.00 19.50 147 PRO C CA 1
ATOM 10645 C C . PRO C 1 147 ? 45.371 36.210 -16.850 1.00 19.57 147 PRO C C 1
ATOM 10646 O O . PRO C 1 147 ? 45.665 35.336 -16.020 1.00 20.51 147 PRO C O 1
ATOM 10657 N N . LEU C 1 148 ? 45.379 37.512 -16.577 1.00 18.80 148 LEU C N 1
ATOM 10658 C CA . LEU C 1 148 ? 45.651 38.027 -15.230 1.00 20.44 148 LEU C CA 1
ATOM 10659 C C . LEU C 1 148 ? 44.726 39.208 -14.991 1.00 21.56 148 LEU C C 1
ATOM 10660 O O . LEU C 1 148 ? 44.830 40.231 -15.658 1.00 21.24 148 LEU C O 1
ATOM 10676 N N . GLU C 1 149 ? 43.794 39.050 -14.030 1.00 22.79 149 GLU C N 1
ATOM 10677 C CA . GLU C 1 149 ? 42.892 40.133 -13.665 1.00 24.68 149 GLU C CA 1
ATOM 10678 C C . GLU C 1 149 ? 43.576 41.019 -12.647 1.00 23.54 149 GLU C C 1
ATOM 10679 O O . GLU C 1 149 ? 43.985 40.548 -11.579 1.00 25.27 149 GLU C O 1
ATOM 10691 N N . VAL C 1 150 ? 43.694 42.283 -12.985 1.00 24.00 150 VAL C N 1
ATOM 10692 C CA . VAL C 1 150 ? 44.322 43.288 -12.143 1.00 28.55 150 VAL C CA 1
ATOM 10693 C C . VAL C 1 150 ? 43.286 44.377 -11.970 1.00 34.52 150 VAL C C 1
ATOM 10694 O O . VAL C 1 150 ? 43.011 45.124 -12.914 1.00 35.45 150 VAL C O 1
ATOM 10707 N N . GLU C 1 151 ? 42.686 44.449 -10.778 1.00 39.90 151 GLU C N 1
ATOM 10708 C CA . GLU C 1 151 ? 41.674 45.468 -10.505 1.00 44.25 151 GLU C CA 1
ATOM 10709 C C . GLU C 1 151 ? 40.505 45.362 -11.466 1.00 44.84 151 GLU C C 1
ATOM 10710 O O . GLU C 1 151 ? 40.061 46.359 -12.034 1.00 46.59 151 GLU C O 1
ATOM 10722 N N . GLY C 1 152 ? 40.043 44.142 -11.698 1.00 39.87 152 GLY C N 1
ATOM 10723 C CA . GLY C 1 152 ? 38.878 43.918 -12.524 1.00 42.03 152 GLY C CA 1
ATOM 10724 C C . GLY C 1 152 ? 39.071 43.973 -14.033 1.00 42.68 152 GLY C C 1
ATOM 10725 O O . GLY C 1 152 ? 38.121 43.629 -14.754 1.00 45.92 152 GLY C O 1
ATOM 10729 N N . LYS C 1 153 ? 40.241 44.402 -14.542 1.00 36.88 153 LYS C N 1
ATOM 10730 C CA . LYS C 1 153 ? 40.560 44.354 -15.975 1.00 33.94 153 LYS C CA 1
ATOM 10731 C C . LYS C 1 153 ? 41.476 43.160 -16.227 1.00 29.95 153 LYS C C 1
ATOM 10732 O O . LYS C 1 153 ? 42.438 42.925 -15.475 1.00 27.95 153 LYS C O 1
ATOM 10751 N N . THR C 1 154 ? 41.191 42.413 -17.279 1.00 29.25 154 THR C N 1
ATOM 10752 C CA . THR C 1 154 ? 41.952 41.212 -17.581 1.00 27.08 154 THR C CA 1
ATOM 10753 C C . THR C 1 154 ? 43.034 41.545 -18.585 1.00 24.22 154 THR C C 1
ATOM 10754 O O . THR C 1 154 ? 42.756 42.073 -19.662 1.00 25.83 154 THR C O 1
ATOM 10765 N N . TRP C 1 155 ? 44.276 41.266 -18.205 1.00 20.87 155 TRP C N 1
ATOM 10766 C CA . TRP C 1 155 ? 45.415 41.460 -19.062 1.00 21.01 155 TRP C CA 1
ATOM 10767 C C . TRP C 1 155 ? 45.884 40.110 -19.570 1.00 19.85 155 TRP C C 1
ATOM 10768 O O . TRP C 1 155 ? 45.715 39.089 -18.916 1.00 21.92 155 TRP C O 1
ATOM 10789 N N . GLU C 1 156 ? 46.466 40.099 -20.765 1.00 19.53 156 GLU C N 1
ATOM 10790 C CA . GLU C 1 156 ? 47.105 38.893 -21.275 1.00 18.38 156 GLU C CA 1
ATOM 10791 C C . GLU C 1 156 ? 48.592 38.985 -20.938 1.00 17.18 156 GLU C C 1
ATOM 10792 O O . GLU C 1 156 ? 49.243 39.977 -21.316 1.00 19.58 156 GLU C O 1
ATOM 10804 N N . VAL C 1 157 ? 49.108 37.971 -20.237 1.00 16.35 157 VAL C N 1
ATOM 10805 C CA . VAL C 1 157 ? 50.491 38.018 -19.713 1.00 16.05 157 VAL C CA 1
ATOM 10806 C C . VAL C 1 157 ? 51.220 36.731 -20.064 1.00 15.84 157 VAL C C 1
ATOM 10807 O O . VAL C 1 157 ? 50.634 35.675 -20.293 1.00 16.65 157 VAL C O 1
ATOM 10820 N N . THR C 1 158 ? 52.544 36.855 -20.169 1.00 16.25 158 THR C N 1
ATOM 10821 C CA . THR C 1 158 ? 53.444 35.741 -20.369 1.00 17.68 158 THR C CA 1
ATOM 10822 C C . THR C 1 158 ? 54.497 35.865 -19.273 1.00 15.43 158 THR C C 1
ATOM 10823 O O . THR C 1 158 ? 54.982 36.967 -19.013 1.00 16.59 158 THR C O 1
ATOM 10834 N N . CYS C 1 159 ? 54.796 34.765 -18.623 1.00 17.24 159 CYS C N 1
ATOM 10835 C CA . CYS C 1 159 ? 55.800 34.822 -17.558 1.00 18.40 159 CYS C CA 1
ATOM 10836 C C . CYS C 1 159 ? 57.033 34.038 -17.914 1.00 15.66 159 CYS C C 1
ATOM 10837 O O . CYS C 1 159 ? 56.960 32.927 -18.472 1.00 18.44 159 CYS C O 1
ATOM 10845 N N . VAL C 1 160 ? 58.188 34.636 -17.594 1.00 17.48 160 VAL C N 1
ATOM 10846 C CA . VAL C 1 160 ? 59.521 34.079 -17.853 1.00 16.59 160 VAL C CA 1
ATOM 10847 C C . VAL C 1 160 ? 60.361 34.403 -16.642 1.00 18.07 160 VAL C C 1
ATOM 10848 O O . VAL C 1 160 ? 60.279 35.520 -16.107 1.00 17.09 160 VAL C O 1
ATOM 10861 N N . SER C 1 161 ? 61.225 33.460 -16.232 1.00 18.34 161 SER C N 1
ATOM 10862 C CA . SER C 1 161 ? 62.246 33.745 -15.229 1.00 16.39 161 SER C CA 1
ATOM 10863 C C . SER C 1 161 ? 63.655 33.754 -15.829 1.00 18.12 161 SER C C 1
ATOM 10864 O O . SER C 1 161 ? 63.989 32.892 -16.660 1.00 18.43 161 SER C O 1
ATOM 10872 N N . MET C 1 162 ? 64.430 34.748 -15.449 1.00 17.07 162 MET C N 1
ATOM 10873 C CA . MET C 1 162 ? 65.866 34.826 -15.759 1.00 17.95 162 MET C CA 1
ATOM 10874 C C . MET C 1 162 ? 66.684 34.584 -14.498 1.00 19.52 162 MET C C 1
ATOM 10875 O O . MET C 1 162 ? 67.792 35.100 -14.353 1.00 21.06 162 MET C O 1
ATOM 10889 N N . GLY C 1 163 ? 66.127 33.772 -13.602 1.00 18.06 163 GLY C N 1
ATOM 10890 C CA . GLY C 1 163 ? 66.588 33.661 -12.230 1.00 19.59 163 GLY C CA 1
ATOM 10891 C C . GLY C 1 163 ? 65.720 34.437 -11.279 1.00 20.77 163 GLY C C 1
ATOM 10892 O O . GLY C 1 163 ? 65.537 34.015 -10.118 1.00 23.23 163 GLY C O 1
ATOM 10896 N N . ASN C 1 164 ? 65.153 35.556 -11.756 1.00 19.50 164 ASN C N 1
ATOM 10897 C CA . ASN C 1 164 ? 64.121 36.349 -11.107 1.00 18.15 164 ASN C CA 1
ATOM 10898 C C . ASN C 1 164 ? 62.837 36.356 -11.942 1.00 19.35 164 ASN C C 1
ATOM 10899 O O . ASN C 1 164 ? 62.870 36.083 -13.142 1.00 17.32 164 ASN C O 1
ATOM 10910 N N . PRO C 1 165 ? 61.714 36.705 -11.348 1.00 18.23 165 PRO C N 1
ATOM 10911 C CA . PRO C 1 165 ? 60.424 36.577 -12.050 1.00 17.69 165 PRO C CA 1
ATOM 10912 C C . PRO C 1 165 ? 60.040 37.783 -12.888 1.00 16.55 165 PRO C C 1
ATOM 10913 O O . PRO C 1 165 ? 60.256 38.935 -12.501 1.00 16.42 165 PRO C O 1
ATOM 10924 N N . HIS C 1 166 ? 59.468 37.496 -14.069 1.00 16.65 166 HIS C N 1
ATOM 10925 C CA . HIS C 1 166 ? 58.992 38.543 -14.980 1.00 15.78 166 HIS C CA 1
ATOM 10926 C C . HIS C 1 166 ? 57.605 38.203 -15.506 1.00 15.87 166 HIS C C 1
ATOM 10927 O O . HIS C 1 166 ? 57.320 37.039 -15.805 1.00 17.36 166 HIS C O 1
ATOM 10942 N N . CYS C 1 167 ? 56.773 39.243 -15.620 1.00 16.17 167 CYS C N 1
ATOM 10943 C CA . CYS C 1 167 ? 55.398 39.193 -16.100 1.00 15.99 167 CYS C CA 1
ATOM 10944 C C . CYS C 1 167 ? 55.323 40.217 -17.218 1.00 15.23 167 CYS C C 1
ATOM 10945 O O . CYS C 1 167 ? 55.465 41.425 -16.986 1.00 15.79 167 CYS C O 1
ATOM 10953 N N . ILE C 1 168 ? 55.165 39.739 -18.454 1.00 16.25 168 ILE C N 1
ATOM 10954 C CA . ILE C 1 168 ? 55.293 40.550 -19.642 1.00 15.83 168 ILE C CA 1
ATOM 10955 C C . ILE C 1 168 ? 53.916 40.682 -20.316 1.00 14.41 168 ILE C C 1
ATOM 10956 O O . ILE C 1 168 ? 53.226 39.681 -20.531 1.00 16.29 168 ILE C O 1
ATOM 10972 N N . THR C 1 169 ? 53.560 41.893 -20.692 1.00 16.64 169 THR C N 1
ATOM 10973 C CA . THR C 1 169 ? 52.270 42.113 -21.379 1.00 16.79 169 THR C CA 1
ATOM 10974 C C . THR C 1 169 ? 52.537 43.030 -22.578 1.00 16.37 169 THR C C 1
ATOM 10975 O O . THR C 1 169 ? 53.342 43.957 -22.496 1.00 16.58 169 THR C O 1
ATOM 10986 N N . PHE C 1 170 ? 51.893 42.700 -23.707 1.00 17.20 170 PHE C N 1
ATOM 10987 C CA . PHE C 1 170 ? 52.106 43.419 -24.948 1.00 16.65 170 PHE C CA 1
ATOM 10988 C C . PHE C 1 170 ? 50.991 44.433 -25.164 1.00 17.26 170 PHE C C 1
ATOM 10989 O O . PHE C 1 170 ? 49.805 44.060 -25.062 1.00 19.77 170 PHE C O 1
ATOM 11006 N N . VAL C 1 171 ? 51.363 45.673 -25.433 1.00 19.21 171 VAL C N 1
ATOM 11007 C CA . VAL C 1 171 ? 50.465 46.817 -25.549 1.00 21.74 171 VAL C CA 1
ATOM 11008 C C . VAL C 1 171 ? 50.674 47.585 -26.846 1.00 23.27 171 VAL C C 1
ATOM 11009 O O . VAL C 1 171 ? 51.731 47.526 -27.481 1.00 21.61 171 VAL C O 1
ATOM 11022 N N . GLU C 1 172 ? 49.635 48.361 -27.235 1.00 24.79 172 GLU C N 1
ATOM 11023 C CA . GLU C 1 172 ? 49.731 49.157 -28.457 1.00 27.73 172 GLU C CA 1
ATOM 11024 C C . GLU C 1 172 ? 50.554 50.435 -28.277 1.00 26.28 172 GLU C C 1
ATOM 11025 O O . GLU C 1 172 ? 51.230 50.873 -29.209 1.00 27.37 172 GLU C O 1
ATOM 11037 N N . ASP C 1 173 ? 50.549 51.037 -27.082 1.00 27.93 173 ASP C N 1
ATOM 11038 C CA . ASP C 1 173 ? 51.175 52.337 -26.853 1.00 27.11 173 ASP C CA 1
ATOM 11039 C C . ASP C 1 173 ? 51.762 52.304 -25.443 1.00 26.81 173 ASP C C 1
ATOM 11040 O O . ASP C 1 173 ? 51.069 52.531 -24.450 1.00 27.42 173 ASP C O 1
ATOM 11049 N N . VAL C 1 174 ? 53.051 51.991 -25.362 1.00 26.13 174 VAL C N 1
ATOM 11050 C CA . VAL C 1 174 ? 53.646 51.797 -24.046 1.00 25.29 174 VAL C CA 1
ATOM 11051 C C . VAL C 1 174 ? 53.799 53.111 -23.297 1.00 25.36 174 VAL C C 1
ATOM 11052 O O . VAL C 1 174 ? 53.684 53.139 -22.077 1.00 23.52 174 VAL C O 1
ATOM 11065 N N . ALA C 1 175 ? 54.007 54.225 -24.006 1.00 27.62 175 ALA C N 1
ATOM 11066 C CA . ALA C 1 175 ? 54.084 55.528 -23.356 1.00 28.91 175 ALA C CA 1
ATOM 11067 C C . ALA C 1 175 ? 52.803 55.884 -22.614 1.00 28.97 175 ALA C C 1
ATOM 11068 O O . ALA C 1 175 ? 52.850 56.689 -21.664 1.00 32.14 175 ALA C O 1
ATOM 11075 N N . ALA C 1 176 ? 51.694 55.285 -22.983 1.00 29.61 176 ALA C N 1
ATOM 11076 C CA . ALA C 1 176 ? 50.392 55.599 -22.421 1.00 30.96 176 ALA C CA 1
ATOM 11077 C C . ALA C 1 176 ? 50.065 54.789 -21.172 1.00 31.10 176 ALA C C 1
ATOM 11078 O O . ALA C 1 176 ? 49.036 55.034 -20.536 1.00 32.21 176 ALA C O 1
ATOM 11085 N N . ILE C 1 177 ? 50.910 53.850 -20.779 1.00 27.80 177 ILE C N 1
ATOM 11086 C CA . ILE C 1 177 ? 50.603 53.043 -19.594 1.00 25.84 177 ILE C CA 1
ATOM 11087 C C . ILE C 1 177 ? 50.798 53.899 -18.343 1.00 25.59 177 ILE C C 1
ATOM 11088 O O . ILE C 1 177 ? 51.830 54.582 -18.225 1.00 26.20 177 ILE C O 1
ATOM 11104 N N . PRO C 1 178 ? 49.823 53.896 -17.375 1.00 25.60 178 PRO C N 1
ATOM 11105 C CA . PRO C 1 178 ? 49.894 54.663 -16.109 1.00 26.21 178 PRO C CA 1
ATOM 11106 C C . PRO C 1 178 ? 50.717 53.874 -15.104 1.00 24.37 178 PRO C C 1
ATOM 11107 O O . PRO C 1 178 ? 50.226 53.248 -14.166 1.00 25.60 178 PRO C O 1
ATOM 11118 N N . LEU C 1 179 ? 52.026 53.881 -15.362 1.00 23.54 179 LEU C N 1
ATOM 11119 C CA . LEU C 1 179 ? 52.898 52.881 -14.775 1.00 22.99 179 LEU C CA 1
ATOM 11120 C C . LEU C 1 179 ? 52.991 53.018 -13.261 1.00 24.15 179 LEU C C 1
ATOM 11121 O O . LEU C 1 179 ? 53.022 52.005 -12.556 1.00 21.43 179 LEU C O 1
ATOM 11137 N N . GLU C 1 180 ? 52.994 54.255 -12.751 1.00 24.87 180 GLU C N 1
ATOM 11138 C CA . GLU C 1 180 ? 53.056 54.488 -11.302 1.00 26.87 180 GLU C CA 1
ATOM 11139 C C . GLU C 1 180 ? 51.866 53.894 -10.584 1.00 26.24 180 GLU C C 1
ATOM 11140 O O . GLU C 1 180 ? 51.970 53.481 -9.415 1.00 26.99 180 GLU C O 1
ATOM 11152 N N . THR C 1 181 ? 50.716 53.849 -11.250 1.00 25.36 181 THR C N 1
ATOM 11153 C CA . THR C 1 181 ? 49.473 53.363 -10.674 1.00 25.30 181 THR C CA 1
ATOM 11154 C C . THR C 1 181 ? 49.346 51.846 -10.788 1.00 23.33 181 THR C C 1
ATOM 11155 O O . THR C 1 181 ? 49.111 51.175 -9.785 1.00 25.36 181 THR C O 1
ATOM 11166 N N . ILE C 1 182 ? 49.575 51.288 -11.979 1.00 22.94 182 ILE C N 1
ATOM 11167 C CA . ILE C 1 182 ? 49.309 49.879 -12.224 1.00 23.58 182 ILE C CA 1
ATOM 11168 C C . ILE C 1 182 ? 50.508 48.989 -11.910 1.00 22.75 182 ILE C C 1
ATOM 11169 O O . ILE C 1 182 ? 50.326 47.833 -11.544 1.00 22.01 182 ILE C O 1
ATOM 11185 N N . GLY C 1 183 ? 51.722 49.522 -11.985 1.00 21.59 183 GLY C N 1
ATOM 11186 C CA . GLY C 1 183 ? 52.914 48.739 -11.706 1.00 21.00 183 GLY C CA 1
ATOM 11187 C C . GLY C 1 183 ? 52.848 47.958 -10.401 1.00 20.54 183 GLY C C 1
ATOM 11188 O O . GLY C 1 183 ? 53.026 46.732 -10.377 1.00 19.50 183 GLY C O 1
ATOM 11192 N N . PRO C 1 184 ? 52.611 48.648 -9.274 1.00 19.50 184 PRO C N 1
ATOM 11193 C CA . PRO C 1 184 ? 52.569 47.933 -7.986 1.00 20.30 184 PRO C CA 1
ATOM 11194 C C . PRO C 1 184 ? 51.470 46.904 -7.913 1.00 19.83 184 PRO C C 1
ATOM 11195 O O . PRO C 1 184 ? 51.540 45.972 -7.087 1.00 21.64 184 PRO C O 1
ATOM 11206 N N . LYS C 1 185 ? 50.398 47.078 -8.680 1.00 21.37 185 LYS C N 1
ATOM 11207 C CA . LYS C 1 185 ? 49.319 46.124 -8.634 1.00 21.69 185 LYS C CA 1
ATOM 11208 C C . LYS C 1 185 ? 49.698 44.814 -9.297 1.00 20.08 185 LYS C C 1
ATOM 11209 O O . LYS C 1 185 ? 49.243 43.750 -8.853 1.00 22.86 185 LYS C O 1
ATOM 11228 N N . PHE C 1 186 ? 50.578 44.864 -10.308 1.00 20.65 186 PHE C N 1
ATOM 11229 C CA . PHE C 1 186 ? 51.156 43.644 -10.839 1.00 19.34 186 PHE C CA 1
ATOM 11230 C C . PHE C 1 186 ? 52.197 43.083 -9.893 1.00 17.83 186 PHE C C 1
ATOM 11231 O O . PHE C 1 186 ? 52.174 41.889 -9.573 1.00 18.56 186 PHE C O 1
ATOM 11248 N N . GLU C 1 187 ? 53.036 43.965 -9.339 1.00 17.69 187 GLU C N 1
ATOM 11249 C CA . GLU C 1 187 ? 54.163 43.516 -8.532 1.00 17.78 187 GLU C CA 1
ATOM 11250 C C . GLU C 1 187 ? 53.675 42.651 -7.393 1.00 19.58 187 GLU C C 1
ATOM 11251 O O . GLU C 1 187 ? 54.280 41.617 -7.064 1.00 19.01 187 GLU C O 1
ATOM 11263 N N . HIS C 1 188 ? 52.624 43.100 -6.735 1.00 18.19 188 HIS C N 1
ATOM 11264 C CA . HIS C 1 188 ? 52.090 42.445 -5.539 1.00 18.23 188 HIS C CA 1
ATOM 11265 C C . HIS C 1 188 ? 50.875 41.593 -5.794 1.00 19.87 188 HIS C C 1
ATOM 11266 O O . HIS C 1 188 ? 50.162 41.257 -4.848 1.00 20.96 188 HIS C O 1
ATOM 11280 N N . HIS C 1 189 ? 50.587 41.261 -7.040 1.00 18.57 189 HIS C N 1
ATOM 11281 C CA . HIS C 1 189 ? 49.392 40.479 -7.303 1.00 18.32 189 HIS C CA 1
ATOM 11282 C C . HIS C 1 189 ? 49.518 39.129 -6.621 1.00 18.50 189 HIS C C 1
ATOM 11283 O O . HIS C 1 189 ? 50.603 38.540 -6.616 1.00 19.23 189 HIS C O 1
ATOM 11297 N N . PRO C 1 190 ? 48.431 38.598 -6.045 1.00 18.31 190 PRO C N 1
ATOM 11298 C CA . PRO C 1 190 ? 48.483 37.306 -5.337 1.00 19.30 190 PRO C CA 1
ATOM 11299 C C . PRO C 1 190 ? 48.989 36.139 -6.196 1.00 20.04 190 PRO C C 1
ATOM 11300 O O . PRO C 1 190 ? 49.443 35.114 -5.646 1.00 19.55 190 PRO C O 1
ATOM 11311 N N . ALA C 1 191 ? 48.914 36.298 -7.522 1.00 18.67 191 ALA C N 1
ATOM 11312 C CA . ALA C 1 191 ? 49.399 35.256 -8.412 1.00 18.45 191 ALA C CA 1
ATOM 11313 C C . ALA C 1 191 ? 50.878 35.038 -8.318 1.00 18.92 191 ALA C C 1
ATOM 11314 O O . ALA C 1 191 ? 51.362 34.026 -8.844 1.00 19.15 191 ALA C O 1
ATOM 11321 N N . PHE C 1 192 ? 51.631 35.972 -7.715 1.00 18.80 192 PHE C N 1
ATOM 11322 C CA . PHE C 1 192 ? 53.100 35.926 -7.673 1.00 18.16 192 PHE C CA 1
ATOM 11323 C C . PHE C 1 192 ? 53.546 35.820 -6.237 1.00 19.52 192 PHE C C 1
ATOM 11324 O O . PHE C 1 192 ? 53.699 36.847 -5.571 1.00 19.20 192 PHE C O 1
ATOM 11341 N N . PRO C 1 193 ? 53.822 34.623 -5.752 1.00 18.65 193 PRO C N 1
ATOM 11342 C CA . PRO C 1 193 ? 54.129 34.486 -4.312 1.00 22.11 193 PRO C CA 1
ATOM 11343 C C . PRO C 1 193 ? 55.394 35.201 -3.880 1.00 18.49 193 PRO C C 1
ATOM 11344 O O . PRO C 1 193 ? 55.514 35.552 -2.684 1.00 22.32 193 PRO C O 1
ATOM 11355 N N . GLN C 1 194 ? 56.353 35.409 -4.781 1.00 19.61 194 GLN C N 1
ATOM 11356 C CA . GLN C 1 194 ? 57.588 36.113 -4.483 1.00 19.16 194 GLN C CA 1
ATOM 11357 C C . GLN C 1 194 ? 57.629 37.482 -5.153 1.00 17.99 194 GLN C C 1
ATOM 11358 O O . GLN C 1 194 ? 58.705 38.049 -5.331 1.00 18.60 194 GLN C O 1
ATOM 11372 N N . ARG C 1 195 ? 56.458 38.026 -5.479 1.00 17.99 195 ARG C N 1
ATOM 11373 C CA . ARG C 1 195 ? 56.313 39.233 -6.279 1.00 18.14 195 ARG C CA 1
ATOM 11374 C C . ARG C 1 195 ? 56.848 38.988 -7.681 1.00 18.96 195 ARG C C 1
ATOM 11375 O O . ARG C 1 195 ? 57.298 37.886 -8.000 1.00 18.92 195 ARG C O 1
ATOM 11396 N N . THR C 1 196 ? 56.773 40.012 -8.520 1.00 16.96 196 THR C N 1
ATOM 11397 C CA . THR C 1 196 ? 57.283 39.914 -9.892 1.00 16.95 196 THR C CA 1
ATOM 11398 C C . THR C 1 196 ? 57.740 41.275 -10.362 1.00 18.98 196 THR C C 1
ATOM 11399 O O . THR C 1 196 ? 57.292 42.318 -9.878 1.00 17.02 196 THR C O 1
ATOM 11410 N N . ASN C 1 197 ? 58.662 41.251 -11.332 1.00 16.03 197 ASN C N 1
ATOM 11411 C CA . ASN C 1 197 ? 58.916 42.399 -12.173 1.00 16.28 197 ASN C CA 1
ATOM 11412 C C . ASN C 1 197 ? 57.871 42.387 -13.291 1.00 16.05 197 ASN C C 1
ATOM 11413 O O . ASN C 1 197 ? 57.404 41.320 -13.674 1.00 15.88 197 ASN C O 1
ATOM 11424 N N . THR C 1 198 ? 57.518 43.581 -13.794 1.00 17.74 198 THR C N 1
ATOM 11425 C CA . THR C 1 198 ? 56.448 43.681 -14.787 1.00 17.03 198 THR C CA 1
ATOM 11426 C C . THR C 1 198 ? 56.916 44.554 -15.941 1.00 15.21 198 THR C C 1
ATOM 11427 O O . THR C 1 198 ? 57.363 45.684 -15.730 1.00 17.49 198 THR C O 1
ATOM 11438 N N . GLU C 1 199 ? 56.839 43.991 -17.148 1.00 16.74 199 GLU C N 1
ATOM 11439 C CA . GLU C 1 199 ? 57.290 44.654 -18.351 1.00 16.97 199 GLU C CA 1
ATOM 11440 C C . GLU C 1 199 ? 56.088 44.844 -19.278 1.00 16.06 199 GLU C C 1
ATOM 11441 O O . GLU C 1 199 ? 55.327 43.891 -19.529 1.00 17.90 199 GLU C O 1
ATOM 11453 N N . PHE C 1 200 ? 55.968 46.067 -19.791 1.00 18.75 200 PHE C N 1
ATOM 11454 C CA . PHE C 1 200 ? 54.969 46.432 -20.803 1.00 18.44 200 PHE C CA 1
ATOM 11455 C C . PHE C 1 200 ? 55.740 46.658 -22.091 1.00 17.14 200 PHE C C 1
ATOM 11456 O O . PHE C 1 200 ? 56.694 47.439 -22.120 1.00 16.85 200 PHE C O 1
ATOM 11473 N N . ILE C 1 201 ? 55.336 45.946 -23.140 1.00 16.91 201 ILE C N 1
ATOM 11474 C CA . ILE C 1 201 ? 56.100 45.888 -24.384 1.00 17.36 201 ILE C CA 1
ATOM 11475 C C . ILE C 1 201 ? 55.251 46.328 -25.550 1.00 19.18 201 ILE C C 1
ATOM 11476 O O . ILE C 1 201 ? 54.155 45.778 -25.748 1.00 18.55 201 ILE C O 1
ATOM 11492 N N . GLN C 1 202 ? 55.764 47.276 -26.312 1.00 18.30 202 GLN C N 1
ATOM 11493 C CA . GLN C 1 202 ? 55.193 47.688 -27.600 1.00 18.52 202 GLN C CA 1
ATOM 11494 C C . GLN C 1 202 ? 56.102 47.127 -28.686 1.00 19.10 202 GLN C C 1
ATOM 11495 O O . GLN C 1 202 ? 57.275 47.508 -28.772 1.00 19.60 202 GLN C O 1
ATOM 11509 N N . VAL C 1 203 ? 55.579 46.206 -29.486 1.00 20.22 203 VAL C N 1
ATOM 11510 C CA . VAL C 1 203 ? 56.337 45.653 -30.603 1.00 21.28 203 VAL C CA 1
ATOM 11511 C C . VAL C 1 203 ? 56.361 46.662 -31.744 1.00 23.50 203 VAL C C 1
ATOM 11512 O O . VAL C 1 203 ? 55.300 47.008 -32.293 1.00 26.74 203 VAL C O 1
ATOM 11525 N N . VAL C 1 204 ? 57.533 47.129 -32.112 1.00 23.68 204 VAL C N 1
ATOM 11526 C CA . VAL C 1 204 ? 57.676 48.057 -33.238 1.00 24.02 204 VAL C CA 1
ATOM 11527 C C . VAL C 1 204 ? 57.901 47.310 -34.529 1.00 26.97 204 VAL C C 1
ATOM 11528 O O . VAL C 1 204 ? 57.315 47.654 -35.562 1.00 28.07 204 VAL C O 1
ATOM 11541 N N . SER C 1 205 ? 58.725 46.281 -34.487 1.00 24.48 205 SER C N 1
ATOM 11542 C CA . SER C 1 205 ? 58.923 45.354 -35.582 1.00 24.50 205 SER C CA 1
ATOM 11543 C C . SER C 1 205 ? 59.373 44.038 -34.989 1.00 23.07 205 SER C C 1
ATOM 11544 O O . SER C 1 205 ? 59.570 43.925 -33.774 1.00 22.54 205 SER C O 1
ATOM 11552 N N . ARG C 1 206 ? 59.602 43.038 -35.864 1.00 21.44 206 ARG C N 1
ATOM 11553 C CA . ARG C 1 206 ? 59.992 41.737 -35.358 1.00 20.99 206 ARG C CA 1
ATOM 11554 C C . ARG C 1 206 ? 61.405 41.756 -34.751 1.00 20.65 206 ARG C C 1
ATOM 11555 O O . ARG C 1 206 ? 61.771 40.766 -34.116 1.00 23.85 206 ARG C O 1
ATOM 11576 N N . ASP C 1 207 ? 62.153 42.827 -34.902 1.00 22.46 207 ASP C N 1
ATOM 11577 C CA . ASP C 1 207 ? 63.475 42.905 -34.272 1.00 22.85 207 ASP C CA 1
ATOM 11578 C C . ASP C 1 207 ? 63.626 44.136 -33.392 1.00 22.86 207 ASP C C 1
ATOM 11579 O O . ASP C 1 207 ? 64.757 44.550 -33.098 1.00 21.14 207 ASP C O 1
ATOM 11588 N N . TYR C 1 208 ? 62.508 44.733 -32.948 1.00 20.97 208 TYR C N 1
ATOM 11589 C CA . TYR C 1 208 ? 62.577 45.986 -32.186 1.00 19.04 208 TYR C CA 1
ATOM 11590 C C . TYR C 1 208 ? 61.410 46.081 -31.249 1.00 22.11 208 TYR C C 1
ATOM 11591 O O . TYR C 1 208 ? 60.248 46.174 -31.676 1.00 21.28 208 TYR C O 1
ATOM 11609 N N . LEU C 1 209 ? 61.723 46.074 -29.962 1.00 19.63 209 LEU C N 1
ATOM 11610 C CA . LEU C 1 209 ? 60.736 46.120 -28.915 1.00 19.45 209 LEU C CA 1
ATOM 11611 C C . LEU C 1 209 ? 60.956 47.374 -28.104 1.00 19.68 209 LEU C C 1
ATOM 11612 O O . LEU C 1 209 ? 62.101 47.729 -27.810 1.00 20.58 209 LEU C O 1
ATOM 11628 N N . LYS C 1 210 ? 59.885 48.032 -27.687 1.00 17.88 210 LYS C N 1
ATOM 11629 C CA . LYS C 1 210 ? 59.977 49.176 -26.780 1.00 18.74 210 LYS C CA 1
ATOM 11630 C C . LYS C 1 210 ? 59.404 48.714 -25.446 1.00 18.21 210 LYS C C 1
ATOM 11631 O O . LYS C 1 210 ? 58.315 48.130 -25.405 1.00 19.47 210 LYS C O 1
ATOM 11650 N N . MET C 1 211 ? 60.145 48.979 -24.353 1.00 16.71 211 MET C N 1
ATOM 11651 C CA . MET C 1 211 ? 59.781 48.441 -23.044 1.00 18.00 211 MET C CA 1
ATOM 11652 C C . MET C 1 211 ? 59.744 49.498 -21.969 1.00 16.29 211 MET C C 1
ATOM 11653 O O . MET C 1 211 ? 60.599 50.398 -21.927 1.00 17.66 211 MET C O 1
ATOM 11667 N N . ARG C 1 212 ? 58.735 49.384 -21.103 1.00 16.68 212 ARG C N 1
ATOM 11668 C CA . ARG C 1 212 ? 58.755 50.118 -19.839 1.00 17.20 212 ARG C CA 1
ATOM 11669 C C . ARG C 1 212 ? 58.576 49.082 -18.753 1.00 15.21 212 ARG C C 1
ATOM 11670 O O . ARG C 1 212 ? 57.947 48.039 -18.973 1.00 17.53 212 ARG C O 1
ATOM 11691 N N . VAL C 1 213 ? 59.126 49.350 -17.563 1.00 16.98 213 VAL C N 1
ATOM 11692 C CA . VAL C 1 213 ? 59.146 48.328 -16.507 1.00 16.83 213 VAL C CA 1
ATOM 11693 C C . VAL C 1 213 ? 58.803 48.943 -15.146 1.00 15.87 213 VAL C C 1
ATOM 11694 O O . VAL C 1 213 ? 59.183 50.079 -14.848 1.00 17.45 213 VAL C O 1
ATOM 11707 N N . TRP C 1 214 ? 58.090 48.162 -14.341 1.00 16.93 214 TRP C N 1
ATOM 11708 C CA . TRP C 1 214 ? 57.914 48.378 -12.896 1.00 16.21 214 TRP C CA 1
ATOM 11709 C C . TRP C 1 214 ? 58.613 47.214 -12.209 1.00 16.74 214 TRP C C 1
ATOM 11710 O O . TRP C 1 214 ? 58.170 46.061 -12.317 1.00 16.83 214 TRP C O 1
ATOM 11731 N N . GLU C 1 215 ? 59.761 47.512 -11.593 1.00 17.11 215 GLU C N 1
ATOM 11732 C CA . GLU C 1 215 ? 60.588 46.461 -11.029 1.00 18.15 215 GLU C CA 1
ATOM 11733 C C . GLU C 1 215 ? 60.146 46.110 -9.614 1.00 19.07 215 GLU C C 1
ATOM 11734 O O . GLU C 1 215 ? 59.870 46.990 -8.787 1.00 18.27 215 GLU C O 1
ATOM 11746 N N . ARG C 1 216 ? 60.143 44.819 -9.334 1.00 17.82 216 ARG C N 1
ATOM 11747 C CA . ARG C 1 216 ? 60.042 44.345 -7.962 1.00 17.39 216 ARG C CA 1
ATOM 11748 C C . ARG C 1 216 ? 61.127 45.016 -7.114 1.00 18.25 216 ARG C C 1
ATOM 11749 O O . ARG C 1 216 ? 62.319 45.023 -7.446 1.00 17.19 216 ARG C O 1
ATOM 11770 N N . GLY C 1 217 ? 60.702 45.581 -5.986 1.00 18.26 217 GLY C N 1
ATOM 11771 C CA . GLY C 1 217 ? 61.674 46.151 -5.078 1.00 18.77 217 GLY C CA 1
ATOM 11772 C C . GLY C 1 217 ? 62.336 47.432 -5.485 1.00 18.96 217 GLY C C 1
ATOM 11773 O O . GLY C 1 217 ? 63.227 47.910 -4.751 1.00 20.07 217 GLY C O 1
ATOM 11777 N N . ALA C 1 218 ? 62.016 48.007 -6.648 1.00 18.82 218 ALA C N 1
ATOM 11778 C CA . ALA C 1 218 ? 62.709 49.184 -7.131 1.00 17.76 218 ALA C CA 1
ATOM 11779 C C . ALA C 1 218 ? 61.802 50.194 -7.823 1.00 18.69 218 ALA C C 1
ATOM 11780 O O . ALA C 1 218 ? 62.182 51.371 -7.890 1.00 21.36 218 ALA C O 1
ATOM 11787 N N . GLY C 1 219 ? 60.658 49.784 -8.320 1.00 18.14 219 GLY C N 1
ATOM 11788 C CA . GLY C 1 219 ? 59.759 50.733 -8.923 1.00 19.27 219 GLY C CA 1
ATOM 11789 C C . GLY C 1 219 ? 60.084 51.012 -10.379 1.00 20.33 219 GLY C C 1
ATOM 11790 O O . GLY C 1 219 ? 60.530 50.131 -11.140 1.00 19.15 219 GLY C O 1
ATOM 11794 N N . ILE C 1 220 ? 59.789 52.241 -10.795 1.00 19.00 220 ILE C N 1
ATOM 11795 C CA . ILE C 1 220 ? 60.068 52.641 -12.159 1.00 18.98 220 ILE C CA 1
ATOM 11796 C C . ILE C 1 220 ? 61.582 52.825 -12.290 1.00 19.01 220 ILE C C 1
ATOM 11797 O O . ILE C 1 220 ? 62.192 53.682 -11.632 1.00 22.06 220 ILE C O 1
ATOM 11813 N N . THR C 1 221 ? 62.164 52.062 -13.185 1.00 19.13 221 THR C N 1
ATOM 11814 C CA . THR C 1 221 ? 63.555 52.175 -13.528 1.00 19.74 221 THR C CA 1
ATOM 11815 C C . THR C 1 221 ? 63.646 52.506 -15.014 1.00 17.99 221 THR C C 1
ATOM 11816 O O . THR C 1 221 ? 62.696 52.312 -15.780 1.00 19.04 221 THR C O 1
ATOM 11827 N N . LEU C 1 222 ? 64.838 53.004 -15.388 1.00 18.35 222 LEU C N 1
ATOM 11828 C CA . LEU C 1 222 ? 65.061 53.436 -16.761 1.00 17.82 222 LEU C CA 1
ATOM 11829 C C . LEU C 1 222 ? 65.498 52.285 -17.657 1.00 19.37 222 LEU C C 1
ATOM 11830 O O . LEU C 1 222 ? 65.568 52.446 -18.879 1.00 18.80 222 LEU C O 1
ATOM 11846 N N . ALA C 1 223 ? 65.765 51.114 -17.084 1.00 17.33 223 ALA C N 1
ATOM 11847 C CA . ALA C 1 223 ? 66.252 49.986 -17.868 1.00 18.70 223 ALA C CA 1
ATOM 11848 C C . ALA C 1 223 ? 66.267 48.780 -16.950 1.00 16.89 223 ALA C C 1
ATOM 11849 O O . ALA C 1 223 ? 66.460 48.929 -15.751 1.00 18.12 223 ALA C O 1
ATOM 11856 N N . CYS C 1 224 ? 66.057 47.596 -17.523 1.00 18.52 224 CYS C N 1
ATOM 11857 C CA . CYS C 1 224 ? 66.151 46.347 -16.791 1.00 17.69 224 CYS C CA 1
ATOM 11858 C C . CYS C 1 224 ? 66.678 45.269 -17.724 1.00 18.14 224 CYS C C 1
ATOM 11859 O O . CYS C 1 224 ? 66.059 44.984 -18.750 1.00 18.84 224 CYS C O 1
ATOM 11867 N N . GLY C 1 225 ? 67.873 44.740 -17.431 1.00 18.20 225 GLY C N 1
ATOM 11868 C CA . GLY C 1 225 ? 68.453 43.773 -18.350 1.00 16.25 225 GLY C CA 1
ATOM 11869 C C . GLY C 1 225 ? 67.816 42.397 -18.266 1.00 16.79 225 GLY C C 1
ATOM 11870 O O . GLY C 1 225 ? 67.542 41.773 -19.297 1.00 16.71 225 GLY C O 1
ATOM 11874 N N . THR C 1 226 ? 67.575 41.898 -17.058 1.00 15.55 226 THR C N 1
ATOM 11875 C CA . THR C 1 226 ? 66.818 40.655 -16.953 1.00 15.56 226 THR C CA 1
ATOM 11876 C C . THR C 1 226 ? 65.417 40.825 -17.567 1.00 15.43 226 THR C C 1
ATOM 11877 O O . THR C 1 226 ? 64.909 39.910 -18.210 1.00 16.77 226 THR C O 1
ATOM 11888 N N . GLY C 1 227 ? 64.824 41.998 -17.411 1.00 15.95 227 GLY C N 1
ATOM 11889 C CA . GLY C 1 227 ? 63.466 42.215 -17.960 1.00 15.65 227 GLY C CA 1
ATOM 11890 C C . GLY C 1 227 ? 63.454 42.325 -19.477 1.00 15.90 227 GLY C C 1
ATOM 11891 O O . GLY C 1 227 ? 62.517 41.818 -20.143 1.00 15.91 227 GLY C O 1
ATOM 11895 N N . ALA C 1 228 ? 64.501 42.938 -20.045 1.00 16.64 228 ALA C N 1
ATOM 11896 C CA . ALA C 1 228 ? 64.639 42.970 -21.509 1.00 16.34 228 ALA C CA 1
ATOM 11897 C C . ALA C 1 228 ? 64.820 41.571 -22.062 1.00 18.34 228 ALA C C 1
ATOM 11898 O O . ALA C 1 228 ? 64.184 41.186 -23.078 1.00 17.36 228 ALA C O 1
ATOM 11905 N N . CYS C 1 229 ? 65.635 40.750 -21.394 1.00 16.85 229 CYS C N 1
ATOM 11906 C CA . CYS C 1 229 ? 65.820 39.350 -21.803 1.00 17.96 229 CYS C CA 1
ATOM 11907 C C . CYS C 1 229 ? 64.499 38.590 -21.735 1.00 18.44 229 CYS C C 1
ATOM 11908 O O . CYS C 1 229 ? 64.131 37.862 -22.673 1.00 16.93 229 CYS C O 1
ATOM 11916 N N . ALA C 1 230 ? 63.784 38.696 -20.617 1.00 16.13 230 ALA C N 1
ATOM 11917 C CA . ALA C 1 230 ? 62.527 37.998 -20.439 1.00 16.56 230 ALA C CA 1
ATOM 11918 C C . ALA C 1 230 ? 61.479 38.474 -21.444 1.00 15.12 230 ALA C C 1
ATOM 11919 O O . ALA C 1 230 ? 60.698 37.648 -21.924 1.00 15.93 230 ALA C O 1
ATOM 11926 N N . SER C 1 231 ? 61.533 39.762 -21.810 1.00 16.71 231 SER C N 1
ATOM 11927 C CA . SER C 1 231 ? 60.570 40.307 -22.770 1.00 17.12 231 SER C CA 1
ATOM 11928 C C . SER C 1 231 ? 60.833 39.776 -24.177 1.00 16.34 231 SER C C 1
ATOM 11929 O O . SER C 1 231 ? 59.887 39.437 -24.898 1.00 17.60 231 SER C O 1
ATOM 11937 N N . LEU C 1 232 ? 62.093 39.681 -24.568 1.00 16.72 232 LEU C N 1
ATOM 11938 C CA . LEU C 1 232 ? 62.415 39.065 -25.852 1.00 16.72 232 LEU C CA 1
ATOM 11939 C C . LEU C 1 232 ? 61.988 37.599 -25.875 1.00 17.24 232 LEU C C 1
ATOM 11940 O O . LEU C 1 232 ? 61.386 37.145 -26.851 1.00 17.81 232 LEU C O 1
ATOM 11956 N N . VAL C 1 233 ? 62.254 36.835 -24.814 1.00 15.75 233 VAL C N 1
ATOM 11957 C CA . VAL C 1 233 ? 61.782 35.460 -24.736 1.00 16.13 233 VAL C CA 1
ATOM 11958 C C . VAL C 1 233 ? 60.258 35.409 -24.923 1.00 17.78 233 VAL C C 1
ATOM 11959 O O . VAL C 1 233 ? 59.740 34.602 -25.706 1.00 17.72 233 VAL C O 1
ATOM 11972 N N . ALA C 1 234 ? 59.536 36.275 -24.222 1.00 15.87 234 ALA C N 1
ATOM 11973 C CA . ALA C 1 234 ? 58.070 36.242 -24.308 1.00 16.96 234 ALA C CA 1
ATOM 11974 C C . ALA C 1 234 ? 57.605 36.604 -25.695 1.00 17.32 234 ALA C C 1
ATOM 11975 O O . ALA C 1 234 ? 56.630 36.013 -26.199 1.00 18.88 234 ALA C O 1
ATOM 11982 N N . ALA C 1 235 ? 58.279 37.540 -26.332 1.00 17.73 235 ALA C N 1
ATOM 11983 C CA . ALA C 1 235 ? 57.922 37.933 -27.689 1.00 17.31 235 ALA C CA 1
ATOM 11984 C C . ALA C 1 235 ? 58.150 36.786 -28.667 1.00 21.02 235 ALA C C 1
ATOM 11985 O O . ALA C 1 235 ? 57.349 36.598 -29.591 1.00 19.23 235 ALA C O 1
ATOM 11992 N N . VAL C 1 236 ? 59.228 36.015 -28.484 1.00 17.55 236 VAL C N 1
ATOM 11993 C CA . VAL C 1 236 ? 59.427 34.811 -29.305 1.00 19.96 236 VAL C CA 1
ATOM 11994 C C . VAL C 1 236 ? 58.345 33.776 -29.009 1.00 19.59 236 VAL C C 1
ATOM 11995 O O . VAL C 1 236 ? 57.710 33.221 -29.943 1.00 20.42 236 VAL C O 1
ATOM 12008 N N . LEU C 1 237 ? 58.101 33.497 -27.710 1.00 19.03 237 LEU C N 1
ATOM 12009 C CA . LEU C 1 237 ? 57.169 32.452 -27.342 1.00 17.95 237 LEU C CA 1
ATOM 12010 C C . LEU C 1 237 ? 55.795 32.750 -27.918 1.00 19.16 237 LEU C C 1
ATOM 12011 O O . LEU C 1 237 ? 55.013 31.818 -28.151 1.00 21.93 237 LEU C O 1
ATOM 12027 N N . THR C 1 238 ? 55.455 34.020 -28.078 1.00 18.82 238 THR C N 1
ATOM 12028 C CA . THR C 1 238 ? 54.103 34.409 -28.500 1.00 19.08 238 THR C CA 1
ATOM 12029 C C . THR C 1 238 ? 54.071 34.659 -30.011 1.00 20.77 238 THR C C 1
ATOM 12030 O O . THR C 1 238 ? 53.043 35.083 -30.551 1.00 20.39 238 THR C O 1
ATOM 12041 N N . GLY C 1 239 ? 55.193 34.417 -30.679 1.00 20.02 239 GLY C N 1
ATOM 12042 C CA . GLY C 1 239 ? 55.295 34.612 -32.120 1.00 18.07 239 GLY C CA 1
ATOM 12043 C C . GLY C 1 239 ? 55.336 36.030 -32.611 1.00 20.25 239 GLY C C 1
ATOM 12044 O O . GLY C 1 239 ? 55.207 36.280 -33.821 1.00 20.73 239 GLY C O 1
ATOM 12048 N N . ARG C 1 240 ? 55.630 37.002 -31.723 1.00 17.92 240 ARG C N 1
ATOM 12049 C CA . ARG C 1 240 ? 55.617 38.403 -32.064 1.00 18.96 240 ARG C CA 1
ATOM 12050 C C . ARG C 1 240 ? 56.953 38.952 -32.545 1.00 19.15 240 ARG C C 1
ATOM 12051 O O . ARG C 1 240 ? 56.976 40.009 -33.194 1.00 20.43 240 ARG C O 1
ATOM 12072 N N . SER C 1 241 ? 58.058 38.275 -32.216 1.00 19.25 241 SER C N 1
ATOM 12073 C CA . SER C 1 241 ? 59.382 38.747 -32.605 1.00 17.85 241 SER C CA 1
ATOM 12074 C C . SER C 1 241 ? 60.322 37.589 -32.954 1.00 18.42 241 SER C C 1
ATOM 12075 O O . SER C 1 241 ? 60.097 36.425 -32.624 1.00 18.57 241 SER C O 1
ATOM 12083 N N . ASP C 1 242 ? 61.414 37.976 -33.644 1.00 20.59 242 ASP C N 1
ATOM 12084 C CA . ASP C 1 242 ? 62.544 37.106 -33.917 1.00 20.90 242 ASP C CA 1
ATOM 12085 C C . ASP C 1 242 ? 63.400 36.968 -32.649 1.00 21.38 242 ASP C C 1
ATOM 12086 O O . ASP C 1 242 ? 63.184 37.652 -31.648 1.00 19.23 242 ASP C O 1
ATOM 12095 N N . ARG C 1 243 ? 64.366 36.053 -32.705 1.00 20.74 243 ARG C N 1
ATOM 12096 C CA . ARG C 1 243 ? 65.222 35.786 -31.544 1.00 20.23 243 ARG C CA 1
ATOM 12097 C C . ARG C 1 243 ? 66.395 36.760 -31.382 1.00 22.92 243 ARG C C 1
ATOM 12098 O O . ARG C 1 243 ? 67.119 36.648 -30.380 1.00 22.35 243 ARG C O 1
ATOM 12119 N N . LEU C 1 244 ? 66.599 37.701 -32.294 1.00 19.37 244 LEU C N 1
ATOM 12120 C CA . LEU C 1 244 ? 67.548 38.786 -32.124 1.00 20.56 244 LEU C CA 1
ATOM 12121 C C . LEU C 1 244 ? 66.781 40.085 -32.260 1.00 24.98 244 LEU C C 1
ATOM 12122 O O . LEU C 1 244 ? 66.096 40.306 -33.269 1.00 24.76 244 LEU C O 1
ATOM 12138 N N . ALA C 1 245 ? 66.821 40.926 -31.216 1.00 20.96 245 ALA C N 1
ATOM 12139 C CA . ALA C 1 245 ? 66.117 42.193 -31.271 1.00 19.86 245 ALA C CA 1
ATOM 12140 C C . ALA C 1 245 ? 66.813 43.250 -30.451 1.00 22.11 245 ALA C C 1
ATOM 12141 O O . ALA C 1 245 ? 67.561 42.934 -29.508 1.00 23.17 245 ALA C O 1
ATOM 12148 N N . THR C 1 246 ? 66.582 44.501 -30.821 1.00 21.25 246 THR C N 1
ATOM 12149 C CA . THR C 1 246 ? 66.865 45.628 -29.958 1.00 19.98 246 THR C CA 1
ATOM 12150 C C . THR C 1 246 ? 65.694 45.801 -29.015 1.00 20.08 246 THR C C 1
ATOM 12151 O O . THR C 1 246 ? 64.526 45.728 -29.434 1.00 21.74 246 THR C O 1
ATOM 12162 N N . VAL C 1 247 ? 65.974 45.946 -27.729 1.00 19.25 247 VAL C N 1
ATOM 12163 C CA . VAL C 1 247 ? 64.962 46.356 -26.760 1.00 19.00 247 VAL C CA 1
ATOM 12164 C C . VAL C 1 247 ? 65.282 47.781 -26.354 1.00 20.42 247 VAL C C 1
ATOM 12165 O O . VAL C 1 247 ? 66.325 48.060 -25.734 1.00 20.96 247 VAL C O 1
ATOM 12178 N N . GLU C 1 248 ? 64.398 48.706 -26.724 1.00 19.69 248 GLU C N 1
ATOM 12179 C CA . GLU C 1 248 ? 64.562 50.108 -26.432 1.00 19.82 248 GLU C CA 1
ATOM 12180 C C . GLU C 1 248 ? 63.914 50.400 -25.099 1.00 19.97 248 GLU C C 1
ATOM 12181 O O . GLU C 1 248 ? 62.689 50.245 -24.936 1.00 20.14 248 GLU C O 1
ATOM 12193 N N . LEU C 1 249 ? 64.713 50.814 -24.140 1.00 19.92 249 LEU C N 1
ATOM 12194 C CA . LEU C 1 249 ? 64.256 51.199 -22.820 1.00 19.04 249 LEU C CA 1
ATOM 12195 C C . LEU C 1 249 ? 64.311 52.697 -22.637 1.00 19.44 249 LEU C C 1
ATOM 12196 O O . LEU C 1 249 ? 64.907 53.424 -23.434 1.00 20.67 249 LEU C O 1
ATOM 12212 N N . PRO C 1 250 ? 63.691 53.222 -21.561 1.00 18.50 250 PRO C N 1
ATOM 12213 C CA . PRO C 1 250 ? 63.752 54.675 -21.354 1.00 19.88 250 PRO C CA 1
ATOM 12214 C C . PRO C 1 250 ? 65.148 55.222 -21.366 1.00 23.50 250 PRO C C 1
ATOM 12215 O O . PRO C 1 250 ? 65.386 56.342 -21.869 1.00 23.23 250 PRO C O 1
ATOM 12226 N N . GLY C 1 251 ? 66.126 54.433 -20.876 1.00 19.88 251 GLY C N 1
ATOM 12227 C CA . GLY C 1 251 ? 67.503 54.841 -20.780 1.00 19.94 251 GLY C CA 1
ATOM 12228 C C . GLY C 1 251 ? 68.365 54.547 -21.972 1.00 19.62 251 GLY C C 1
ATOM 12229 O O . GLY C 1 251 ? 69.554 54.911 -21.984 1.00 22.88 251 GLY C O 1
ATOM 12233 N N . GLY C 1 252 ? 67.814 53.843 -22.952 1.00 19.71 252 GLY C N 1
ATOM 12234 C CA . GLY C 1 252 ? 68.526 53.477 -24.146 1.00 20.09 252 GLY C CA 1
ATOM 12235 C C . GLY C 1 252 ? 68.348 52.024 -24.512 1.00 19.40 252 GLY C C 1
ATOM 12236 O O . GLY C 1 252 ? 67.535 51.303 -23.945 1.00 20.33 252 GLY C O 1
ATOM 12240 N N . PRO C 1 253 ? 69.104 51.568 -25.502 1.00 20.04 253 PRO C N 1
ATOM 12241 C CA . PRO C 1 253 ? 68.881 50.238 -26.056 1.00 20.84 253 PRO C CA 1
ATOM 12242 C C . PRO C 1 253 ? 69.795 49.139 -25.532 1.00 20.14 253 PRO C C 1
ATOM 12243 O O . PRO C 1 253 ? 71.000 49.375 -25.290 1.00 21.17 253 PRO C O 1
ATOM 12254 N N . LEU C 1 254 ? 69.237 47.936 -25.420 1.00 20.59 254 LEU C N 1
ATOM 12255 C CA . LEU C 1 254 ? 69.980 46.694 -25.231 1.00 19.10 254 LEU C CA 1
ATOM 12256 C C . LEU C 1 254 ? 69.798 45.810 -26.458 1.00 23.51 254 LEU C C 1
ATOM 12257 O O . LEU C 1 254 ? 68.763 45.857 -27.119 1.00 21.45 254 LEU C O 1
ATOM 12273 N N . GLU C 1 255 ? 70.802 45.011 -26.778 1.00 19.68 255 GLU C N 1
ATOM 12274 C CA . GLU C 1 255 ? 70.717 44.036 -27.857 1.00 21.06 255 GLU C CA 1
ATOM 12275 C C . GLU C 1 255 ? 70.571 42.674 -27.205 1.00 20.25 255 GLU C C 1
ATOM 12276 O O . GLU C 1 255 ? 71.407 42.282 -26.378 1.00 22.48 255 GLU C O 1
ATOM 12288 N N . ILE C 1 256 ? 69.503 41.965 -27.532 1.00 17.63 256 ILE C N 1
ATOM 12289 C CA . ILE C 1 256 ? 69.167 40.694 -26.900 1.00 18.75 256 ILE C CA 1
ATOM 12290 C C . ILE C 1 256 ? 69.147 39.612 -27.974 1.00 21.85 256 ILE C C 1
ATOM 12291 O O . ILE C 1 256 ? 68.534 39.797 -29.031 1.00 22.66 256 ILE C O 1
ATOM 12307 N N . GLU C 1 257 ? 69.752 38.464 -27.672 1.00 20.48 257 GLU C N 1
ATOM 12308 C CA . GLU C 1 257 ? 69.768 37.310 -28.574 1.00 21.60 257 GLU C CA 1
ATOM 12309 C C . GLU C 1 257 ? 69.432 36.061 -27.791 1.00 21.79 257 GLU C C 1
ATOM 12310 O O . GLU C 1 257 ? 70.085 35.751 -26.795 1.00 22.72 257 GLU C O 1
ATOM 12322 N N . TRP C 1 258 ? 68.372 35.352 -28.200 1.00 20.71 258 TRP C N 1
ATOM 12323 C CA . TRP C 1 258 ? 68.069 34.025 -27.695 1.00 18.75 258 TRP C CA 1
ATOM 12324 C C . TRP C 1 258 ? 68.700 33.047 -28.678 1.00 24.25 258 TRP C C 1
ATOM 12325 O O . TRP C 1 258 ? 68.155 32.751 -29.740 1.00 22.72 258 TRP C O 1
ATOM 12346 N N . SER C 1 259 ? 69.907 32.604 -28.367 1.00 22.35 259 SER C N 1
ATOM 12347 C CA . SER C 1 259 ? 70.662 31.840 -29.343 1.00 24.37 259 SER C CA 1
ATOM 12348 C C . SER C 1 259 ? 70.001 30.500 -29.666 1.00 24.59 259 SER C C 1
ATOM 12349 O O . SER C 1 259 ? 69.566 29.761 -28.784 1.00 25.04 259 SER C O 1
ATOM 12357 N N . GLU C 1 260 ? 69.997 30.163 -30.950 1.00 28.31 260 GLU C N 1
ATOM 12358 C CA . GLU C 1 260 ? 69.568 28.838 -31.376 1.00 32.75 260 GLU C CA 1
ATOM 12359 C C . GLU C 1 260 ? 70.654 27.774 -31.200 1.00 33.35 260 GLU C C 1
ATOM 12360 O O . GLU C 1 260 ? 70.325 26.586 -31.217 1.00 34.07 260 GLU C O 1
ATOM 12372 N N . VAL C 1 261 ? 71.915 28.183 -30.997 1.00 32.98 261 VAL C N 1
ATOM 12373 C CA . VAL C 1 261 ? 73.016 27.235 -30.799 1.00 32.74 261 VAL C CA 1
ATOM 12374 C C . VAL C 1 261 ? 72.902 26.542 -29.452 1.00 34.60 261 VAL C C 1
ATOM 12375 O O . VAL C 1 261 ? 72.922 25.310 -29.366 1.00 36.28 261 VAL C O 1
ATOM 12388 N N . ASP C 1 262 ? 72.751 27.320 -28.364 1.00 29.22 262 ASP C N 1
ATOM 12389 C CA . ASP C 1 262 ? 72.724 26.770 -27.017 1.00 28.97 262 ASP C CA 1
ATOM 12390 C C . ASP C 1 262 ? 71.481 27.101 -26.201 1.00 25.86 262 ASP C C 1
ATOM 12391 O O . ASP C 1 262 ? 71.396 26.681 -25.037 1.00 25.23 262 ASP C O 1
ATOM 12400 N N . GLN C 1 263 ? 70.493 27.778 -26.797 1.00 25.91 263 GLN C N 1
ATOM 12401 C CA . GLN C 1 263 ? 69.241 28.198 -26.161 1.00 24.97 263 GLN C CA 1
ATOM 12402 C C . GLN C 1 263 ? 69.434 29.165 -24.986 1.00 24.41 263 GLN C C 1
ATOM 12403 O O . GLN C 1 263 ? 68.483 29.374 -24.195 1.00 22.72 263 GLN C O 1
ATOM 12417 N N . ARG C 1 264 ? 70.620 29.728 -24.830 1.00 23.29 264 ARG C N 1
ATOM 12418 C CA . ARG C 1 264 ? 70.869 30.717 -23.791 1.00 21.73 264 ARG C CA 1
ATOM 12419 C C . ARG C 1 264 ? 70.569 32.095 -24.332 1.00 20.99 264 ARG C C 1
ATOM 12420 O O . ARG C 1 264 ? 70.594 32.342 -25.546 1.00 21.84 264 ARG C O 1
ATOM 12441 N N . ILE C 1 265 ? 70.375 33.029 -23.389 1.00 20.85 265 ILE C N 1
ATOM 12442 C CA . ILE C 1 265 ? 70.170 34.448 -23.705 1.00 20.43 265 ILE C CA 1
ATOM 12443 C C . ILE C 1 265 ? 71.472 35.200 -23.571 1.00 20.56 265 ILE C C 1
ATOM 12444 O O . ILE C 1 265 ? 72.138 35.111 -22.529 1.00 22.10 265 ILE C O 1
ATOM 12460 N N . TYR C 1 266 ? 71.761 36.015 -24.565 1.00 19.81 266 TYR C N 1
ATOM 12461 C CA . TYR C 1 266 ? 72.892 36.940 -24.565 1.00 20.38 266 TYR C CA 1
ATOM 12462 C C . TYR C 1 266 ? 72.379 38.365 -24.572 1.00 22.64 266 TYR C C 1
ATOM 12463 O O . TYR C 1 266 ? 71.477 38.700 -25.364 1.00 22.39 266 TYR C O 1
ATOM 12481 N N . MET C 1 267 ? 72.878 39.183 -23.664 1.00 19.12 267 MET C N 1
ATOM 12482 C CA . MET C 1 267 ? 72.480 40.582 -23.577 1.00 18.00 267 MET C CA 1
ATOM 12483 C C . MET C 1 267 ? 73.704 41.464 -23.681 1.00 22.07 267 MET C C 1
ATOM 12484 O O . MET C 1 267 ? 74.663 41.271 -22.920 1.00 23.22 267 MET C O 1
ATOM 12498 N N . THR C 1 268 ? 73.690 42.432 -24.591 1.00 19.26 268 THR C N 1
ATOM 12499 C CA . THR C 1 268 ? 74.801 43.353 -24.732 1.00 20.34 268 THR C CA 1
ATOM 12500 C C . THR C 1 268 ? 74.352 44.787 -24.472 1.00 22.75 268 THR C C 1
ATOM 12501 O O . THR C 1 268 ? 73.324 45.225 -24.991 1.00 21.83 268 THR C O 1
ATOM 12512 N N . GLY C 1 269 ? 75.102 45.516 -23.671 1.00 21.12 269 GLY C N 1
ATOM 12513 C CA . GLY C 1 269 ? 74.809 46.898 -23.429 1.00 22.20 269 GLY C CA 1
ATOM 12514 C C . GLY C 1 269 ? 75.960 47.578 -22.733 1.00 23.11 269 GLY C C 1
ATOM 12515 O O . GLY C 1 269 ? 76.990 46.961 -22.472 1.00 23.45 269 GLY C O 1
ATOM 12519 N N . PRO C 1 270 ? 75.809 48.856 -22.417 1.00 23.00 270 PRO C N 1
ATOM 12520 C CA . PRO C 1 270 ? 76.892 49.630 -21.809 1.00 22.07 270 PRO C CA 1
ATOM 12521 C C . PRO C 1 270 ? 76.897 49.603 -20.280 1.00 21.13 270 PRO C C 1
ATOM 12522 O O . PRO C 1 270 ? 75.991 49.103 -19.628 1.00 21.46 270 PRO C O 1
ATOM 12533 N N . ALA C 1 271 ? 77.980 50.148 -19.728 1.00 20.50 271 ALA C N 1
ATOM 12534 C CA . ALA C 1 271 ? 78.081 50.409 -18.299 1.00 21.43 271 ALA C CA 1
ATOM 12535 C C . ALA C 1 271 ? 78.858 51.690 -18.147 1.00 23.59 271 ALA C C 1
ATOM 12536 O O . ALA C 1 271 ? 79.866 51.888 -18.835 1.00 26.16 271 ALA C O 1
ATOM 12543 N N . ASP C 1 272 ? 78.422 52.573 -17.255 1.00 20.87 272 ASP C N 1
ATOM 12544 C CA . ASP C 1 272 ? 79.018 53.894 -17.108 1.00 21.89 272 ASP C CA 1
ATOM 12545 C C . ASP C 1 272 ? 79.370 54.150 -15.653 1.00 22.77 272 ASP C C 1
ATOM 12546 O O . ASP C 1 272 ? 78.521 54.040 -14.777 1.00 20.37 272 ASP C O 1
ATOM 12555 N N . ARG C 1 273 ? 80.634 54.513 -15.406 1.00 21.80 273 ARG C N 1
ATOM 12556 C CA . ARG C 1 273 ? 81.075 54.893 -14.075 1.00 22.05 273 ARG C CA 1
ATOM 12557 C C . ARG C 1 273 ? 80.821 56.380 -13.919 1.00 24.36 273 ARG C C 1
ATOM 12558 O O . ARG C 1 273 ? 81.319 57.186 -14.709 1.00 27.20 273 ARG C O 1
ATOM 12579 N N . VAL C 1 274 ? 80.046 56.752 -12.904 1.00 23.16 274 VAL C N 1
ATOM 12580 C CA . VAL C 1 274 ? 79.627 58.129 -12.736 1.00 22.69 274 VAL C CA 1
ATOM 12581 C C . VAL C 1 274 ? 80.540 58.892 -11.782 1.00 22.00 274 VAL C C 1
ATOM 12582 O O . VAL C 1 274 ? 81.003 59.984 -12.093 1.00 24.13 274 VAL C O 1
ATOM 12595 N N . PHE C 1 275 ? 80.732 58.369 -10.570 1.00 23.14 275 PHE C N 1
ATOM 12596 C CA . PHE C 1 275 ? 81.554 59.039 -9.563 1.00 22.69 275 PHE C CA 1
ATOM 12597 C C . PHE C 1 275 ? 81.928 58.027 -8.487 1.00 21.53 275 PHE C C 1
ATOM 12598 O O . PHE C 1 275 ? 81.347 56.951 -8.383 1.00 21.10 275 PHE C O 1
ATOM 12615 N N . THR C 1 276 ? 82.959 58.377 -7.720 1.00 22.97 276 THR C N 1
ATOM 12616 C CA . THR C 1 276 ? 83.368 57.587 -6.577 1.00 22.98 276 THR C CA 1
ATOM 12617 C C . THR C 1 276 ? 83.119 58.429 -5.349 1.00 22.62 276 THR C C 1
ATOM 12618 O O . THR C 1 276 ? 83.219 59.660 -5.417 1.00 26.85 276 THR C O 1
ATOM 12629 N N . GLY C 1 277 ? 82.814 57.786 -4.236 1.00 21.19 277 GLY C N 1
ATOM 12630 C CA . GLY C 1 277 ? 82.542 58.535 -3.027 1.00 25.09 277 GLY C CA 1
ATOM 12631 C C . GLY C 1 277 ? 82.812 57.764 -1.754 1.00 24.59 277 GLY C C 1
ATOM 12632 O O . GLY C 1 277 ? 83.180 56.577 -1.767 1.00 23.32 277 GLY C O 1
ATOM 12636 N N . LYS C 1 278 ? 82.656 58.477 -0.659 1.00 23.01 278 LYS C N 1
ATOM 12637 C CA . LYS C 1 278 ? 82.823 57.937 0.688 1.00 25.32 278 LYS C CA 1
ATOM 12638 C C . LYS C 1 278 ? 81.705 58.435 1.589 1.00 26.22 278 LYS C C 1
ATOM 12639 O O . LYS C 1 278 ? 81.487 59.644 1.692 1.00 26.18 278 LYS C O 1
ATOM 12658 N N . LEU C 1 279 ? 81.021 57.520 2.267 1.00 27.41 279 LEU C N 1
ATOM 12659 C CA . LEU C 1 279 ? 79.995 57.931 3.219 1.00 29.67 279 LEU C CA 1
ATOM 12660 C C . LEU C 1 279 ? 80.573 58.707 4.404 1.00 35.77 279 LEU C C 1
ATOM 12661 O O . LEU C 1 279 ? 81.635 58.378 4.931 1.00 36.31 279 LEU C O 1
ATOM 12677 N N . HIS C 1 280 ? 79.868 59.756 4.831 1.00 35.24 280 HIS C N 1
ATOM 12678 C CA . HIS C 1 280 ? 80.326 60.548 5.990 1.00 42.53 280 HIS C CA 1
ATOM 12679 C C . HIS C 1 280 ? 80.291 59.722 7.279 1.00 44.89 280 HIS C C 1
ATOM 12680 O O . HIS C 1 280 ? 79.243 59.191 7.632 1.00 48.04 280 HIS C O 1
ATOM 12694 N N . ALA D 1 2 ? 18.045 4.315 -52.881 1.00 47.90 2 ALA D N 1
ATOM 12695 C CA . ALA D 1 2 ? 16.796 3.568 -52.741 1.00 47.91 2 ALA D CA 1
ATOM 12696 C C . ALA D 1 2 ? 16.897 2.623 -51.558 1.00 44.14 2 ALA D C 1
ATOM 12697 O O . ALA D 1 2 ? 16.000 1.830 -51.317 1.00 47.83 2 ALA D O 1
ATOM 12703 N N . ILE D 1 3 ? 18.025 2.658 -50.864 1.00 38.35 3 ILE D N 1
ATOM 12704 C CA . ILE D 1 3 ? 18.294 1.750 -49.766 1.00 32.33 3 ILE D CA 1
ATOM 12705 C C . ILE D 1 3 ? 17.933 2.479 -48.481 1.00 28.00 3 ILE D C 1
ATOM 12706 O O . ILE D 1 3 ? 18.497 3.529 -48.180 1.00 27.57 3 ILE D O 1
ATOM 12722 N N . GLU D 1 4 ? 17.012 1.908 -47.704 1.00 27.74 4 GLU D N 1
ATOM 12723 C CA . GLU D 1 4 ? 16.724 2.431 -46.369 1.00 24.16 4 GLU D CA 1
ATOM 12724 C C . GLU D 1 4 ? 17.524 1.665 -45.342 1.00 21.64 4 GLU D C 1
ATOM 12725 O O . GLU D 1 4 ? 17.773 0.460 -45.479 1.00 22.85 4 GLU D O 1
ATOM 12737 N N . PHE D 1 5 ? 17.905 2.369 -44.276 1.00 21.38 5 PHE D N 1
ATOM 12738 C CA . PHE D 1 5 ? 18.744 1.780 -43.275 1.00 21.18 5 PHE D CA 1
ATOM 12739 C C . PHE D 1 5 ? 18.541 2.494 -41.938 1.00 21.60 5 PHE D C 1
ATOM 12740 O O . PHE D 1 5 ? 17.995 3.593 -41.876 1.00 21.78 5 PHE D O 1
ATOM 12757 N N . THR D 1 6 ? 18.999 1.867 -40.878 1.00 20.07 6 THR D N 1
ATOM 12758 C CA . THR D 1 6 ? 19.016 2.482 -39.559 1.00 19.54 6 THR D CA 1
ATOM 12759 C C . THR D 1 6 ? 20.429 2.421 -39.011 1.00 18.26 6 THR D C 1
ATOM 12760 O O . THR D 1 6 ? 21.064 1.346 -39.072 1.00 20.75 6 THR D O 1
ATOM 12771 N N . LYS D 1 7 ? 20.909 3.523 -38.459 1.00 19.33 7 LYS D N 1
ATOM 12772 C CA . LYS D 1 7 ? 22.234 3.573 -37.845 1.00 18.32 7 LYS D CA 1
ATOM 12773 C C . LYS D 1 7 ? 22.118 3.223 -36.373 1.00 22.21 7 LYS D C 1
ATOM 12774 O O . LYS D 1 7 ? 21.299 3.817 -35.651 1.00 21.41 7 LYS D O 1
ATOM 12793 N N . TYR D 1 8 ? 22.929 2.278 -35.915 1.00 19.21 8 TYR D N 1
ATOM 12794 C CA . TYR D 1 8 ? 23.013 1.891 -34.510 1.00 19.15 8 TYR D CA 1
ATOM 12795 C C . TYR D 1 8 ? 24.460 1.963 -34.062 1.00 21.43 8 TYR D C 1
ATOM 12796 O O . TYR D 1 8 ? 25.366 2.007 -34.883 1.00 20.22 8 TYR D O 1
ATOM 12814 N N . HIS D 1 9 ? 24.700 2.021 -32.748 1.00 19.08 9 HIS D N 1
ATOM 12815 C CA . HIS D 1 9 ? 26.029 1.719 -32.208 1.00 17.32 9 HIS D CA 1
ATOM 12816 C C . HIS D 1 9 ? 25.859 0.909 -30.936 1.00 21.40 9 HIS D C 1
ATOM 12817 O O . HIS D 1 9 ? 24.859 1.039 -30.230 1.00 19.68 9 HIS D O 1
ATOM 12831 N N . GLY D 1 10 ? 26.821 0.025 -30.677 1.00 18.97 10 GLY D N 1
ATOM 12832 C CA . GLY D 1 10 ? 26.954 -0.632 -29.388 1.00 19.99 10 GLY D CA 1
ATOM 12833 C C . GLY D 1 10 ? 28.238 -0.157 -28.789 1.00 20.45 10 GLY D C 1
ATOM 12834 O O . GLY D 1 10 ? 29.339 -0.509 -29.271 1.00 18.42 10 GLY D O 1
ATOM 12838 N N . LEU D 1 11 ? 28.153 0.738 -27.772 1.00 19.50 11 LEU D N 1
ATOM 12839 C CA . LEU D 1 11 ? 29.306 1.343 -27.150 1.00 19.69 11 LEU D CA 1
ATOM 12840 C C . LEU D 1 11 ? 30.212 2.047 -28.167 1.00 19.16 11 LEU D C 1
ATOM 12841 O O . LEU D 1 11 ? 31.442 2.064 -28.030 1.00 19.44 11 LEU D O 1
ATOM 12857 N N . GLY D 1 12 ? 29.621 2.666 -29.195 1.00 19.27 12 GLY D N 1
ATOM 12858 C CA . GLY D 1 12 ? 30.397 3.428 -30.153 1.00 19.43 12 GLY D CA 1
ATOM 12859 C C . GLY D 1 12 ? 30.950 2.615 -31.315 1.00 19.15 12 GLY D C 1
ATOM 12860 O O . GLY D 1 12 ? 31.532 3.210 -32.238 1.00 18.26 12 GLY D O 1
ATOM 12864 N N . ASN D 1 13 ? 30.793 1.300 -31.286 1.00 18.97 13 ASN D N 1
ATOM 12865 C CA . ASN D 1 13 ? 31.073 0.431 -32.433 1.00 18.87 13 ASN D CA 1
ATOM 12866 C C . ASN D 1 13 ? 29.821 0.539 -33.281 1.00 18.06 13 ASN D C 1
ATOM 12867 O O . ASN D 1 13 ? 28.756 0.053 -32.900 1.00 17.73 13 ASN D O 1
ATOM 12878 N N . ASP D 1 14 ? 29.920 1.213 -34.424 1.00 17.98 14 ASP D N 1
ATOM 12879 C CA . ASP D 1 14 ? 28.725 1.689 -35.115 1.00 17.27 14 ASP D CA 1
ATOM 12880 C C . ASP D 1 14 ? 28.447 0.949 -36.427 1.00 19.34 14 ASP D C 1
ATOM 12881 O O . ASP D 1 14 ? 29.366 0.554 -37.147 1.00 17.88 14 ASP D O 1
ATOM 12890 N N . PHE D 1 15 ? 27.177 0.761 -36.697 1.00 16.81 15 PHE D N 1
ATOM 12891 C CA . PHE D 1 15 ? 26.741 -0.124 -37.777 1.00 16.53 15 PHE D CA 1
ATOM 12892 C C . PHE D 1 15 ? 25.569 0.442 -38.538 1.00 18.74 15 PHE D C 1
ATOM 12893 O O . PHE D 1 15 ? 24.737 1.194 -38.011 1.00 17.99 15 PHE D O 1
ATOM 12910 N N . ILE D 1 16 ? 25.537 0.080 -39.810 1.00 17.07 16 ILE D N 1
ATOM 12911 C CA . ILE D 1 16 ? 24.397 0.303 -40.687 1.00 18.80 16 ILE D CA 1
ATOM 12912 C C . ILE D 1 16 ? 23.592 -0.979 -40.696 1.00 19.10 16 ILE D C 1
ATOM 12913 O O . ILE D 1 16 ? 24.079 -2.033 -41.122 1.00 20.72 16 ILE D O 1
ATOM 12929 N N . LEU D 1 17 ? 22.330 -0.925 -40.237 1.00 18.33 17 LEU D N 1
ATOM 12930 C CA . LEU D 1 17 ? 21.458 -2.088 -40.190 1.00 19.16 17 LEU D CA 1
ATOM 12931 C C . LEU D 1 17 ? 20.470 -2.018 -41.347 1.00 19.20 17 LEU D C 1
ATOM 12932 O O . LEU D 1 17 ? 19.879 -0.957 -41.632 1.00 20.11 17 LEU D O 1
ATOM 12948 N N . ILE D 1 18 ? 20.309 -3.132 -42.034 1.00 18.27 18 ILE D N 1
ATOM 12949 C CA . ILE D 1 18 ? 19.467 -3.231 -43.215 1.00 21.13 18 ILE D CA 1
ATOM 12950 C C . ILE D 1 18 ? 18.443 -4.316 -42.958 1.00 20.30 18 ILE D C 1
ATOM 12951 O O . ILE D 1 18 ? 18.797 -5.435 -42.585 1.00 20.96 18 ILE D O 1
ATOM 12967 N N . ASP D 1 19 ? 17.168 -3.983 -43.162 1.00 20.83 19 ASP D N 1
ATOM 12968 C CA . ASP D 1 19 ? 16.102 -4.984 -43.087 1.00 21.96 19 ASP D CA 1
ATOM 12969 C C . ASP D 1 19 ? 16.142 -5.809 -44.355 1.00 22.83 19 ASP D C 1
ATOM 12970 O O . ASP D 1 19 ? 15.695 -5.365 -45.419 1.00 24.98 19 ASP D O 1
ATOM 12979 N N . ASN D 1 20 ? 16.646 -7.035 -44.257 1.00 20.37 20 ASN D N 1
ATOM 12980 C CA . ASN D 1 20 ? 16.839 -7.913 -45.397 1.00 21.69 20 ASN D CA 1
ATOM 12981 C C . ASN D 1 20 ? 15.951 -9.149 -45.285 1.00 22.86 20 ASN D C 1
ATOM 12982 O O . ASN D 1 20 ? 16.263 -10.217 -45.802 1.00 23.61 20 ASN D O 1
ATOM 12993 N N . ARG D 1 21 ? 14.818 -9.015 -44.598 1.00 23.01 21 ARG D N 1
ATOM 12994 C CA . ARG D 1 21 ? 13.958 -10.175 -44.400 1.00 24.69 21 ARG D CA 1
ATOM 12995 C C . ARG D 1 21 ? 13.274 -10.599 -45.686 1.00 24.09 21 ARG D C 1
ATOM 12996 O O . ARG D 1 21 ? 12.764 -11.733 -45.769 1.00 25.51 21 ARG D O 1
ATOM 13017 N N . ALA D 1 22 ? 13.274 -9.744 -46.702 1.00 23.82 22 ALA D N 1
ATOM 13018 C CA . ALA D 1 22 ? 12.587 -10.062 -47.951 1.00 27.14 22 ALA D CA 1
ATOM 13019 C C . ALA D 1 22 ? 13.334 -11.114 -48.757 1.00 30.55 22 ALA D C 1
ATOM 13020 O O . ALA D 1 22 ? 12.756 -11.694 -49.679 1.00 34.52 22 ALA D O 1
ATOM 13027 N N . SER D 1 23 ? 14.601 -11.385 -48.452 1.00 28.52 23 SER D N 1
ATOM 13028 C CA . SER D 1 23 ? 15.359 -12.307 -49.295 1.00 28.11 23 SER D CA 1
ATOM 13029 C C . SER D 1 23 ? 16.581 -12.807 -48.569 1.00 29.25 23 SER D C 1
ATOM 13030 O O . SER D 1 23 ? 17.112 -12.122 -47.696 1.00 28.34 23 SER D O 1
ATOM 13038 N N . LYS D 1 24 ? 17.044 -14.003 -48.946 1.00 29.38 24 LYS D N 1
ATOM 13039 C CA . LYS D 1 24 ? 18.309 -14.513 -48.433 1.00 31.63 24 LYS D CA 1
ATOM 13040 C C . LYS D 1 24 ? 19.515 -13.853 -49.084 1.00 30.17 24 LYS D C 1
ATOM 13041 O O . LYS D 1 24 ? 20.635 -13.978 -48.560 1.00 31.47 24 LYS D O 1
ATOM 13060 N N . THR D 1 25 ? 19.317 -13.132 -50.180 1.00 31.39 25 THR D N 1
ATOM 13061 C CA . THR D 1 25 ? 20.407 -12.429 -50.842 1.00 30.64 25 THR D CA 1
ATOM 13062 C C . THR D 1 25 ? 20.623 -11.066 -50.199 1.00 30.04 25 THR D C 1
ATOM 13063 O O . THR D 1 25 ? 19.687 -10.255 -50.168 1.00 29.73 25 THR D O 1
ATOM 13074 N N . PRO D 1 26 ? 21.816 -10.757 -49.697 1.00 29.95 26 PRO D N 1
ATOM 13075 C CA . PRO D 1 26 ? 22.030 -9.414 -49.145 1.00 29.02 26 PRO D CA 1
ATOM 13076 C C . PRO D 1 26 ? 21.752 -8.353 -50.181 1.00 28.43 26 PRO D C 1
ATOM 13077 O O . PRO D 1 26 ? 22.044 -8.511 -51.371 1.00 30.07 26 PRO D O 1
ATOM 13088 N N . ALA D 1 27 ? 21.181 -7.234 -49.720 1.00 26.85 27 ALA D N 1
ATOM 13089 C CA . ALA D 1 27 ? 20.754 -6.166 -50.598 1.00 30.59 27 ALA D CA 1
ATOM 13090 C C . ALA D 1 27 ? 21.904 -5.361 -51.173 1.00 29.94 27 ALA D C 1
ATOM 13091 O O . ALA D 1 27 ? 21.685 -4.592 -52.115 1.00 30.57 27 ALA D O 1
ATOM 13098 N N . ILE D 1 28 ? 23.103 -5.491 -50.628 1.00 25.97 28 ILE D N 1
ATOM 13099 C CA . ILE D 1 28 ? 24.259 -4.754 -51.121 1.00 25.97 28 ILE D CA 1
ATOM 13100 C C . ILE D 1 28 ? 25.450 -5.697 -51.215 1.00 26.38 28 ILE D C 1
ATOM 13101 O O . ILE D 1 28 ? 25.556 -6.679 -50.476 1.00 25.69 28 ILE D O 1
ATOM 13117 N N . THR D 1 29 ? 26.343 -5.378 -52.133 1.00 26.35 29 THR D N 1
ATOM 13118 C CA . THR D 1 29 ? 27.559 -6.154 -52.298 1.00 26.59 29 THR D CA 1
ATOM 13119 C C . THR D 1 29 ? 28.611 -5.710 -51.297 1.00 25.45 29 THR D C 1
ATOM 13120 O O . THR D 1 29 ? 28.544 -4.634 -50.686 1.00 23.77 29 THR D O 1
ATOM 13131 N N . PRO D 1 30 ? 29.644 -6.507 -51.120 1.00 23.25 30 PRO D N 1
ATOM 13132 C CA . PRO D 1 30 ? 30.754 -6.044 -50.261 1.00 23.52 30 PRO D CA 1
ATOM 13133 C C . PRO D 1 30 ? 31.382 -4.760 -50.743 1.00 23.27 30 PRO D C 1
ATOM 13134 O O . PRO D 1 30 ? 31.696 -3.891 -49.920 1.00 23.35 30 PRO D O 1
ATOM 13145 N N . GLU D 1 31 ? 31.468 -4.559 -52.065 1.00 24.75 31 GLU D N 1
ATOM 13146 C CA . GLU D 1 31 ? 32.072 -3.337 -52.574 1.00 24.01 31 GLU D CA 1
ATOM 13147 C C . GLU D 1 31 ? 31.219 -2.132 -52.215 1.00 21.64 31 GLU D C 1
ATOM 13148 O O . GLU D 1 31 ? 31.730 -1.090 -51.828 1.00 23.04 31 GLU D O 1
ATOM 13160 N N . LYS D 1 32 ? 29.891 -2.277 -52.321 1.00 24.89 32 LYS D N 1
ATOM 13161 C CA . LYS D 1 32 ? 29.004 -1.184 -51.949 1.00 24.64 32 LYS D CA 1
ATOM 13162 C C . LYS D 1 32 ? 29.050 -0.957 -50.436 1.00 22.43 32 LYS D C 1
ATOM 13163 O O . LYS D 1 32 ? 28.969 0.186 -49.985 1.00 22.17 32 LYS D O 1
ATOM 13182 N N . ALA D 1 33 ? 29.233 -2.014 -49.655 1.00 21.66 33 ALA D N 1
ATOM 13183 C CA . ALA D 1 33 ? 29.360 -1.827 -48.207 1.00 20.70 33 ALA D CA 1
ATOM 13184 C C . ALA D 1 33 ? 30.574 -0.983 -47.874 1.00 21.53 33 ALA D C 1
ATOM 13185 O O . ALA D 1 33 ? 30.537 -0.156 -46.945 1.00 20.29 33 ALA D O 1
ATOM 13192 N N . VAL D 1 34 ? 31.685 -1.169 -48.602 1.00 20.96 34 VAL D N 1
ATOM 13193 C CA . VAL D 1 34 ? 32.859 -0.341 -48.373 1.00 21.03 34 VAL D CA 1
ATOM 13194 C C . VAL D 1 34 ? 32.522 1.117 -48.610 1.00 19.13 34 VAL D C 1
ATOM 13195 O O . VAL D 1 34 ? 32.877 2.004 -47.819 1.00 21.37 34 VAL D O 1
ATOM 13208 N N . GLU D 1 35 ? 31.833 1.379 -49.722 1.00 20.41 35 GLU D N 1
ATOM 13209 C CA . GLU D 1 35 ? 31.419 2.736 -50.054 1.00 20.47 35 GLU D CA 1
ATOM 13210 C C . GLU D 1 35 ? 30.507 3.314 -48.979 1.00 19.64 35 GLU D C 1
ATOM 13211 O O . GLU D 1 35 ? 30.692 4.462 -48.567 1.00 20.39 35 GLU D O 1
ATOM 13223 N N . MET D 1 36 ? 29.553 2.512 -48.485 1.00 21.44 36 MET D N 1
ATOM 13224 C CA . MET D 1 36 ? 28.601 3.024 -47.505 1.00 20.07 36 MET D CA 1
ATOM 13225 C C . MET D 1 36 ? 29.240 3.228 -46.159 1.00 19.64 36 MET D C 1
ATOM 13226 O O . MET D 1 36 ? 28.875 4.157 -45.413 1.00 18.84 36 MET D O 1
ATOM 13240 N N . CYS D 1 37 ? 30.265 2.425 -45.823 1.00 19.03 37 CYS D N 1
ATOM 13241 C CA . CYS D 1 37 ? 30.937 2.589 -44.546 1.00 17.83 37 CYS D CA 1
ATOM 13242 C C . CYS D 1 37 ? 31.969 3.725 -44.544 1.00 17.38 37 CYS D C 1
ATOM 13243 O O . CYS D 1 37 ? 32.457 4.087 -43.484 1.00 17.63 37 CYS D O 1
ATOM 13251 N N . ASP D 1 38 ? 32.277 4.293 -45.705 1.00 17.74 38 ASP D N 1
ATOM 13252 C CA . ASP D 1 38 ? 33.272 5.353 -45.743 1.00 18.50 38 ASP D CA 1
ATOM 13253 C C . ASP D 1 38 ? 32.766 6.560 -44.950 1.00 18.58 38 ASP D C 1
ATOM 13254 O O . ASP D 1 38 ? 31.623 7.012 -45.174 1.00 18.58 38 ASP D O 1
ATOM 13263 N N . ARG D 1 39 ? 33.569 7.052 -44.020 1.00 19.84 39 ARG D N 1
ATOM 13264 C CA . ARG D 1 39 ? 33.070 8.077 -43.090 1.00 21.08 39 ARG D CA 1
ATOM 13265 C C . ARG D 1 39 ? 32.823 9.423 -43.757 1.00 23.96 39 ARG D C 1
ATOM 13266 O O . ARG D 1 39 ? 31.896 10.163 -43.366 1.00 22.75 39 ARG D O 1
ATOM 13287 N N . HIS D 1 40 ? 33.531 9.725 -44.842 1.00 20.64 40 HIS D N 1
ATOM 13288 C CA . HIS D 1 40 ? 33.414 11.020 -45.484 1.00 19.28 40 HIS D CA 1
ATOM 13289 C C . HIS D 1 40 ? 32.584 10.990 -46.743 1.00 20.15 40 HIS D C 1
ATOM 13290 O O . HIS D 1 40 ? 31.841 11.939 -47.021 1.00 19.21 40 HIS D O 1
ATOM 13304 N N . PHE D 1 41 ? 32.642 9.902 -47.529 1.00 19.47 41 PHE D N 1
ATOM 13305 C CA . PHE D 1 41 ? 31.952 9.812 -48.792 1.00 19.94 41 PHE D CA 1
ATOM 13306 C C . PHE D 1 41 ? 30.640 9.029 -48.706 1.00 18.84 41 PHE D C 1
ATOM 13307 O O . PHE D 1 41 ? 29.849 9.055 -49.653 1.00 21.77 41 PHE D O 1
ATOM 13324 N N . GLY D 1 42 ? 30.450 8.302 -47.598 1.00 19.88 42 GLY D N 1
ATOM 13325 C CA . GLY D 1 42 ? 29.281 7.451 -47.416 1.00 19.34 42 GLY D CA 1
ATOM 13326 C C . GLY D 1 42 ? 28.515 7.824 -46.150 1.00 18.95 42 GLY D C 1
ATOM 13327 O O . GLY D 1 42 ? 28.504 8.988 -45.737 1.00 20.66 42 GLY D O 1
ATOM 13331 N N . ILE D 1 43 ? 27.880 6.812 -45.552 1.00 19.56 43 ILE D N 1
ATOM 13332 C CA . ILE D 1 43 ? 27.168 6.986 -44.277 1.00 20.00 43 ILE D CA 1
ATOM 13333 C C . ILE D 1 43 ? 28.117 7.006 -43.130 1.00 19.42 43 ILE D C 1
ATOM 13334 O O . ILE D 1 43 ? 28.030 7.852 -42.218 1.00 18.40 43 ILE D O 1
ATOM 13350 N N . GLY D 1 44 ? 29.098 6.080 -43.117 1.00 18.39 44 GLY D N 1
ATOM 13351 C CA . GLY D 1 44 ? 30.109 6.004 -42.091 1.00 17.83 44 GLY D CA 1
ATOM 13352 C C . GLY D 1 44 ? 29.745 4.980 -41.043 1.00 21.41 44 GLY D C 1
ATOM 13353 O O . GLY D 1 44 ? 28.720 5.141 -40.363 1.00 20.07 44 GLY D O 1
ATOM 13357 N N . ALA D 1 45 ? 30.518 3.900 -40.924 1.00 17.98 45 ALA D N 1
ATOM 13358 C CA . ALA D 1 45 ? 30.231 2.840 -39.981 1.00 17.47 45 ALA D CA 1
ATOM 13359 C C . ALA D 1 45 ? 31.439 1.912 -39.934 1.00 18.44 45 ALA D C 1
ATOM 13360 O O . ALA D 1 45 ? 32.288 1.926 -40.845 1.00 17.57 45 ALA D O 1
ATOM 13367 N N . ASP D 1 46 ? 31.459 1.088 -38.892 1.00 16.99 46 ASP D N 1
ATOM 13368 C CA . ASP D 1 46 ? 32.446 -0.008 -38.780 1.00 17.31 46 ASP D CA 1
ATOM 13369 C C . ASP D 1 46 ? 31.981 -1.228 -39.555 1.00 18.54 46 ASP D C 1
ATOM 13370 O O . ASP D 1 46 ? 32.778 -2.137 -39.791 1.00 17.75 46 ASP D O 1
ATOM 13379 N N . GLY D 1 47 ? 30.711 -1.306 -39.930 1.00 15.81 47 GLY D N 1
ATOM 13380 C CA . GLY D 1 47 ? 30.204 -2.466 -40.669 1.00 15.34 47 GLY D CA 1
ATOM 13381 C C . GLY D 1 47 ? 28.763 -2.280 -41.095 1.00 17.87 47 GLY D C 1
ATOM 13382 O O . GLY D 1 47 ? 28.069 -1.354 -40.652 1.00 18.96 47 GLY D O 1
ATOM 13386 N N . VAL D 1 48 ? 28.337 -3.150 -42.000 1.00 17.20 48 VAL D N 1
ATOM 13387 C CA . VAL D 1 48 ? 26.940 -3.258 -42.433 1.00 16.48 48 VAL D CA 1
ATOM 13388 C C . VAL D 1 48 ? 26.434 -4.580 -41.903 1.00 19.34 48 VAL D C 1
ATOM 13389 O O . VAL D 1 48 ? 27.077 -5.631 -42.082 1.00 18.91 48 VAL D O 1
ATOM 13402 N N . ILE D 1 49 ? 25.241 -4.563 -41.299 1.00 18.71 49 ILE D N 1
ATOM 13403 C CA . ILE D 1 49 ? 24.637 -5.763 -40.738 1.00 18.31 49 ILE D CA 1
ATOM 13404 C C . ILE D 1 49 ? 23.298 -5.972 -41.409 1.00 19.20 49 ILE D C 1
ATOM 13405 O O . ILE D 1 49 ? 22.470 -5.058 -41.452 1.00 20.41 49 ILE D O 1
ATOM 13421 N N . PHE D 1 50 ? 23.064 -7.202 -41.891 1.00 20.42 50 PHE D N 1
ATOM 13422 C CA . PHE D 1 50 ? 21.846 -7.587 -42.566 1.00 20.33 50 PHE D CA 1
ATOM 13423 C C . PHE D 1 50 ? 20.993 -8.442 -41.643 1.00 20.77 50 PHE D C 1
ATOM 13424 O O . PHE D 1 50 ? 21.442 -9.472 -41.143 1.00 21.48 50 PHE D O 1
ATOM 13441 N N . ALA D 1 51 ? 19.730 -8.033 -41.476 1.00 20.32 51 ALA D N 1
ATOM 13442 C CA . ALA D 1 51 ? 18.731 -8.842 -40.793 1.00 21.39 51 ALA D CA 1
ATOM 13443 C C . ALA D 1 51 ? 18.119 -9.718 -41.856 1.00 21.24 51 ALA D C 1
ATOM 13444 O O . ALA D 1 51 ? 17.353 -9.225 -42.708 1.00 22.18 51 ALA D O 1
ATOM 13451 N N . LEU D 1 52 ? 18.436 -11.003 -41.833 1.00 20.77 52 LEU D N 1
ATOM 13452 C CA . LEU D 1 52 ? 18.103 -11.932 -42.913 1.00 21.86 52 LEU D CA 1
ATOM 13453 C C . LEU D 1 52 ? 17.117 -12.983 -42.409 1.00 22.78 52 LEU D C 1
ATOM 13454 O O . LEU D 1 52 ? 16.953 -13.166 -41.190 1.00 23.39 52 LEU D O 1
ATOM 13470 N N . PRO D 1 53 ? 16.498 -13.725 -43.313 1.00 23.47 53 PRO D N 1
ATOM 13471 C CA . PRO D 1 53 ? 15.597 -14.801 -42.895 1.00 24.27 53 PRO D CA 1
ATOM 13472 C C . PRO D 1 53 ? 16.315 -15.879 -42.079 1.00 25.65 53 PRO D C 1
ATOM 13473 O O . PRO D 1 53 ? 17.500 -16.168 -42.276 1.00 26.06 53 PRO D O 1
ATOM 13484 N N . GLY D 1 54 ? 15.563 -16.502 -41.167 1.00 26.89 54 GLY D N 1
ATOM 13485 C CA . GLY D 1 54 ? 16.100 -17.593 -40.372 1.00 28.15 54 GLY D CA 1
ATOM 13486 C C . GLY D 1 54 ? 16.452 -18.808 -41.211 1.00 32.42 54 GLY D C 1
ATOM 13487 O O . GLY D 1 54 ? 15.900 -19.027 -42.289 1.00 33.50 54 GLY D O 1
ATOM 13491 N N . GLU D 1 55 ? 17.375 -19.615 -40.689 1.00 34.46 55 GLU D N 1
ATOM 13492 C CA . GLU D 1 55 ? 17.851 -20.831 -41.339 1.00 39.88 55 GLU D CA 1
ATOM 13493 C C . GLU D 1 55 ? 17.835 -21.940 -40.313 1.00 43.55 55 GLU D C 1
ATOM 13494 O O . GLU D 1 55 ? 18.345 -21.749 -39.208 1.00 39.57 55 GLU D O 1
ATOM 13506 N N . ASN D 1 56 ? 17.314 -23.118 -40.675 1.00 47.08 56 ASN D N 1
ATOM 13507 C CA . ASN D 1 56 ? 17.505 -24.306 -39.834 1.00 49.26 56 ASN D CA 1
ATOM 13508 C C . ASN D 1 56 ? 16.978 -24.054 -38.425 1.00 44.34 56 ASN D C 1
ATOM 13509 O O . ASN D 1 56 ? 17.643 -24.318 -37.426 1.00 44.55 56 ASN D O 1
ATOM 13520 N N . GLY D 1 57 ? 15.779 -23.496 -38.363 1.00 41.35 57 GLY D N 1
ATOM 13521 C CA . GLY D 1 57 ? 15.074 -23.343 -37.127 1.00 40.07 57 GLY D CA 1
ATOM 13522 C C . GLY D 1 57 ? 15.269 -22.020 -36.435 1.00 40.45 57 GLY D C 1
ATOM 13523 O O . GLY D 1 57 ? 14.465 -21.681 -35.558 1.00 41.81 57 GLY D O 1
ATOM 13527 N N . THR D 1 58 ? 16.314 -21.262 -36.773 1.00 35.47 58 THR D N 1
ATOM 13528 C CA . THR D 1 58 ? 16.531 -20.017 -36.052 1.00 30.94 58 THR D CA 1
ATOM 13529 C C . THR D 1 58 ? 15.446 -19.019 -36.447 1.00 27.81 58 THR D C 1
ATOM 13530 O O . THR D 1 58 ? 14.747 -19.180 -37.458 1.00 29.70 58 THR D O 1
ATOM 13541 N N . ASP D 1 59 ? 15.332 -17.965 -35.647 1.00 26.11 59 ASP D N 1
ATOM 13542 C CA . ASP D 1 59 ? 14.354 -16.914 -35.936 1.00 23.29 59 ASP D CA 1
ATOM 13543 C C . ASP D 1 59 ? 14.803 -16.002 -37.073 1.00 24.90 59 ASP D C 1
ATOM 13544 O O . ASP D 1 59 ? 13.987 -15.564 -37.887 1.00 25.83 59 ASP D O 1
ATOM 13553 N N . TYR D 1 60 ? 16.096 -15.655 -37.104 1.00 23.17 60 TYR D N 1
ATOM 13554 C CA . TYR D 1 60 ? 16.649 -14.756 -38.101 1.00 22.94 60 TYR D CA 1
ATOM 13555 C C . TYR D 1 60 ? 18.093 -15.195 -38.345 1.00 23.20 60 TYR D C 1
ATOM 13556 O O . TYR D 1 60 ? 18.628 -16.054 -37.636 1.00 24.00 60 TYR D O 1
ATOM 13574 N N . THR D 1 61 ? 18.707 -14.607 -39.363 1.00 22.64 61 THR D N 1
ATOM 13575 C CA . THR D 1 61 ? 20.140 -14.794 -39.620 1.00 20.81 61 THR D CA 1
ATOM 13576 C C . THR D 1 61 ? 20.789 -13.430 -39.650 1.00 21.92 61 THR D C 1
ATOM 13577 O O . THR D 1 61 ? 20.194 -12.438 -40.105 1.00 21.46 61 THR D O 1
ATOM 13588 N N . MET D 1 62 ? 22.044 -13.389 -39.196 1.00 20.07 62 MET D N 1
ATOM 13589 C CA . MET D 1 62 ? 22.837 -12.182 -39.242 1.00 20.42 62 MET D CA 1
ATOM 13590 C C . MET D 1 62 ? 24.007 -12.456 -40.184 1.00 21.53 62 MET D C 1
ATOM 13591 O O . MET D 1 62 ? 24.715 -13.459 -40.021 1.00 21.79 62 MET D O 1
ATOM 13605 N N . ARG D 1 63 ? 24.179 -11.600 -41.181 1.00 20.31 63 ARG D N 1
ATOM 13606 C CA . ARG D 1 63 ? 25.473 -11.480 -41.859 1.00 18.51 63 ARG D CA 1
ATOM 13607 C C . ARG D 1 63 ? 25.977 -10.067 -41.678 1.00 19.55 63 ARG D C 1
ATOM 13608 O O . ARG D 1 63 ? 25.216 -9.106 -41.526 1.00 19.88 63 ARG D O 1
ATOM 13629 N N . ILE D 1 64 ? 27.289 -9.924 -41.707 1.00 17.98 64 ILE D N 1
ATOM 13630 C CA . ILE D 1 64 ? 27.909 -8.634 -41.459 1.00 19.40 64 ILE D CA 1
ATOM 13631 C C . ILE D 1 64 ? 29.067 -8.495 -42.423 1.00 20.66 64 ILE D C 1
ATOM 13632 O O . ILE D 1 64 ? 29.795 -9.458 -42.666 1.00 19.72 64 ILE D O 1
ATOM 13648 N N . PHE D 1 65 ? 29.200 -7.324 -43.011 1.00 18.95 65 PHE D N 1
ATOM 13649 C CA . PHE D 1 65 ? 30.410 -6.926 -43.722 1.00 19.02 65 PHE D CA 1
ATOM 13650 C C . PHE D 1 65 ? 31.176 -5.910 -42.899 1.00 18.64 65 PHE D C 1
ATOM 13651 O O . PHE D 1 65 ? 30.613 -4.903 -42.461 1.00 19.24 65 PHE D O 1
ATOM 13668 N N . ASN D 1 66 ? 32.498 -6.112 -42.733 1.00 16.64 66 ASN D N 1
ATOM 13669 C CA . ASN D 1 66 ? 33.343 -5.086 -42.126 1.00 16.45 66 ASN D CA 1
ATOM 13670 C C . ASN D 1 66 ? 33.426 -3.899 -43.073 1.00 17.16 66 ASN D C 1
ATOM 13671 O O . ASN D 1 66 ? 33.143 -4.010 -44.267 1.00 18.33 66 ASN D O 1
ATOM 13682 N N . SER D 1 67 ? 33.892 -2.769 -42.550 1.00 17.43 67 SER D N 1
ATOM 13683 C CA . SER D 1 67 ? 34.054 -1.581 -43.391 1.00 18.11 67 SER D CA 1
ATOM 13684 C C . SER D 1 67 ? 35.087 -1.772 -44.497 1.00 19.08 67 SER D C 1
ATOM 13685 O O . SER D 1 67 ? 35.075 -0.998 -45.455 1.00 18.06 67 SER D O 1
ATOM 13693 N N . ASP D 1 68 ? 35.955 -2.796 -44.419 1.00 18.34 68 ASP D N 1
ATOM 13694 C CA . ASP D 1 68 ? 36.800 -3.106 -45.576 1.00 19.27 68 ASP D CA 1
ATOM 13695 C C . ASP D 1 68 ? 36.191 -4.077 -46.557 1.00 19.18 68 ASP D C 1
ATOM 13696 O O . ASP D 1 68 ? 36.840 -4.433 -47.563 1.00 22.26 68 ASP D O 1
ATOM 13705 N N . GLY D 1 69 ? 34.930 -4.492 -46.375 1.00 19.10 69 GLY D N 1
ATOM 13706 C CA . GLY D 1 69 ? 34.288 -5.385 -47.301 1.00 19.07 69 GLY D CA 1
ATOM 13707 C C . GLY D 1 69 ? 34.349 -6.851 -46.946 1.00 20.56 69 GLY D C 1
ATOM 13708 O O . GLY D 1 69 ? 33.569 -7.642 -47.496 1.00 21.14 69 GLY D O 1
ATOM 13712 N N . SER D 1 70 ? 35.242 -7.245 -46.046 1.00 19.09 70 SER D N 1
ATOM 13713 C CA . SER D 1 70 ? 35.391 -8.632 -45.683 1.00 20.04 70 SER D CA 1
ATOM 13714 C C . SER D 1 70 ? 34.253 -9.067 -44.790 1.00 19.75 70 SER D C 1
ATOM 13715 O O . SER D 1 70 ? 33.624 -8.237 -44.116 1.00 21.36 70 SER D O 1
ATOM 13723 N N . GLU D 1 71 ? 33.932 -10.347 -44.828 1.00 19.12 71 GLU D N 1
ATOM 13724 C CA . GLU D 1 71 ? 32.787 -10.860 -44.074 1.00 20.30 71 GLU D CA 1
ATOM 13725 C C . GLU D 1 71 ? 33.253 -11.702 -42.894 1.00 21.01 71 GLU D C 1
ATOM 13726 O O . GLU D 1 71 ? 33.647 -12.874 -43.068 1.00 22.69 71 GLU D O 1
ATOM 13738 N N . PRO D 1 72 ? 33.241 -11.153 -41.671 1.00 19.09 72 PRO D N 1
ATOM 13739 C CA . PRO D 1 72 ? 33.590 -11.912 -40.469 1.00 18.93 72 PRO D CA 1
ATOM 13740 C C . PRO D 1 72 ? 32.451 -12.818 -40.019 1.00 20.64 72 PRO D C 1
ATOM 13741 O O . PRO D 1 72 ? 31.330 -12.754 -40.512 1.00 22.15 72 PRO D O 1
ATOM 13752 N N . GLU D 1 73 ? 32.798 -13.701 -39.072 1.00 20.27 73 GLU D N 1
ATOM 13753 C CA . GLU D 1 73 ? 31.896 -14.787 -38.683 1.00 21.22 73 GLU D CA 1
ATOM 13754 C C . GLU D 1 73 ? 30.930 -14.402 -37.567 1.00 22.32 73 GLU D C 1
ATOM 13755 O O . GLU D 1 73 ? 29.911 -15.083 -37.380 1.00 22.32 73 GLU D O 1
ATOM 13767 N N . MET D 1 74 ? 31.240 -13.362 -36.806 1.00 19.75 74 MET D N 1
ATOM 13768 C CA . MET D 1 74 ? 30.372 -12.969 -35.710 1.00 21.52 74 MET D CA 1
ATOM 13769 C C . MET D 1 74 ? 30.744 -11.553 -35.325 1.00 21.14 74 MET D C 1
ATOM 13770 O O . MET D 1 74 ? 31.810 -11.051 -35.692 1.00 20.38 74 MET D O 1
ATOM 13784 N N . CYS D 1 75 ? 29.854 -10.916 -34.577 1.00 18.96 75 CYS D N 1
ATOM 13785 C CA . CYS D 1 75 ? 30.057 -9.591 -34.012 1.00 18.74 75 CYS D CA 1
ATOM 13786 C C . CYS D 1 75 ? 29.137 -9.416 -32.828 1.00 19.52 75 CYS D C 1
ATOM 13787 O O . CYS D 1 75 ? 27.894 -9.452 -33.001 1.00 19.92 75 CYS D O 1
ATOM 13794 N N . GLY D 1 76 ? 29.706 -9.168 -31.659 1.00 19.37 76 GLY D N 1
ATOM 13795 C CA . GLY D 1 76 ? 28.903 -9.058 -30.458 1.00 19.51 76 GLY D CA 1
ATOM 13796 C C . GLY D 1 76 ? 28.159 -7.752 -30.316 1.00 18.90 76 GLY D C 1
ATOM 13797 O O . GLY D 1 76 ? 26.954 -7.766 -29.992 1.00 18.94 76 GLY D O 1
ATOM 13801 N N . ASN D 1 77 ? 28.818 -6.631 -30.555 1.00 18.09 77 ASN D N 1
ATOM 13802 C CA . ASN D 1 77 ? 28.118 -5.335 -30.525 1.00 18.77 77 ASN D CA 1
ATOM 13803 C C . ASN D 1 77 ? 27.044 -5.303 -31.574 1.00 21.23 77 ASN D C 1
ATOM 13804 O O . ASN D 1 77 ? 25.923 -4.807 -31.323 1.00 20.82 77 ASN D O 1
ATOM 13815 N N . GLY D 1 78 ? 27.307 -5.924 -32.706 1.00 19.48 78 GLY D N 1
ATOM 13816 C CA . GLY D 1 78 ? 26.365 -5.926 -33.786 1.00 19.91 78 GLY D CA 1
ATOM 13817 C C . GLY D 1 78 ? 25.178 -6.827 -33.554 1.00 22.35 78 GLY D C 1
ATOM 13818 O O . GLY D 1 78 ? 24.063 -6.489 -33.984 1.00 21.76 78 GLY D O 1
ATOM 13822 N N . ILE D 1 79 ? 25.378 -7.961 -32.872 1.00 20.42 79 ILE D N 1
ATOM 13823 C CA . ILE D 1 79 ? 24.237 -8.804 -32.487 1.00 19.87 79 ILE D CA 1
ATOM 13824 C C . ILE D 1 79 ? 23.321 -8.043 -31.553 1.00 19.26 79 ILE D C 1
ATOM 13825 O O . ILE D 1 79 ? 22.080 -8.215 -31.606 1.00 20.53 79 ILE D O 1
ATOM 13841 N N . ARG D 1 80 ? 23.884 -7.270 -30.617 1.00 19.63 80 ARG D N 1
ATOM 13842 C CA . ARG D 1 80 ? 23.033 -6.503 -29.709 1.00 20.79 80 ARG D CA 1
ATOM 13843 C C . ARG D 1 80 ? 22.222 -5.487 -30.492 1.00 20.48 80 ARG D C 1
ATOM 13844 O O . ARG D 1 80 ? 21.013 -5.321 -30.251 1.00 21.39 80 ARG D O 1
ATOM 13865 N N . CYS D 1 81 ? 22.863 -4.780 -31.421 1.00 19.67 81 CYS D N 1
ATOM 13866 C CA . CYS D 1 81 ? 22.129 -3.826 -32.258 1.00 21.27 81 CYS D CA 1
ATOM 13867 C C . CYS D 1 81 ? 21.086 -4.514 -33.095 1.00 21.34 81 CYS D C 1
ATOM 13868 O O . CYS D 1 81 ? 19.950 -4.016 -33.250 1.00 21.76 81 CYS D O 1
ATOM 13876 N N . LEU D 1 82 ? 21.422 -5.675 -33.652 1.00 21.10 82 LEU D N 1
ATOM 13877 C CA . LEU D 1 82 ? 20.467 -6.424 -34.466 1.00 21.79 82 LEU D CA 1
ATOM 13878 C C . LEU D 1 82 ? 19.258 -6.864 -33.639 1.00 22.09 82 LEU D C 1
ATOM 13879 O O . LEU D 1 82 ? 18.116 -6.791 -34.113 1.00 21.92 82 LEU D O 1
ATOM 13895 N N . ALA D 1 83 ? 19.479 -7.291 -32.398 1.00 22.87 83 ALA D N 1
ATOM 13896 C CA . ALA D 1 83 ? 18.326 -7.694 -31.577 1.00 22.72 83 ALA D CA 1
ATOM 13897 C C . ALA D 1 83 ? 17.388 -6.517 -31.345 1.00 21.35 83 ALA D C 1
ATOM 13898 O O . ALA D 1 83 ? 16.150 -6.668 -31.415 1.00 23.74 83 ALA D O 1
ATOM 13905 N N . ALA D 1 84 ? 17.939 -5.346 -31.084 1.00 22.42 84 ALA D N 1
ATOM 13906 C CA . ALA D 1 84 ? 17.121 -4.149 -30.893 1.00 24.03 84 ALA D CA 1
ATOM 13907 C C . ALA D 1 84 ? 16.389 -3.785 -32.169 1.00 24.39 84 ALA D C 1
ATOM 13908 O O . ALA D 1 84 ? 15.193 -3.435 -32.129 1.00 23.56 84 ALA D O 1
ATOM 13915 N N . PHE D 1 85 ? 17.063 -3.909 -33.316 1.00 23.19 85 PHE D N 1
ATOM 13916 C CA . PHE D 1 85 ? 16.456 -3.635 -34.621 1.00 23.72 85 PHE D CA 1
ATOM 13917 C C . PHE D 1 85 ? 15.324 -4.612 -34.896 1.00 25.14 85 PHE D C 1
ATOM 13918 O O . PHE D 1 85 ? 14.227 -4.205 -35.335 1.00 23.85 85 PHE D O 1
ATOM 13935 N N . LEU D 1 86 ? 15.556 -5.908 -34.659 1.00 23.84 86 LEU D N 1
ATOM 13936 C CA . LEU D 1 86 ? 14.505 -6.907 -34.886 1.00 23.43 86 LEU D CA 1
ATOM 13937 C C . LEU D 1 86 ? 13.298 -6.625 -34.008 1.00 26.14 86 LEU D C 1
ATOM 13938 O O . LEU D 1 86 ? 12.136 -6.755 -34.452 1.00 25.89 86 LEU D O 1
ATOM 13954 N N . ALA D 1 87 ? 13.530 -6.217 -32.763 1.00 23.88 87 ALA D N 1
ATOM 13955 C CA . ALA D 1 87 ? 12.384 -5.924 -31.900 1.00 27.57 87 ALA D CA 1
ATOM 13956 C C . ALA D 1 87 ? 11.598 -4.756 -32.462 1.00 28.30 87 ALA D C 1
ATOM 13957 O O . ALA D 1 87 ? 10.356 -4.765 -32.432 1.00 30.30 87 ALA D O 1
ATOM 13964 N N . ASP D 1 88 ? 12.289 -3.746 -32.997 1.00 25.87 88 ASP D N 1
ATOM 13965 C CA . ASP D 1 88 ? 11.567 -2.639 -33.633 1.00 29.87 88 ASP D CA 1
ATOM 13966 C C . ASP D 1 88 ? 10.818 -3.112 -34.854 1.00 30.16 88 ASP D C 1
ATOM 13967 O O . ASP D 1 88 ? 9.654 -2.729 -35.062 1.00 30.08 88 ASP D O 1
ATOM 13976 N N . LEU D 1 89 ? 11.408 -3.990 -35.650 1.00 26.55 89 LEU D N 1
ATOM 13977 C CA . LEU D 1 89 ? 10.745 -4.414 -36.877 1.00 27.97 89 LEU D CA 1
ATOM 13978 C C . LEU D 1 89 ? 9.525 -5.267 -36.560 1.00 29.30 89 LEU D C 1
ATOM 13979 O O . LEU D 1 89 ? 8.519 -5.216 -37.286 1.00 29.49 89 LEU D O 1
ATOM 13995 N N . GLU D 1 90 ? 9.623 -6.103 -35.527 1.00 27.18 90 GLU D N 1
ATOM 13996 C CA . GLU D 1 90 ? 8.500 -6.933 -35.122 1.00 29.44 90 GLU D CA 1
ATOM 13997 C C . GLU D 1 90 ? 7.424 -6.093 -34.459 1.00 32.31 90 GLU D C 1
ATOM 13998 O O . GLU D 1 90 ? 6.228 -6.368 -34.635 1.00 34.67 90 GLU D O 1
ATOM 14010 N N . GLY D 1 91 ? 7.825 -5.092 -33.682 1.00 33.93 91 GLY D N 1
ATOM 14011 C CA . GLY D 1 91 ? 6.862 -4.214 -33.025 1.00 37.73 91 GLY D CA 1
ATOM 14012 C C . GLY D 1 91 ? 5.950 -4.991 -32.088 1.00 41.90 91 GLY D C 1
ATOM 14013 O O . GLY D 1 91 ? 6.391 -5.846 -31.313 1.00 39.58 91 GLY D O 1
ATOM 14017 N N . LEU D 1 92 ? 4.638 -4.705 -32.157 1.00 46.68 92 LEU D N 1
ATOM 14018 C CA . LEU D 1 92 ? 3.681 -5.353 -31.263 1.00 44.59 92 LEU D CA 1
ATOM 14019 C C . LEU D 1 92 ? 3.505 -6.830 -31.570 1.00 44.11 92 LEU D C 1
ATOM 14020 O O . LEU D 1 92 ? 2.988 -7.563 -30.724 1.00 46.78 92 LEU D O 1
ATOM 14036 N N . SER D 1 93 ? 3.978 -7.309 -32.715 1.00 39.56 93 SER D N 1
ATOM 14037 C CA . SER D 1 93 ? 3.933 -8.729 -33.024 1.00 36.32 93 SER D CA 1
ATOM 14038 C C . SER D 1 93 ? 4.999 -9.549 -32.301 1.00 37.20 93 SER D C 1
ATOM 14039 O O . SER D 1 93 ? 5.023 -10.773 -32.444 1.00 36.67 93 SER D O 1
ATOM 14047 N N . ARG D 1 94 ? 5.891 -8.916 -31.554 1.00 40.19 94 ARG D N 1
ATOM 14048 C CA . ARG D 1 94 ? 6.927 -9.665 -30.857 1.00 38.59 94 ARG D CA 1
ATOM 14049 C C . ARG D 1 94 ? 6.323 -10.426 -29.684 1.00 38.95 94 ARG D C 1
ATOM 14050 O O . ARG D 1 94 ? 5.629 -9.829 -28.851 1.00 41.70 94 ARG D O 1
ATOM 14071 N N . ASN D 1 95 ? 6.641 -11.715 -29.581 1.00 38.17 95 ASN D N 1
ATOM 14072 C CA . ASN D 1 95 ? 6.058 -12.590 -28.561 1.00 42.44 95 ASN D CA 1
ATOM 14073 C C . ASN D 1 95 ? 7.109 -13.283 -27.691 1.00 42.72 95 ASN D C 1
ATOM 14074 O O . ASN D 1 95 ? 6.861 -14.365 -27.153 1.00 41.31 95 ASN D O 1
ATOM 14085 N N . LYS D 1 96 ? 8.284 -12.681 -27.554 1.00 38.66 96 LYS D N 1
ATOM 14086 C CA . LYS D 1 96 ? 9.357 -13.296 -26.792 1.00 37.76 96 LYS D CA 1
ATOM 14087 C C . LYS D 1 96 ? 10.428 -12.244 -26.587 1.00 36.67 96 LYS D C 1
ATOM 14088 O O . LYS D 1 96 ? 10.439 -11.207 -27.253 1.00 33.40 96 LYS D O 1
ATOM 14107 N N . ASP D 1 97 ? 11.328 -12.525 -25.640 1.00 36.84 97 ASP D N 1
ATOM 14108 C CA . ASP D 1 97 ? 12.423 -11.631 -25.291 1.00 36.30 97 ASP D CA 1
ATOM 14109 C C . ASP D 1 97 ? 13.766 -12.111 -25.809 1.00 34.28 97 ASP D C 1
ATOM 14110 O O . ASP D 1 97 ? 14.774 -11.431 -25.603 1.00 33.73 97 ASP D O 1
ATOM 14119 N N . THR D 1 98 ? 13.818 -13.244 -26.475 1.00 33.10 98 THR D N 1
ATOM 14120 C CA . THR D 1 98 ? 15.082 -13.754 -26.980 1.00 31.00 98 THR D CA 1
ATOM 14121 C C . THR D 1 98 ? 14.912 -14.109 -28.436 1.00 32.40 98 THR D C 1
ATOM 14122 O O . THR D 1 98 ? 13.825 -14.510 -28.866 1.00 33.27 98 THR D O 1
ATOM 14133 N N . TYR D 1 99 ? 15.989 -13.980 -29.203 1.00 26.59 99 TYR D N 1
ATOM 14134 C CA . TYR D 1 99 ? 16.002 -14.440 -30.583 1.00 25.46 99 TYR D CA 1
ATOM 14135 C C . TYR D 1 99 ? 17.141 -15.434 -30.729 1.00 26.39 99 TYR D C 1
ATOM 14136 O O . TYR D 1 99 ? 18.210 -15.227 -30.153 1.00 26.78 99 TYR D O 1
ATOM 14154 N N . ARG D 1 100 ? 16.907 -16.498 -31.474 1.00 24.76 100 ARG D N 1
ATOM 14155 C CA . ARG D 1 100 ? 17.956 -17.400 -31.904 1.00 24.64 100 ARG D CA 1
ATOM 14156 C C . ARG D 1 100 ? 18.388 -16.960 -33.290 1.00 23.87 100 ARG D C 1
ATOM 14157 O O . ARG D 1 100 ? 17.568 -16.922 -34.224 1.00 24.51 100 ARG D O 1
ATOM 14178 N N . ILE D 1 101 ? 19.656 -16.586 -33.411 1.00 22.10 101 ILE D N 1
ATOM 14179 C CA . ILE D 1 101 ? 20.168 -15.956 -34.627 1.00 23.57 101 ILE D CA 1
ATOM 14180 C C . ILE D 1 101 ? 21.212 -16.864 -35.230 1.00 23.13 101 ILE D C 1
ATOM 14181 O O . ILE D 1 101 ? 22.197 -17.203 -34.572 1.00 23.50 101 ILE D O 1
ATOM 14197 N N . HIS D 1 102 ? 21.043 -17.205 -36.509 1.00 20.76 102 HIS D N 1
ATOM 14198 C CA . HIS D 1 102 ? 22.039 -17.996 -37.215 1.00 23.49 102 HIS D CA 1
ATOM 14199 C C . HIS D 1 102 ? 23.168 -17.075 -37.677 1.00 23.57 102 HIS D C 1
ATOM 14200 O O . HIS D 1 102 ? 22.908 -16.018 -38.254 1.00 22.97 102 HIS D O 1
ATOM 14214 N N . THR D 1 103 ? 24.417 -17.463 -37.410 1.00 22.84 103 THR D N 1
ATOM 14215 C CA . THR D 1 103 ? 25.578 -16.731 -37.874 1.00 22.14 103 THR D CA 1
ATOM 14216 C C . THR D 1 103 ? 26.557 -17.732 -38.461 1.00 24.07 103 THR D C 1
ATOM 14217 O O . THR D 1 103 ? 26.411 -18.950 -38.283 1.00 23.46 103 THR D O 1
ATOM 14228 N N . LEU D 1 104 ? 27.566 -17.205 -39.151 1.00 22.22 104 LEU D N 1
ATOM 14229 C CA . LEU D 1 104 ? 28.628 -18.074 -39.654 1.00 25.61 104 LEU D CA 1
ATOM 14230 C C . LEU D 1 104 ? 29.317 -18.846 -38.555 1.00 28.88 104 LEU D C 1
ATOM 14231 O O . LEU D 1 104 ? 29.868 -19.925 -38.813 1.00 30.51 104 LEU D O 1
ATOM 14247 N N . ALA D 1 105 ? 29.365 -18.295 -37.345 1.00 24.23 105 ALA D N 1
ATOM 14248 C CA . ALA D 1 105 ? 29.979 -18.934 -36.196 1.00 24.45 105 ALA D CA 1
ATOM 14249 C C . ALA D 1 105 ? 29.072 -19.935 -35.498 1.00 25.64 105 ALA D C 1
ATOM 14250 O O . ALA D 1 105 ? 29.545 -20.642 -34.608 1.00 30.20 105 ALA D O 1
ATOM 14257 N N . GLY D 1 106 ? 27.789 -20.023 -35.857 1.00 24.50 106 GLY D N 1
ATOM 14258 C CA . GLY D 1 106 ? 26.845 -20.875 -35.142 1.00 23.80 106 GLY D CA 1
ATOM 14259 C C . GLY D 1 106 ? 25.671 -20.058 -34.630 1.00 24.09 106 GLY D C 1
ATOM 14260 O O . GLY D 1 106 ? 25.506 -18.891 -34.980 1.00 22.88 106 GLY D O 1
ATOM 14264 N N . VAL D 1 107 ? 24.846 -20.687 -33.799 1.00 24.33 107 VAL D N 1
ATOM 14265 C CA . VAL D 1 107 ? 23.665 -20.007 -33.273 1.00 23.19 107 VAL D CA 1
ATOM 14266 C C . VAL D 1 107 ? 24.049 -19.132 -32.093 1.00 23.32 107 VAL D C 1
ATOM 14267 O O . VAL D 1 107 ? 24.716 -19.586 -31.143 1.00 24.09 107 VAL D O 1
ATOM 14280 N N . ILE D 1 108 ? 23.588 -17.889 -32.118 1.00 22.41 108 ILE D N 1
ATOM 14281 C CA . ILE D 1 108 ? 23.864 -16.883 -31.109 1.00 20.74 108 ILE D CA 1
ATOM 14282 C C . ILE D 1 108 ? 22.511 -16.394 -30.617 1.00 24.64 108 ILE D C 1
ATOM 14283 O O . ILE D 1 108 ? 21.613 -16.172 -31.430 1.00 23.44 108 ILE D O 1
ATOM 14299 N N . THR D 1 109 ? 22.366 -16.258 -29.299 1.00 22.45 109 THR D N 1
ATOM 14300 C CA . THR D 1 109 ? 21.050 -15.938 -28.722 1.00 24.04 109 THR D CA 1
ATOM 14301 C C . THR D 1 109 ? 21.090 -14.685 -27.866 1.00 22.60 109 THR D C 1
ATOM 14302 O O . THR D 1 109 ? 21.413 -14.752 -26.671 1.00 23.34 109 THR D O 1
ATOM 14313 N N . PRO D 1 110 ? 20.728 -13.534 -28.407 1.00 22.81 110 PRO D N 1
ATOM 14314 C CA . PRO D 1 110 ? 20.519 -12.346 -27.578 1.00 22.61 110 PRO D CA 1
ATOM 14315 C C . PRO D 1 110 ? 19.202 -12.387 -26.821 1.00 25.17 110 PRO D C 1
ATOM 14316 O O . PRO D 1 110 ? 18.194 -12.858 -27.334 1.00 25.61 110 PRO D O 1
ATOM 14327 N N . GLN D 1 111 ? 19.222 -11.818 -25.620 1.00 24.56 111 GLN D N 1
ATOM 14328 C CA . GLN D 1 111 ? 18.043 -11.670 -24.779 1.00 26.56 111 GLN D CA 1
ATOM 14329 C C . GLN D 1 111 ? 17.864 -10.213 -24.419 1.00 27.51 111 GLN D C 1
ATOM 14330 O O . GLN D 1 111 ? 18.770 -9.595 -23.860 1.00 26.98 111 GLN D O 1
ATOM 14344 N N . LEU D 1 112 ? 16.673 -9.679 -24.704 1.00 28.32 112 LEU D N 1
ATOM 14345 C CA . LEU D 1 112 ? 16.366 -8.299 -24.357 1.00 32.04 112 LEU D CA 1
ATOM 14346 C C . LEU D 1 112 ? 15.992 -8.292 -22.892 1.00 34.21 112 LEU D C 1
ATOM 14347 O O . LEU D 1 112 ? 14.958 -8.853 -22.529 1.00 35.03 112 LEU D O 1
ATOM 14363 N N . THR D 1 113 ? 16.800 -7.686 -22.056 1.00 37.63 113 THR D N 1
ATOM 14364 C CA . THR D 1 113 ? 16.557 -7.744 -20.623 1.00 42.06 113 THR D CA 1
ATOM 14365 C C . THR D 1 113 ? 15.752 -6.549 -20.166 1.00 46.47 113 THR D C 1
ATOM 14366 O O . THR D 1 113 ? 15.679 -5.528 -20.861 1.00 45.59 113 THR D O 1
ATOM 14377 N N . PRO D 1 114 ? 15.124 -6.655 -18.994 1.00 54.02 114 PRO D N 1
ATOM 14378 C CA . PRO D 1 114 ? 14.136 -5.626 -18.623 1.00 53.55 114 PRO D CA 1
ATOM 14379 C C . PRO D 1 114 ? 14.712 -4.222 -18.574 1.00 55.05 114 PRO D C 1
ATOM 14380 O O . PRO D 1 114 ? 13.996 -3.260 -18.877 1.00 54.19 114 PRO D O 1
ATOM 14391 N N . ASP D 1 115 ? 15.994 -4.071 -18.269 1.00 54.14 115 ASP D N 1
ATOM 14392 C CA . ASP D 1 115 ? 16.601 -2.761 -18.063 1.00 53.35 115 ASP D CA 1
ATOM 14393 C C . ASP D 1 115 ? 17.125 -2.109 -19.334 1.00 49.85 115 ASP D C 1
ATOM 14394 O O . ASP D 1 115 ? 17.793 -1.079 -19.247 1.00 49.62 115 ASP D O 1
ATOM 14403 N N . GLY D 1 116 ? 16.805 -2.648 -20.509 1.00 46.64 116 GLY D N 1
ATOM 14404 C CA . GLY D 1 116 ? 17.216 -2.045 -21.757 1.00 43.47 116 GLY D CA 1
ATOM 14405 C C . GLY D 1 116 ? 18.518 -2.578 -22.315 1.00 42.74 116 GLY D C 1
ATOM 14406 O O . GLY D 1 116 ? 18.853 -2.288 -23.469 1.00 40.78 116 GLY D O 1
ATOM 14410 N N . GLN D 1 117 ? 19.252 -3.356 -21.541 1.00 43.69 117 GLN D N 1
ATOM 14411 C CA . GLN D 1 117 ? 20.456 -3.985 -22.046 1.00 35.89 117 GLN D CA 1
ATOM 14412 C C . GLN D 1 117 ? 20.103 -5.261 -22.793 1.00 34.10 117 GLN D C 1
ATOM 14413 O O . GLN D 1 117 ? 18.966 -5.726 -22.792 1.00 32.52 117 GLN D O 1
ATOM 14427 N N . ILE D 1 118 ? 21.105 -5.830 -23.467 1.00 25.18 118 ILE D N 1
ATOM 14428 C CA . ILE D 1 118 ? 20.942 -7.073 -24.187 1.00 21.44 118 ILE D CA 1
ATOM 14429 C C . ILE D 1 118 ? 22.024 -8.014 -23.690 1.00 22.43 118 ILE D C 1
ATOM 14430 O O . ILE D 1 118 ? 23.194 -7.643 -23.683 1.00 21.13 118 ILE D O 1
ATOM 14446 N N . LYS D 1 119 ? 21.616 -9.190 -23.223 1.00 22.17 119 LYS D N 1
ATOM 14447 C CA . LYS D 1 119 ? 22.529 -10.235 -22.781 1.00 23.30 119 LYS D CA 1
ATOM 14448 C C . LYS D 1 119 ? 22.592 -11.297 -23.866 1.00 21.52 119 LYS D C 1
ATOM 14449 O O . LYS D 1 119 ? 21.567 -11.789 -24.343 1.00 22.04 119 LYS D O 1
ATOM 14468 N N . VAL D 1 120 ? 23.807 -11.653 -24.267 1.00 20.46 120 VAL D N 1
ATOM 14469 C CA . VAL D 1 120 ? 23.983 -12.530 -25.408 1.00 20.48 120 VAL D CA 1
ATOM 14470 C C . VAL D 1 120 ? 24.721 -13.795 -24.973 1.00 21.15 120 VAL D C 1
ATOM 14471 O O . VAL D 1 120 ? 25.816 -13.711 -24.382 1.00 20.32 120 VAL D O 1
ATOM 14484 N N . ASP D 1 121 ? 24.170 -14.942 -25.333 1.00 21.34 121 ASP D N 1
ATOM 14485 C CA . ASP D 1 121 ? 24.860 -16.233 -25.287 1.00 21.60 121 ASP D CA 1
ATOM 14486 C C . ASP D 1 121 ? 25.742 -16.285 -26.532 1.00 22.16 121 ASP D C 1
ATOM 14487 O O . ASP D 1 121 ? 25.251 -16.497 -27.646 1.00 21.65 121 ASP D O 1
ATOM 14496 N N . MET D 1 122 ? 27.057 -16.064 -26.329 1.00 20.86 122 MET D N 1
ATOM 14497 C CA . MET D 1 122 ? 28.036 -15.977 -27.388 1.00 22.72 122 MET D CA 1
ATOM 14498 C C . MET D 1 122 ? 28.672 -17.323 -27.712 1.00 23.17 122 MET D C 1
ATOM 14499 O O . MET D 1 122 ? 29.530 -17.393 -28.600 1.00 22.77 122 MET D O 1
ATOM 14513 N N . GLY D 1 123 ? 28.250 -18.372 -27.027 1.00 21.89 123 GLY D N 1
ATOM 14514 C CA . GLY D 1 123 ? 28.697 -19.711 -27.316 1.00 22.26 123 GLY D CA 1
ATOM 14515 C C . GLY D 1 123 ? 29.980 -20.074 -26.601 1.00 21.89 123 GLY D C 1
ATOM 14516 O O . GLY D 1 123 ? 30.446 -19.381 -25.710 1.00 21.98 123 GLY D O 1
ATOM 14520 N N . LEU D 1 124 ? 30.555 -21.219 -27.032 1.00 22.41 124 LEU D N 1
ATOM 14521 C CA . LEU D 1 124 ? 31.796 -21.690 -26.415 1.00 21.24 124 LEU D CA 1
ATOM 14522 C C . LEU D 1 124 ? 32.997 -20.985 -27.038 1.00 20.87 124 LEU D C 1
ATOM 14523 O O . LEU D 1 124 ? 33.074 -20.848 -28.264 1.00 24.91 124 LEU D O 1
ATOM 14539 N N . PRO D 1 125 ? 33.952 -20.561 -26.229 1.00 20.87 125 PRO D N 1
ATOM 14540 C CA . PRO D 1 125 ? 35.219 -20.078 -26.785 1.00 20.29 125 PRO D CA 1
ATOM 14541 C C . PRO D 1 125 ? 35.972 -21.244 -27.409 1.00 23.40 125 PRO D C 1
ATOM 14542 O O . PRO D 1 125 ? 35.870 -22.388 -26.962 1.00 23.40 125 PRO D O 1
ATOM 14553 N N . ARG D 1 126 ? 36.720 -20.934 -28.457 1.00 20.94 126 ARG D N 1
ATOM 14554 C CA . ARG D 1 126 ? 37.488 -21.917 -29.217 1.00 21.80 126 ARG D CA 1
ATOM 14555 C C . ARG D 1 126 ? 38.957 -21.619 -28.965 1.00 20.10 126 ARG D C 1
ATOM 14556 O O . ARG D 1 126 ? 39.432 -20.512 -29.215 1.00 19.45 126 ARG D O 1
ATOM 14577 N N . LEU D 1 127 ? 39.674 -22.608 -28.406 1.00 20.16 127 LEU D N 1
ATOM 14578 C CA . LEU D 1 127 ? 40.996 -22.345 -27.854 1.00 21.08 127 LEU D CA 1
ATOM 14579 C C . LEU D 1 127 ? 42.132 -22.968 -28.651 1.00 21.79 127 LEU D C 1
ATOM 14580 O O . LEU D 1 127 ? 43.294 -22.643 -28.374 1.00 21.76 127 LEU D O 1
ATOM 14596 N N . LEU D 1 128 ? 41.845 -23.844 -29.606 1.00 21.89 128 LEU D N 1
ATOM 14597 C CA . LEU D 1 128 ? 42.924 -24.539 -30.314 1.00 21.96 128 LEU D CA 1
ATOM 14598 C C . LEU D 1 128 ? 43.446 -23.700 -31.464 1.00 20.62 128 LEU D C 1
ATOM 14599 O O . LEU D 1 128 ? 42.702 -22.985 -32.129 1.00 21.29 128 LEU D O 1
ATOM 14615 N N . ALA D 1 129 ? 44.750 -23.801 -31.704 1.00 20.64 129 ALA D N 1
ATOM 14616 C CA . ALA D 1 129 ? 45.369 -22.960 -32.713 1.00 20.77 129 ALA D CA 1
ATOM 14617 C C . ALA D 1 129 ? 44.692 -23.144 -34.051 1.00 19.88 129 ALA D C 1
ATOM 14618 O O . ALA D 1 129 ? 44.520 -22.182 -34.808 1.00 20.65 129 ALA D O 1
ATOM 14625 N N . GLY D 1 130 ? 44.300 -24.375 -34.379 1.00 21.13 130 GLY D N 1
ATOM 14626 C CA . GLY D 1 130 ? 43.639 -24.626 -35.642 1.00 22.29 130 GLY D CA 1
ATOM 14627 C C . GLY D 1 130 ? 42.291 -23.962 -35.778 1.00 20.49 130 GLY D C 1
ATOM 14628 O O . GLY D 1 130 ? 41.830 -23.737 -36.901 1.00 23.33 130 GLY D O 1
ATOM 14632 N N . GLU D 1 131 ? 41.684 -23.582 -34.655 1.00 20.65 131 GLU D N 1
ATOM 14633 C CA . GLU D 1 131 ? 40.356 -22.958 -34.669 1.00 20.30 131 GLU D CA 1
ATOM 14634 C C . GLU D 1 131 ? 40.452 -21.445 -34.717 1.00 20.14 131 GLU D C 1
ATOM 14635 O O . GLU D 1 131 ? 39.417 -20.789 -34.880 1.00 22.23 131 GLU D O 1
ATOM 14647 N N . ILE D 1 132 ? 41.627 -20.870 -34.539 1.00 20.72 132 ILE D N 1
ATOM 14648 C CA . ILE D 1 132 ? 41.799 -19.420 -34.455 1.00 21.01 132 ILE D CA 1
ATOM 14649 C C . ILE D 1 132 ? 41.543 -18.783 -35.813 1.00 19.31 132 ILE D C 1
ATOM 14650 O O . ILE D 1 132 ? 40.575 -17.991 -35.942 1.00 21.88 132 ILE D O 1
ATOM 14666 N N . PRO D 1 133 ? 42.295 -19.111 -36.892 1.00 19.24 133 PRO D N 1
ATOM 14667 C CA . PRO D 1 133 ? 43.495 -19.978 -36.964 1.00 19.88 133 PRO D CA 1
ATOM 14668 C C . PRO D 1 133 ? 44.764 -19.198 -36.783 1.00 19.54 133 PRO D C 1
ATOM 14669 O O . PRO D 1 133 ? 44.886 -18.006 -37.084 1.00 19.07 133 PRO D O 1
ATOM 14680 N N . THR D 1 134 ? 45.779 -19.875 -36.240 1.00 19.29 134 THR D N 1
ATOM 14681 C CA . THR D 1 134 ? 47.089 -19.299 -36.137 1.00 18.25 134 THR D CA 1
ATOM 14682 C C . THR D 1 134 ? 48.112 -20.414 -36.239 1.00 20.81 134 THR D C 1
ATOM 14683 O O . THR D 1 134 ? 47.851 -21.545 -35.845 1.00 20.81 134 THR D O 1
ATOM 14694 N N . ASN D 1 135 ? 49.296 -20.043 -36.698 1.00 18.33 135 ASN D N 1
ATOM 14695 C CA . ASN D 1 135 ? 50.427 -20.984 -36.791 1.00 21.03 135 ASN D CA 1
ATOM 14696 C C . ASN D 1 135 ? 51.399 -20.879 -35.641 1.00 21.46 135 ASN D C 1
ATOM 14697 O O . ASN D 1 135 ? 52.489 -21.469 -35.696 1.00 21.15 135 ASN D O 1
ATOM 14708 N N . ILE D 1 136 ? 51.052 -20.169 -34.567 1.00 19.48 136 ILE D N 1
ATOM 14709 C CA . ILE D 1 136 ? 51.936 -20.039 -33.415 1.00 19.65 136 ILE D CA 1
ATOM 14710 C C . ILE D 1 136 ? 52.181 -21.376 -32.746 1.00 19.97 136 ILE D C 1
ATOM 14711 O O . ILE D 1 136 ? 53.285 -21.630 -32.239 1.00 21.39 136 ILE D O 1
ATOM 14727 N N . ALA D 1 137 ? 51.196 -22.243 -32.730 1.00 20.79 137 ALA D N 1
ATOM 14728 C CA . ALA D 1 137 ? 51.278 -23.564 -32.121 1.00 19.30 137 ALA D CA 1
ATOM 14729 C C . ALA D 1 137 ? 50.682 -24.569 -33.098 1.00 20.52 137 ALA D C 1
ATOM 14730 O O . ALA D 1 137 ? 50.072 -24.215 -34.119 1.00 21.88 137 ALA D O 1
ATOM 14737 N N . ALA D 1 138 ? 50.861 -25.850 -32.789 1.00 21.71 138 ALA D N 1
ATOM 14738 C CA . ALA D 1 138 ? 50.230 -26.880 -33.587 1.00 21.90 138 ALA D CA 1
ATOM 14739 C C . ALA D 1 138 ? 48.715 -26.772 -33.508 1.00 23.93 138 ALA D C 1
ATOM 14740 O O . ALA D 1 138 ? 48.150 -26.293 -32.520 1.00 22.21 138 ALA D O 1
ATOM 14747 N N . ALA D 1 139 ? 48.057 -27.303 -34.527 1.00 22.25 139 ALA D N 1
ATOM 14748 C CA . ALA D 1 139 ? 46.624 -27.061 -34.687 1.00 21.93 139 ALA D CA 1
ATOM 14749 C C . ALA D 1 139 ? 45.831 -27.567 -33.508 1.00 23.62 139 ALA D C 1
ATOM 14750 O O . ALA D 1 139 ? 44.737 -27.028 -33.236 1.00 25.41 139 ALA D O 1
ATOM 14757 N N . ASP D 1 140 ? 46.317 -28.609 -32.821 1.00 24.05 140 ASP D N 1
ATOM 14758 C CA . ASP D 1 140 ? 45.622 -29.250 -31.718 1.00 27.58 140 ASP D CA 1
ATOM 14759 C C . ASP D 1 140 ? 46.033 -28.701 -30.363 1.00 24.52 140 ASP D C 1
ATOM 14760 O O . ASP D 1 140 ? 45.646 -29.268 -29.325 1.00 26.84 140 ASP D O 1
ATOM 14769 N N . GLN D 1 141 ? 46.804 -27.617 -30.333 1.00 23.42 141 GLN D N 1
ATOM 14770 C CA . GLN D 1 141 ? 47.291 -27.043 -29.093 1.00 21.91 141 GLN D CA 1
ATOM 14771 C C . GLN D 1 141 ? 46.645 -25.691 -28.824 1.00 23.32 141 GLN D C 1
ATOM 14772 O O . GLN D 1 141 ? 46.350 -24.934 -29.744 1.00 22.03 141 GLN D O 1
ATOM 14786 N N . LYS D 1 142 ? 46.507 -25.363 -27.546 1.00 23.13 142 LYS D N 1
ATOM 14787 C CA . LYS D 1 142 ? 46.153 -24.000 -27.153 1.00 23.76 142 LYS D CA 1
ATOM 14788 C C . LYS D 1 142 ? 47.313 -23.031 -27.376 1.00 22.68 142 LYS D C 1
ATOM 14789 O O . LYS D 1 142 ? 48.478 -23.424 -27.606 1.00 22.23 142 LYS D O 1
ATOM 14808 N N . VAL D 1 143 ? 47.002 -21.727 -27.290 1.00 18.95 143 VAL D N 1
ATOM 14809 C CA . VAL D 1 143 ? 47.963 -20.663 -27.523 1.00 16.50 143 VAL D CA 1
ATOM 14810 C C . VAL D 1 143 ? 47.902 -19.696 -26.350 1.00 19.83 143 VAL D C 1
ATOM 14811 O O . VAL D 1 143 ? 47.086 -18.757 -26.370 1.00 18.60 143 VAL D O 1
ATOM 14824 N N . ILE D 1 144 ? 48.626 -20.000 -25.270 1.00 20.46 144 ILE D N 1
ATOM 14825 C CA . ILE D 1 144 ? 48.534 -19.259 -24.024 1.00 20.24 144 ILE D CA 1
ATOM 14826 C C . ILE D 1 144 ? 49.891 -18.695 -23.662 1.00 20.73 144 ILE D C 1
ATOM 14827 O O . ILE D 1 144 ? 50.870 -19.449 -23.451 1.00 21.25 144 ILE D O 1
ATOM 14843 N N . ASN D 1 145 ? 49.978 -17.378 -23.536 1.00 19.61 145 ASN D N 1
ATOM 14844 C CA . ASN D 1 145 ? 51.217 -16.673 -23.203 1.00 19.43 145 ASN D CA 1
ATOM 14845 C C . ASN D 1 145 ? 52.366 -17.152 -24.099 1.00 19.55 145 ASN D C 1
ATOM 14846 O O . ASN D 1 145 ? 53.473 -17.493 -23.624 1.00 20.59 145 ASN D O 1
ATOM 14857 N N . GLN D 1 146 ? 52.126 -17.155 -25.386 1.00 19.44 146 GLN D N 1
ATOM 14858 C CA . GLN D 1 146 ? 53.127 -17.575 -26.357 1.00 19.37 146 GLN D CA 1
ATOM 14859 C C . GLN D 1 146 ? 53.786 -16.385 -27.020 1.00 20.63 146 GLN D C 1
ATOM 14860 O O . GLN D 1 146 ? 53.262 -15.268 -27.038 1.00 19.28 146 GLN D O 1
ATOM 14874 N N . PRO D 1 147 ? 55.003 -16.546 -27.562 1.00 19.89 147 PRO D N 1
ATOM 14875 C CA . PRO D 1 147 ? 55.681 -15.426 -28.199 1.00 18.05 147 PRO D CA 1
ATOM 14876 C C . PRO D 1 147 ? 55.185 -15.090 -29.596 1.00 18.88 147 PRO D C 1
ATOM 14877 O O . PRO D 1 147 ? 54.865 -15.966 -30.414 1.00 20.72 147 PRO D O 1
ATOM 14888 N N . LEU D 1 148 ? 55.204 -13.789 -29.875 1.00 18.41 148 LEU D N 1
ATOM 14889 C CA . LEU D 1 148 ? 54.924 -13.270 -31.216 1.00 19.75 148 LEU D CA 1
ATOM 14890 C C . LEU D 1 148 ? 55.838 -12.092 -31.444 1.00 21.46 148 LEU D C 1
ATOM 14891 O O . LEU D 1 148 ? 55.747 -11.073 -30.759 1.00 21.51 148 LEU D O 1
ATOM 14907 N N . GLU D 1 149 ? 56.758 -12.231 -32.410 1.00 21.84 149 GLU D N 1
ATOM 14908 C CA . GLU D 1 149 ? 57.667 -11.158 -32.762 1.00 24.12 149 GLU D CA 1
ATOM 14909 C C . GLU D 1 149 ? 56.998 -10.263 -33.779 1.00 22.93 149 GLU D C 1
ATOM 14910 O O . GLU D 1 149 ? 56.588 -10.733 -34.842 1.00 23.81 149 GLU D O 1
ATOM 14922 N N . VAL D 1 150 ? 56.898 -8.988 -33.441 1.00 24.55 150 VAL D N 1
ATOM 14923 C CA . VAL D 1 150 ? 56.267 -8.002 -34.302 1.00 29.54 150 VAL D CA 1
ATOM 14924 C C . VAL D 1 150 ? 57.295 -6.913 -34.483 1.00 33.28 150 VAL D C 1
ATOM 14925 O O . VAL D 1 150 ? 57.598 -6.183 -33.538 1.00 34.21 150 VAL D O 1
ATOM 14938 N N . GLU D 1 151 ? 57.859 -6.814 -35.686 1.00 38.10 151 GLU D N 1
ATOM 14939 C CA . GLU D 1 151 ? 58.884 -5.806 -35.950 1.00 42.66 151 GLU D CA 1
ATOM 14940 C C . GLU D 1 151 ? 60.040 -5.925 -34.970 1.00 43.08 151 GLU D C 1
ATOM 14941 O O . GLU D 1 151 ? 60.478 -4.936 -34.385 1.00 44.25 151 GLU D O 1
ATOM 14953 N N . GLY D 1 152 ? 60.485 -7.149 -34.726 1.00 40.19 152 GLY D N 1
ATOM 14954 C CA . GLY D 1 152 ? 61.642 -7.383 -33.886 1.00 39.39 152 GLY D CA 1
ATOM 14955 C C . GLY D 1 152 ? 61.462 -7.275 -32.384 1.00 40.31 152 GLY D C 1
ATOM 14956 O O . GLY D 1 152 ? 62.438 -7.513 -31.662 1.00 43.80 152 GLY D O 1
ATOM 14960 N N . LYS D 1 153 ? 60.273 -6.914 -31.875 1.00 36.52 153 LYS D N 1
ATOM 14961 C CA . LYS D 1 153 ? 59.980 -6.948 -30.440 1.00 33.14 153 LYS D CA 1
ATOM 14962 C C . LYS D 1 153 ? 59.072 -8.141 -30.185 1.00 27.37 153 LYS D C 1
ATOM 14963 O O . LYS D 1 153 ? 58.109 -8.378 -30.932 1.00 25.91 153 LYS D O 1
ATOM 14982 N N . THR D 1 154 ? 59.350 -8.887 -29.137 1.00 25.79 154 THR D N 1
ATOM 14983 C CA . THR D 1 154 ? 58.593 -10.091 -28.837 1.00 24.03 154 THR D CA 1
ATOM 14984 C C . THR D 1 154 ? 57.513 -9.759 -27.825 1.00 22.26 154 THR D C 1
ATOM 14985 O O . THR D 1 154 ? 57.805 -9.254 -26.734 1.00 24.61 154 THR D O 1
ATOM 14996 N N . TRP D 1 155 ? 56.276 -10.011 -28.216 1.00 20.09 155 TRP D N 1
ATOM 14997 C CA . TRP D 1 155 ? 55.114 -9.849 -27.355 1.00 21.04 155 TRP D CA 1
ATOM 14998 C C . TRP D 1 155 ? 54.674 -11.199 -26.861 1.00 20.61 155 TRP D C 1
ATOM 14999 O O . TRP D 1 155 ? 54.802 -12.217 -27.543 1.00 22.02 155 TRP D O 1
ATOM 15020 N N . GLU D 1 156 ? 54.117 -11.224 -25.656 1.00 18.64 156 GLU D N 1
ATOM 15021 C CA . GLU D 1 156 ? 53.456 -12.409 -25.134 1.00 17.71 156 GLU D CA 1
ATOM 15022 C C . GLU D 1 156 ? 51.979 -12.304 -25.483 1.00 19.15 156 GLU D C 1
ATOM 15023 O O . GLU D 1 156 ? 51.334 -11.306 -25.111 1.00 21.30 156 GLU D O 1
ATOM 15035 N N . VAL D 1 157 ? 51.448 -13.316 -26.173 1.00 16.28 157 VAL D N 1
ATOM 15036 C CA . VAL D 1 157 ? 50.078 -13.269 -26.710 1.00 16.96 157 VAL D CA 1
ATOM 15037 C C . VAL D 1 157 ? 49.346 -14.547 -26.375 1.00 17.98 157 VAL D C 1
ATOM 15038 O O . VAL D 1 157 ? 49.933 -15.605 -26.151 1.00 18.20 157 VAL D O 1
ATOM 15051 N N . THR D 1 158 ? 48.016 -14.444 -26.260 1.00 16.23 158 THR D N 1
ATOM 15052 C CA . THR D 1 158 ? 47.152 -15.582 -26.089 1.00 17.71 158 THR D CA 1
ATOM 15053 C C . THR D 1 158 ? 46.099 -15.459 -27.189 1.00 18.06 158 THR D C 1
ATOM 1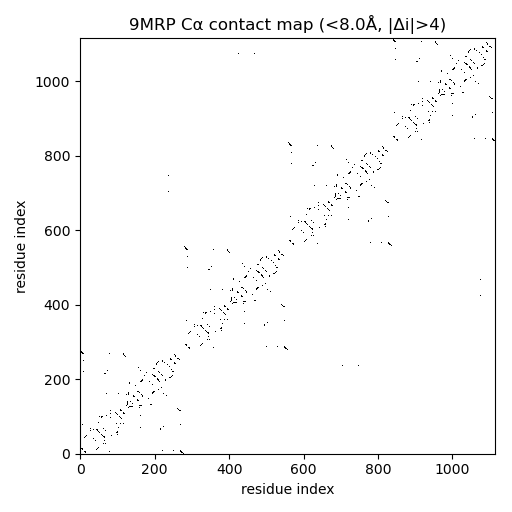5054 O O . THR D 1 158 ? 45.607 -14.355 -27.437 1.00 17.80 158 THR D O 1
ATOM 15065 N N . CYS D 1 159 ? 45.775 -16.552 -27.857 1.00 16.59 159 CYS D N 1
ATOM 15066 C CA . CYS D 1 159 ? 44.779 -16.508 -28.906 1.00 19.05 159 CYS D CA 1
ATOM 15067 C C . CYS D 1 159 ? 43.514 -17.254 -28.509 1.00 19.20 159 CYS D C 1
ATOM 15068 O O . CYS D 1 159 ? 43.546 -18.310 -27.854 1.00 19.38 159 CYS D O 1
ATOM 15076 N N . VAL D 1 160 ? 42.357 -16.674 -28.889 1.00 17.40 160 VAL D N 1
ATOM 15077 C CA . VAL D 1 160 ? 41.053 -17.227 -28.612 1.00 18.82 160 VAL D CA 1
ATOM 15078 C C . VAL D 1 160 ? 40.181 -16.883 -29.801 1.00 18.29 160 VAL D C 1
ATOM 15079 O O . VAL D 1 160 ? 40.338 -15.819 -30.391 1.00 18.03 160 VAL D O 1
ATOM 15092 N N . SER D 1 161 ? 39.289 -17.803 -30.157 1.00 18.06 161 SER D N 1
ATOM 15093 C CA . SER D 1 161 ? 38.286 -17.549 -31.175 1.00 17.97 161 SER D CA 1
ATOM 15094 C C . SER D 1 161 ? 36.890 -17.550 -30.569 1.00 19.72 161 SER D C 1
ATOM 15095 O O . SER D 1 161 ? 36.540 -18.400 -29.727 1.00 19.03 161 SER D O 1
ATOM 15103 N N . MET D 1 162 ? 36.123 -16.548 -30.995 1.00 18.38 162 MET D N 1
ATOM 15104 C CA . MET D 1 162 ? 34.684 -16.471 -30.711 1.00 18.45 162 MET D CA 1
ATOM 15105 C C . MET D 1 162 ? 33.893 -16.697 -31.970 1.00 21.42 162 MET D C 1
ATOM 15106 O O . MET D 1 162 ? 32.749 -16.199 -32.119 1.00 22.35 162 MET D O 1
ATOM 15120 N N . GLY D 1 163 ? 34.416 -17.527 -32.848 1.00 19.61 163 GLY D N 1
ATOM 15121 C CA . GLY D 1 163 ? 33.945 -17.612 -34.216 1.00 19.42 163 GLY D CA 1
ATOM 15122 C C . GLY D 1 163 ? 34.855 -16.860 -35.147 1.00 19.41 163 GLY D C 1
ATOM 15123 O O . GLY D 1 163 ? 35.013 -17.268 -36.315 1.00 23.84 163 GLY D O 1
ATOM 15127 N N . ASN D 1 164 ? 35.405 -15.743 -34.671 1.00 18.15 164 ASN D N 1
ATOM 15128 C CA . ASN D 1 164 ? 36.442 -14.942 -35.304 1.00 18.36 164 ASN D CA 1
ATOM 15129 C C . ASN D 1 164 ? 37.729 -14.951 -34.481 1.00 18.83 164 ASN D C 1
ATOM 15130 O O . ASN D 1 164 ? 37.713 -15.233 -33.275 1.00 17.97 164 ASN D O 1
ATOM 15141 N N . PRO D 1 165 ? 38.861 -14.601 -35.087 1.00 17.99 165 PRO D N 1
ATOM 15142 C CA . PRO D 1 165 ? 40.149 -14.718 -34.383 1.00 18.71 165 PRO D CA 1
ATOM 15143 C C . PRO D 1 165 ? 40.472 -13.507 -33.539 1.00 17.29 165 PRO D C 1
ATOM 15144 O O . PRO D 1 165 ? 40.320 -12.350 -33.965 1.00 16.32 165 PRO D O 1
ATOM 15155 N N . HIS D 1 166 ? 41.049 -13.781 -32.359 1.00 16.67 166 HIS D N 1
ATOM 15156 C CA . HIS D 1 166 ? 41.567 -12.756 -31.467 1.00 16.31 166 HIS D CA 1
ATOM 15157 C C . HIS D 1 166 ? 42.970 -13.100 -30.958 1.00 16.81 166 HIS D C 1
ATOM 15158 O O . HIS D 1 166 ? 43.243 -14.260 -30.630 1.00 18.37 166 HIS D O 1
ATOM 15173 N N . CYS D 1 167 ? 43.775 -12.069 -30.807 1.00 15.43 167 CYS D N 1
ATOM 15174 C CA . CYS D 1 167 ? 45.146 -12.131 -30.302 1.00 16.90 167 CYS D CA 1
ATOM 15175 C C . CYS D 1 167 ? 45.203 -11.091 -29.195 1.00 17.96 167 CYS D C 1
ATOM 15176 O O . CYS D 1 167 ? 45.085 -9.888 -29.450 1.00 17.00 167 CYS D O 1
ATOM 15184 N N . ILE D 1 168 ? 45.363 -11.555 -27.968 1.00 16.65 168 ILE D N 1
ATOM 15185 C CA . ILE D 1 168 ? 45.263 -10.749 -26.768 1.00 17.72 168 ILE D CA 1
ATOM 15186 C C . ILE D 1 168 ? 46.644 -10.621 -26.125 1.00 17.03 168 ILE D C 1
ATOM 15187 O O . ILE D 1 168 ? 47.329 -11.634 -25.902 1.00 19.28 168 ILE D O 1
ATOM 15203 N N . THR D 1 169 ? 47.018 -9.412 -25.759 1.00 16.78 169 THR D N 1
ATOM 15204 C CA . THR D 1 169 ? 48.288 -9.188 -25.056 1.00 18.10 169 THR D CA 1
ATOM 15205 C C . THR D 1 169 ? 48.031 -8.281 -23.843 1.00 19.61 169 THR D C 1
ATOM 15206 O O . THR D 1 169 ? 47.213 -7.353 -23.916 1.00 18.59 169 THR D O 1
ATOM 15217 N N . PHE D 1 170 ? 48.662 -8.609 -22.719 1.00 17.83 170 PHE D N 1
ATOM 15218 C CA . PHE D 1 170 ? 48.458 -7.881 -21.480 1.00 18.80 170 PHE D CA 1
ATOM 15219 C C . PHE D 1 170 ? 49.568 -6.871 -21.272 1.00 18.73 170 PHE D C 1
ATOM 15220 O O . PHE D 1 170 ? 50.763 -7.223 -21.358 1.00 20.22 170 PHE D O 1
ATOM 15237 N N . VAL D 1 171 ? 49.194 -5.622 -20.977 1.00 19.44 171 VAL D N 1
ATOM 15238 C CA . VAL D 1 171 ? 50.095 -4.488 -20.881 1.00 20.79 171 VAL D CA 1
ATOM 15239 C C . VAL D 1 171 ? 49.883 -3.715 -19.578 1.00 22.40 171 VAL D C 1
ATOM 15240 O O . VAL D 1 171 ? 48.836 -3.822 -18.935 1.00 21.33 171 VAL D O 1
ATOM 15253 N N . GLU D 1 172 ? 50.910 -2.925 -19.193 1.00 25.28 172 GLU D N 1
ATOM 15254 C CA . GLU D 1 172 ? 50.836 -2.157 -17.947 1.00 27.71 172 GLU D CA 1
ATOM 15255 C C . GLU D 1 172 ? 50.018 -0.869 -18.126 1.00 27.18 172 GLU D C 1
ATOM 15256 O O . GLU D 1 172 ? 49.325 -0.451 -17.193 1.00 27.64 172 GLU D O 1
ATOM 15268 N N . ASP D 1 173 ? 50.009 -0.280 -19.331 1.00 26.18 173 ASP D N 1
ATOM 15269 C CA . ASP D 1 173 ? 49.361 1.015 -19.580 1.00 25.93 173 ASP D CA 1
ATOM 15270 C C . ASP D 1 173 ? 48.780 0.985 -20.994 1.00 25.57 173 ASP D C 1
ATOM 15271 O O . ASP D 1 173 ? 49.485 1.242 -21.973 1.00 25.88 173 ASP D O 1
ATOM 15280 N N . VAL D 1 174 ? 47.491 0.678 -21.086 1.00 24.13 174 VAL D N 1
ATOM 15281 C CA . VAL D 1 174 ? 46.891 0.486 -22.404 1.00 23.62 174 VAL D CA 1
ATOM 15282 C C . VAL D 1 174 ? 46.740 1.802 -23.146 1.00 26.19 174 VAL D C 1
ATOM 15283 O O . VAL D 1 174 ? 46.844 1.841 -24.370 1.00 23.29 174 VAL D O 1
ATOM 15296 N N . ALA D 1 175 ? 46.553 2.910 -22.419 1.00 26.82 175 ALA D N 1
ATOM 15297 C CA . ALA D 1 175 ? 46.485 4.221 -23.041 1.00 28.81 175 ALA D CA 1
ATOM 15298 C C . ALA D 1 175 ? 47.757 4.571 -23.790 1.00 28.52 175 ALA D C 1
ATOM 15299 O O . ALA D 1 175 ? 47.696 5.349 -24.757 1.00 31.08 175 ALA D O 1
ATOM 15306 N N . ALA D 1 176 ? 48.888 3.989 -23.401 1.00 28.31 176 ALA D N 1
ATOM 15307 C CA . ALA D 1 176 ? 50.189 4.291 -23.979 1.00 28.78 176 ALA D CA 1
ATOM 15308 C C . ALA D 1 176 ? 50.497 3.492 -25.248 1.00 29.10 176 ALA D C 1
ATOM 15309 O O . ALA D 1 176 ? 51.483 3.795 -25.931 1.00 30.60 176 ALA D O 1
ATOM 15316 N N . ILE D 1 177 ? 49.669 2.537 -25.626 1.00 26.34 177 ILE D N 1
ATOM 15317 C CA . ILE D 1 177 ? 49.963 1.739 -26.828 1.00 25.67 177 ILE D CA 1
ATOM 15318 C C . ILE D 1 177 ? 49.769 2.602 -28.074 1.00 26.38 177 ILE D C 1
ATOM 15319 O O . ILE D 1 177 ? 48.719 3.262 -28.203 1.00 25.98 177 ILE D O 1
ATOM 15335 N N . PRO D 1 178 ? 50.735 2.613 -29.042 1.00 25.62 178 PRO D N 1
ATOM 15336 C CA . PRO D 1 178 ? 50.660 3.369 -30.312 1.00 26.23 178 PRO D CA 1
ATOM 15337 C C . PRO D 1 178 ? 49.837 2.572 -31.315 1.00 24.39 178 PRO D C 1
ATOM 15338 O O . PRO D 1 178 ? 50.329 1.962 -32.246 1.00 24.13 178 PRO D O 1
ATOM 15349 N N . LEU D 1 179 ? 48.526 2.570 -31.065 1.00 22.09 179 LEU D N 1
ATOM 15350 C CA . LEU D 1 179 ? 47.664 1.567 -31.647 1.00 22.32 179 LEU D CA 1
ATOM 15351 C C . LEU D 1 179 ? 47.570 1.710 -33.158 1.00 22.90 179 LEU D C 1
ATOM 15352 O O . LEU D 1 179 ? 47.514 0.700 -33.871 1.00 22.26 179 LEU D O 1
ATOM 15368 N N . GLU D 1 180 ? 47.592 2.948 -33.655 1.00 23.41 180 GLU D N 1
ATOM 15369 C CA . GLU D 1 180 ? 47.514 3.199 -35.102 1.00 24.72 180 GLU D CA 1
ATOM 15370 C C . GLU D 1 180 ? 48.698 2.597 -35.836 1.00 24.96 180 GLU D C 1
ATOM 15371 O O . GLU D 1 180 ? 48.585 2.212 -37.009 1.00 25.68 180 GLU D O 1
ATOM 15383 N N . THR D 1 181 ? 49.838 2.549 -35.165 1.00 25.01 181 THR D N 1
ATOM 15384 C CA . THR D 1 181 ? 51.089 2.066 -35.749 1.00 25.62 181 THR D CA 1
ATOM 15385 C C . THR D 1 181 ? 51.207 0.544 -35.636 1.00 23.20 181 THR D C 1
ATOM 15386 O O . THR D 1 181 ? 51.419 -0.140 -36.637 1.00 24.72 181 THR D O 1
ATOM 15397 N N . ILE D 1 182 ? 51.020 -0.003 -34.434 1.00 22.04 182 ILE D N 1
ATOM 15398 C CA . ILE D 1 182 ? 51.272 -1.421 -34.185 1.00 24.08 182 ILE D CA 1
ATOM 15399 C C . ILE D 1 182 ? 50.078 -2.299 -34.505 1.00 24.09 182 ILE D C 1
ATOM 15400 O O . ILE D 1 182 ? 50.239 -3.466 -34.868 1.00 21.74 182 ILE D O 1
ATOM 15416 N N . GLY D 1 183 ? 48.863 -1.752 -34.456 1.00 20.40 183 GLY D N 1
ATOM 15417 C CA . GLY D 1 183 ? 47.707 -2.565 -34.717 1.00 20.64 183 GLY D CA 1
ATOM 15418 C C . GLY D 1 183 ? 47.747 -3.337 -36.026 1.00 18.32 183 GLY D C 1
ATOM 15419 O O . GLY D 1 183 ? 47.508 -4.549 -36.031 1.00 18.63 183 GLY D O 1
ATOM 15423 N N . PRO D 1 184 ? 47.969 -2.654 -37.160 1.00 18.39 184 PRO D N 1
ATOM 15424 C CA . PRO D 1 184 ? 47.972 -3.372 -38.449 1.00 19.53 184 PRO D CA 1
ATOM 15425 C C . PRO D 1 184 ? 49.091 -4.407 -38.531 1.00 19.34 184 PRO D C 1
ATOM 15426 O O . PRO D 1 184 ? 48.991 -5.334 -39.354 1.00 21.54 184 PRO D O 1
ATOM 15437 N N . LYS D 1 185 ? 50.149 -4.217 -37.758 1.00 22.08 185 LYS D N 1
ATOM 15438 C CA . LYS D 1 185 ? 51.260 -5.156 -37.791 1.00 21.88 185 LYS D CA 1
ATOM 15439 C C . LYS D 1 185 ? 50.882 -6.460 -37.145 1.00 22.56 185 LYS D C 1
ATOM 15440 O O . LYS D 1 185 ? 51.315 -7.527 -37.602 1.00 23.12 185 LYS D O 1
ATOM 15459 N N . PHE D 1 186 ? 50.006 -6.426 -36.130 1.00 20.17 186 PHE D N 1
ATOM 15460 C CA . PHE D 1 186 ? 49.437 -7.646 -35.610 1.00 19.81 186 PHE D CA 1
ATOM 15461 C C . PHE D 1 186 ? 48.392 -8.207 -36.547 1.00 18.07 186 PHE D C 1
ATOM 15462 O O . PHE D 1 186 ? 48.375 -9.411 -36.850 1.00 18.75 186 PHE D O 1
ATOM 15479 N N . GLU D 1 187 ? 47.499 -7.338 -37.065 1.00 17.08 187 GLU D N 1
ATOM 15480 C CA . GLU D 1 187 ? 46.398 -7.811 -37.877 1.00 17.92 187 GLU D CA 1
ATOM 15481 C C . GLU D 1 187 ? 46.885 -8.664 -39.041 1.00 18.13 187 GLU D C 1
ATOM 15482 O O . GLU D 1 187 ? 46.271 -9.689 -39.384 1.00 17.29 187 GLU D O 1
ATOM 15494 N N . HIS D 1 188 ? 47.945 -8.204 -39.688 1.00 18.00 188 HIS D N 1
ATOM 15495 C CA . HIS D 1 188 ? 48.468 -8.851 -40.897 1.00 18.63 188 HIS D CA 1
ATOM 15496 C C . HIS D 1 188 ? 49.696 -9.691 -40.624 1.00 20.44 188 HIS D C 1
ATOM 15497 O O . HIS D 1 188 ? 50.411 -10.029 -41.585 1.00 21.15 188 HIS D O 1
ATOM 15511 N N . HIS D 1 189 ? 49.957 -10.041 -39.389 1.00 18.67 189 HIS D N 1
ATOM 15512 C CA . HIS D 1 189 ? 51.162 -10.824 -39.110 1.00 19.25 189 HIS D CA 1
ATOM 15513 C C . HIS D 1 189 ? 51.022 -12.160 -39.814 1.00 18.14 189 HIS D C 1
ATOM 15514 O O . HIS D 1 189 ? 49.953 -12.767 -39.817 1.00 18.80 189 HIS D O 1
ATOM 15528 N N . PRO D 1 190 ? 52.137 -12.703 -40.378 1.00 18.55 190 PRO D N 1
ATOM 15529 C CA . PRO D 1 190 ? 52.065 -14.005 -41.053 1.00 19.04 190 PRO D CA 1
ATOM 15530 C C . PRO D 1 190 ? 51.566 -15.149 -40.196 1.00 17.55 190 PRO D C 1
ATOM 15531 O O . PRO D 1 190 ? 51.083 -16.177 -40.716 1.00 19.64 190 PRO D O 1
ATOM 15542 N N . ALA D 1 191 ? 51.654 -15.012 -38.859 1.00 17.97 191 ALA D N 1
ATOM 15543 C CA . ALA D 1 191 ? 51.154 -16.062 -38.022 1.00 18.20 191 ALA D CA 1
ATOM 15544 C C . ALA D 1 191 ? 49.661 -16.264 -38.094 1.00 18.89 191 ALA D C 1
ATOM 15545 O O . ALA D 1 191 ? 49.167 -17.271 -37.583 1.00 18.39 191 ALA D O 1
ATOM 15552 N N . PHE D 1 192 ? 48.931 -15.351 -38.744 1.00 19.42 192 PHE D N 1
ATOM 15553 C CA . PHE D 1 192 ? 47.464 -15.386 -38.790 1.00 19.05 192 PHE D CA 1
ATOM 15554 C C . PHE D 1 192 ? 47.002 -15.475 -40.222 1.00 19.26 192 PHE D C 1
ATOM 15555 O O . PHE D 1 192 ? 46.874 -14.449 -40.896 1.00 19.09 192 PHE D O 1
ATOM 15572 N N . PRO D 1 193 ? 46.729 -16.672 -40.718 1.00 18.34 193 PRO D N 1
ATOM 15573 C CA . PRO D 1 193 ? 46.443 -16.811 -42.153 1.00 22.00 193 PRO D CA 1
ATOM 15574 C C . PRO D 1 193 ? 45.182 -16.091 -42.592 1.00 18.60 193 PRO D C 1
ATOM 15575 O O . PRO D 1 193 ? 45.060 -15.746 -43.781 1.00 21.99 193 PRO D O 1
ATOM 15586 N N . GLN D 1 194 ? 44.225 -15.896 -41.675 1.00 19.79 194 GLN D N 1
ATOM 15587 C CA . GLN D 1 194 ? 42.978 -15.187 -41.975 1.00 18.13 194 GLN D CA 1
ATOM 15588 C C . GLN D 1 194 ? 42.942 -13.818 -41.301 1.00 18.58 194 GLN D C 1
ATOM 15589 O O . GLN D 1 194 ? 41.851 -13.233 -41.162 1.00 19.22 194 GLN D O 1
ATOM 15603 N N . ARG D 1 195 ? 44.077 -13.284 -40.920 1.00 18.53 195 ARG D N 1
ATOM 15604 C CA . ARG D 1 195 ? 44.245 -12.066 -40.127 1.00 17.08 195 ARG D CA 1
ATOM 15605 C C . ARG D 1 195 ? 43.705 -12.306 -38.733 1.00 16.20 195 ARG D C 1
ATOM 15606 O O . ARG D 1 195 ? 43.222 -13.381 -38.411 1.00 18.05 195 ARG D O 1
ATOM 15627 N N . THR D 1 196 ? 43.797 -11.269 -37.930 1.00 17.01 196 THR D N 1
ATOM 15628 C CA . THR D 1 196 ? 43.308 -11.374 -36.563 1.00 17.09 196 THR D CA 1
ATOM 15629 C C . THR D 1 196 ? 42.824 -10.001 -36.109 1.00 18.66 196 THR D C 1
ATOM 15630 O O . THR D 1 196 ? 43.289 -8.961 -36.572 1.00 16.11 196 THR D O 1
ATOM 15641 N N . ASN D 1 197 ? 41.904 -10.046 -35.123 1.00 17.04 197 ASN D N 1
ATOM 15642 C CA . ASN D 1 197 ? 41.660 -8.898 -34.253 1.00 16.53 197 ASN D CA 1
ATOM 15643 C C . ASN D 1 197 ? 42.691 -8.905 -33.119 1.00 17.14 197 ASN D C 1
ATOM 15644 O O . ASN D 1 197 ? 43.132 -9.982 -32.709 1.00 17.53 197 ASN D O 1
ATOM 15655 N N . THR D 1 198 ? 43.058 -7.717 -32.636 1.00 16.69 198 THR D N 1
ATOM 15656 C CA . THR D 1 198 ? 44.120 -7.625 -31.632 1.00 16.33 198 THR D CA 1
ATOM 15657 C C . THR D 1 198 ? 43.616 -6.763 -30.468 1.00 18.43 198 THR D C 1
ATOM 15658 O O . THR D 1 198 ? 43.228 -5.599 -30.672 1.00 19.02 198 THR D O 1
ATOM 15669 N N . GLU D 1 199 ? 43.699 -7.331 -29.290 1.00 16.45 199 GLU D N 1
ATOM 15670 C CA . GLU D 1 199 ? 43.277 -6.681 -28.050 1.00 17.32 199 GLU D CA 1
ATOM 15671 C C . GLU D 1 199 ? 44.469 -6.478 -27.136 1.00 18.40 199 GLU D C 1
ATOM 15672 O O . GLU D 1 199 ? 45.250 -7.420 -26.884 1.00 19.26 199 GLU D O 1
ATOM 15684 N N . PHE D 1 200 ? 44.611 -5.245 -26.661 1.00 17.98 200 PHE D N 1
ATOM 15685 C CA . PHE D 1 200 ? 45.601 -4.872 -25.648 1.00 17.85 200 PHE D CA 1
ATOM 15686 C C . PHE D 1 200 ? 44.830 -4.661 -24.354 1.00 19.53 200 PHE D C 1
ATOM 15687 O O . PHE D 1 200 ? 43.865 -3.895 -24.334 1.00 18.09 200 PHE D O 1
ATOM 15704 N N . ILE D 1 201 ? 45.236 -5.345 -23.296 1.00 17.26 201 ILE D N 1
ATOM 15705 C CA . ILE D 1 201 ? 44.469 -5.412 -22.055 1.00 17.39 201 ILE D CA 1
ATOM 15706 C C . ILE D 1 201 ? 45.304 -4.966 -20.879 1.00 20.61 201 ILE D C 1
ATOM 15707 O O . ILE D 1 201 ? 46.402 -5.507 -20.645 1.00 19.13 201 ILE D O 1
ATOM 15723 N N . GLN D 1 202 ? 44.774 -4.021 -20.106 1.00 19.68 202 GLN D N 1
ATOM 15724 C CA . GLN D 1 202 ? 45.352 -3.619 -18.822 1.00 17.70 202 GLN D CA 1
ATOM 15725 C C . GLN D 1 202 ? 44.453 -4.179 -17.741 1.00 19.24 202 GLN D C 1
ATOM 15726 O O . GLN D 1 202 ? 43.265 -3.841 -17.688 1.00 20.11 202 GLN D O 1
ATOM 15740 N N . VAL D 1 203 ? 44.986 -5.076 -16.907 1.00 20.35 203 VAL D N 1
ATOM 15741 C CA . VAL D 1 203 ? 44.217 -5.647 -15.820 1.00 21.77 203 VAL D CA 1
ATOM 15742 C C . VAL D 1 203 ? 44.199 -4.625 -14.693 1.00 21.76 203 VAL D C 1
ATOM 15743 O O . VAL D 1 203 ? 45.260 -4.254 -14.173 1.00 24.39 203 VAL D O 1
ATOM 15756 N N . VAL D 1 204 ? 43.009 -4.182 -14.306 1.00 23.83 204 VAL D N 1
ATOM 15757 C CA . VAL D 1 204 ? 42.883 -3.239 -13.196 1.00 25.07 204 VAL D CA 1
ATOM 15758 C C . VAL D 1 204 ? 42.672 -3.987 -11.898 1.00 25.01 204 VAL D C 1
ATOM 15759 O O . VAL D 1 204 ? 43.297 -3.672 -10.875 1.00 26.94 204 VAL D O 1
ATOM 15772 N N . SER D 1 205 ? 41.841 -5.002 -11.947 1.00 23.84 205 SER D N 1
ATOM 15773 C CA . SER D 1 205 ? 41.656 -5.935 -10.865 1.00 24.02 205 SER D CA 1
ATOM 15774 C C . SER D 1 205 ? 41.206 -7.254 -11.456 1.00 22.06 205 SER D C 1
ATOM 15775 O O . SER D 1 205 ? 40.950 -7.359 -12.658 1.00 22.69 205 SER D O 1
ATOM 15783 N N . ARG D 1 206 ? 41.002 -8.260 -10.588 1.00 21.66 206 ARG D N 1
ATOM 15784 C CA . ARG D 1 206 ? 40.579 -9.553 -11.089 1.00 21.23 206 ARG D CA 1
ATOM 15785 C C . ARG D 1 206 ? 39.159 -9.550 -11.658 1.00 21.69 206 ARG D C 1
ATOM 15786 O O . ARG D 1 206 ? 38.758 -10.551 -12.251 1.00 23.49 206 ARG D O 1
ATOM 15807 N N . ASP D 1 207 ? 38.386 -8.471 -11.511 1.00 21.91 207 ASP D N 1
ATOM 15808 C CA . ASP D 1 207 ? 37.090 -8.417 -12.175 1.00 21.93 207 ASP D CA 1
ATOM 15809 C C . ASP D 1 207 ? 36.936 -7.168 -13.036 1.00 21.79 207 ASP D C 1
ATOM 15810 O O . ASP D 1 207 ? 35.801 -6.763 -13.336 1.00 21.80 207 ASP D O 1
ATOM 15819 N N . TYR D 1 208 ? 38.039 -6.544 -13.429 1.00 21.97 208 TYR D N 1
ATOM 15820 C CA . TYR D 1 208 ? 37.962 -5.310 -14.215 1.00 20.82 208 TYR D CA 1
ATOM 15821 C C . TYR D 1 208 ? 39.140 -5.222 -15.148 1.00 21.58 208 TYR D C 1
ATOM 15822 O O . TYR D 1 208 ? 40.289 -5.079 -14.708 1.00 21.38 208 TYR D O 1
ATOM 15840 N N . LEU D 1 209 ? 38.841 -5.235 -16.441 1.00 20.31 209 LEU D N 1
ATOM 15841 C CA . LEU D 1 209 ? 39.836 -5.159 -17.490 1.00 19.87 209 LEU D CA 1
ATOM 15842 C C . LEU D 1 209 ? 39.609 -3.919 -18.324 1.00 19.60 209 LEU D C 1
ATOM 15843 O O . LEU D 1 209 ? 38.455 -3.593 -18.636 1.00 20.06 209 LEU D O 1
ATOM 15859 N N . LYS D 1 210 ? 40.667 -3.242 -18.702 1.00 18.29 210 LYS D N 1
ATOM 15860 C CA . LYS D 1 210 ? 40.607 -2.116 -19.634 1.00 19.06 210 LYS D CA 1
ATOM 15861 C C . LYS D 1 210 ? 41.151 -2.595 -20.978 1.00 20.05 210 LYS D C 1
ATOM 15862 O O . LYS D 1 210 ? 42.266 -3.127 -21.032 1.00 20.51 210 LYS D O 1
ATOM 15881 N N . MET D 1 211 ? 40.417 -2.324 -22.057 1.00 18.43 211 MET D N 1
ATOM 15882 C CA . MET D 1 211 ? 40.759 -2.849 -23.377 1.00 18.10 211 MET D CA 1
ATOM 15883 C C . MET D 1 211 ? 40.822 -1.802 -24.453 1.00 19.27 211 MET D C 1
ATOM 15884 O O . MET D 1 211 ? 39.970 -0.902 -24.507 1.00 18.81 211 MET D O 1
ATOM 15898 N N . ARG D 1 212 ? 41.825 -1.914 -25.320 1.00 17.17 212 ARG D N 1
ATOM 15899 C CA . ARG D 1 212 ? 41.813 -1.196 -26.598 1.00 17.40 212 ARG D CA 1
ATOM 15900 C C . ARG D 1 212 ? 41.994 -2.227 -27.695 1.00 18.21 212 ARG D C 1
ATOM 15901 O O . ARG D 1 212 ? 42.602 -3.288 -27.465 1.00 18.10 212 ARG D O 1
ATOM 15922 N N . VAL D 1 213 ? 41.467 -1.959 -28.873 1.00 17.17 213 VAL D N 1
ATOM 15923 C CA . VAL D 1 213 ? 41.391 -2.967 -29.924 1.00 17.25 213 VAL D CA 1
ATOM 15924 C C . VAL D 1 213 ? 41.724 -2.375 -31.281 1.00 18.27 213 VAL D C 1
ATOM 15925 O O . VAL D 1 213 ? 41.369 -1.231 -31.599 1.00 17.70 213 VAL D O 1
ATOM 15938 N N . TRP D 1 214 ? 42.476 -3.142 -32.074 1.00 17.52 214 TRP D N 1
ATOM 15939 C CA . TRP D 1 214 ? 42.635 -2.914 -33.520 1.00 15.48 214 TRP D CA 1
ATOM 15940 C C . TRP D 1 214 ? 41.937 -4.068 -34.205 1.00 18.17 214 TRP D C 1
ATOM 15941 O O . TRP D 1 214 ? 42.374 -5.222 -34.097 1.00 17.07 214 TRP D O 1
ATOM 15962 N N . GLU D 1 215 ? 40.788 -3.787 -34.842 1.00 15.42 215 GLU D N 1
ATOM 15963 C CA . GLU D 1 215 ? 40.002 -4.846 -35.444 1.00 15.74 215 GLU D CA 1
ATOM 15964 C C . GLU D 1 215 ? 40.446 -5.185 -36.851 1.00 18.43 215 GLU D C 1
ATOM 15965 O O . GLU D 1 215 ? 40.706 -4.299 -37.655 1.00 17.64 215 GLU D O 1
ATOM 15977 N N . ARG D 1 216 ? 40.429 -6.473 -37.138 1.00 16.89 216 ARG D N 1
ATOM 15978 C CA . ARG D 1 216 ? 40.501 -6.956 -38.492 1.00 16.73 216 ARG D CA 1
ATOM 15979 C C . ARG D 1 216 ? 39.412 -6.283 -39.317 1.00 17.44 216 ARG D C 1
ATOM 15980 O O . ARG D 1 216 ? 38.217 -6.277 -38.957 1.00 17.77 216 ARG D O 1
ATOM 16001 N N . GLY D 1 217 ? 39.807 -5.720 -40.450 1.00 17.65 217 GLY D N 1
ATOM 16002 C CA . GLY D 1 217 ? 38.826 -5.165 -41.349 1.00 18.91 217 GLY D CA 1
ATOM 16003 C C . GLY D 1 217 ? 38.171 -3.875 -40.930 1.00 19.24 217 GLY D C 1
ATOM 16004 O O . GLY D 1 217 ? 37.299 -3.396 -41.669 1.00 21.50 217 GLY D O 1
ATOM 16008 N N . ALA D 1 218 ? 38.496 -3.314 -39.784 1.00 17.65 218 ALA D N 1
ATOM 16009 C CA . ALA D 1 218 ? 37.825 -2.108 -39.297 1.00 18.40 218 ALA D CA 1
ATOM 16010 C C . ALA D 1 218 ? 38.727 -1.123 -38.597 1.00 18.80 218 ALA D C 1
ATOM 16011 O O . ALA D 1 218 ? 38.386 0.070 -38.557 1.00 20.11 218 ALA D O 1
ATOM 16018 N N . GLY D 1 219 ? 39.884 -1.526 -38.102 1.00 17.75 219 GLY D N 1
ATOM 16019 C CA . GLY D 1 219 ? 40.779 -0.575 -37.524 1.00 17.86 219 GLY D CA 1
ATOM 16020 C C . GLY D 1 219 ? 40.476 -0.290 -36.068 1.00 17.33 219 GLY D C 1
ATOM 16021 O O . GLY D 1 219 ? 40.026 -1.167 -35.291 1.00 18.95 219 GLY D O 1
ATOM 16025 N N . ILE D 1 220 ? 40.780 0.941 -35.677 1.00 19.16 220 ILE D N 1
ATOM 16026 C CA . ILE D 1 220 ? 40.509 1.341 -34.307 1.00 16.66 220 ILE D CA 1
ATOM 16027 C C . ILE D 1 220 ? 39.001 1.535 -34.137 1.00 18.04 220 ILE D C 1
ATOM 16028 O O . ILE D 1 220 ? 38.410 2.422 -34.753 1.00 21.09 220 ILE D O 1
ATOM 16044 N N . THR D 1 221 ? 38.424 0.763 -33.246 1.00 17.44 221 THR D N 1
ATOM 16045 C CA . THR D 1 221 ? 37.005 0.868 -32.933 1.00 17.80 221 THR D CA 1
ATOM 16046 C C . THR D 1 221 ? 36.894 1.191 -31.438 1.00 17.44 221 THR D C 1
ATOM 16047 O O . THR D 1 221 ? 37.809 1.005 -30.659 1.00 18.48 221 THR D O 1
ATOM 16058 N N . LEU D 1 222 ? 35.711 1.714 -31.079 1.00 18.69 222 LEU D N 1
ATOM 16059 C CA . LEU D 1 222 ? 35.530 2.123 -29.681 1.00 18.33 222 LEU D CA 1
ATOM 16060 C C . LEU D 1 222 ? 35.081 0.989 -28.800 1.00 17.94 222 LEU D C 1
ATOM 16061 O O . LEU D 1 222 ? 35.064 1.152 -27.559 1.00 17.80 222 LEU D O 1
ATOM 16077 N N . ALA D 1 223 ? 34.770 -0.175 -29.350 1.00 16.23 223 ALA D N 1
ATOM 16078 C CA . ALA D 1 223 ? 34.321 -1.322 -28.596 1.00 17.14 223 ALA D CA 1
ATOM 16079 C C . ALA D 1 223 ? 34.308 -2.530 -29.506 1.00 16.60 223 ALA D C 1
ATOM 16080 O O . ALA D 1 223 ? 34.130 -2.397 -30.714 1.00 18.48 223 ALA D O 1
ATOM 16087 N N . CYS D 1 224 ? 34.504 -3.716 -28.914 1.00 18.08 224 CYS D N 1
ATOM 16088 C CA . CYS D 1 224 ? 34.386 -4.972 -29.648 1.00 16.42 224 CYS D CA 1
ATOM 16089 C C . CYS D 1 224 ? 33.873 -6.042 -28.706 1.00 19.04 224 CYS D C 1
ATOM 16090 O O . CYS D 1 224 ? 34.506 -6.306 -27.679 1.00 18.63 224 CYS D O 1
ATOM 16098 N N . GLY D 1 225 ? 32.673 -6.548 -28.990 1.00 17.50 225 GLY D N 1
ATOM 16099 C CA . GLY D 1 225 ? 32.079 -7.533 -28.120 1.00 15.99 225 GLY D CA 1
ATOM 16100 C C . GLY D 1 225 ? 32.756 -8.884 -28.177 1.00 17.92 225 GLY D C 1
ATOM 16101 O O . GLY D 1 225 ? 33.015 -9.494 -27.128 1.00 16.11 225 GLY D O 1
ATOM 16105 N N . THR D 1 226 ? 33.010 -9.395 -29.389 1.00 16.45 226 THR D N 1
ATOM 16106 C CA . THR D 1 226 ? 33.754 -10.657 -29.459 1.00 16.54 226 THR D CA 1
ATOM 16107 C C . THR D 1 226 ? 35.131 -10.467 -28.856 1.00 16.79 226 THR D C 1
ATOM 16108 O O . THR D 1 226 ? 35.621 -11.363 -28.150 1.00 17.08 226 THR D O 1
ATOM 16119 N N . GLY D 1 227 ? 35.752 -9.303 -29.026 1.00 16.44 227 GLY D N 1
ATOM 16120 C CA . GLY D 1 227 ? 37.095 -9.107 -28.487 1.00 15.88 227 GLY D CA 1
ATOM 16121 C C . GLY D 1 227 ? 37.099 -8.997 -26.962 1.00 16.48 227 GLY D C 1
ATOM 16122 O O . GLY D 1 227 ? 38.013 -9.486 -26.286 1.00 16.22 227 GLY D O 1
ATOM 16126 N N . ALA D 1 228 ? 36.034 -8.402 -26.400 1.00 16.42 228 ALA D N 1
ATOM 16127 C CA . ALA D 1 228 ? 35.956 -8.352 -24.932 1.00 16.72 228 ALA D CA 1
ATOM 16128 C C . ALA D 1 228 ? 35.753 -9.739 -24.369 1.00 17.19 228 ALA D C 1
ATOM 16129 O O . ALA D 1 228 ? 36.370 -10.091 -23.324 1.00 17.07 228 ALA D O 1
ATOM 16136 N N . CYS D 1 229 ? 34.941 -10.566 -25.033 1.00 16.24 229 CYS D N 1
ATOM 16137 C CA . CYS D 1 229 ? 34.743 -11.955 -24.630 1.00 16.11 229 CYS D CA 1
ATOM 16138 C C . CYS D 1 229 ? 36.051 -12.721 -24.696 1.00 18.11 229 CYS D C 1
ATOM 16139 O O . CYS D 1 229 ? 36.436 -13.424 -23.747 1.00 16.73 229 CYS D O 1
ATOM 16147 N N . ALA D 1 230 ? 36.763 -12.596 -25.813 1.00 16.25 230 ALA D N 1
ATOM 16148 C CA . ALA D 1 230 ? 38.021 -13.309 -25.968 1.00 17.80 230 ALA D CA 1
ATOM 16149 C C . ALA D 1 230 ? 39.033 -12.845 -24.950 1.00 17.84 230 ALA D C 1
ATOM 16150 O O . ALA D 1 230 ? 39.849 -13.657 -24.482 1.00 17.07 230 ALA D O 1
ATOM 16157 N N . SER D 1 231 ? 39.047 -11.544 -24.620 1.00 16.04 231 SER D N 1
ATOM 16158 C CA . SER D 1 231 ? 40.005 -11.008 -23.669 1.00 16.48 231 SER D CA 1
ATOM 16159 C C . SER D 1 231 ? 39.728 -11.535 -22.262 1.00 16.54 231 SER D C 1
ATOM 16160 O O . SER D 1 231 ? 40.674 -11.820 -21.518 1.00 18.28 231 SER D O 1
ATOM 16168 N N . LEU D 1 232 ? 38.463 -11.637 -21.875 1.00 16.51 232 LEU D N 1
ATOM 16169 C CA . LEU D 1 232 ? 38.148 -12.246 -20.586 1.00 17.40 232 LEU D CA 1
ATOM 16170 C C . LEU D 1 232 ? 38.587 -13.710 -20.552 1.00 17.66 232 LEU D C 1
ATOM 16171 O O . LEU D 1 232 ? 39.183 -14.164 -19.559 1.00 17.56 232 LEU D O 1
ATOM 16187 N N . VAL D 1 233 ? 38.312 -14.456 -21.604 1.00 17.05 233 VAL D N 1
ATOM 16188 C CA . VAL D 1 233 ? 38.782 -15.847 -21.684 1.00 17.90 233 VAL D CA 1
ATOM 16189 C C . VAL D 1 233 ? 40.290 -15.897 -21.518 1.00 18.23 233 VAL D C 1
ATOM 16190 O O . VAL D 1 233 ? 40.810 -16.683 -20.718 1.00 18.77 233 VAL D O 1
ATOM 16203 N N . ALA D 1 234 ? 41.010 -15.031 -22.217 1.00 16.80 234 ALA D N 1
ATOM 16204 C CA . ALA D 1 234 ? 42.482 -15.050 -22.145 1.00 17.10 234 ALA D CA 1
ATOM 16205 C C . ALA D 1 234 ? 42.942 -14.712 -20.756 1.00 18.37 234 ALA D C 1
ATOM 16206 O O . ALA D 1 234 ? 43.923 -15.279 -20.251 1.00 19.48 234 ALA D O 1
ATOM 16213 N N . ALA D 1 235 ? 42.257 -13.771 -20.090 1.00 17.97 235 ALA D N 1
ATOM 16214 C CA . ALA D 1 235 ? 42.637 -13.396 -18.743 1.00 17.78 235 ALA D CA 1
ATOM 16215 C C . ALA D 1 235 ? 42.422 -14.543 -17.768 1.00 18.94 235 ALA D C 1
ATOM 16216 O O . ALA D 1 235 ? 43.209 -14.691 -16.818 1.00 19.44 235 ALA D O 1
ATOM 16223 N N . VAL D 1 236 ? 41.346 -15.304 -17.930 1.00 17.28 236 VAL D N 1
ATOM 16224 C CA . VAL D 1 236 ? 41.123 -16.503 -17.105 1.00 19.24 236 VAL D CA 1
ATOM 16225 C C . VAL D 1 236 ? 42.207 -17.546 -17.383 1.00 22.02 236 VAL D C 1
ATOM 16226 O O . VAL D 1 236 ? 42.826 -18.095 -16.446 1.00 20.33 236 VAL D O 1
ATOM 16239 N N . LEU D 1 237 ? 42.464 -17.809 -18.680 1.00 19.45 237 LEU D N 1
ATOM 16240 C CA . LEU D 1 237 ? 43.410 -18.851 -19.065 1.00 20.16 237 LEU D CA 1
ATOM 16241 C C . LEU D 1 237 ? 44.783 -18.555 -18.533 1.00 20.12 237 LEU D C 1
ATOM 16242 O O . LEU D 1 237 ? 45.557 -19.493 -18.275 1.00 23.33 237 LEU D O 1
ATOM 16258 N N . TH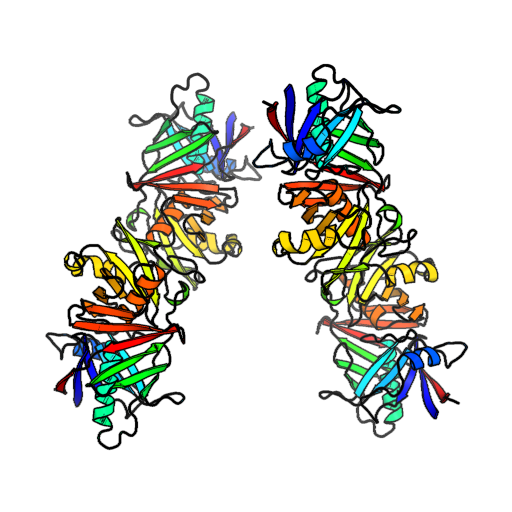R D 1 238 ? 45.148 -17.282 -18.382 1.00 18.92 238 THR D N 1
ATOM 16259 C CA . THR D 1 238 ? 46.478 -16.877 -17.933 1.00 18.41 238 THR D CA 1
ATOM 16260 C C . THR D 1 238 ? 46.518 -16.632 -16.406 1.00 18.52 238 THR D C 1
ATOM 16261 O O . THR D 1 238 ? 47.551 -16.208 -15.887 1.00 19.55 238 THR D O 1
ATOM 16272 N N . GLY D 1 239 ? 45.388 -16.871 -15.731 1.00 18.87 239 GLY D N 1
ATOM 16273 C CA . GLY D 1 239 ? 45.277 -16.686 -14.284 1.00 19.56 239 GLY D CA 1
ATOM 16274 C C . GLY D 1 239 ? 45.192 -15.262 -13.797 1.00 21.61 239 GLY D C 1
ATOM 16275 O O . GLY D 1 239 ? 45.330 -15.019 -12.586 1.00 20.65 239 GLY D O 1
ATOM 16279 N N . ARG D 1 240 ? 44.902 -14.297 -14.680 1.00 18.37 240 ARG D N 1
ATOM 16280 C CA . ARG D 1 240 ? 44.937 -12.879 -14.358 1.00 17.95 240 ARG D CA 1
ATOM 16281 C C . ARG D 1 240 ? 43.598 -12.337 -13.871 1.00 19.31 240 ARG D C 1
ATOM 16282 O O . ARG D 1 240 ? 43.595 -11.284 -13.202 1.00 20.69 240 ARG D O 1
ATOM 16303 N N . SER D 1 241 ? 42.505 -13.001 -14.191 1.00 19.07 241 SER D N 1
ATOM 16304 C CA . SER D 1 241 ? 41.180 -12.546 -13.804 1.00 19.20 241 SER D CA 1
ATOM 16305 C C . SER D 1 241 ? 40.261 -13.697 -13.455 1.00 19.68 241 SER D C 1
ATOM 16306 O O . SER D 1 241 ? 40.490 -14.863 -13.785 1.00 19.55 241 SER D O 1
ATOM 16314 N N . ASP D 1 242 ? 39.143 -13.335 -12.791 1.00 20.39 242 ASP D N 1
ATOM 16315 C CA . ASP D 1 242 ? 38.044 -14.230 -12.546 1.00 20.77 242 ASP D CA 1
ATOM 16316 C C . ASP D 1 242 ? 37.164 -14.356 -13.799 1.00 19.76 242 ASP D C 1
ATOM 16317 O O . ASP D 1 242 ? 37.373 -13.657 -14.796 1.00 19.33 242 ASP D O 1
ATOM 16326 N N . ARG D 1 243 ? 36.175 -15.234 -13.724 1.00 20.51 243 ARG D N 1
ATOM 16327 C CA . ARG D 1 243 ? 35.310 -15.531 -14.867 1.00 19.12 243 ARG D CA 1
ATOM 16328 C C . ARG D 1 243 ? 34.162 -14.544 -15.043 1.00 21.72 243 ARG D C 1
ATOM 16329 O O . ARG D 1 243 ? 33.444 -14.668 -16.034 1.00 23.17 243 ARG D O 1
ATOM 16350 N N . LEU D 1 244 ? 33.981 -13.582 -14.135 1.00 21.19 244 LEU D N 1
ATOM 16351 C CA . LEU D 1 244 ? 33.002 -12.517 -14.299 1.00 21.92 244 LEU D CA 1
ATOM 16352 C C . LEU D 1 244 ? 33.751 -11.216 -14.159 1.00 23.00 244 LEU D C 1
ATOM 16353 O O . LEU D 1 244 ? 34.467 -11.014 -13.163 1.00 24.06 244 LEU D O 1
ATOM 16369 N N . ALA D 1 245 ? 33.681 -10.356 -15.187 1.00 21.01 245 ALA D N 1
ATOM 16370 C CA . ALA D 1 245 ? 34.423 -9.115 -15.148 1.00 19.49 245 ALA D CA 1
ATOM 16371 C C . ALA D 1 245 ? 33.739 -8.052 -15.985 1.00 21.08 245 ALA D C 1
ATOM 16372 O O . ALA D 1 245 ? 32.998 -8.375 -16.913 1.00 22.99 245 ALA D O 1
ATOM 16379 N N . THR D 1 246 ? 33.979 -6.803 -15.621 1.00 21.37 246 THR D N 1
ATOM 16380 C CA . THR D 1 246 ? 33.700 -5.667 -16.486 1.00 20.74 246 THR D CA 1
ATOM 16381 C C . THR D 1 246 ? 34.872 -5.490 -17.424 1.00 18.85 246 THR D C 1
ATOM 16382 O O . THR D 1 246 ? 36.045 -5.542 -17.009 1.00 21.85 246 THR D O 1
ATOM 16393 N N . VAL D 1 247 ? 34.590 -5.340 -18.715 1.00 19.26 247 VAL D N 1
ATOM 16394 C CA . VAL D 1 247 ? 35.604 -4.923 -19.670 1.00 19.28 247 VAL D CA 1
ATOM 16395 C C . VAL D 1 247 ? 35.289 -3.486 -20.074 1.00 18.89 247 VAL D C 1
ATOM 16396 O O . VAL D 1 247 ? 34.258 -3.221 -20.709 1.00 22.01 247 VAL D O 1
ATOM 16409 N N . GLU D 1 248 ? 36.159 -2.568 -19.716 1.00 19.10 248 GLU D N 1
ATOM 16410 C CA . GLU D 1 248 ? 35.984 -1.163 -20.028 1.00 19.27 248 GLU D CA 1
ATOM 16411 C C . GLU D 1 248 ? 36.647 -0.879 -21.355 1.00 19.60 248 GLU D C 1
ATOM 16412 O O . GLU D 1 248 ? 37.861 -1.006 -21.472 1.00 20.70 248 GLU D O 1
ATOM 16424 N N . LEU D 1 249 ? 35.857 -0.489 -22.332 1.00 20.83 249 LEU D N 1
ATOM 16425 C CA . LEU D 1 249 ? 36.311 -0.120 -23.652 1.00 19.95 249 LEU D CA 1
ATOM 16426 C C . LEU D 1 249 ? 36.244 1.390 -23.811 1.00 21.78 249 LEU D C 1
ATOM 16427 O O . LEU D 1 249 ? 35.675 2.096 -22.974 1.00 21.91 249 LEU D O 1
ATOM 16443 N N . PRO D 1 250 ? 36.849 1.925 -24.867 1.00 20.00 250 PRO D N 1
ATOM 16444 C CA . PRO D 1 250 ? 36.803 3.384 -25.057 1.00 20.23 250 PRO D CA 1
ATOM 16445 C C . PRO D 1 250 ? 35.391 3.923 -25.054 1.00 21.27 250 PRO D C 1
ATOM 16446 O O . PRO D 1 250 ? 35.166 5.057 -24.570 1.00 23.42 250 PRO D O 1
ATOM 16457 N N . GLY D 1 251 ? 34.441 3.148 -25.541 1.00 18.86 251 GLY D N 1
ATOM 16458 C CA . GLY D 1 251 ? 33.046 3.542 -25.649 1.00 19.73 251 GLY D CA 1
ATOM 16459 C C . GLY D 1 251 ? 32.190 3.247 -24.458 1.00 21.19 251 GLY D C 1
ATOM 16460 O O . GLY D 1 251 ? 30.985 3.577 -24.455 1.00 23.07 251 GLY D O 1
ATOM 16464 N N . GLY D 1 252 ? 32.745 2.569 -23.463 1.00 20.54 252 GLY D N 1
ATOM 16465 C CA . GLY D 1 252 ? 32.003 2.155 -22.312 1.00 22.35 252 GLY D CA 1
ATOM 16466 C C . GLY D 1 252 ? 32.200 0.708 -21.936 1.00 23.20 252 GLY D C 1
ATOM 16467 O O . GLY D 1 252 ? 33.039 -0.008 -22.505 1.00 20.96 252 GLY D O 1
ATOM 16471 N N . PRO D 1 253 ? 31.468 0.257 -20.943 1.00 21.58 253 PRO D N 1
ATOM 16472 C CA . PRO D 1 253 ? 31.680 -1.075 -20.386 1.00 22.68 253 PRO D CA 1
ATOM 16473 C C . PRO D 1 253 ? 30.756 -2.162 -20.890 1.00 21.27 253 PRO D C 1
ATOM 16474 O O . PRO D 1 253 ? 29.553 -1.959 -21.154 1.00 20.66 253 PRO D O 1
ATOM 16485 N N . LEU D 1 254 ? 31.309 -3.380 -20.976 1.00 21.00 254 LEU D N 1
ATOM 16486 C CA . LEU D 1 254 ? 30.562 -4.595 -21.186 1.00 20.09 254 LEU D CA 1
ATOM 16487 C C . LEU D 1 254 ? 30.752 -5.489 -19.969 1.00 20.57 254 LEU D C 1
ATOM 16488 O O . LEU D 1 254 ? 31.797 -5.438 -19.320 1.00 21.12 254 LEU D O 1
ATOM 16504 N N . GLU D 1 255 ? 29.743 -6.290 -19.658 1.00 19.73 255 GLU D N 1
ATOM 16505 C CA . GLU D 1 255 ? 29.831 -7.256 -18.570 1.00 21.34 255 GLU D CA 1
ATOM 16506 C C . GLU D 1 255 ? 29.976 -8.627 -19.232 1.00 18.88 255 GLU D C 1
ATOM 16507 O O . GLU D 1 255 ? 29.124 -9.046 -20.006 1.00 21.23 255 GLU D O 1
ATOM 16519 N N . ILE D 1 256 ? 31.073 -9.330 -18.911 1.00 19.93 256 ILE D N 1
ATOM 16520 C CA . ILE D 1 256 ? 31.379 -10.616 -19.546 1.00 19.67 256 ILE D CA 1
ATOM 16521 C C . ILE D 1 256 ? 31.412 -11.691 -18.461 1.00 19.88 256 ILE D C 1
ATOM 16522 O O . ILE D 1 256 ? 32.021 -11.484 -17.407 1.00 21.69 256 ILE D O 1
ATOM 16538 N N . GLU D 1 257 ? 30.810 -12.832 -18.747 1.00 19.65 257 GLU D N 1
ATOM 16539 C CA . GLU D 1 257 ? 30.791 -13.986 -17.850 1.00 21.57 257 GLU D CA 1
ATOM 16540 C C . GLU D 1 257 ? 31.143 -15.242 -18.638 1.00 20.83 257 GLU D C 1
ATOM 16541 O O . GLU D 1 257 ? 30.487 -15.568 -19.625 1.00 20.85 257 GLU D O 1
ATOM 16553 N N . TRP D 1 258 ? 32.206 -15.937 -18.226 1.00 21.09 258 TRP D N 1
ATOM 16554 C CA . TRP D 1 258 ? 32.481 -17.279 -18.715 1.00 20.18 258 TRP D CA 1
ATOM 16555 C C . TRP D 1 258 ? 31.854 -18.261 -17.739 1.00 22.33 258 TRP D C 1
ATOM 16556 O O . TRP D 1 258 ? 32.420 -18.555 -16.682 1.00 22.17 258 TRP D O 1
ATOM 16577 N N . SER D 1 259 ? 30.653 -18.702 -18.053 1.00 22.67 259 SER D N 1
ATOM 16578 C CA . SER D 1 259 ? 29.877 -19.459 -17.091 1.00 24.60 259 SER D CA 1
ATOM 16579 C C . SER D 1 259 ? 30.541 -20.790 -16.754 1.00 27.19 259 SER D C 1
ATOM 16580 O O . SER D 1 259 ? 30.986 -21.528 -17.633 1.00 24.71 259 SER D O 1
ATOM 16588 N N . GLU D 1 260 ? 30.541 -21.125 -15.467 1.00 28.82 260 GLU D N 1
ATOM 16589 C CA . GLU D 1 260 ? 30.972 -22.446 -15.026 1.00 32.89 260 GLU D CA 1
ATOM 16590 C C . GLU D 1 260 ? 29.902 -23.513 -15.214 1.00 33.26 260 GLU D C 1
ATOM 16591 O O . GLU D 1 260 ? 30.227 -24.704 -15.183 1.00 34.49 260 GLU D O 1
ATOM 16603 N N . VAL D 1 261 ? 28.655 -23.113 -15.455 1.00 31.24 261 VAL D N 1
ATOM 16604 C CA . VAL D 1 261 ? 27.565 -24.065 -15.630 1.00 31.75 261 VAL D CA 1
ATOM 16605 C C . VAL D 1 261 ? 27.663 -24.757 -16.978 1.00 34.36 261 VAL D C 1
ATOM 16606 O O . VAL D 1 261 ? 27.590 -25.987 -17.072 1.00 35.61 261 VAL D O 1
ATOM 16619 N N . ASP D 1 262 ? 27.850 -23.978 -18.052 1.00 28.69 262 ASP D N 1
ATOM 16620 C CA . ASP D 1 262 ? 27.854 -24.528 -19.399 1.00 28.29 262 ASP D CA 1
ATOM 16621 C C . ASP D 1 262 ? 29.094 -24.199 -20.218 1.00 25.13 262 ASP D C 1
ATOM 16622 O O . ASP D 1 262 ? 29.163 -24.610 -21.389 1.00 25.54 262 ASP D O 1
ATOM 16631 N N . GLN D 1 263 ? 30.088 -23.526 -19.628 1.00 25.00 263 GLN D N 1
ATOM 16632 C CA . GLN D 1 263 ? 31.328 -23.089 -20.257 1.00 25.25 263 GLN D CA 1
ATOM 16633 C C . GLN D 1 263 ? 31.123 -22.138 -21.438 1.00 23.86 263 GLN D C 1
ATOM 16634 O O . GLN D 1 263 ? 32.065 -21.916 -22.217 1.00 22.66 263 GLN D O 1
ATOM 16648 N N . ARG D 1 264 ? 29.934 -21.566 -21.586 1.00 23.30 264 ARG D N 1
ATOM 16649 C CA . ARG D 1 264 ? 29.678 -20.571 -22.628 1.00 22.46 264 ARG D CA 1
ATOM 16650 C C . ARG D 1 264 ? 29.974 -19.190 -22.096 1.00 21.60 264 ARG D C 1
ATOM 16651 O O . ARG D 1 264 ? 29.984 -18.947 -20.873 1.00 21.29 264 ARG D O 1
ATOM 16672 N N . ILE D 1 265 ? 30.194 -18.250 -23.032 1.00 20.41 265 ILE D N 1
ATOM 16673 C CA . ILE D 1 265 ? 30.413 -16.842 -22.709 1.00 19.78 265 ILE D CA 1
ATOM 16674 C C . ILE D 1 265 ? 29.112 -16.091 -22.855 1.00 20.00 265 ILE D C 1
ATOM 16675 O O . ILE D 1 265 ? 28.452 -16.190 -23.900 1.00 20.88 265 ILE D O 1
ATOM 16691 N N . TYR D 1 266 ? 28.814 -15.268 -21.856 1.00 20.14 266 TYR D N 1
ATOM 16692 C CA . TYR D 1 266 ? 27.669 -14.354 -21.859 1.00 19.77 266 TYR D CA 1
ATOM 16693 C C . TYR D 1 266 ? 28.159 -12.929 -21.816 1.00 20.63 266 TYR D C 1
ATOM 16694 O O . TYR D 1 266 ? 29.037 -12.585 -21.013 1.00 21.69 266 TYR D O 1
ATOM 16712 N N . MET D 1 267 ? 27.643 -12.099 -22.717 1.00 19.24 267 MET D N 1
ATOM 16713 C CA . MET D 1 267 ? 28.085 -10.723 -22.800 1.00 18.22 267 MET D CA 1
ATOM 16714 C C . MET D 1 267 ? 26.855 -9.822 -22.725 1.00 19.04 267 MET D C 1
ATOM 16715 O O . MET D 1 267 ? 25.911 -10.043 -23.471 1.00 20.81 267 MET D O 1
ATOM 16729 N N . THR D 1 268 ? 26.894 -8.837 -21.842 1.00 20.05 268 THR D N 1
ATOM 16730 C CA . THR D 1 268 ? 25.757 -7.915 -21.694 1.00 19.96 268 THR D CA 1
ATOM 16731 C C . THR D 1 268 ? 26.219 -6.492 -21.945 1.00 20.11 268 THR D C 1
ATOM 16732 O O . THR D 1 268 ? 27.231 -6.041 -21.406 1.00 20.39 268 THR D O 1
ATOM 16743 N N . GLY D 1 269 ? 25.442 -5.759 -22.756 1.00 20.28 269 GLY D N 1
ATOM 16744 C CA . GLY D 1 269 ? 25.734 -4.377 -22.982 1.00 21.19 269 GLY D CA 1
ATOM 16745 C C . GLY D 1 269 ? 24.577 -3.719 -23.700 1.00 21.02 269 GLY D C 1
ATOM 16746 O O . GLY D 1 269 ? 23.596 -4.365 -24.008 1.00 22.71 269 GLY D O 1
ATOM 16750 N N . PRO D 1 270 ? 24.742 -2.439 -24.026 1.00 21.65 270 PRO D N 1
ATOM 16751 C CA . PRO D 1 270 ? 23.655 -1.646 -24.616 1.00 21.25 270 PRO D CA 1
ATOM 16752 C C . PRO D 1 270 ? 23.631 -1.690 -26.143 1.00 24.04 270 PRO D C 1
ATOM 16753 O O . PRO D 1 270 ? 24.549 -2.174 -26.802 1.00 22.54 270 PRO D O 1
ATOM 16764 N N . ALA D 1 271 ? 22.558 -1.148 -26.693 1.00 21.34 271 ALA D N 1
ATOM 16765 C CA . ALA D 1 271 ? 22.464 -0.908 -28.119 1.00 19.86 271 ALA D CA 1
ATOM 16766 C C . ALA D 1 271 ? 21.690 0.384 -28.269 1.00 26.09 271 ALA D C 1
ATOM 16767 O O . ALA D 1 271 ? 20.673 0.549 -27.584 1.00 29.84 271 ALA D O 1
ATOM 16774 N N . ASP D 1 272 ? 22.133 1.272 -29.166 1.00 22.26 272 ASP D N 1
ATOM 16775 C CA . ASP D 1 272 ? 21.519 2.602 -29.313 1.00 22.47 272 ASP D CA 1
ATOM 16776 C C . ASP D 1 272 ? 21.183 2.891 -30.767 1.00 25.02 272 ASP D C 1
ATOM 16777 O O . ASP D 1 272 ? 22.039 2.786 -31.631 1.00 21.66 272 ASP D O 1
ATOM 16786 N N . ARG D 1 273 ? 19.922 3.229 -31.046 1.00 20.53 273 ARG D N 1
ATOM 16787 C CA . ARG D 1 273 ? 19.476 3.583 -32.389 1.00 22.00 273 ARG D CA 1
ATOM 16788 C C . ARG D 1 273 ? 19.737 5.056 -32.544 1.00 26.96 273 ARG D C 1
ATOM 16789 O O . ARG D 1 273 ? 19.259 5.859 -31.727 1.00 28.55 273 ARG D O 1
ATOM 16810 N N . VAL D 1 274 ? 20.514 5.447 -33.554 1.00 22.75 274 VAL D N 1
ATOM 16811 C CA . VAL D 1 274 ? 20.931 6.829 -33.693 1.00 21.43 274 VAL D CA 1
ATOM 16812 C C . VAL D 1 274 ? 20.032 7.597 -34.663 1.00 22.05 274 VAL D C 1
ATOM 16813 O O . VAL D 1 274 ? 19.561 8.686 -34.338 1.00 25.47 274 VAL D O 1
ATOM 16826 N N . PHE D 1 275 ? 19.824 7.059 -35.854 1.00 21.91 275 PHE D N 1
ATOM 16827 C CA . PHE D 1 275 ? 19.010 7.736 -36.865 1.00 22.65 275 PHE D CA 1
ATOM 16828 C C . PHE D 1 275 ? 18.636 6.743 -37.939 1.00 21.59 275 PHE D C 1
ATOM 16829 O O . PHE D 1 275 ? 19.210 5.651 -38.055 1.00 21.27 275 PHE D O 1
ATOM 16846 N N . THR D 1 276 ? 17.592 7.092 -38.703 1.00 21.18 276 THR D N 1
ATOM 16847 C CA . THR D 1 276 ? 17.183 6.304 -39.835 1.00 21.07 276 THR D CA 1
ATOM 16848 C C . THR D 1 276 ? 17.473 7.128 -41.071 1.00 21.31 276 THR D C 1
ATOM 16849 O O . THR D 1 276 ? 17.465 8.356 -41.013 1.00 26.43 276 THR D O 1
ATOM 16860 N N . GLY D 1 277 ? 17.687 6.463 -42.192 1.00 21.22 277 GLY D N 1
ATOM 16861 C CA . GLY D 1 277 ? 17.995 7.239 -43.374 1.00 23.14 277 GLY D CA 1
ATOM 16862 C C . GLY D 1 277 ? 17.767 6.465 -44.638 1.00 20.56 277 GLY D C 1
ATOM 16863 O O . GLY D 1 277 ? 17.371 5.289 -44.641 1.00 22.43 277 GLY D O 1
ATOM 16867 N N . LYS D 1 278 ? 17.936 7.185 -45.743 1.00 21.60 278 LYS D N 1
ATOM 16868 C CA . LYS D 1 278 ? 17.750 6.647 -47.086 1.00 23.89 278 LYS D CA 1
ATOM 16869 C C . LYS D 1 278 ? 18.869 7.141 -47.999 1.00 26.81 278 LYS D C 1
ATOM 16870 O O . LYS D 1 278 ? 19.108 8.345 -48.083 1.00 25.16 278 LYS D O 1
ATOM 16889 N N . LEU D 1 279 ? 19.537 6.223 -48.702 1.00 29.02 279 LEU D N 1
ATOM 16890 C CA . LEU D 1 279 ? 20.578 6.640 -49.643 1.00 31.86 279 LEU D CA 1
ATOM 16891 C C . LEU D 1 279 ? 19.999 7.418 -50.821 1.00 36.67 279 LEU D C 1
ATOM 16892 O O . LEU D 1 279 ? 18.943 7.075 -51.362 1.00 36.54 279 LEU D O 1
ATOM 16908 N N . HIS D 1 280 ? 20.688 8.485 -51.219 1.00 35.37 280 HIS D N 1
ATOM 16909 C CA . HIS D 1 280 ? 20.257 9.286 -52.379 1.00 43.48 280 HIS D CA 1
ATOM 16910 C C . HIS D 1 280 ? 20.473 8.506 -53.657 1.00 44.86 280 HIS D C 1
ATOM 16911 O O . HIS D 1 280 ? 21.467 7.808 -53.763 1.00 47.14 280 HIS D O 1
#